Protein 4XOH (pdb70)

Nearest PDB structures (foldseek):
  4xoh-assembly1_C-2  TM=1.004E+00  e=2.548E-53  Schizosaccharomyces pombe 972h-
  4xoh-assembly2_A  TM=7.457E-01  e=3.624E-44  Schizosaccharomyces pombe 972h-
  4xoh-assembly2_B  TM=6.561E-01  e=2.717E-43  Schizosaccharomyces pombe 972h-
  2nq3-assembly1_A  TM=7.020E-01  e=1.261E-05  Homo sapiens
  7jof-assembly1_A  TM=6.632E-01  e=5.475E-04  Homo sapiens

B-factor: mean 125.04, std 36.37, range [56.21, 280.62]

Radius of gyration: 36.78 Å; Cα contacts (8 Å, |Δi|>4): 1826; chains: 3; bounding box: 105×55×105 Å

InterPro domains:
  IPR001849 Pleckstrin homology domain [PS50003] (801-901)
  IPR001849 Pleckstrin homology domain [SM00233] (802-903)
  IPR011993 PH-like domain superfamily [G3DSA:2.30.29.30] (799-902)

Foldseek 3Di:
DDADPFWKFKKKKWWFFWPPAFFAQDDDFKWKWKDKVPDIDIDTDTDHGRGGTGGDMDMDGDTQQIKMKIKIWQGCGVVPGWIWMWIDHCNVCVVVQELHKDKDKTFTDTPPDHTRTITIMIMHIYTDFPDDPVQDDGHPVRSNVLSVQKAFDFAWDWDWWDWPHGIFIWIDTQQKIFTDDPNNHGTDDIARAAPADAKDKDDDDDPVVVVVQWDIKIKTAGNVRDIIIITDNDDVVRCVCSVRNRPQGIDGHPPSPGPSVVRSSVND/DWFKWKKKKWWFFWPPFQAQQPDDWKWKWKDKVVDIDIHTDRSNRSGGTGGDIAMDGDTQAIKMKIKIFFGRTPCSGTAIWMWMDHCNVCVVVAELHKHWDWTFIPSVTRTIIIMIMHIGTDFPDPPVLDDGHPVVSNVQSVQKAFDFQWDWDWWWWDDDPDIDIWIWIDGDQKIFTANDPDHDGPDIARFDLPDAWDKDDDDDPVCVVVQWDIWIWTAGNVRDIIIITDNDPVVVVVCSVRNRDFRMDGHPPDPRPVVVRRSSVD/DWFWWKKKKWWFFKPQADFPLPPDWKKKWKDKVVDIDIDTQDQDPSRGTGGDIAMDGGIQFIKIKIKIFQGWGVCVTDTFIFMWMDGCNVCCVVAELHKDWDWTFTPGCPTRIITIMIMHIYTDFPDPPVQDDGHPVVSNVQSVQKDFDDLWDWDWWWWDDPNRIDIWIWITDDLKIFTHHPVPHDGDGIARFDLPDAKDKDDDDDPVCVVVQWDIKIWTAHPVRDIIIITDNDPVVVVVVRCNNNDARMDGHPPRPGPVSVRRRVVD

Secondary structure (DSSP, 8-state):
-PPEEEEEEEEEEEES--B-SSS-EEEEEEE-SS-EEEEEEE-TTS--EEEEEEEEEEETT-EEEEEEEEEEE---EEEEEEEEEEHHHHHHHHBTS-EEEEEEEE--EEEEEEEEEEEEE--SS-TTSS-SSHHHHHHHHTTEEE---EEEEEEEEEETTEEEEEEEEEETTEEEEESSSSS-EEEEEEB-SSSPPEE-S---HHHHTTT--EEEEEEBTTS-EEEEEES-HHHHHHHHHHTTS-SEEE-TT---HHHHHHHHT-/---EEEEEEEEEEEES--B--S---EEEEEEETTEEEEEEE---SSS-B---EEEEEEETT-EEEEEEEEEEE----EEEEEEEEEESTTTTTTSBTS-EEEEEEEE---EEEEEEEEEEEEE--SS-TTSS-SSHHHHHHHHTTEEE---EEEEEEEEESSS-EEEEEEEEETTEEEEESTTTSPP-EEEEB-SSS--EE-S---TTTTTTT--EEEEEEBTTS-EEEEEES-HHHHHHHHHHHS--SEEE-SS---HHHHHHHHH-/----SS-EEEEEEEEEEEES--B-SS---EEEEEEETTEEEEEEE--STT--EEEEEEEEEEETT-EEEEEEEEEEE--EEEEEEEEEEGGGTHHHHBTS-EEEEEEEEETT--EEEEEEEEEEEEE--SS-GGGS-SSHHHHHHHHTTEEEPP-EEEEEEEE---EEEEEEETTEEEEEETTTTEEEEEEEB-SSSPPEE-SS--TTHHHHT--EEEEEEBTTS-EEEEEES-HHHHHHHHHHHTS--EEE-TT---HHHHHHHHH-

GO terms:
  GO:0005634 nucleus (C, EXP)
  GO:0110085 mitotic actomyosin contractile ring (C, IDA)
  GO:0120104 mitotic actomyosin contractile ring, proximal layer (C, IDA)
  GO:0005546 phosphatidylinositol-4,5-bisphosphate binding (F, IDA)
  GO:0071341 medial cortical node (C, IDA)
  GO:0005634 nucleus (C, IDA)
  GO:0031097 medial cortex (C, IDA)
  GO:0008289 lipid binding (F, EXP)
  GO:1902408 mitotic cytokinesis, division site positioning (P, EXP)
  GO:1903475 mitotic actomyosin contractile ring assembly (P, EXP)
  GO:0106006 cytoskeletal protein-membrane anchor activity (F, EXP)
  GO:1903475 mitotic actomyosin contractile ring assembly (P, IGI)
  GO:0005635 nuclear envelope (C, HDA)
  GO:0031106 septin ring organization (P, IMP)
  GO:1902408 mitotic cytokinesis, division site positioning (P, IMP)
  GO:1903475 mitotic actomyosin contractile ring assembly (P, IMP)
  GO:0090488 polo box domain specific binding (F, IPI)
  GO:0005515 protein binding (F, IPI)
  GO:0106006 cytoskeletal protein-membrane anchor activity (F, IPI)
  GO:0140693 molecular condensate scaffold activity (F, IDA)

Organism: Schizosaccharomyces pombe (strain 972 / ATCC 24843) (NCBI:txid284812)

Solvent-accessible surface area: 42034 Å² total; per-residue (Å²): 64,168,71,37,147,83,22,71,0,19,0,2,0,28,0,28,4,3,2,95,31,61,12,7,89,89,113,37,87,5,110,0,23,0,70,10,68,138,113,80,60,94,55,106,18,83,12,108,39,14,48,4,94,0,101,40,64,29,54,24,116,5,37,39,112,6,117,0,19,0,66,2,36,65,10,6,60,153,145,139,106,36,11,2,34,0,66,3,52,0,51,123,10,36,82,43,0,20,13,26,4,35,11,24,35,37,48,5,59,26,172,84,159,220,71,44,4,23,0,8,0,3,0,0,2,1,3,58,13,113,19,82,104,142,73,21,8,124,53,8,139,77,0,32,98,16,19,81,56,17,55,57,52,169,27,109,20,77,16,80,4,52,4,138,134,172,119,52,15,6,11,0,68,26,30,16,7,7,17,41,21,138,107,57,49,121,64,77,56,13,6,24,6,18,42,82,61,102,11,101,60,59,128,121,127,50,164,65,9,56,132,115,42,13,100,17,3,0,43,0,16,2,38,84,166,106,105,19,70,6,8,4,90,41,130,157,41,0,93,113,14,20,140,30,12,58,60,123,14,44,26,40,8,163,54,17,156,85,89,2,0,78,56,7,6,85,22,46,185,108,69,103,0,14,0,4,0,39,0,42,0,2,2,92,18,64,15,11,46,16,111,8,98,4,74,0,26,0,52,4,72,53,11,3,0,22,1,45,18,61,2,72,48,8,27,2,93,7,61,2,7,1,8,5,58,9,43,45,121,7,107,0,18,0,65,0,46,67,8,9,30,64,150,64,132,146,50,31,2,41,0,59,4,52,0,40,118,12,32,123,39,0,61,15,53,22,38,12,26,30,44,56,6,66,86,230,76,40,1,20,0,10,1,12,0,0,2,2,6,62,11,111,12,87,90,142,65,11,12,68,22,11,139,63,0,41,99,5,18,175,76,23,159,52,71,157,19,86,12,73,20,74,0,59,19,68,36,137,119,39,41,96,122,39,13,0,5,0,105,66,26,44,0,7,0,40,36,98,135,49,51,132,121,60,56,50,7,71,5,14,107,122,57,101,7,86,60,32,132,128,56,57,150,61,3,65,126,100,43,7,95,14,1,0,57,0,12,1,84,98,158,106,104,15,68,1,5,4,97,34,130,152,48,2,96,110,4,17,136,23,3,57,41,168,12,48,25,55,43,244,64,22,155,80,99,1,0,76,59,2,15,112,66,52,179,105,72,86,0,28,0,5,0,28,1,22,7,4,83,118,32,94,37,11,120,19,60,10,67,9,50,3,24,4,54,3,66,48,6,8,2,23,8,55,16,62,26,102,88,68,116,17,101,1,65,4,15,2,11,0,64,6,40,46,100,5,126,0,17,0,50,0,54,70,6,4,28,90,176,153,59,107,92,32,27,0,6,0,54,4,66,0,42,107,10,44,106,32,0,63,14,112,45,62,121,24,97,36,46,3,63,24,196,222,77,52,1,27,0,25,0,16,0,0,2,1,7,56,14,110,18,82,76,136,72,15,11,74,17,14,121,63,0,48,96,13,21,152,55,21,126,81,50,170,34,66,14,72,18,79,3,55,19,58,73,152,110,56,40,130,126,32,17,1,11,1,139,74,60,54,1,12,1,65,22,141,133,75,24,172,111,71,51,61,21,82,9,5,175,110,77,113,8,98,65,32,129,131,60,56,147,67,2,67,122,99,44,4,85,17,2,0,63,0,21,4,85,101,183,175,111,21,72,2,5,5,99,34,129,158,51,5,109,119,7,23,138,23,2,49,30,114,59,60,38,49,50,229,45,14,154,88,104,3,1,87,60,9,12,86,111,83

Structure (mmCIF, N/CA/C/O backbone):
data_4XOH
#
_entry.id   4XOH
#
_cell.length_a   80.941
_cell.length_b   80.941
_cell.length_c   314.440
_cell.angle_alpha   90.00
_cell.angle_beta   90.00
_cell.angle_gamma   120.00
#
_symmetry.space_group_name_H-M   'P 31 2 1'
#
loop_
_atom_site.group_PDB
_atom_site.id
_atom_site.type_symbol
_atom_site.label_atom_id
_atom_site.label_alt_id
_atom_site.label_comp_id
_atom_site.label_asym_id
_atom_site.label_entity_id
_atom_site.label_seq_id
_atom_site.pdbx_PDB_ins_code
_atom_site.Cartn_x
_atom_site.Cartn_y
_atom_site.Cartn_z
_atom_site.occupancy
_atom_site.B_iso_or_equiv
_atom_site.auth_seq_id
_atom_site.auth_comp_id
_atom_site.auth_asym_id
_atom_site.auth_atom_id
_atom_site.pdbx_PDB_model_num
ATOM 1 N N . GLY A 1 1 ? 28.365 0.392 -31.661 1.00 138.50 1 GLY C N 1
ATOM 2 C CA . GLY A 1 1 ? 29.204 -0.561 -32.364 1.00 145.71 1 GLY C CA 1
ATOM 3 C C . GLY A 1 1 ? 29.846 0.029 -33.604 1.00 139.49 1 GLY C C 1
ATOM 4 O O . GLY A 1 1 ? 30.006 1.245 -33.711 1.00 127.90 1 GLY C O 1
ATOM 5 N N . HIS A 1 2 ? 30.212 -0.835 -34.546 1.00 141.10 2 HIS C N 1
ATOM 6 C CA . HIS A 1 2 ? 30.861 -0.393 -35.776 1.00 138.75 2 HIS C CA 1
ATOM 7 C C . HIS A 1 2 ? 29.850 0.087 -36.814 1.00 128.77 2 HIS C C 1
ATOM 8 O O . HIS A 1 2 ? 28.870 -0.600 -37.111 1.00 115.87 2 HIS C O 1
ATOM 15 N N . MET A 1 3 ? 30.098 1.274 -37.359 1.00 128.39 3 MET C N 1
ATOM 16 C CA . MET A 1 3 ? 29.254 1.831 -38.406 1.00 118.26 3 MET C CA 1
ATOM 17 C C . MET A 1 3 ? 30.078 2.139 -39.651 1.00 122.02 3 MET C C 1
ATOM 18 O O . MET A 1 3 ? 31.270 2.437 -39.561 1.00 127.66 3 MET C O 1
ATOM 23 N N . ALA A 1 4 ? 29.435 2.062 -40.812 1.00 120.70 4 ALA C N 1
ATOM 24 C CA . ALA A 1 4 ? 30.067 2.440 -42.069 1.00 110.77 4 ALA C CA 1
ATOM 25 C C . ALA A 1 4 ? 30.328 3.942 -42.040 1.00 110.44 4 ALA C C 1
ATOM 26 O O . ALA A 1 4 ? 29.652 4.663 -41.306 1.00 123.25 4 ALA C O 1
ATOM 28 N N . PRO A 1 5 ? 31.316 4.419 -42.824 1.00 104.91 5 PRO C N 1
ATOM 29 C CA . PRO A 1 5 ? 31.637 5.851 -42.899 1.00 105.52 5 PRO C CA 1
ATOM 30 C C . PRO A 1 5 ? 30.394 6.715 -43.091 1.00 100.92 5 PRO C C 1
ATOM 31 O O . PRO A 1 5 ? 30.334 7.842 -42.601 1.00 135.53 5 PRO C O 1
ATOM 35 N N . LEU A 1 6 ? 29.414 6.177 -43.806 1.00 96.78 6 LEU C N 1
ATOM 36 C CA . LEU A 1 6 ? 28.088 6.768 -43.875 1.00 92.63 6 LEU C CA 1
ATOM 37 C C . LEU A 1 6 ? 27.120 5.733 -43.326 1.00 90.88 6 LEU C C 1
ATOM 38 O O . LEU A 1 6 ? 26.767 4.783 -44.023 1.00 100.46 6 LEU C O 1
ATOM 43 N N . PRO A 1 7 ? 26.700 5.908 -42.065 1.00 98.54 7 PRO C N 1
ATOM 44 C CA . PRO A 1 7 ? 25.912 4.928 -41.308 1.00 95.78 7 PRO C CA 1
ATOM 45 C C . PRO A 1 7 ? 24.738 4.346 -42.092 1.00 96.87 7 PRO C C 1
ATOM 46 O O . PRO A 1 7 ? 23.883 5.085 -42.577 1.00 106.17 7 PRO C O 1
ATOM 50 N N . LEU A 1 8 ? 24.723 3.023 -42.218 1.00 94.14 8 LEU C N 1
ATOM 51 C CA . LEU A 1 8 ? 23.625 2.312 -42.859 1.00 89.45 8 LEU C CA 1
ATOM 52 C C . LEU A 1 8 ? 22.755 1.656 -41.797 1.00 83.80 8 LEU C C 1
ATOM 53 O O . LEU A 1 8 ? 23.156 1.547 -40.640 1.00 101.34 8 LEU C O 1
ATOM 58 N N . GLY A 1 9 ? 21.569 1.206 -42.193 1.00 82.66 9 GLY C N 1
ATOM 59 C CA . GLY A 1 9 ? 20.681 0.513 -41.278 1.00 80.94 9 GLY C CA 1
ATOM 60 C C . GLY A 1 9 ? 19.326 0.190 -41.880 1.00 77.90 9 GLY C C 1
ATOM 61 O O . GLY A 1 9 ? 19.182 0.091 -43.102 1.00 76.22 9 GLY C O 1
ATOM 62 N N . ARG A 1 10 ? 18.332 0.016 -41.015 1.00 77.50 10 ARG C N 1
ATOM 63 C CA A ARG A 1 10 ? 16.970 -0.288 -41.445 0.51 78.44 10 ARG C CA 1
ATOM 64 C CA B ARG A 1 10 ? 16.978 -0.270 -41.466 0.49 78.72 10 ARG C CA 1
ATOM 65 C C . ARG A 1 10 ? 15.993 0.775 -40.954 1.00 84.09 10 ARG C C 1
ATOM 66 O O . ARG A 1 10 ? 16.055 1.196 -39.799 1.00 90.61 10 ARG C O 1
ATOM 81 N N . PHE A 1 11 ? 15.089 1.201 -41.831 1.00 88.78 11 PHE C N 1
ATOM 82 C CA . PHE A 1 11 ? 14.101 2.215 -41.489 1.00 73.92 11 PHE C CA 1
ATOM 83 C C . PHE A 1 11 ? 12.699 1.668 -41.719 1.00 73.19 11 PHE C C 1
ATOM 84 O O . PHE A 1 11 ? 12.334 1.324 -42.844 1.00 84.07 11 PHE C O 1
ATOM 92 N N . TYR A 1 12 ? 11.913 1.588 -40.653 1.00 77.37 12 TYR C N 1
ATOM 93 C CA . TYR A 1 12 ? 10.564 1.051 -40.750 1.00 69.10 12 TYR C CA 1
ATOM 94 C C . TYR A 1 12 ? 9.529 2.165 -40.691 1.00 76.50 12 TYR C C 1
ATOM 95 O O . TYR A 1 12 ? 9.475 2.916 -39.720 1.00 88.99 12 TYR C O 1
ATOM 104 N N . ILE A 1 13 ? 8.711 2.272 -41.733 1.00 68.77 13 ILE C N 1
ATOM 105 C CA . ILE A 1 13 ? 7.632 3.252 -41.756 1.00 66.19 13 ILE C CA 1
ATOM 106 C C . ILE A 1 13 ? 6.286 2.551 -41.758 1.00 66.56 13 ILE C C 1
ATOM 107 O O . ILE A 1 13 ? 6.106 1.548 -42.448 1.00 74.32 13 ILE C O 1
ATOM 112 N N . HIS A 1 14 ? 5.342 3.072 -40.980 1.00 67.27 14 HIS C N 1
ATOM 113 C CA . HIS A 1 14 ? 3.958 2.626 -41.088 1.00 67.86 14 HIS C CA 1
ATOM 114 C C . HIS A 1 14 ? 3.009 3.809 -41.179 1.00 74.14 14 HIS C C 1
ATOM 115 O O . HIS A 1 14 ? 2.717 4.457 -40.172 1.00 78.73 14 HIS C O 1
ATOM 122 N N . LEU A 1 15 ? 2.529 4.082 -42.389 1.00 70.06 15 LEU C N 1
ATOM 123 C CA . LEU A 1 15 ? 1.558 5.143 -42.603 1.00 67.30 15 LEU C CA 1
ATOM 124 C C . LEU A 1 15 ? 0.296 4.844 -41.812 1.00 78.02 15 LEU C C 1
ATOM 125 O O . LEU A 1 15 ? -0.178 3.709 -41.787 1.00 85.73 15 LEU C O 1
ATOM 130 N N . ASN A 1 16 ? -0.244 5.864 -41.158 1.00 76.45 16 ASN C N 1
ATOM 131 C CA . ASN A 1 16 ? -1.397 5.676 -40.290 1.00 80.58 16 ASN C CA 1
ATOM 132 C C . ASN A 1 16 ? -2.658 6.341 -40.808 1.00 73.50 16 ASN C C 1
ATOM 133 O O . ASN A 1 16 ? -3.667 5.678 -41.039 1.00 88.22 16 ASN C O 1
ATOM 138 N N . SER A 1 17 ? -2.601 7.653 -40.992 1.00 72.89 17 SER C N 1
ATOM 139 C CA . SER A 1 17 ? -3.803 8.398 -41.319 1.00 77.30 17 SER C CA 1
ATOM 140 C C . SER A 1 17 ? -3.514 9.711 -42.039 1.00 86.98 17 SER C C 1
ATOM 141 O O . SER A 1 17 ? -2.405 10.242 -41.969 1.00 88.00 17 SER C O 1
ATOM 144 N N . ILE A 1 18 ? -4.522 10.216 -42.743 1.00 85.12 18 ILE C N 1
ATOM 145 C CA . ILE A 1 18 ? -4.465 11.545 -43.333 1.00 81.78 18 ILE C CA 1
ATOM 146 C C . ILE A 1 18 ? -5.460 12.431 -42.597 1.00 77.28 18 ILE C C 1
ATOM 147 O O . ILE A 1 18 ? -6.671 12.314 -42.790 1.00 101.50 18 ILE C O 1
ATOM 152 N N . LEU A 1 19 ? -4.946 13.310 -41.744 1.00 84.89 19 LEU C N 1
ATOM 153 C CA . LEU A 1 19 ? -5.796 14.110 -40.869 1.00 89.39 19 LEU C CA 1
ATOM 154 C C . LEU A 1 19 ? -6.132 15.468 -41.479 1.00 92.81 19 LEU C C 1
ATOM 155 O O . LEU A 1 19 ? -5.462 15.921 -42.408 1.00 98.65 19 LEU C O 1
ATOM 160 N N . ASN A 1 20 ? -7.177 16.101 -40.948 1.00 98.30 20 ASN C N 1
ATOM 161 C CA . ASN A 1 20 ? -7.625 17.416 -41.407 1.00 117.31 20 ASN C CA 1
ATOM 162 C C . ASN A 1 20 ? -7.980 17.465 -42.893 1.00 117.83 20 ASN C C 1
ATOM 163 O O . ASN A 1 20 ? -7.785 18.486 -43.553 1.00 120.31 20 ASN C O 1
ATOM 168 N N . ILE A 1 21 ? -8.498 16.355 -43.409 1.00 112.37 21 ILE C N 1
ATOM 169 C CA . ILE A 1 21 ? -8.909 16.264 -44.805 1.00 104.40 21 ILE C CA 1
ATOM 170 C C . ILE A 1 21 ? -10.239 15.527 -44.914 1.00 108.49 21 ILE C C 1
ATOM 171 O O . ILE A 1 21 ? -10.379 14.411 -44.413 1.00 114.25 21 ILE C O 1
ATOM 176 N N . SER A 1 22 ? -11.214 16.157 -45.563 1.00 109.93 22 SER C N 1
ATOM 177 C CA . SER A 1 22 ? -12.525 15.544 -45.759 1.00 107.03 22 SER C CA 1
ATOM 178 C C . SER A 1 22 ? -12.577 14.778 -47.076 1.00 113.91 22 SER C C 1
ATOM 179 O O . SER A 1 22 ? -12.783 15.370 -48.133 1.00 132.80 22 SER C O 1
ATOM 182 N N . ILE A 1 23 ? -12.393 13.463 -47.009 1.00 102.28 23 ILE C N 1
ATOM 183 C CA . ILE A 1 23 ? -12.414 12.628 -48.207 1.00 95.00 23 ILE C CA 1
ATOM 184 C C . ILE A 1 23 ? -13.841 12.228 -48.580 1.00 111.31 23 ILE C C 1
ATOM 185 O O . ILE A 1 23 ? -14.643 11.874 -47.715 1.00 121.80 23 ILE C O 1
ATOM 190 N N . SER A 1 24 ? -14.146 12.289 -49.874 1.00 113.36 24 SER C N 1
ATOM 191 C CA . SER A 1 24 ? -15.495 12.049 -50.377 1.00 120.80 24 SER C CA 1
ATOM 192 C C . SER A 1 24 ? -15.929 10.588 -50.287 1.00 121.13 24 SER C C 1
ATOM 193 O O . SER A 1 24 ? -15.108 9.675 -50.384 1.00 115.93 24 SER C O 1
ATOM 196 N N . GLU A 1 25 ? -17.231 10.382 -50.106 1.00 130.26 25 GLU C N 1
ATOM 197 C CA . GLU A 1 25 ? -17.821 9.051 -50.143 1.00 143.14 25 GLU C CA 1
ATOM 198 C C . GLU A 1 25 ? -17.619 8.453 -51.532 1.00 139.82 25 GLU C C 1
ATOM 199 O O . GLU A 1 25 ? -17.219 7.297 -51.669 1.00 118.37 25 GLU C O 1
ATOM 205 N N . VAL A 1 26 ? -17.900 9.256 -52.556 1.00 147.83 26 VAL C N 1
ATOM 206 C CA . VAL A 1 26 ? -17.676 8.866 -53.945 1.00 156.62 26 VAL C CA 1
ATOM 207 C C . VAL A 1 26 ? -16.185 8.662 -54.185 1.00 151.14 26 VAL C C 1
ATOM 208 O O . VAL A 1 26 ? -15.360 9.426 -53.685 1.00 154.01 26 VAL C O 1
ATOM 212 N N . HIS A 1 27 ? -15.841 7.631 -54.949 1.00 146.64 27 HIS C N 1
ATOM 213 C CA . HIS A 1 27 ? -14.449 7.220 -55.066 1.00 153.28 27 HIS C CA 1
ATOM 214 C C . HIS A 1 27 ? -13.873 7.314 -56.475 1.00 143.29 27 HIS C C 1
ATOM 215 O O . HIS A 1 27 ? -14.581 7.168 -57.471 1.00 146.95 27 HIS C O 1
ATOM 222 N N . SER A 1 28 ? -12.569 7.554 -56.529 1.00 127.77 28 SER C N 1
ATOM 223 C CA . SER A 1 28 ? -11.782 7.418 -57.743 1.00 119.12 28 SER C CA 1
ATOM 224 C C . SER A 1 28 ? -10.363 7.112 -57.286 1.00 110.89 28 SER C C 1
ATOM 225 O O . SER A 1 28 ? -9.687 7.994 -56.759 1.00 117.97 28 SER C O 1
ATOM 228 N N . PRO A 1 29 ? -9.922 5.856 -57.474 1.00 103.80 29 PRO C N 1
ATOM 229 C CA . PRO A 1 29 ? -8.676 5.277 -56.952 1.00 104.61 29 PRO C CA 1
ATOM 230 C C . PRO A 1 29 ? -7.516 6.266 -56.870 1.00 109.38 29 PRO C C 1
ATOM 231 O O . PRO A 1 29 ? -7.057 6.774 -57.891 1.00 125.67 29 PRO C O 1
ATOM 235 N N . ILE A 1 30 ? -7.062 6.538 -55.651 1.00 100.93 30 ILE C N 1
ATOM 236 C CA . ILE A 1 30 ? -6.024 7.535 -55.404 1.00 92.18 30 ILE C CA 1
ATOM 237 C C . ILE A 1 30 ? -4.629 6.944 -55.578 1.00 82.71 30 ILE C C 1
ATOM 238 O O . ILE A 1 30 ? -4.311 5.903 -55.005 1.00 74.69 30 ILE C O 1
ATOM 243 N N . LYS A 1 31 ? -3.796 7.607 -56.373 1.00 83.66 31 LYS C N 1
ATOM 244 C CA . LYS A 1 31 ? -2.409 7.182 -56.500 1.00 82.67 31 LYS C CA 1
ATOM 245 C C . LYS A 1 31 ? -1.587 7.650 -55.305 1.00 83.35 31 LYS C C 1
ATOM 246 O O . LYS A 1 31 ? -1.567 8.837 -54.970 1.00 89.90 31 LYS C O 1
ATOM 252 N N . ILE A 1 32 ? -0.936 6.698 -54.647 1.00 72.06 32 ILE C N 1
ATOM 253 C CA . ILE A 1 32 ? 0.042 7.015 -53.621 1.00 71.54 32 ILE C CA 1
ATOM 254 C C . ILE A 1 32 ? 1.419 6.793 -54.220 1.00 81.32 32 ILE C C 1
ATOM 255 O O . ILE A 1 32 ? 1.786 5.667 -54.560 1.00 87.06 32 ILE C O 1
ATOM 260 N N . ILE A 1 33 ? 2.171 7.876 -54.373 1.00 92.48 33 ILE C N 1
ATOM 261 C CA . ILE A 1 33 ? 3.505 7.794 -54.948 1.00 90.89 33 ILE C CA 1
ATOM 262 C C . ILE A 1 33 ? 4.557 7.950 -53.857 1.00 94.80 33 ILE C C 1
ATOM 263 O O . ILE A 1 33 ? 4.663 9.003 -53.220 1.00 83.00 33 ILE C O 1
ATOM 268 N N . VAL A 1 34 ? 5.324 6.889 -53.639 1.00 87.64 34 VAL C N 1
ATOM 269 C CA . VAL A 1 34 ? 6.382 6.911 -52.646 1.00 80.22 34 VAL C CA 1
ATOM 270 C C . VAL A 1 34 ? 7.731 7.012 -53.334 1.00 90.06 34 VAL C C 1
ATOM 271 O O . VAL A 1 34 ? 8.072 6.184 -54.180 1.00 96.29 34 VAL C O 1
ATOM 275 N N . ASN A 1 35 ? 8.496 8.033 -52.972 1.00 85.60 35 ASN C N 1
ATOM 276 C CA . ASN A 1 35 ? 9.796 8.246 -53.586 1.00 80.79 35 ASN C CA 1
ATOM 277 C C . ASN A 1 35 ? 10.940 8.124 -52.586 1.00 108.84 35 ASN C C 1
ATOM 278 O O . ASN A 1 35 ? 11.014 8.878 -51.616 1.00 128.79 35 ASN C O 1
ATOM 283 N N . THR A 1 36 ? 11.819 7.159 -52.824 1.00 75.06 36 THR C N 1
ATOM 284 C CA . THR A 1 36 ? 13.040 7.026 -52.047 1.00 95.89 36 THR C CA 1
ATOM 285 C C . THR A 1 36 ? 14.183 7.280 -53.014 1.00 88.90 36 THR C C 1
ATOM 286 O O . THR A 1 36 ? 13.979 7.228 -54.224 1.00 96.46 36 THR C O 1
ATOM 290 N N . PRO A 1 37 ? 15.388 7.582 -52.501 1.00 91.81 37 PRO C N 1
ATOM 291 C CA . PRO A 1 37 ? 16.475 7.723 -53.472 1.00 105.22 37 PRO C CA 1
ATOM 292 C C . PRO A 1 37 ? 16.715 6.396 -54.182 1.00 110.46 37 PRO C C 1
ATOM 293 O O . PRO A 1 37 ? 16.678 5.345 -53.532 1.00 87.78 37 PRO C O 1
ATOM 297 N N . THR A 1 38 ? 16.920 6.460 -55.497 1.00 119.36 38 THR C N 1
ATOM 298 C CA . THR A 1 38 ? 17.184 5.289 -56.337 1.00 128.75 38 THR C CA 1
ATOM 299 C C . THR A 1 38 ? 15.966 4.392 -56.631 1.00 129.26 38 THR C C 1
ATOM 300 O O . THR A 1 38 ? 16.043 3.517 -57.492 1.00 135.70 38 THR C O 1
ATOM 304 N N . GLN A 1 39 ? 14.849 4.615 -55.937 1.00 127.76 39 GLN C N 1
ATOM 305 C CA . GLN A 1 39 ? 13.636 3.804 -56.129 1.00 113.94 39 GLN C CA 1
ATOM 306 C C . GLN A 1 39 ? 12.334 4.617 -56.189 1.00 101.77 39 GLN C C 1
ATOM 307 O O . GLN A 1 39 ? 12.295 5.779 -55.792 1.00 108.26 39 GLN C O 1
ATOM 313 N N . ASN A 1 40 ? 11.269 3.982 -56.672 1.00 85.33 40 ASN C N 1
ATOM 314 C CA . ASN A 1 40 ? 9.961 4.624 -56.795 1.00 75.23 40 ASN C CA 1
ATOM 315 C C . ASN A 1 40 ? 8.839 3.593 -56.925 1.00 74.98 40 ASN C C 1
ATOM 316 O O . ASN A 1 40 ? 9.032 2.524 -57.503 1.00 85.83 40 ASN C O 1
ATOM 321 N N . MET A 1 41 ? 7.670 3.914 -56.378 1.00 72.89 41 MET C N 1
ATOM 322 C CA . MET A 1 41 ? 6.509 3.033 -56.465 1.00 73.38 41 MET C CA 1
ATOM 323 C C . MET A 1 41 ? 5.226 3.842 -56.556 1.00 71.35 41 MET C C 1
ATOM 324 O O . MET A 1 41 ? 5.128 4.934 -56.001 1.00 87.52 41 MET C O 1
ATOM 329 N N . GLN A 1 42 ? 4.242 3.298 -57.260 1.00 72.47 42 GLN C N 1
ATOM 330 C CA . GLN A 1 42 ? 2.979 3.991 -57.467 1.00 79.01 42 GLN C CA 1
ATOM 331 C C . GLN A 1 42 ? 1.831 3.094 -57.036 1.00 78.39 42 GLN C C 1
ATOM 332 O O . GLN A 1 42 ? 1.563 2.070 -57.661 1.00 75.19 42 GLN C O 1
ATOM 338 N N . LEU A 1 43 ? 1.151 3.482 -55.966 1.00 82.71 43 LEU C N 1
ATOM 339 C CA . LEU A 1 43 ? 0.130 2.628 -55.380 1.00 84.48 43 LEU C CA 1
ATOM 340 C C . LEU A 1 43 ? -1.276 3.193 -55.553 1.00 83.69 43 LEU C C 1
ATOM 341 O O . LEU A 1 43 ? -1.506 4.380 -55.329 1.00 81.22 43 LEU C O 1
ATOM 346 N N . PRO A 1 44 ? -2.222 2.340 -55.970 1.00 73.24 44 PRO C N 1
ATOM 347 C CA . PRO A 1 44 ? -3.637 2.719 -55.963 1.00 76.07 44 PRO C CA 1
ATOM 348 C C . PRO A 1 44 ? -4.226 2.589 -54.559 1.00 83.66 44 PRO C C 1
ATOM 349 O O . PRO A 1 44 ? -4.280 1.490 -53.998 1.00 72.95 44 PRO C O 1
ATOM 353 N N . TRP A 1 45 ? -4.646 3.711 -53.988 1.00 88.68 45 TRP C N 1
ATOM 354 C CA . TRP A 1 45 ? -5.310 3.690 -52.694 1.00 89.37 45 TRP C CA 1
ATOM 355 C C . TRP A 1 45 ? -6.806 3.918 -52.855 1.00 94.35 45 TRP C C 1
ATOM 356 O O . TRP A 1 45 ? -7.244 5.005 -53.237 1.00 89.25 45 TRP C O 1
ATOM 367 N N . GLN A 1 46 ? -7.581 2.880 -52.565 1.00 92.23 46 GLN C N 1
ATOM 368 C CA . GLN A 1 46 ? -9.031 2.973 -52.570 1.00 95.20 46 GLN C CA 1
ATOM 369 C C . GLN A 1 46 ? -9.515 3.121 -51.133 1.00 117.19 46 GLN C C 1
ATOM 370 O O . GLN A 1 46 ? -9.239 2.267 -50.289 1.00 143.81 46 GLN C O 1
ATOM 376 N N . ALA A 1 47 ? -10.224 4.209 -50.853 1.00 107.03 47 ALA C N 1
ATOM 377 C CA . ALA A 1 47 ? -10.674 4.493 -49.493 1.00 104.65 47 ALA C CA 1
ATOM 378 C C . ALA A 1 47 ? -12.183 4.338 -49.349 1.00 108.07 47 ALA C C 1
ATOM 379 O O . ALA A 1 47 ? -12.933 5.261 -49.664 1.00 120.79 47 ALA C O 1
ATOM 381 N N . VAL A 1 48 ? -12.619 3.172 -48.872 1.00 107.58 48 VAL C N 1
ATOM 382 C CA . VAL A 1 48 ? -14.041 2.892 -48.663 1.00 122.08 48 VAL C CA 1
ATOM 383 C C . VAL A 1 48 ? -14.691 3.992 -47.827 1.00 133.55 48 VAL C C 1
ATOM 384 O O . VAL A 1 48 ? -14.143 4.405 -46.803 1.00 148.07 48 VAL C O 1
ATOM 388 N N . ASN A 1 49 ? -15.851 4.462 -48.280 1.00 129.84 49 ASN C N 1
ATOM 389 C CA . ASN A 1 49 ? -16.512 5.623 -47.694 1.00 142.54 49 ASN C CA 1
ATOM 390 C C . ASN A 1 49 ? -15.588 6.837 -47.723 1.00 140.46 49 ASN C C 1
ATOM 391 O O . ASN A 1 49 ? -15.073 7.208 -48.775 1.00 161.14 49 ASN C O 1
ATOM 396 N N . GLY A 1 50 ? -15.373 7.449 -46.565 1.00 128.42 50 GLY C N 1
ATOM 397 C CA . GLY A 1 50 ? -14.459 8.571 -46.465 1.00 133.36 50 GLY C CA 1
ATOM 398 C C . GLY A 1 50 ? -13.339 8.270 -45.490 1.00 148.21 50 GLY C C 1
ATOM 399 O O . GLY A 1 50 ? -12.776 9.177 -44.875 1.00 156.54 50 GLY C O 1
ATOM 400 N N . ASN A 1 51 ? -13.019 6.987 -45.349 1.00 97.10 51 ASN C N 1
ATOM 401 C CA . ASN A 1 51 ? -12.028 6.551 -44.378 1.00 91.41 51 ASN C CA 1
ATOM 402 C C . ASN A 1 51 ? -10.646 7.122 -44.669 1.00 87.78 51 ASN C C 1
ATOM 403 O O . ASN A 1 51 ? -10.110 6.949 -45.761 1.00 90.00 51 ASN C O 1
ATOM 408 N N . ASN A 1 52 ? -10.076 7.807 -43.684 1.00 91.06 52 ASN C N 1
ATOM 409 C CA . ASN A 1 52 ? -8.752 8.393 -43.837 1.00 79.05 52 ASN C CA 1
ATOM 410 C C . ASN A 1 52 ? -7.653 7.510 -43.264 1.00 71.15 52 ASN C C 1
ATOM 411 O O . ASN A 1 52 ? -6.532 7.967 -43.046 1.00 104.81 52 ASN C O 1
ATOM 416 N N . ARG A 1 53 ? -7.975 6.240 -43.034 1.00 90.77 53 ARG C N 1
ATOM 417 C CA . ARG A 1 53 ? -7.023 5.299 -42.445 1.00 90.94 53 ARG C CA 1
ATOM 418 C C . ARG A 1 53 ? -6.108 4.659 -43.495 1.00 93.56 53 ARG C C 1
ATOM 419 O O . ARG A 1 53 ? -6.572 3.990 -44.421 1.00 96.46 53 ARG C O 1
ATOM 427 N N . LEU A 1 54 ? -4.806 4.884 -43.346 1.00 88.36 54 LEU C N 1
ATOM 428 C CA . LEU A 1 54 ? -3.801 4.226 -44.175 1.00 85.59 54 LEU C CA 1
ATOM 429 C C . LEU A 1 54 ? -3.220 3.033 -43.422 1.00 89.97 54 LEU C C 1
ATOM 430 O O . LEU A 1 54 ? -2.987 3.110 -42.216 1.00 103.42 54 LEU C O 1
ATOM 435 N N . ASP A 1 55 ? -2.984 1.933 -44.130 1.00 92.05 55 ASP C N 1
ATOM 436 C CA . ASP A 1 55 ? -2.384 0.752 -43.520 1.00 80.35 55 ASP C CA 1
ATOM 437 C C . ASP A 1 55 ? -1.178 0.284 -44.331 1.00 76.00 55 ASP C C 1
ATOM 438 O O . ASP A 1 55 ? -1.089 -0.882 -44.718 1.00 89.25 55 ASP C O 1
ATOM 443 N N . HIS A 1 56 ? -0.246 1.199 -44.578 1.00 71.19 56 HIS C N 1
ATOM 444 C CA . HIS A 1 56 ? 0.889 0.914 -45.449 1.00 73.32 56 HIS C CA 1
ATOM 445 C C . HIS A 1 56 ? 2.198 0.786 -44.678 1.00 89.61 56 HIS C C 1
ATOM 446 O O . HIS A 1 56 ? 2.653 1.741 -44.046 1.00 85.85 56 HIS C O 1
ATOM 453 N N . ASP A 1 57 ? 2.805 -0.394 -44.746 1.00 92.73 57 ASP C N 1
ATOM 454 C CA . ASP A 1 57 ? 4.088 -0.624 -44.095 1.00 93.82 57 ASP C CA 1
ATOM 455 C C . ASP A 1 57 ? 5.236 -0.559 -45.093 1.00 68.01 57 ASP C C 1
ATOM 456 O O . ASP A 1 57 ? 5.072 -0.886 -46.267 1.00 86.40 57 ASP C O 1
ATOM 461 N N . PHE A 1 58 ? 6.399 -0.131 -44.616 1.00 75.15 58 PHE C N 1
ATOM 462 C CA . PHE A 1 58 ? 7.595 -0.063 -45.444 1.00 83.66 58 PHE C CA 1
ATOM 463 C C . PHE A 1 58 ? 8.843 -0.414 -44.634 1.00 85.54 58 PHE C C 1
ATOM 464 O O . PHE A 1 58 ? 8.983 -0.003 -43.483 1.00 78.94 58 PHE C O 1
ATOM 472 N N . ALA A 1 59 ? 9.743 -1.179 -45.240 1.00 91.58 59 ALA C N 1
ATOM 473 C CA . ALA A 1 59 ? 11.049 -1.447 -44.649 1.00 85.71 59 ALA C CA 1
ATOM 474 C C . ALA A 1 59 ? 12.123 -1.090 -45.667 1.00 92.35 59 ALA C C 1
ATOM 475 O O . ALA A 1 59 ? 12.160 -1.650 -46.763 1.00 74.76 59 ALA C O 1
ATOM 477 N N . PHE A 1 60 ? 12.988 -0.148 -45.311 1.00 83.40 60 PHE C N 1
ATOM 478 C CA . PHE A 1 60 ? 13.976 0.354 -46.253 1.00 88.69 60 PHE C CA 1
ATOM 479 C C . PHE A 1 60 ? 15.397 0.074 -45.796 1.00 86.16 60 PHE C C 1
ATOM 480 O O . PHE A 1 60 ? 15.779 0.462 -44.693 1.00 88.12 60 PHE C O 1
ATOM 488 N N . HIS A 1 61 ? 16.189 -0.588 -46.636 1.00 85.99 61 HIS C N 1
ATOM 489 C CA . HIS A 1 61 ? 17.623 -0.574 -46.400 1.00 87.59 61 HIS C CA 1
ATOM 490 C C . HIS A 1 61 ? 18.029 0.861 -46.641 1.00 90.35 61 HIS C C 1
ATOM 491 O O . HIS A 1 61 ? 17.704 1.443 -47.676 1.00 121.63 61 HIS C O 1
ATOM 498 N N . VAL A 1 62 ? 18.738 1.432 -45.680 1.00 85.84 62 VAL C N 1
ATOM 499 C CA . VAL A 1 62 ? 18.789 2.872 -45.570 1.00 85.64 62 VAL C CA 1
ATOM 500 C C . VAL A 1 62 ? 20.190 3.378 -45.237 1.00 94.76 62 VAL C C 1
ATOM 501 O O . VAL A 1 62 ? 21.008 2.646 -44.682 1.00 91.74 62 VAL C O 1
ATOM 505 N N . ASP A 1 63 ? 20.468 4.621 -45.619 1.00 90.54 63 ASP C N 1
ATOM 506 C CA . ASP A 1 63 ? 21.656 5.328 -45.152 1.00 93.63 63 ASP C CA 1
ATOM 507 C C . ASP A 1 63 ? 21.198 6.644 -44.527 1.00 114.58 63 ASP C C 1
ATOM 508 O O . ASP A 1 63 ? 20.017 6.983 -44.600 1.00 88.17 63 ASP C O 1
ATOM 513 N N . ASP A 1 64 ? 22.119 7.379 -43.913 1.00 93.44 64 ASP C N 1
ATOM 514 C CA . ASP A 1 64 ? 21.744 8.554 -43.126 1.00 103.62 64 ASP C CA 1
ATOM 515 C C . ASP A 1 64 ? 21.186 9.725 -43.936 1.00 104.26 64 ASP C C 1
ATOM 516 O O . ASP A 1 64 ? 20.562 10.626 -43.376 1.00 96.43 64 ASP C O 1
ATOM 521 N N . ASN A 1 65 ? 21.405 9.710 -45.246 1.00 99.42 65 ASN C N 1
ATOM 522 C CA . ASN A 1 65 ? 20.937 10.796 -46.099 1.00 93.61 65 ASN C CA 1
ATOM 523 C C . ASN A 1 65 ? 19.536 10.562 -46.652 1.00 92.80 65 ASN C C 1
ATOM 524 O O . ASN A 1 65 ? 19.021 11.363 -47.429 1.00 96.47 65 ASN C O 1
ATOM 529 N N . PHE A 1 66 ? 18.924 9.467 -46.221 1.00 88.33 66 PHE C N 1
ATOM 530 C CA . PHE A 1 66 ? 17.614 9.047 -46.704 1.00 91.11 66 PHE C CA 1
ATOM 531 C C . PHE A 1 66 ? 16.526 10.086 -46.488 1.00 97.22 66 PHE C C 1
ATOM 532 O O . PHE A 1 66 ? 16.489 10.759 -45.461 1.00 99.61 66 PHE C O 1
ATOM 540 N N . LYS A 1 67 ? 15.632 10.191 -47.465 1.00 109.53 67 LYS C N 1
ATOM 541 C CA . LYS A 1 67 ? 14.550 11.161 -47.423 1.00 109.81 67 LYS C CA 1
ATOM 542 C C . LYS A 1 67 ? 13.362 10.664 -48.240 1.00 107.14 67 LYS C C 1
ATOM 543 O O . LYS A 1 67 ? 13.227 10.991 -49.420 1.00 136.08 67 LYS C O 1
ATOM 549 N N . VAL A 1 68 ? 12.508 9.866 -47.607 1.00 69.74 68 VAL C N 1
ATOM 550 C CA . VAL A 1 68 ? 11.335 9.308 -48.273 1.00 65.39 68 VAL C CA 1
ATOM 551 C C . VAL A 1 68 ? 10.291 10.387 -48.567 1.00 78.04 68 VAL C C 1
ATOM 552 O O . VAL A 1 68 ? 10.108 11.321 -47.785 1.00 83.04 68 VAL C O 1
ATOM 556 N N . SER A 1 69 ? 9.621 10.260 -49.707 1.00 87.94 69 SER C N 1
ATOM 557 C CA . SER A 1 69 ? 8.609 11.225 -50.124 1.00 77.49 69 SER C CA 1
ATOM 558 C C . SER A 1 69 ? 7.275 10.529 -50.383 1.00 77.34 69 SER C C 1
ATOM 559 O O . SER A 1 69 ? 7.228 9.508 -51.067 1.00 81.76 69 SER C O 1
ATOM 562 N N . PHE A 1 70 ? 6.195 11.074 -49.829 1.00 59.20 70 PHE C N 1
ATOM 563 C CA . PHE A 1 70 ? 4.865 10.493 -50.017 1.00 58.93 70 PHE C CA 1
ATOM 564 C C . PHE A 1 70 ? 3.929 11.461 -50.724 1.00 70.26 70 PHE C C 1
ATOM 565 O O . PHE A 1 70 ? 3.458 12.429 -50.128 1.00 67.61 70 PHE C O 1
ATOM 573 N N . MET A 1 71 ? 3.648 11.193 -51.992 1.00 81.05 71 MET C N 1
ATOM 574 C CA . MET A 1 71 ? 2.757 12.057 -52.749 1.00 86.80 71 MET C CA 1
ATOM 575 C C . MET A 1 71 ? 1.384 11.426 -52.946 1.00 82.33 71 MET C C 1
ATOM 576 O O . MET A 1 71 ? 1.271 10.284 -53.392 1.00 76.04 71 MET C O 1
ATOM 581 N N . PHE A 1 72 ? 0.342 12.176 -52.604 1.00 78.47 72 PHE C N 1
ATOM 582 C CA . PHE A 1 72 ? -1.025 11.726 -52.829 1.00 84.77 72 PHE C CA 1
ATOM 583 C C . PHE A 1 72 ? -1.622 12.470 -54.018 1.00 93.59 72 PHE C C 1
ATOM 584 O O . PHE A 1 72 ? -1.517 13.694 -54.115 1.00 94.96 72 PHE C O 1
ATOM 592 N N . LEU A 1 73 ? -2.245 11.725 -54.923 1.00 91.13 73 LEU C N 1
ATOM 593 C CA . LEU A 1 73 ? -2.681 12.290 -56.191 1.00 95.08 73 LEU C CA 1
ATOM 594 C C . LEU A 1 73 ? -4.194 12.227 -56.382 1.00 93.09 73 LEU C C 1
ATOM 595 O O . LEU A 1 73 ? -4.805 11.166 -56.241 1.00 90.99 73 LEU C O 1
ATOM 600 N N . ASP A 1 74 ? -4.783 13.378 -56.700 1.00 94.45 74 ASP C N 1
ATOM 601 C CA . ASP A 1 74 ? -6.210 13.493 -57.009 1.00 102.28 74 ASP C CA 1
ATOM 602 C C . ASP A 1 74 ? -7.127 13.090 -55.857 1.00 113.14 74 ASP C C 1
ATOM 603 O O . ASP A 1 74 ? -8.101 12.364 -56.057 1.00 133.26 74 ASP C O 1
ATOM 608 N N . ILE A 1 75 ? -6.811 13.571 -54.659 1.00 84.75 75 ILE C N 1
ATOM 609 C CA . ILE A 1 75 ? -7.658 13.364 -53.491 1.00 94.70 75 ILE C CA 1
ATOM 610 C C . ILE A 1 75 ? -8.975 14.117 -53.652 1.00 111.71 75 ILE C C 1
ATOM 611 O O . ILE A 1 75 ? -8.976 15.333 -53.833 1.00 140.18 75 ILE C O 1
ATOM 616 N N . PRO A 1 76 ? -10.104 13.398 -53.574 1.00 106.13 76 PRO C N 1
ATOM 617 C CA . PRO A 1 76 ? -11.409 14.049 -53.712 1.00 111.70 76 PRO C CA 1
ATOM 618 C C . PRO A 1 76 ? -11.908 14.640 -52.391 1.00 110.58 76 PRO C C 1
ATOM 619 O O . PRO A 1 76 ? -11.975 13.920 -51.397 1.00 106.08 76 PRO C O 1
ATOM 623 N N . ILE A 1 77 ? -12.239 15.930 -52.379 1.00 113.95 77 ILE C N 1
ATOM 624 C CA . ILE A 1 77 ? -12.820 16.559 -51.192 1.00 126.81 77 ILE C CA 1
ATOM 625 C C . ILE A 1 77 ? -14.333 16.724 -51.332 1.00 149.85 77 ILE C C 1
ATOM 626 O O . ILE A 1 77 ? -14.840 17.009 -52.419 1.00 168.50 77 ILE C O 1
ATOM 631 N N . GLU A 1 78 ? -15.052 16.542 -50.228 1.00 151.71 78 GLU C N 1
ATOM 632 C CA . GLU A 1 78 ? -16.512 16.566 -50.258 1.00 167.04 78 GLU C CA 1
ATOM 633 C C . GLU A 1 78 ? -17.071 17.984 -50.328 1.00 179.10 78 GLU C C 1
ATOM 634 O O . GLU A 1 78 ? -16.385 18.916 -50.745 1.00 183.96 78 GLU C O 1
ATOM 640 N N . ILE A 1 118 ? -17.019 17.915 -57.980 1.00 159.52 118 ILE C N 1
ATOM 641 C CA . ILE A 1 118 ? -15.956 17.387 -57.133 1.00 161.71 118 ILE C CA 1
ATOM 642 C C . ILE A 1 118 ? -14.686 18.223 -57.288 1.00 159.51 118 ILE C C 1
ATOM 643 O O . ILE A 1 118 ? -14.533 18.956 -58.266 1.00 166.41 118 ILE C O 1
ATOM 648 N N . LYS A 1 119 ? -13.781 18.120 -56.318 1.00 146.13 119 LYS C N 1
ATOM 649 C CA . LYS A 1 119 ? -12.536 18.881 -56.353 1.00 141.83 119 LYS C CA 1
ATOM 650 C C . LYS A 1 119 ? -11.343 18.020 -55.943 1.00 133.34 119 LYS C C 1
ATOM 651 O O . LYS A 1 119 ? -11.084 17.830 -54.753 1.00 124.38 119 LYS C O 1
ATOM 657 N N . LYS A 1 120 ? -10.617 17.506 -56.931 1.00 127.81 120 LYS C N 1
ATOM 658 C CA . LYS A 1 120 ? -9.471 16.638 -56.668 1.00 122.38 120 LYS C CA 1
ATOM 659 C C . LYS A 1 120 ? -8.207 17.435 -56.350 1.00 129.93 120 LYS C C 1
ATOM 660 O O . LYS A 1 120 ? -7.778 18.282 -57.133 1.00 138.45 120 LYS C O 1
ATOM 666 N N . VAL A 1 121 ? -7.616 17.151 -55.192 1.00 123.56 121 VAL C N 1
ATOM 667 C CA . VAL A 1 121 ? -6.439 17.874 -54.726 1.00 117.42 121 VAL C CA 1
ATOM 668 C C . VAL A 1 121 ? -5.224 16.951 -54.639 1.00 105.38 121 VAL C C 1
ATOM 669 O O . VAL A 1 121 ? -5.361 15.759 -54.368 1.00 103.14 121 VAL C O 1
ATOM 673 N N . SER A 1 122 ? -4.038 17.509 -54.870 1.00 98.65 122 SER C N 1
ATOM 674 C CA . SER A 1 122 ? -2.803 16.729 -54.858 1.00 93.80 122 SER C CA 1
ATOM 675 C C . SER A 1 122 ? -1.767 17.362 -53.940 1.00 84.33 122 SER C C 1
ATOM 676 O O . SER A 1 122 ? -1.672 18.585 -53.849 1.00 100.53 122 SER C O 1
ATOM 679 N N . GLY A 1 123 ? -0.986 16.527 -53.264 1.00 83.33 123 GLY C N 1
ATOM 680 C CA . GLY A 1 123 ? 0.011 17.018 -52.330 1.00 94.71 123 GLY C CA 1
ATOM 681 C C . GLY A 1 123 ? 1.095 16.010 -52.000 1.00 92.07 123 GLY C C 1
ATOM 682 O O . GLY A 1 123 ? 0.975 14.825 -52.310 1.00 93.57 123 GLY C O 1
ATOM 683 N N . THR A 1 124 ? 2.153 16.484 -51.351 1.00 88.52 124 THR C N 1
ATOM 684 C CA . THR A 1 124 ? 3.304 15.643 -51.052 1.00 92.37 124 THR C CA 1
ATOM 685 C C . THR A 1 124 ? 3.749 15.799 -49.595 1.00 93.60 124 THR C C 1
ATOM 686 O O . THR A 1 124 ? 3.705 16.895 -49.034 1.00 91.91 124 THR C O 1
ATOM 690 N N . ALA A 1 125 ? 4.164 14.691 -48.988 1.00 86.02 125 ALA C N 1
ATOM 691 C CA . ALA A 1 125 ? 4.664 14.703 -47.619 1.00 91.37 125 ALA C CA 1
ATOM 692 C C . ALA A 1 125 ? 5.998 13.973 -47.546 1.00 87.78 125 ALA C C 1
ATOM 693 O O . ALA A 1 125 ? 6.055 12.752 -47.689 1.00 90.76 125 ALA C O 1
ATOM 695 N N . THR A 1 126 ? 7.069 14.728 -47.323 1.00 79.99 126 THR C N 1
ATOM 696 C CA . THR A 1 126 ? 8.414 14.161 -47.317 1.00 78.96 126 THR C CA 1
ATOM 697 C C . THR A 1 126 ? 8.956 13.994 -45.904 1.00 83.62 126 THR C C 1
ATOM 698 O O . THR A 1 126 ? 8.979 14.943 -45.124 1.00 84.61 126 THR C O 1
ATOM 702 N N . LEU A 1 127 ? 9.403 12.783 -45.590 1.00 85.24 127 LEU C N 1
ATOM 703 C CA . LEU A 1 127 ? 9.937 12.474 -44.270 1.00 73.56 127 LEU C CA 1
ATOM 704 C C . LEU A 1 127 ? 11.452 12.306 -44.304 1.00 76.40 127 LEU C C 1
ATOM 705 O O . LEU A 1 127 ? 11.971 11.381 -44.928 1.00 86.31 127 LEU C O 1
ATOM 710 N N . ASN A 1 128 ? 12.155 13.208 -43.629 1.00 80.93 128 ASN C N 1
ATOM 711 C CA . ASN A 1 128 ? 13.610 13.168 -43.575 1.00 80.64 128 ASN C CA 1
ATOM 712 C C . ASN A 1 128 ? 14.089 12.326 -42.396 1.00 93.06 128 ASN C C 1
ATOM 713 O O . ASN A 1 128 ? 13.676 12.545 -41.257 1.00 102.83 128 ASN C O 1
ATOM 718 N N . LEU A 1 129 ? 14.965 11.365 -42.676 1.00 85.40 129 LEU C N 1
ATOM 719 C CA . LEU A 1 129 ? 15.475 10.464 -41.644 1.00 90.71 129 LEU C CA 1
ATOM 720 C C . LEU A 1 129 ? 16.284 11.198 -40.577 1.00 85.97 129 LEU C C 1
ATOM 721 O O . LEU A 1 129 ? 16.192 10.883 -39.393 1.00 96.22 129 LEU C O 1
ATOM 726 N N . GLY A 1 130 ? 17.070 12.180 -41.005 1.00 82.17 130 GLY C N 1
ATOM 727 C CA . GLY A 1 130 ? 17.929 12.925 -40.104 1.00 79.88 130 GLY C CA 1
ATOM 728 C C . GLY A 1 130 ? 17.176 13.752 -39.079 1.00 87.66 130 GLY C C 1
ATOM 729 O O . GLY A 1 130 ? 17.722 14.105 -38.037 1.00 110.09 130 GLY C O 1
ATOM 730 N N . ASN A 1 131 ? 15.919 14.064 -39.370 1.00 87.87 131 ASN C N 1
ATOM 731 C CA . ASN A 1 131 ? 15.113 14.864 -38.456 1.00 91.50 131 ASN C CA 1
ATOM 732 C C . ASN A 1 131 ? 14.352 14.029 -37.434 1.00 96.05 131 ASN C C 1
ATOM 733 O O . ASN A 1 131 ? 13.749 14.574 -36.509 1.00 113.16 131 ASN C O 1
ATOM 738 N N . VAL A 1 132 ? 14.377 12.711 -37.599 1.00 86.85 132 VAL C N 1
ATOM 739 C CA . VAL A 1 132 ? 13.636 11.828 -36.702 1.00 86.01 132 VAL C CA 1
ATOM 740 C C . VAL A 1 132 ? 14.455 10.629 -36.234 1.00 92.30 132 VAL C C 1
ATOM 741 O O . VAL A 1 132 ? 13.954 9.789 -35.488 1.00 96.87 132 VAL C O 1
ATOM 745 N N . LYS A 1 133 ? 15.709 10.553 -36.668 1.00 94.23 133 LYS C N 1
ATOM 746 C CA . LYS A 1 133 ? 16.552 9.401 -36.357 1.00 92.31 133 LYS C CA 1
ATOM 747 C C . LYS A 1 133 ? 16.748 9.217 -34.858 1.00 105.63 133 LYS C C 1
ATOM 748 O O . LYS A 1 133 ? 16.644 8.103 -34.344 1.00 117.01 133 LYS C O 1
ATOM 754 N N . ASP A 1 134 ? 17.031 10.313 -34.162 1.00 108.74 134 ASP C N 1
ATOM 755 C CA . ASP A 1 134 ? 17.288 10.267 -32.726 1.00 106.42 134 ASP C CA 1
ATOM 756 C C . ASP A 1 134 ? 16.059 9.818 -31.944 1.00 91.23 134 ASP C C 1
ATOM 757 O O . ASP A 1 134 ? 16.166 9.050 -30.990 1.00 84.54 134 ASP C O 1
ATOM 762 N N . SER A 1 135 ? 14.891 10.290 -32.366 1.00 86.78 135 SER C N 1
ATOM 763 C CA . SER A 1 135 ? 13.646 10.007 -31.661 1.00 81.46 135 SER C CA 1
ATOM 764 C C . SER A 1 135 ? 13.081 8.619 -31.963 1.00 81.53 135 SER C C 1
ATOM 765 O O . SER A 1 135 ? 12.178 8.152 -31.271 1.00 83.88 135 SER C O 1
ATOM 768 N N . CYS A 1 136 ? 13.600 7.958 -32.994 1.00 78.91 136 CYS C N 1
ATOM 769 C CA . CYS A 1 136 ? 13.100 6.630 -33.344 1.00 81.27 136 CYS C CA 1
ATOM 770 C C . CYS A 1 136 ? 14.187 5.553 -33.319 1.00 85.02 136 CYS C C 1
ATOM 771 O O . CYS A 1 136 ? 13.959 4.422 -33.752 1.00 82.80 136 CYS C O 1
ATOM 774 N N . PHE A 1 137 ? 15.360 5.903 -32.797 1.00 90.62 137 PHE C N 1
ATOM 775 C CA . PHE A 1 137 ? 16.484 4.974 -32.743 1.00 85.11 137 PHE C CA 1
ATOM 776 C C . PHE A 1 137 ? 16.218 3.834 -31.762 1.00 91.26 137 PHE C C 1
ATOM 777 O O . PHE A 1 137 ? 16.277 4.019 -30.548 1.00 101.08 137 PHE C O 1
ATOM 785 N N . GLY A 1 138 ? 15.925 2.655 -32.300 1.00 81.86 138 GLY C N 1
ATOM 786 C CA . GLY A 1 138 ? 15.651 1.486 -31.486 1.00 78.53 138 GLY C CA 1
ATOM 787 C C . GLY A 1 138 ? 14.333 1.569 -30.736 1.00 83.89 138 GLY C C 1
ATOM 788 O O . GLY A 1 138 ? 14.107 0.819 -29.786 1.00 78.80 138 GLY C O 1
ATOM 789 N N . LYS A 1 139 ? 13.461 2.480 -31.160 1.00 84.90 139 LYS C N 1
ATOM 790 C CA . LYS A 1 139 ? 12.152 2.638 -30.531 1.00 76.88 139 LYS C CA 1
ATOM 791 C C . LYS A 1 139 ? 11.133 3.259 -31.489 1.00 86.60 139 LYS C C 1
ATOM 792 O O . LYS A 1 139 ? 11.473 4.126 -32.295 1.00 93.40 139 LYS C O 1
ATOM 798 N N . ALA A 1 140 ? 9.887 2.803 -31.408 1.00 79.68 140 ALA C N 1
ATOM 799 C CA . ALA A 1 140 ? 8.828 3.322 -32.270 1.00 66.20 140 ALA C CA 1
ATOM 800 C C . ALA A 1 140 ? 8.536 4.782 -31.948 1.00 75.46 140 ALA C C 1
ATOM 801 O O . ALA A 1 140 ? 8.537 5.180 -30.783 1.00 140.15 140 ALA C O 1
ATOM 803 N N . PHE A 1 141 ? 8.283 5.578 -32.981 1.00 73.19 141 PHE C N 1
ATOM 804 C CA . PHE A 1 141 ? 8.053 7.003 -32.793 1.00 83.56 141 PHE C CA 1
ATOM 805 C C . PHE A 1 141 ? 7.037 7.559 -33.786 1.00 92.79 141 PHE C C 1
ATOM 806 O O . PHE A 1 141 ? 7.308 7.635 -34.983 1.00 106.56 141 PHE C O 1
ATOM 814 N N . ASN A 1 142 ? 5.864 7.941 -33.286 1.00 90.52 142 ASN C N 1
ATOM 815 C CA . ASN A 1 142 ? 4.861 8.591 -34.125 1.00 86.15 142 ASN C CA 1
ATOM 816 C C . ASN A 1 142 ? 5.259 10.022 -34.450 1.00 95.15 142 ASN C C 1
ATOM 817 O O . ASN A 1 142 ? 5.600 10.802 -33.557 1.00 91.18 142 ASN C O 1
ATOM 822 N N . VAL A 1 143 ? 5.211 10.360 -35.733 1.00 92.76 143 VAL C N 1
ATOM 823 C CA . VAL A 1 143 ? 5.576 11.693 -36.185 1.00 88.52 143 VAL C CA 1
ATOM 824 C C . VAL A 1 143 ? 4.530 12.199 -37.174 1.00 90.79 143 VAL C C 1
ATOM 825 O O . VAL A 1 143 ? 3.876 11.411 -37.857 1.00 91.20 143 VAL C O 1
ATOM 829 N N . GLU A 1 144 ? 4.364 13.514 -37.235 1.00 103.64 144 GLU C N 1
ATOM 830 C CA . GLU A 1 144 ? 3.404 14.133 -38.143 1.00 96.85 144 GLU C CA 1
ATOM 831 C C . GLU A 1 144 ? 4.119 14.978 -39.194 1.00 91.07 144 GLU C C 1
ATOM 832 O O . GLU A 1 144 ? 4.851 15.910 -38.858 1.00 82.28 144 GLU C O 1
ATOM 838 N N . ILE A 1 145 ? 3.913 14.643 -40.465 1.00 94.94 145 ILE C N 1
ATOM 839 C CA . ILE A 1 145 ? 4.505 15.399 -41.567 1.00 76.46 145 ILE C CA 1
ATOM 840 C C . ILE A 1 145 ? 3.404 16.006 -42.451 1.00 76.13 145 ILE C C 1
ATOM 841 O O . ILE A 1 145 ? 2.462 15.314 -42.841 1.00 83.65 145 ILE C O 1
ATOM 846 N N . PRO A 1 146 ? 3.499 17.318 -42.737 1.00 84.87 146 PRO C N 1
ATOM 847 C CA . PRO A 1 146 ? 2.466 18.004 -43.524 1.00 88.49 146 PRO C CA 1
ATOM 848 C C . PRO A 1 146 ? 2.466 17.600 -44.992 1.00 98.64 146 PRO C C 1
ATOM 849 O O . PRO A 1 146 ? 3.514 17.270 -45.549 1.00 102.02 146 PRO C O 1
ATOM 853 N N . ILE A 1 147 ? 1.288 17.633 -45.606 1.00 97.92 147 ILE C N 1
ATOM 854 C CA . ILE A 1 147 ? 1.149 17.347 -47.026 1.00 92.82 147 ILE C CA 1
ATOM 855 C C . ILE A 1 147 ? 1.016 18.655 -47.796 1.00 105.57 147 ILE C C 1
ATOM 856 O O . ILE A 1 147 ? -0.084 19.183 -47.960 1.00 105.67 147 ILE C O 1
ATOM 861 N N . ILE A 1 148 ? 2.146 19.177 -48.260 1.00 108.59 148 ILE C N 1
ATOM 862 C CA . ILE A 1 148 ? 2.170 20.454 -48.967 1.00 109.46 148 ILE C CA 1
ATOM 863 C C . ILE A 1 148 ? 1.551 20.322 -50.356 1.00 109.90 148 ILE C C 1
ATOM 864 O O . ILE A 1 148 ? 1.890 19.411 -51.113 1.00 115.10 148 ILE C O 1
ATOM 869 N N . SER A 1 149 ? 0.639 21.235 -50.679 1.00 110.17 149 SER C N 1
ATOM 870 C CA . SER A 1 149 ? -0.070 21.209 -51.956 1.00 119.86 149 SER C CA 1
ATOM 871 C C . SER A 1 149 ? 0.865 21.394 -53.151 1.00 117.08 149 SER C C 1
ATOM 872 O O . SER A 1 149 ? 1.970 21.919 -53.015 1.00 118.86 149 SER C O 1
ATOM 875 N N . ARG A 1 150 ? 0.407 20.958 -54.320 1.00 112.28 150 ARG C N 1
ATOM 876 C CA . ARG A 1 150 ? 1.190 21.054 -55.548 1.00 119.22 150 ARG C CA 1
ATOM 877 C C . ARG A 1 150 ? 1.450 22.501 -55.960 1.00 132.96 150 ARG C C 1
ATOM 878 O O . ARG A 1 150 ? 0.525 23.311 -56.035 1.00 134.01 150 ARG C O 1
ATOM 886 N N . GLY A 1 151 ? 2.714 22.819 -56.225 1.00 143.11 151 GLY C N 1
ATOM 887 C CA . GLY A 1 151 ? 3.086 24.131 -56.725 1.00 152.94 151 GLY C CA 1
ATOM 888 C C . GLY A 1 151 ? 3.625 25.080 -55.672 1.00 155.44 151 GLY C C 1
ATOM 889 O O . GLY A 1 151 ? 4.248 26.090 -56.000 1.00 154.12 151 GLY C O 1
ATOM 890 N N . PHE A 1 152 ? 3.388 24.757 -54.405 1.00 158.85 152 PHE C N 1
ATOM 891 C CA . PHE A 1 152 ? 3.803 25.617 -53.300 1.00 153.87 152 PHE C CA 1
ATOM 892 C C . PHE A 1 152 ? 5.320 25.631 -53.137 1.00 145.14 152 PHE C C 1
ATOM 893 O O . PHE A 1 152 ? 5.886 24.811 -52.413 1.00 130.04 152 PHE C O 1
ATOM 901 N N . ARG A 1 166 ? -1.832 25.997 -49.588 1.00 130.85 166 ARG C N 1
ATOM 902 C CA . ARG A 1 166 ? -0.624 25.846 -48.788 1.00 129.96 166 ARG C CA 1
ATOM 903 C C . ARG A 1 166 ? -0.464 24.407 -48.307 1.00 123.95 166 ARG C C 1
ATOM 904 O O . ARG A 1 166 ? 0.211 23.601 -48.948 1.00 114.90 166 ARG C O 1
ATOM 912 N N . THR A 1 167 ? -1.087 24.089 -47.177 1.00 125.23 167 THR C N 1
ATOM 913 C CA . THR A 1 167 ? -1.037 22.739 -46.625 1.00 109.31 167 THR C CA 1
ATOM 914 C C . THR A 1 167 ? -2.416 22.092 -46.589 1.00 115.83 167 THR C C 1
ATOM 915 O O . THR A 1 167 ? -3.342 22.612 -45.964 1.00 131.54 167 THR C O 1
ATOM 919 N N . LEU A 1 168 ? -2.539 20.951 -47.258 1.00 104.76 168 LEU C N 1
ATOM 920 C CA . LEU A 1 168 ? -3.804 20.233 -47.334 1.00 101.40 168 LEU C CA 1
ATOM 921 C C . LEU A 1 168 ? -4.185 19.649 -45.981 1.00 112.40 168 LEU C C 1
ATOM 922 O O . LEU A 1 168 ? -5.168 20.066 -45.368 1.00 115.14 168 LEU C O 1
ATOM 927 N N . GLY A 1 169 ? -3.399 18.681 -45.524 1.00 115.16 169 GLY C N 1
ATOM 928 C CA . GLY A 1 169 ? -3.636 18.043 -44.244 1.00 108.53 169 GLY C CA 1
ATOM 929 C C . GLY A 1 169 ? -2.341 17.585 -43.607 1.00 97.15 169 GLY C C 1
ATOM 930 O O . GLY A 1 169 ? -1.271 18.113 -43.907 1.00 100.04 169 GLY C O 1
ATOM 931 N N . ASN A 1 170 ? -2.439 16.599 -42.722 1.00 88.58 170 ASN C N 1
ATOM 932 C CA . ASN A 1 170 ? -1.267 16.057 -42.047 1.00 86.02 170 ASN C CA 1
ATOM 933 C C . ASN A 1 170 ? -1.187 14.542 -42.158 1.00 84.31 170 ASN C C 1
ATOM 934 O O . ASN A 1 170 ? -2.116 13.833 -41.769 1.00 89.10 170 ASN C O 1
ATOM 939 N N . LEU A 1 171 ? -0.074 14.056 -42.697 1.00 77.30 171 LEU C N 1
ATOM 940 C CA . LEU A 1 171 ? 0.170 12.623 -42.787 1.00 69.07 171 LEU C CA 1
ATOM 941 C C . LEU A 1 171 ? 0.794 12.126 -41.494 1.00 76.43 171 LEU C C 1
ATOM 942 O O . LEU A 1 171 ? 1.870 12.578 -41.102 1.00 89.29 171 LEU C O 1
ATOM 947 N N . THR A 1 172 ? 0.113 11.202 -40.827 1.00 82.63 172 THR C N 1
ATOM 948 C CA . THR A 1 172 ? 0.643 10.619 -39.602 1.00 84.96 172 THR C CA 1
ATOM 949 C C . THR A 1 172 ? 1.203 9.237 -39.868 1.00 96.67 172 THR C C 1
ATOM 950 O O . THR A 1 172 ? 0.565 8.408 -40.516 1.00 97.08 172 THR C O 1
ATOM 954 N N . LEU A 1 173 ? 2.404 8.992 -39.364 1.00 101.52 173 LEU C N 1
ATOM 955 C CA . LEU A 1 173 ? 3.018 7.685 -39.504 1.00 96.52 173 LEU C CA 1
ATOM 956 C C . LEU A 1 173 ? 3.837 7.334 -38.273 1.00 90.87 173 LEU C C 1
ATOM 957 O O . LEU A 1 173 ? 4.105 8.184 -37.422 1.00 82.87 173 LEU C O 1
ATOM 962 N N . THR A 1 174 ? 4.230 6.069 -38.191 1.00 82.23 174 THR C N 1
ATOM 963 C CA . THR A 1 174 ? 5.079 5.595 -37.114 1.00 60.49 174 THR C CA 1
ATOM 964 C C . THR A 1 174 ? 6.395 5.119 -37.712 1.00 73.18 174 THR C C 1
ATOM 965 O O . THR A 1 174 ? 6.406 4.332 -38.661 1.00 97.95 174 THR C O 1
ATOM 969 N N . CYS A 1 175 ? 7.504 5.606 -37.168 1.00 70.94 175 CYS C N 1
ATOM 970 C CA . CYS A 1 175 ? 8.815 5.219 -37.670 1.00 70.37 175 CYS C CA 1
ATOM 971 C C . CYS A 1 175 ? 9.678 4.584 -36.581 1.00 76.97 175 CYS C C 1
ATOM 972 O O . CYS A 1 175 ? 9.355 4.662 -35.395 1.00 78.59 175 CYS C O 1
ATOM 975 N N . LEU A 1 176 ? 10.772 3.953 -37.001 1.00 75.59 176 LEU C N 1
ATOM 976 C CA . LEU A 1 176 ? 11.690 3.269 -36.096 1.00 72.99 176 LEU C CA 1
ATOM 977 C C . LEU A 1 176 ? 12.980 2.928 -36.830 1.00 72.21 176 LEU C C 1
ATOM 978 O O . LEU A 1 176 ? 12.950 2.282 -37.879 1.00 72.80 176 LEU C O 1
ATOM 983 N N . TYR A 1 177 ? 14.111 3.352 -36.275 1.00 67.45 177 TYR C N 1
ATOM 984 C CA . TYR A 1 177 ? 15.398 3.121 -36.921 1.00 73.10 177 TYR C CA 1
ATOM 985 C C . TYR A 1 177 ? 16.202 2.019 -36.239 1.00 80.12 177 TYR C C 1
ATOM 986 O O . TYR A 1 177 ? 16.305 1.973 -35.014 1.00 95.84 177 TYR C O 1
ATOM 995 N N . ILE A 1 178 ? 16.774 1.137 -37.050 1.00 80.47 178 ILE C N 1
ATOM 996 C CA . ILE A 1 178 ? 17.651 0.085 -36.557 1.00 85.50 178 ILE C CA 1
ATOM 997 C C . ILE A 1 178 ? 18.966 0.140 -37.318 1.00 77.24 178 ILE C C 1
ATOM 998 O O . ILE A 1 178 ? 18.972 0.082 -38.542 1.00 115.15 178 ILE C O 1
ATOM 1003 N N . PRO A 1 179 ? 20.088 0.253 -36.596 1.00 84.36 179 PRO C N 1
ATOM 1004 C CA . PRO A 1 179 ? 21.399 0.347 -37.245 1.00 87.68 179 PRO C CA 1
ATOM 1005 C C . PRO A 1 179 ? 21.748 -0.925 -38.013 1.00 95.81 179 PRO C C 1
ATOM 1006 O O . PRO A 1 179 ? 20.980 -1.889 -38.000 1.00 83.90 179 PRO C O 1
ATOM 1010 N N . GLU A 1 180 ? 22.896 -0.921 -38.682 1.00 81.60 180 GLU C N 1
ATOM 1011 C CA . GLU A 1 180 ? 23.333 -2.086 -39.441 1.00 96.91 180 GLU C CA 1
ATOM 1012 C C . GLU A 1 180 ? 24.028 -3.099 -38.545 1.00 85.40 180 GLU C C 1
ATOM 1013 O O . GLU A 1 180 ? 24.998 -2.775 -37.860 1.00 93.97 180 GLU C O 1
ATOM 1019 N N . LEU A 1 181 ? 23.527 -4.328 -38.560 1.00 78.99 181 LEU C N 1
ATOM 1020 C CA . LEU A 1 181 ? 24.071 -5.391 -37.725 1.00 95.36 181 LEU C CA 1
ATOM 1021 C C . LEU A 1 181 ? 24.618 -6.532 -38.580 1.00 85.50 181 LEU C C 1
ATOM 1022 O O . LEU A 1 181 ? 24.056 -6.853 -39.628 1.00 87.24 181 LEU C O 1
ATOM 1027 N N . SER A 1 182 ? 25.715 -7.141 -38.137 1.00 92.65 182 SER C N 1
ATOM 1028 C CA . SER A 1 182 ? 26.286 -8.285 -38.844 1.00 113.70 182 SER C CA 1
ATOM 1029 C C . SER A 1 182 ? 25.420 -9.523 -38.636 1.00 113.97 182 SER C C 1
ATOM 1030 O O . SER A 1 182 ? 25.819 -10.468 -37.956 1.00 130.17 182 SER C O 1
ATOM 1033 N N . VAL A 1 183 ? 24.233 -9.507 -39.231 1.00 104.72 183 VAL C N 1
ATOM 1034 C CA . VAL A 1 183 ? 23.248 -10.563 -39.039 1.00 117.38 183 VAL C CA 1
ATOM 1035 C C . VAL A 1 183 ? 22.538 -10.843 -40.368 1.00 115.15 183 VAL C C 1
ATOM 1036 O O . VAL A 1 183 ? 22.246 -9.911 -41.122 1.00 80.33 183 VAL C O 1
ATOM 1040 N N . PRO A 1 184 ? 22.303 -12.131 -40.682 1.00 100.61 184 PRO C N 1
ATOM 1041 C CA . PRO A 1 184 ? 21.593 -12.533 -41.902 1.00 109.85 184 PRO C CA 1
ATOM 1042 C C . PRO A 1 184 ? 20.303 -11.750 -42.131 1.00 118.64 184 PRO C C 1
ATOM 1043 O O . PRO A 1 184 ? 19.647 -11.344 -41.173 1.00 127.97 184 PRO C O 1
ATOM 1047 N N . GLU A 1 185 ? 19.957 -11.542 -43.396 1.00 123.23 185 GLU C N 1
ATOM 1048 C CA . GLU A 1 185 ? 18.788 -10.750 -43.758 1.00 112.28 185 GLU C CA 1
ATOM 1049 C C . GLU A 1 185 ? 17.507 -11.422 -43.274 1.00 101.40 185 GLU C C 1
ATOM 1050 O O . GLU A 1 185 ? 16.551 -10.755 -42.871 1.00 79.40 185 GLU C O 1
ATOM 1056 N N . GLN A 1 186 ? 17.507 -12.750 -43.298 1.00 106.82 186 GLN C N 1
ATOM 1057 C CA . GLN A 1 186 ? 16.345 -13.538 -42.906 1.00 103.43 186 GLN C CA 1
ATOM 1058 C C . GLN A 1 186 ? 16.174 -13.580 -41.381 1.00 106.43 186 GLN C C 1
ATOM 1059 O O . GLN A 1 186 ? 15.293 -14.270 -40.862 1.00 89.25 186 GLN C O 1
ATOM 1065 N N . GLU A 1 187 ? 17.016 -12.832 -40.671 1.00 111.55 187 GLU C N 1
ATOM 1066 C CA . GLU A 1 187 ? 16.966 -12.775 -39.212 1.00 103.17 187 GLU C CA 1
ATOM 1067 C C . GLU A 1 187 ? 16.525 -11.407 -38.700 1.00 108.82 187 GLU C C 1
ATOM 1068 O O . GLU A 1 187 ? 16.500 -11.168 -37.493 1.00 129.16 187 GLU C O 1
ATOM 1074 N N . LEU A 1 188 ? 16.184 -10.508 -39.616 1.00 99.23 188 LEU C N 1
ATOM 1075 C CA . LEU A 1 188 ? 15.711 -9.179 -39.244 1.00 70.62 188 LEU C CA 1
ATOM 1076 C C . LEU A 1 188 ? 14.190 -9.112 -39.365 1.00 81.72 188 LEU C C 1
ATOM 1077 O O . LEU A 1 188 ? 13.587 -9.916 -40.076 1.00 86.55 188 LEU C O 1
ATOM 1082 N N . PRO A 1 189 ? 13.556 -8.164 -38.659 1.00 88.05 189 PRO C N 1
ATOM 1083 C CA . PRO A 1 189 ? 12.103 -8.020 -38.809 1.00 96.44 189 PRO C CA 1
ATOM 1084 C C . PRO A 1 189 ? 11.742 -7.350 -40.133 1.00 90.31 189 PRO C C 1
ATOM 1085 O O . PRO A 1 189 ? 12.477 -6.479 -40.591 1.00 100.85 189 PRO C O 1
ATOM 1089 N N . PHE A 1 190 ? 10.629 -7.754 -40.738 1.00 95.18 190 PHE C N 1
ATOM 1090 C CA . PHE A 1 190 ? 10.204 -7.174 -42.010 1.00 101.06 190 PHE C CA 1
ATOM 1091 C C . PHE A 1 190 ? 9.248 -5.998 -41.829 1.00 104.10 190 PHE C C 1
ATOM 1092 O O . PHE A 1 190 ? 9.164 -5.120 -42.688 1.00 116.50 190 PHE C O 1
ATOM 1100 N N . THR A 1 191 ? 8.529 -5.985 -40.711 1.00 107.07 191 THR C N 1
ATOM 1101 C CA . THR A 1 191 ? 7.569 -4.923 -40.439 1.00 68.89 191 THR C CA 1
ATOM 1102 C C . THR A 1 191 ? 7.866 -4.220 -39.120 1.00 81.74 191 THR C C 1
ATOM 1103 O O . THR A 1 191 ? 8.528 -4.771 -38.239 1.00 72.27 191 THR C O 1
ATOM 1107 N N . LEU A 1 192 ? 7.363 -2.998 -38.993 1.00 90.31 192 LEU C N 1
ATOM 1108 C CA . LEU A 1 192 ? 7.544 -2.207 -37.784 1.00 84.70 192 LEU C CA 1
ATOM 1109 C C . LEU A 1 192 ? 6.926 -2.879 -36.564 1.00 83.71 192 LEU C C 1
ATOM 1110 O O . LEU A 1 192 ? 7.505 -2.864 -35.479 1.00 87.85 192 LEU C O 1
ATOM 1115 N N . GLU A 1 193 ? 5.752 -3.475 -36.744 1.00 85.14 193 GLU C N 1
ATOM 1116 C CA . GLU A 1 193 ? 5.081 -4.160 -35.647 1.00 87.49 193 GLU C CA 1
ATOM 1117 C C . GLU A 1 193 ? 5.912 -5.340 -35.161 1.00 92.43 193 GLU C C 1
ATOM 1118 O O . GLU A 1 193 ? 5.940 -5.642 -33.970 1.00 117.96 193 GLU C O 1
ATOM 1124 N N . GLN A 1 194 ? 6.594 -6.002 -36.089 1.00 83.59 194 GLN C N 1
ATOM 1125 C CA . GLN A 1 194 ? 7.420 -7.150 -35.745 1.00 84.08 194 GLN C CA 1
ATOM 1126 C C . GLN A 1 194 ? 8.657 -6.717 -34.967 1.00 78.91 194 GLN C C 1
ATOM 1127 O O . GLN A 1 194 ? 9.113 -7.424 -34.071 1.00 103.05 194 GLN C O 1
ATOM 1133 N N . ALA A 1 195 ? 9.192 -5.550 -35.310 1.00 71.78 195 ALA C N 1
ATOM 1134 C CA . ALA A 1 195 ? 10.380 -5.030 -34.643 1.00 81.15 195 ALA C CA 1
ATOM 1135 C C . ALA A 1 195 ? 10.079 -4.623 -33.200 1.00 84.22 195 ALA C C 1
ATOM 1136 O O . ALA A 1 195 ? 10.837 -4.945 -32.281 1.00 91.42 195 ALA C O 1
ATOM 1138 N N . THR A 1 196 ? 8.970 -3.917 -33.006 1.00 72.60 196 THR C N 1
ATOM 1139 C CA . THR A 1 196 ? 8.601 -3.434 -31.682 1.00 88.39 196 THR C CA 1
ATOM 1140 C C . THR A 1 196 ? 8.178 -4.585 -30.773 1.00 101.27 196 THR C C 1
ATOM 1141 O O . THR A 1 196 ? 8.324 -4.513 -29.551 1.00 102.05 196 THR C O 1
ATOM 1145 N N . MET A 1 197 ? 7.660 -5.649 -31.379 1.00 101.12 197 MET C N 1
ATOM 1146 C CA . MET A 1 197 ? 7.268 -6.843 -30.642 1.00 108.39 197 MET C CA 1
ATOM 1147 C C . MET A 1 197 ? 8.505 -7.564 -30.111 1.00 121.00 197 MET C C 1
ATOM 1148 O O . MET A 1 197 ? 8.467 -8.190 -29.052 1.00 131.34 197 MET C O 1
ATOM 1153 N N . ASP A 1 198 ? 9.602 -7.468 -30.856 1.00 109.02 198 ASP C N 1
ATOM 1154 C CA . ASP A 1 198 ? 10.870 -8.050 -30.434 1.00 96.60 198 ASP C CA 1
ATOM 1155 C C . ASP A 1 198 ? 11.622 -7.098 -29.512 1.00 96.00 198 ASP C C 1
ATOM 1156 O O . ASP A 1 198 ? 12.215 -7.520 -28.520 1.00 107.91 198 ASP C O 1
ATOM 1161 N N . LEU A 1 199 ? 11.586 -5.811 -29.841 1.00 90.73 199 LEU C N 1
ATOM 1162 C CA . LEU A 1 199 ? 12.288 -4.790 -29.065 1.00 91.77 199 LEU C CA 1
ATOM 1163 C C . LEU A 1 199 ? 11.829 -4.674 -27.607 1.00 103.27 199 LEU C C 1
ATOM 1164 O O . LEU A 1 199 ? 12.521 -4.073 -26.785 1.00 108.69 199 LEU C O 1
ATOM 1169 N N . ARG A 1 200 ? 10.675 -5.249 -27.281 1.00 86.38 200 ARG C N 1
ATOM 1170 C CA . ARG A 1 200 ? 10.199 -5.228 -25.898 1.00 91.56 200 ARG C CA 1
ATOM 1171 C C . ARG A 1 200 ? 10.835 -6.350 -25.085 1.00 98.95 200 ARG C C 1
ATOM 1172 O O . ARG A 1 200 ? 10.385 -6.674 -23.991 1.00 112.67 200 ARG C O 1
ATOM 1180 N N . HIS A 1 201 ? 11.881 -6.948 -25.639 1.00 102.49 201 HIS C N 1
ATOM 1181 C CA . HIS A 1 201 ? 12.702 -7.897 -24.904 1.00 95.97 201 HIS C CA 1
ATOM 1182 C C . HIS A 1 201 ? 14.024 -7.226 -24.561 1.00 95.27 201 HIS C C 1
ATOM 1183 O O . HIS A 1 201 ? 14.976 -7.879 -24.135 1.00 103.30 201 HIS C O 1
ATOM 1190 N N . VAL A 1 202 ? 14.069 -5.912 -24.756 1.00 99.06 202 VAL C N 1
ATOM 1191 C CA . VAL A 1 202 ? 15.262 -5.126 -24.467 1.00 103.80 202 VAL C CA 1
ATOM 1192 C C . VAL A 1 202 ? 15.034 -4.229 -23.253 1.00 110.48 202 VAL C C 1
ATOM 1193 O O . VAL A 1 202 ? 14.433 -3.158 -23.362 1.00 110.49 202 VAL C O 1
ATOM 1197 N N . ARG A 1 203 ? 15.512 -4.679 -22.097 1.00 111.53 203 ARG C N 1
ATOM 1198 C CA . ARG A 1 203 ? 15.354 -3.931 -20.856 1.00 117.48 203 ARG C CA 1
ATOM 1199 C C . ARG A 1 203 ? 16.412 -2.844 -20.722 1.00 109.93 203 ARG C C 1
ATOM 1200 O O . ARG A 1 203 ? 17.564 -3.031 -21.114 1.00 97.99 203 ARG C O 1
ATOM 1208 N N . SER A 1 204 ? 16.011 -1.708 -20.163 1.00 112.69 204 SER C N 1
ATOM 1209 C CA . SER A 1 204 ? 16.944 -0.629 -19.876 1.00 113.19 204 SER C CA 1
ATOM 1210 C C . SER A 1 204 ? 17.528 -0.830 -18.483 1.00 114.49 204 SER C C 1
ATOM 1211 O O . SER A 1 204 ? 16.800 -0.800 -17.491 1.00 128.82 204 SER C O 1
ATOM 1214 N N . ASN A 1 205 ? 18.838 -1.048 -18.413 1.00 113.37 205 ASN C N 1
ATOM 1215 C CA . ASN A 1 205 ? 19.504 -1.311 -17.140 1.00 126.69 205 ASN C CA 1
ATOM 1216 C C . ASN A 1 205 ? 19.346 -0.175 -16.139 1.00 134.32 205 ASN C C 1
ATOM 1217 O O . ASN A 1 205 ? 19.477 0.997 -16.492 1.00 130.42 205 ASN C O 1
ATOM 1222 N N . TYR A 1 206 ? 19.056 -0.530 -14.891 1.00 138.55 206 TYR C N 1
ATOM 1223 C CA . TYR A 1 206 ? 18.959 0.459 -13.829 1.00 148.94 206 TYR C CA 1
ATOM 1224 C C . TYR A 1 206 ? 20.310 1.136 -13.654 1.00 149.10 206 TYR C C 1
ATOM 1225 O O . TYR A 1 206 ? 21.327 0.473 -13.469 1.00 151.86 206 TYR C O 1
ATOM 1234 N N . LEU A 1 207 ? 20.319 2.460 -13.733 1.00 137.17 207 LEU C N 1
ATOM 1235 C CA . LEU A 1 207 ? 21.549 3.216 -13.563 1.00 144.91 207 LEU C CA 1
ATOM 1236 C C . LEU A 1 207 ? 21.274 4.451 -12.716 1.00 150.07 207 LEU C C 1
ATOM 1237 O O . LEU A 1 207 ? 20.482 5.311 -13.097 1.00 153.86 207 LEU C O 1
ATOM 1242 N N . TYR A 1 208 ? 21.919 4.522 -11.557 1.00 143.43 208 TYR C N 1
ATOM 1243 C CA . TYR A 1 208 ? 21.747 5.654 -10.657 1.00 136.57 208 TYR C CA 1
ATOM 1244 C C . TYR A 1 208 ? 23.055 6.014 -9.968 1.00 139.48 208 TYR C C 1
ATOM 1245 O O . TYR A 1 208 ? 23.702 5.167 -9.352 1.00 135.24 208 TYR C O 1
ATOM 1254 N N . ASN A 1 209 ? 23.438 7.281 -10.077 1.00 146.90 209 ASN C N 1
ATOM 1255 C CA . ASN A 1 209 ? 24.621 7.787 -9.397 1.00 153.50 209 ASN C CA 1
ATOM 1256 C C . ASN A 1 209 ? 24.489 9.277 -9.108 1.00 164.70 209 ASN C C 1
ATOM 1257 O O . ASN A 1 209 ? 23.915 10.024 -9.901 1.00 168.97 209 ASN C O 1
ATOM 1262 N N . GLU A 1 210 ? 25.019 9.701 -7.967 1.00 169.08 210 GLU C N 1
ATOM 1263 C CA . GLU A 1 210 ? 24.909 11.091 -7.547 1.00 175.42 210 GLU C CA 1
ATOM 1264 C C . GLU A 1 210 ? 26.200 11.571 -6.888 1.00 186.01 210 GLU C C 1
ATOM 1265 O O . GLU A 1 210 ? 27.015 10.763 -6.440 1.00 180.08 210 GLU C O 1
ATOM 1271 N N . GLY A 1 211 ? 26.385 12.886 -6.839 1.00 199.15 211 GLY C N 1
ATOM 1272 C CA . GLY A 1 211 ? 27.573 13.468 -6.239 1.00 208.08 211 GLY C CA 1
ATOM 1273 C C . GLY A 1 211 ? 27.913 14.836 -6.800 1.00 210.21 211 GLY C C 1
ATOM 1274 O O . GLY A 1 211 ? 27.349 15.259 -7.809 1.00 208.16 211 GLY C O 1
ATOM 1275 N N . TYR A 1 212 ? 28.838 15.529 -6.142 1.00 207.68 212 TYR C N 1
ATOM 1276 C CA . TYR A 1 212 ? 29.263 16.857 -6.577 1.00 199.15 212 TYR C CA 1
ATOM 1277 C C . TYR A 1 212 ? 30.307 16.775 -7.687 1.00 191.28 212 TYR C C 1
ATOM 1278 O O . TYR A 1 212 ? 31.082 15.818 -7.749 1.00 181.91 212 TYR C O 1
ATOM 1287 N N . LEU A 1 213 ? 30.329 17.788 -8.552 1.00 191.90 213 LEU C N 1
ATOM 1288 C CA . LEU A 1 213 ? 31.235 17.808 -9.700 1.00 186.72 213 LEU C CA 1
ATOM 1289 C C . LEU A 1 213 ? 31.251 19.174 -10.401 1.00 185.28 213 LEU C C 1
ATOM 1290 O O . LEU A 1 213 ? 30.205 19.796 -10.592 1.00 176.33 213 LEU C O 1
ATOM 1295 N N . TYR A 1 214 ? 32.444 19.626 -10.782 1.00 192.06 214 TYR C N 1
ATOM 1296 C CA . TYR A 1 214 ? 32.624 20.924 -11.435 1.00 196.78 214 TYR C CA 1
ATOM 1297 C C . TYR A 1 214 ? 32.387 20.853 -12.947 1.00 194.73 214 TYR C C 1
ATOM 1298 O O . TYR A 1 214 ? 32.755 19.873 -13.595 1.00 190.22 214 TYR C O 1
ATOM 1307 N N . ARG A 1 215 ? 31.776 21.900 -13.502 1.00 200.81 215 ARG C N 1
ATOM 1308 C CA . ARG A 1 215 ? 31.514 21.985 -14.943 1.00 205.45 215 ARG C CA 1
ATOM 1309 C C . ARG A 1 215 ? 31.692 23.401 -15.486 1.00 203.85 215 ARG C C 1
ATOM 1310 O O . ARG A 1 215 ? 31.752 24.365 -14.724 1.00 205.88 215 ARG C O 1
ATOM 1318 N N . LEU A 1 216 ? 31.776 23.517 -16.809 1.00 194.07 216 LEU C N 1
ATOM 1319 C CA . LEU A 1 216 ? 31.892 24.819 -17.460 1.00 185.91 216 LEU C CA 1
ATOM 1320 C C . LEU A 1 216 ? 30.663 25.116 -18.313 1.00 170.74 216 LEU C C 1
ATOM 1321 O O . LEU A 1 216 ? 30.157 24.241 -19.014 1.00 166.57 216 LEU C O 1
ATOM 1326 N N . ILE A 1 221 ? 32.012 26.490 -14.101 1.00 186.66 221 ILE C N 1
ATOM 1327 C CA . ILE A 1 221 ? 31.578 27.589 -13.248 1.00 199.85 221 ILE C CA 1
ATOM 1328 C C . ILE A 1 221 ? 31.677 27.241 -11.758 1.00 216.31 221 ILE C C 1
ATOM 1329 O O . ILE A 1 221 ? 32.358 27.935 -11.004 1.00 223.60 221 ILE C O 1
ATOM 1334 N N . ARG A 1 222 ? 31.014 26.162 -11.344 1.00 222.35 222 ARG C N 1
ATOM 1335 C CA . ARG A 1 222 ? 31.038 25.717 -9.950 1.00 227.26 222 ARG C CA 1
ATOM 1336 C C . ARG A 1 222 ? 30.700 24.233 -9.821 1.00 222.45 222 ARG C C 1
ATOM 1337 O O . ARG A 1 222 ? 30.377 23.574 -10.809 1.00 217.89 222 ARG C O 1
ATOM 1345 N N . ARG A 1 223 ? 30.781 23.713 -8.599 1.00 219.39 223 ARG C N 1
ATOM 1346 C CA . ARG A 1 223 ? 30.457 22.313 -8.342 1.00 210.93 223 ARG C CA 1
ATOM 1347 C C . ARG A 1 223 ? 28.972 22.143 -8.034 1.00 209.45 223 ARG C C 1
ATOM 1348 O O . ARG A 1 223 ? 28.395 22.904 -7.255 1.00 211.61 223 ARG C O 1
ATOM 1356 N N . ARG A 1 224 ? 28.352 21.154 -8.667 1.00 203.52 224 ARG C N 1
ATOM 1357 C CA . ARG A 1 224 ? 26.928 20.908 -8.483 1.00 199.62 224 ARG C CA 1
ATOM 1358 C C . ARG A 1 224 ? 26.650 19.415 -8.364 1.00 197.56 224 ARG C C 1
ATOM 1359 O O . ARG A 1 224 ? 27.437 18.588 -8.820 1.00 190.20 224 ARG C O 1
ATOM 1367 N N . PHE A 1 225 ? 25.521 19.082 -7.750 1.00 202.07 225 PHE C N 1
ATOM 1368 C CA . PHE A 1 225 ? 25.173 17.698 -7.455 1.00 207.85 225 PHE C CA 1
ATOM 1369 C C . PHE A 1 225 ? 24.567 17.004 -8.670 1.00 210.47 225 PHE C C 1
ATOM 1370 O O . PHE A 1 225 ? 23.346 16.885 -8.775 1.00 216.01 225 PHE C O 1
ATOM 1378 N N . VAL A 1 226 ? 25.416 16.547 -9.588 1.00 160.51 226 VAL C N 1
ATOM 1379 C CA . VAL A 1 226 ? 24.932 15.804 -10.751 1.00 161.36 226 VAL C CA 1
ATOM 1380 C C . VAL A 1 226 ? 24.238 14.505 -10.351 1.00 167.16 226 VAL C C 1
ATOM 1381 O O . VAL A 1 226 ? 24.706 13.784 -9.468 1.00 167.36 226 VAL C O 1
ATOM 1385 N N . VAL A 1 227 ? 23.117 14.222 -11.006 1.00 161.82 227 VAL C N 1
ATOM 1386 C CA . VAL A 1 227 ? 22.361 12.996 -10.774 1.00 149.85 227 VAL C CA 1
ATOM 1387 C C . VAL A 1 227 ? 22.164 12.255 -12.099 1.00 142.95 227 VAL C C 1
ATOM 1388 O O . VAL A 1 227 ? 21.456 12.741 -12.977 1.00 146.21 227 VAL C O 1
ATOM 1392 N N . LEU A 1 228 ? 22.776 11.082 -12.243 1.00 138.28 228 LEU C N 1
ATOM 1393 C CA . LEU A 1 228 ? 22.666 10.312 -13.483 1.00 139.49 228 LEU C CA 1
ATOM 1394 C C . LEU A 1 228 ? 21.636 9.184 -13.377 1.00 146.21 228 LEU C C 1
ATOM 1395 O O . LEU A 1 228 ? 21.687 8.370 -12.454 1.00 155.20 228 LEU C O 1
ATOM 1400 N N . ARG A 1 229 ? 20.693 9.159 -14.317 1.00 149.24 229 ARG C N 1
ATOM 1401 C CA . ARG A 1 229 ? 19.747 8.051 -14.456 1.00 147.66 229 ARG C CA 1
ATOM 1402 C C . ARG A 1 229 ? 19.781 7.538 -15.895 1.00 146.29 229 ARG C C 1
ATOM 1403 O O . ARG A 1 229 ? 19.609 8.313 -16.839 1.00 147.76 229 ARG C O 1
ATOM 1411 N N . SER A 1 230 ? 20.023 6.238 -16.048 1.00 144.72 230 SER C N 1
ATOM 1412 C CA . SER A 1 230 ? 20.250 5.639 -17.356 1.00 142.99 230 SER C CA 1
ATOM 1413 C C . SER A 1 230 ? 21.333 6.411 -18.100 1.00 141.36 230 SER C C 1
ATOM 1414 O O . SER A 1 230 ? 22.470 6.504 -17.634 1.00 138.98 230 SER C O 1
ATOM 1417 N N . LYS A 1 231 ? 20.964 6.985 -19.243 1.00 138.52 231 LYS C N 1
ATOM 1418 C CA . LYS A 1 231 ? 21.872 7.827 -20.015 1.00 151.36 231 LYS C CA 1
ATOM 1419 C C . LYS A 1 231 ? 21.656 9.309 -19.728 1.00 156.87 231 LYS C C 1
ATOM 1420 O O . LYS A 1 231 ? 22.367 10.159 -20.260 1.00 161.70 231 LYS C O 1
ATOM 1426 N N . GLN A 1 232 ? 20.675 9.620 -18.889 1.00 158.06 232 GLN C N 1
ATOM 1427 C CA . GLN A 1 232 ? 20.340 11.012 -18.613 1.00 154.79 232 GLN C CA 1
ATOM 1428 C C . GLN A 1 232 ? 20.962 11.496 -17.312 1.00 159.80 232 GLN C C 1
ATOM 1429 O O . GLN A 1 232 ? 20.828 10.848 -16.274 1.00 176.14 232 GLN C O 1
ATOM 1435 N N . LEU A 1 233 ? 21.642 12.635 -17.368 1.00 146.20 233 LEU C N 1
ATOM 1436 C CA . LEU A 1 233 ? 22.112 13.283 -16.152 1.00 135.72 233 LEU C CA 1
ATOM 1437 C C . LEU A 1 233 ? 21.477 14.657 -15.965 1.00 139.86 233 LEU C C 1
ATOM 1438 O O . LEU A 1 233 ? 21.206 15.366 -16.936 1.00 148.68 233 LEU C O 1
ATOM 1443 N N . ASN A 1 234 ? 21.233 15.023 -14.711 1.00 145.24 234 ASN C N 1
ATOM 1444 C CA . ASN A 1 234 ? 20.650 16.322 -14.394 1.00 154.50 234 ASN C CA 1
ATOM 1445 C C . ASN A 1 234 ? 21.496 17.121 -13.411 1.00 170.14 234 ASN C C 1
ATOM 1446 O O . ASN A 1 234 ? 21.837 16.647 -12.322 1.00 167.18 234 ASN C O 1
ATOM 1451 N N . PHE A 1 235 ? 21.832 18.338 -13.823 1.00 178.99 235 PHE C N 1
ATOM 1452 C CA . PHE A 1 235 ? 22.583 19.270 -13.000 1.00 177.02 235 PHE C CA 1
ATOM 1453 C C . PHE A 1 235 ? 21.680 19.747 -11.871 1.00 166.43 235 PHE C C 1
ATOM 1454 O O . PHE A 1 235 ? 20.550 20.170 -12.116 1.00 164.62 235 PHE C O 1
ATOM 1462 N N . TYR A 1 236 ? 22.164 19.688 -10.635 1.00 155.75 236 TYR C N 1
ATOM 1463 C CA . TYR A 1 236 ? 21.362 20.169 -9.515 1.00 167.98 236 TYR C CA 1
ATOM 1464 C C . TYR A 1 236 ? 22.008 21.266 -8.669 1.00 188.51 236 TYR C C 1
ATOM 1465 O O . TYR A 1 236 ? 23.175 21.173 -8.288 1.00 195.63 236 TYR C O 1
ATOM 1474 N N . ALA A 1 237 ? 21.232 22.307 -8.379 1.00 204.66 237 ALA C N 1
ATOM 1475 C CA . ALA A 1 237 ? 21.673 23.352 -7.466 1.00 204.42 237 ALA C CA 1
ATOM 1476 C C . ALA A 1 237 ? 21.804 22.766 -6.065 1.00 197.26 237 ALA C C 1
ATOM 1477 O O . ALA A 1 237 ? 20.960 21.976 -5.637 1.00 188.55 237 ALA C O 1
ATOM 1479 N N . GLU A 1 238 ? 22.865 23.157 -5.361 1.00 203.12 238 GLU C N 1
ATOM 1480 C CA . GLU A 1 238 ? 23.210 22.570 -4.065 1.00 204.46 238 GLU C CA 1
ATOM 1481 C C . GLU A 1 238 ? 23.308 21.051 -4.197 1.00 203.68 238 GLU C C 1
ATOM 1482 O O . GLU A 1 238 ? 24.077 20.543 -5.012 1.00 204.11 238 GLU C O 1
ATOM 1488 N N . LYS A 1 239 ? 22.526 20.328 -3.401 1.00 198.91 239 LYS C N 1
ATOM 1489 C CA . LYS A 1 239 ? 22.423 18.882 -3.556 1.00 188.04 239 LYS C CA 1
ATOM 1490 C C . LYS A 1 239 ? 21.124 18.525 -4.268 1.00 182.62 239 LYS C C 1
ATOM 1491 O O . LYS A 1 239 ? 21.136 17.892 -5.322 1.00 189.05 239 LYS C O 1
ATOM 1497 N N . GLY A 1 240 ? 20.003 18.941 -3.687 1.00 173.51 240 GLY C N 1
ATOM 1498 C CA . GLY A 1 240 ? 18.704 18.706 -4.288 1.00 172.40 240 GLY C CA 1
ATOM 1499 C C . GLY A 1 240 ? 17.882 19.975 -4.430 1.00 183.46 240 GLY C C 1
ATOM 1500 O O . GLY A 1 240 ? 16.659 19.915 -4.559 1.00 188.57 240 GLY C O 1
ATOM 1501 N N . GLY A 1 241 ? 18.556 21.123 -4.415 1.00 187.38 241 GLY C N 1
ATOM 1502 C CA . GLY A 1 241 ? 17.893 22.417 -4.470 1.00 189.66 241 GLY C CA 1
ATOM 1503 C C . GLY A 1 241 ? 17.058 22.641 -5.717 1.00 186.02 241 GLY C C 1
ATOM 1504 O O . GLY A 1 241 ? 15.835 22.746 -5.642 1.00 185.10 241 GLY C O 1
ATOM 1505 N N . GLN A 1 242 ? 17.715 22.728 -6.868 1.00 183.98 242 GLN C N 1
ATOM 1506 C CA . GLN A 1 242 ? 17.004 22.866 -8.135 1.00 184.48 242 GLN C CA 1
ATOM 1507 C C . GLN A 1 242 ? 17.662 22.038 -9.234 1.00 182.46 242 GLN C C 1
ATOM 1508 O O . GLN A 1 242 ? 18.839 21.707 -9.136 1.00 184.62 242 GLN C O 1
ATOM 1514 N N . TYR A 1 243 ? 16.890 21.699 -10.266 1.00 175.38 243 TYR C N 1
ATOM 1515 C CA . TYR A 1 243 ? 17.420 21.071 -11.475 1.00 171.92 243 TYR C CA 1
ATOM 1516 C C . TYR A 1 243 ? 17.912 22.174 -12.401 1.00 172.61 243 TYR C C 1
ATOM 1517 O O . TYR A 1 243 ? 17.151 23.066 -12.768 1.00 165.73 243 TYR C O 1
ATOM 1526 N N . LEU A 1 244 ? 19.189 22.123 -12.764 1.00 174.19 244 LEU C N 1
ATOM 1527 C CA . LEU A 1 244 ? 19.799 23.201 -13.537 1.00 171.59 244 LEU C CA 1
ATOM 1528 C C . LEU A 1 244 ? 19.820 22.950 -15.040 1.00 174.91 244 LEU C C 1
ATOM 1529 O O . LEU A 1 244 ? 19.612 23.874 -15.822 1.00 176.38 244 LEU C O 1
ATOM 1534 N N . ASP A 1 245 ? 20.072 21.707 -15.442 1.00 169.89 245 ASP C N 1
ATOM 1535 C CA . ASP A 1 245 ? 20.143 21.363 -16.859 1.00 163.88 245 ASP C CA 1
ATOM 1536 C C . ASP A 1 245 ? 20.146 19.852 -17.062 1.00 161.56 245 ASP C C 1
ATOM 1537 O O . ASP A 1 245 ? 20.549 19.096 -16.178 1.00 153.89 245 ASP C O 1
ATOM 1542 N N . THR A 1 246 ? 19.687 19.416 -18.230 1.00 169.28 246 THR C N 1
ATOM 1543 C CA . THR A 1 246 ? 19.825 18.021 -18.619 1.00 170.27 246 THR C CA 1
ATOM 1544 C C . THR A 1 246 ? 20.839 17.892 -19.752 1.00 175.54 246 THR C C 1
ATOM 1545 O O . THR A 1 246 ? 21.054 18.827 -20.525 1.00 182.11 246 THR C O 1
ATOM 1549 N N . PHE A 1 247 ? 21.470 16.727 -19.830 1.00 170.87 247 PHE C N 1
ATOM 1550 C CA . PHE A 1 247 ? 22.426 16.429 -20.885 1.00 167.21 247 PHE C CA 1
ATOM 1551 C C . PHE A 1 247 ? 22.342 14.942 -21.195 1.00 154.45 247 PHE C C 1
ATOM 1552 O O . PHE A 1 247 ? 23.052 14.128 -20.603 1.00 153.18 247 PHE C O 1
ATOM 1560 N N . GLN A 1 248 ? 21.447 14.594 -22.114 1.00 144.50 248 GLN C N 1
ATOM 1561 C CA . GLN A 1 248 ? 21.222 13.203 -22.484 1.00 138.51 248 GLN C CA 1
ATOM 1562 C C . GLN A 1 248 ? 22.425 12.652 -23.238 1.00 149.24 248 GLN C C 1
ATOM 1563 O O . GLN A 1 248 ? 22.708 13.078 -24.356 1.00 162.57 248 GLN C O 1
ATOM 1569 N N . LEU A 1 249 ? 23.126 11.702 -22.625 1.00 148.36 249 LEU C N 1
ATOM 1570 C CA . LEU A 1 249 ? 24.332 11.132 -23.221 1.00 158.64 249 LEU C CA 1
ATOM 1571 C C . LEU A 1 249 ? 24.068 10.499 -24.585 1.00 163.71 249 LEU C C 1
ATOM 1572 O O . LEU A 1 249 ? 22.973 10.003 -24.853 1.00 160.79 249 LEU C O 1
ATOM 1577 N N . SER A 1 250 ? 25.079 10.531 -25.447 1.00 161.23 250 SER C N 1
ATOM 1578 C CA . SER A 1 250 ? 24.964 9.944 -26.774 1.00 158.66 250 SER C CA 1
ATOM 1579 C C . SER A 1 250 ? 24.998 8.427 -26.692 1.00 150.92 250 SER C C 1
ATOM 1580 O O . SER A 1 250 ? 25.686 7.854 -25.848 1.00 144.94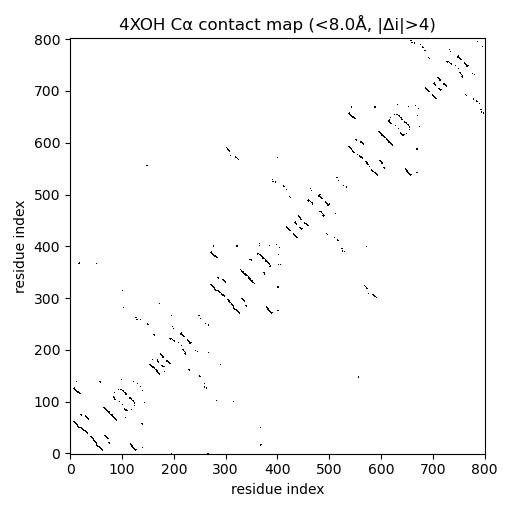 250 SER C O 1
ATOM 1583 N N . LYS A 1 251 ? 24.247 7.782 -27.577 1.00 152.58 251 LYS C N 1
ATOM 1584 C CA . LYS A 1 251 ? 24.213 6.329 -27.637 1.00 155.06 251 LYS C CA 1
ATOM 1585 C C . LYS A 1 251 ? 25.192 5.813 -28.684 1.00 159.28 251 LYS C C 1
ATOM 1586 O O . LYS A 1 251 ? 25.063 4.691 -29.172 1.00 158.77 251 LYS C O 1
ATOM 1592 N N . THR A 1 252 ? 26.175 6.643 -29.022 1.00 162.26 252 THR C N 1
ATOM 1593 C CA . THR A 1 252 ? 27.175 6.284 -30.020 1.00 166.20 252 THR C CA 1
ATOM 1594 C C . THR A 1 252 ? 28.588 6.594 -29.536 1.00 172.69 252 THR C C 1
ATOM 1595 O O . THR A 1 252 ? 29.362 5.686 -29.234 1.00 177.63 252 THR C O 1
ATOM 1599 N N . VAL A 1 253 ? 28.922 7.879 -29.466 1.00 174.21 253 VAL C N 1
ATOM 1600 C CA . VAL A 1 253 ? 30.250 8.296 -29.025 1.00 173.33 253 VAL C CA 1
ATOM 1601 C C . VAL A 1 253 ? 30.433 8.085 -27.523 1.00 161.37 253 VAL C C 1
ATOM 1602 O O . VAL A 1 253 ? 29.497 8.257 -26.741 1.00 147.26 253 VAL C O 1
ATOM 1606 N N . VAL A 1 254 ? 31.646 7.707 -27.132 1.00 166.82 254 VAL C N 1
ATOM 1607 C CA . VAL A 1 254 ? 31.948 7.391 -25.741 1.00 166.92 254 VAL C CA 1
ATOM 1608 C C . VAL A 1 254 ? 32.664 8.547 -25.044 1.00 172.84 254 VAL C C 1
ATOM 1609 O O . VAL A 1 254 ? 33.588 9.144 -25.601 1.00 184.19 254 VAL C O 1
ATOM 1613 N N . SER A 1 255 ? 32.225 8.869 -23.830 1.00 164.45 255 SER C N 1
ATOM 1614 C CA . SER A 1 255 ? 32.860 9.917 -23.039 1.00 166.84 255 SER C CA 1
ATOM 1615 C C . SER A 1 255 ? 34.287 9.524 -22.666 1.00 182.92 255 SER C C 1
ATOM 1616 O O . SER A 1 255 ? 34.561 8.364 -22.357 1.00 185.07 255 SER C O 1
ATOM 1619 N N . ILE A 1 256 ? 35.191 10.497 -22.697 1.00 194.69 256 ILE C N 1
ATOM 1620 C CA . ILE A 1 256 ? 36.610 10.241 -22.472 1.00 202.34 256 ILE C CA 1
ATOM 1621 C C . ILE A 1 256 ? 37.165 11.174 -21.388 1.00 205.28 256 ILE C C 1
ATOM 1622 O O . ILE A 1 256 ? 36.795 12.347 -21.324 1.00 204.69 256 ILE C O 1
ATOM 1627 N N . PRO A 1 257 ? 38.028 10.643 -20.503 1.00 207.50 257 PRO C N 1
ATOM 1628 C CA . PRO A 1 257 ? 38.671 11.491 -19.492 1.00 210.59 257 PRO C CA 1
ATOM 1629 C C . PRO A 1 257 ? 39.620 12.512 -20.114 1.00 220.06 257 PRO C C 1
ATOM 1630 O O . PRO A 1 257 ? 40.092 12.313 -21.233 1.00 219.04 257 PRO C O 1
ATOM 1634 N N . MET A 1 258 ? 39.892 13.592 -19.389 1.00 227.28 258 MET C N 1
ATOM 1635 C CA . MET A 1 258 ? 40.767 14.650 -19.883 1.00 230.40 258 MET C CA 1
ATOM 1636 C C . MET A 1 258 ? 42.217 14.459 -19.448 1.00 231.50 258 MET C C 1
ATOM 1637 O O . MET A 1 258 ? 42.494 13.828 -18.427 1.00 231.07 258 MET C O 1
ATOM 1642 N N . VAL A 1 259 ? 43.136 15.010 -20.234 1.00 229.24 259 VAL C N 1
ATOM 1643 C CA . VAL A 1 259 ? 44.560 14.952 -19.923 1.00 224.64 259 VAL C CA 1
ATOM 1644 C C . VAL A 1 259 ? 45.176 16.347 -19.973 1.00 227.58 259 VAL C C 1
ATOM 1645 O O . VAL A 1 259 ? 46.247 16.585 -19.413 1.00 227.57 259 VAL C O 1
ATOM 1649 N N . ASN A 1 260 ? 44.490 17.265 -20.648 1.00 230.54 260 ASN C N 1
ATOM 1650 C CA . ASN A 1 260 ? 44.949 18.644 -20.754 1.00 231.45 260 ASN C CA 1
ATOM 1651 C C . ASN A 1 260 ? 44.080 19.587 -19.928 1.00 228.92 260 ASN C C 1
ATOM 1652 O O . ASN A 1 260 ? 43.106 20.147 -20.431 1.00 223.53 260 ASN C O 1
ATOM 1657 N N . PHE A 1 261 ? 44.435 19.758 -18.658 1.00 229.45 261 PHE C N 1
ATOM 1658 C CA . PHE A 1 261 ? 43.677 20.624 -17.759 1.00 223.71 261 PHE C CA 1
ATOM 1659 C C . PHE A 1 261 ? 43.810 22.095 -18.145 1.00 227.56 261 PHE C C 1
ATOM 1660 O O . PHE A 1 261 ? 44.830 22.513 -18.694 1.00 231.91 261 PHE C O 1
ATOM 1668 N N . SER A 1 262 ? 42.773 22.874 -17.855 1.00 221.25 262 SER C N 1
ATOM 1669 C CA . SER A 1 262 ? 42.799 24.310 -18.110 1.00 215.35 262 SER C CA 1
ATOM 1670 C C . SER A 1 262 ? 43.720 25.012 -17.118 1.00 227.10 262 SER C C 1
ATOM 1671 O O . SER A 1 262 ? 44.013 24.480 -16.046 1.00 232.03 262 SER C O 1
ATOM 1674 N N . GLU A 1 263 ? 44.176 26.207 -17.481 1.00 225.60 263 GLU C N 1
ATOM 1675 C CA . GLU A 1 263 ? 45.055 26.985 -16.616 1.00 219.37 263 GLU C CA 1
ATOM 1676 C C . GLU A 1 263 ? 44.319 27.454 -15.367 1.00 213.30 263 GLU C C 1
ATOM 1677 O O . GLU A 1 263 ? 44.919 27.615 -14.304 1.00 211.86 263 GLU C O 1
ATOM 1683 N N . ALA A 1 264 ? 43.015 27.670 -15.505 1.00 210.69 264 ALA C N 1
ATOM 1684 C CA . ALA A 1 264 ? 42.195 28.148 -14.399 1.00 209.24 264 ALA C CA 1
ATOM 1685 C C . ALA A 1 264 ? 41.815 27.019 -13.445 1.00 213.70 264 ALA C C 1
ATOM 1686 O O . ALA A 1 264 ? 41.908 27.169 -12.227 1.00 212.25 264 ALA C O 1
ATOM 1688 N N . VAL A 1 265 ? 41.393 25.888 -14.004 1.00 215.47 265 VAL C N 1
ATOM 1689 C CA . VAL A 1 265 ? 40.941 24.756 -13.199 1.00 210.24 265 VAL C CA 1
ATOM 1690 C C . VAL A 1 265 ? 42.085 24.115 -12.414 1.00 202.66 265 VAL C C 1
ATOM 1691 O O . VAL A 1 265 ? 41.854 23.399 -11.440 1.00 194.69 265 VAL C O 1
ATOM 1695 N N . SER A 1 266 ? 43.316 24.377 -12.841 1.00 203.96 266 SER C N 1
ATOM 1696 C CA . SER A 1 266 ? 44.489 23.875 -12.139 1.00 209.87 266 SER C CA 1
ATOM 1697 C C . SER A 1 266 ? 44.681 24.631 -10.830 1.00 219.45 266 SER C C 1
ATOM 1698 O O . SER A 1 266 ? 45.227 24.096 -9.865 1.00 222.97 266 SER C O 1
ATOM 1701 N N . ASN A 1 267 ? 44.227 25.880 -10.807 1.00 222.45 267 ASN C N 1
ATOM 1702 C CA . ASN A 1 267 ? 44.326 26.714 -9.615 1.00 223.58 267 ASN C CA 1
ATOM 1703 C C . ASN A 1 267 ? 43.203 26.423 -8.623 1.00 221.33 267 ASN C C 1
ATOM 1704 O O . ASN A 1 267 ? 43.372 26.588 -7.414 1.00 222.68 267 ASN C O 1
ATOM 1709 N N . LEU A 1 268 ? 42.060 25.983 -9.141 1.00 212.80 268 LEU C N 1
ATOM 1710 C CA . LEU A 1 268 ? 40.913 25.648 -8.301 1.00 203.99 268 LEU C CA 1
ATOM 1711 C C . LEU A 1 268 ? 41.144 24.363 -7.511 1.00 205.29 268 LEU C C 1
ATOM 1712 O O . LEU A 1 268 ? 40.431 24.081 -6.548 1.00 197.69 268 LEU C O 1
ATOM 1717 N N . GLY A 1 269 ? 42.140 23.587 -7.924 1.00 216.23 269 GLY C N 1
ATOM 1718 C CA . GLY A 1 269 ? 42.466 22.342 -7.253 1.00 223.27 269 GLY C CA 1
ATOM 1719 C C . GLY A 1 269 ? 41.886 21.136 -7.966 1.00 228.43 269 GLY C C 1
ATOM 1720 O O . GLY A 1 269 ? 41.781 20.053 -7.389 1.00 229.55 269 GLY C O 1
ATOM 1721 N N . LEU A 1 270 ? 41.509 21.327 -9.226 1.00 229.30 270 LEU C N 1
ATOM 1722 C CA . LEU A 1 270 ? 40.925 20.255 -10.024 1.00 222.21 270 LEU C CA 1
ATOM 1723 C C . LEU A 1 270 ? 42.006 19.447 -10.736 1.00 215.83 270 LEU C C 1
ATOM 1724 O O . LEU A 1 270 ? 42.794 19.992 -11.510 1.00 210.65 270 LEU C O 1
ATOM 1729 N N . VAL A 1 271 ? 42.034 18.145 -10.469 1.00 214.06 271 VAL C N 1
ATOM 1730 C CA . VAL A 1 271 ? 43.062 17.266 -11.017 1.00 212.14 271 VAL C CA 1
ATOM 1731 C C . VAL A 1 271 ? 42.632 16.627 -12.336 1.00 220.01 271 VAL C C 1
ATOM 1732 O O . VAL A 1 271 ? 43.171 16.950 -13.395 1.00 223.56 271 VAL C O 1
ATOM 1736 N N . ALA A 1 272 ? 41.662 15.720 -12.268 1.00 221.62 272 ALA C N 1
ATOM 1737 C CA . ALA A 1 272 ? 41.204 14.997 -13.451 1.00 219.84 272 ALA C CA 1
ATOM 1738 C C . ALA A 1 272 ? 39.907 15.577 -14.013 1.00 219.81 272 ALA C C 1
ATOM 1739 O O . ALA A 1 272 ? 39.116 16.175 -13.283 1.00 221.12 272 ALA C O 1
ATOM 1741 N N . GLY A 1 273 ? 39.694 15.391 -15.312 1.00 217.02 273 GLY C N 1
ATOM 1742 C CA . GLY A 1 273 ? 38.519 15.924 -15.978 1.00 213.83 273 GLY C CA 1
ATOM 1743 C C . GLY A 1 273 ? 37.749 14.889 -16.778 1.00 211.70 273 GLY C C 1
ATOM 1744 O O . GLY A 1 273 ? 38.232 13.781 -17.006 1.00 210.10 273 GLY C O 1
ATOM 1745 N N . ILE A 1 274 ? 36.542 15.256 -17.201 1.00 209.18 274 ILE C N 1
ATOM 1746 C CA . ILE A 1 274 ? 35.683 14.364 -17.976 1.00 201.32 274 ILE C CA 1
ATOM 1747 C C . ILE A 1 274 ? 35.005 15.106 -19.128 1.00 195.52 274 ILE C C 1
ATOM 1748 O O . ILE A 1 274 ? 34.368 16.138 -18.922 1.00 193.12 274 ILE C O 1
ATOM 1753 N N . LEU A 1 275 ? 35.144 14.577 -20.340 1.00 190.92 275 LEU C N 1
ATOM 1754 C CA . LEU A 1 275 ? 34.485 15.157 -21.508 1.00 185.13 275 LEU C CA 1
ATOM 1755 C C . LEU A 1 275 ? 33.324 14.282 -21.971 1.00 177.95 275 LEU C C 1
ATOM 1756 O O . LEU A 1 275 ? 33.494 13.085 -22.202 1.00 171.88 275 LEU C O 1
ATOM 1761 N N . ALA A 1 276 ? 32.148 14.886 -22.107 1.00 177.27 276 ALA C N 1
ATOM 1762 C CA . ALA A 1 276 ? 30.954 14.150 -22.513 1.00 171.31 276 ALA C CA 1
ATOM 1763 C C . ALA A 1 276 ? 30.308 14.750 -23.759 1.00 174.28 276 ALA C C 1
ATOM 1764 O O . ALA A 1 276 ? 30.386 15.957 -23.994 1.00 179.42 276 ALA C O 1
ATOM 1766 N N . THR A 1 277 ? 29.668 13.897 -24.552 1.00 168.73 277 THR C N 1
ATOM 1767 C CA . THR A 1 277 ? 28.987 14.332 -25.766 1.00 165.60 277 THR C CA 1
ATOM 1768 C C . THR A 1 277 ? 27.572 13.757 -25.807 1.00 157.91 277 THR C C 1
ATOM 1769 O O . THR A 1 277 ? 27.363 12.580 -25.509 1.00 144.92 277 THR C O 1
ATOM 1773 N N . SER A 1 278 ? 26.604 14.592 -26.172 1.00 164.91 278 SER C N 1
ATOM 1774 C CA . SER A 1 278 ? 25.203 14.185 -26.180 1.00 167.10 278 SER C CA 1
ATOM 1775 C C . SER A 1 278 ? 24.770 13.672 -27.549 1.00 177.45 278 SER C C 1
ATOM 1776 O O . SER A 1 278 ? 25.589 13.523 -28.456 1.00 191.46 278 SER C O 1
ATOM 1779 N N . VAL A 1 279 ? 23.474 13.411 -27.689 1.00 167.18 279 VAL C N 1
ATOM 1780 C CA . VAL A 1 279 ? 22.910 12.941 -28.949 1.00 158.38 279 VAL C CA 1
ATOM 1781 C C . VAL A 1 279 ? 22.762 14.081 -29.952 1.00 170.14 279 VAL C C 1
ATOM 1782 O O . VAL A 1 279 ? 22.457 13.854 -31.122 1.00 173.33 279 VAL C O 1
ATOM 1786 N N . ASP A 1 280 ? 22.982 15.306 -29.487 1.00 180.68 280 ASP C N 1
ATOM 1787 C CA . ASP A 1 280 ? 22.819 16.490 -30.323 1.00 189.09 280 ASP C CA 1
ATOM 1788 C C . ASP A 1 280 ? 24.166 17.038 -30.786 1.00 199.93 280 ASP C C 1
ATOM 1789 O O . ASP A 1 280 ? 24.252 18.176 -31.248 1.00 208.04 280 ASP C O 1
ATOM 1794 N N . ARG A 1 281 ? 25.209 16.222 -30.645 1.00 198.52 281 ARG C N 1
ATOM 1795 C CA . ARG A 1 281 ? 26.573 16.591 -31.036 1.00 197.27 281 ARG C CA 1
ATOM 1796 C C . ARG A 1 281 ? 27.144 17.779 -30.255 1.00 196.98 281 ARG C C 1
ATOM 1797 O O . ARG A 1 281 ? 28.171 18.342 -30.636 1.00 203.92 281 ARG C O 1
ATOM 1805 N N . ARG A 1 282 ? 26.480 18.153 -29.164 1.00 185.67 282 ARG C N 1
ATOM 1806 C CA . ARG A 1 282 ? 26.972 19.221 -28.301 1.00 181.70 282 ARG C CA 1
ATOM 1807 C C . ARG A 1 282 ? 27.789 18.632 -27.155 1.00 184.56 282 ARG C C 1
ATOM 1808 O O . ARG A 1 282 ? 27.489 17.545 -26.662 1.00 184.71 282 ARG C O 1
ATOM 1816 N N . HIS A 1 283 ? 28.825 19.351 -26.737 1.00 185.45 283 HIS C N 1
ATOM 1817 C CA . HIS A 1 283 ? 29.763 18.823 -25.753 1.00 189.26 283 HIS C CA 1
ATOM 1818 C C . HIS A 1 283 ? 29.673 19.529 -24.404 1.00 186.82 283 HIS C C 1
ATOM 1819 O O . HIS A 1 283 ? 29.065 20.592 -24.283 1.00 183.97 283 HIS C O 1
ATOM 1826 N N . VAL A 1 284 ? 30.283 18.917 -23.393 1.00 187.66 284 VAL C N 1
ATOM 1827 C CA . VAL A 1 284 ? 30.363 19.497 -22.059 1.00 184.13 284 VAL C CA 1
ATOM 1828 C C . VAL A 1 284 ? 31.592 18.941 -21.342 1.00 189.37 284 VAL C C 1
ATOM 1829 O O . VAL A 1 284 ? 31.944 17.773 -21.512 1.00 191.47 284 VAL C O 1
ATOM 1833 N N . GLN A 1 285 ? 32.259 19.783 -20.561 1.00 194.92 285 GLN C N 1
ATOM 1834 C CA . GLN A 1 285 ? 33.454 19.354 -19.846 1.00 198.83 285 GLN C CA 1
ATOM 1835 C C . GLN A 1 285 ? 33.210 19.253 -18.343 1.00 187.85 285 GLN C C 1
ATOM 1836 O O . GLN A 1 285 ? 32.764 20.207 -17.707 1.00 182.88 285 GLN C O 1
ATOM 1842 N N . LEU A 1 286 ? 33.507 18.083 -17.788 1.00 182.72 286 LEU C N 1
ATOM 1843 C CA . LEU A 1 286 ? 33.287 17.822 -16.372 1.00 180.83 286 LEU C CA 1
ATOM 1844 C C . LEU A 1 286 ? 34.628 17.748 -15.653 1.00 191.92 286 LEU C C 1
ATOM 1845 O O . LEU A 1 286 ? 35.580 17.167 -16.169 1.00 198.98 286 LEU C O 1
ATOM 1850 N N . PHE A 1 287 ? 34.704 18.333 -14.462 1.00 195.56 287 PHE C N 1
ATOM 1851 C CA . PHE A 1 287 ? 35.951 18.341 -13.704 1.00 195.41 287 PHE C CA 1
ATOM 1852 C C . PHE A 1 287 ? 35.747 17.941 -12.246 1.00 192.56 287 PHE C C 1
ATOM 1853 O O . PHE A 1 287 ? 34.749 18.305 -11.624 1.00 188.05 287 PHE C O 1
ATOM 1861 N N . ALA A 1 288 ? 36.704 17.190 -11.709 1.00 193.20 288 ALA C N 1
ATOM 1862 C CA . ALA A 1 288 ? 36.665 16.779 -10.311 1.00 195.42 288 ALA C CA 1
ATOM 1863 C C . ALA A 1 288 ? 38.019 17.008 -9.649 1.00 204.05 288 ALA C C 1
ATOM 1864 O O . ALA A 1 288 ? 39.064 16.821 -10.273 1.00 202.20 288 ALA C O 1
ATOM 1866 N N . ASP A 1 289 ? 37.995 17.411 -8.382 1.00 211.68 289 ASP C N 1
ATOM 1867 C CA . ASP A 1 289 ? 39.221 17.692 -7.642 1.00 212.99 289 ASP C CA 1
ATOM 1868 C C . ASP A 1 289 ? 39.934 16.410 -7.218 1.00 203.81 289 ASP C C 1
ATOM 1869 O O . ASP A 1 289 ? 41.070 16.449 -6.746 1.00 204.26 289 ASP C O 1
ATOM 1874 N N . SER A 1 290 ? 39.260 15.277 -7.390 1.00 195.91 290 SER C N 1
ATOM 1875 C CA . SER A 1 290 ? 39.828 13.982 -7.038 1.00 191.12 290 SER C CA 1
ATOM 1876 C C . SER A 1 290 ? 39.977 13.097 -8.273 1.00 191.17 290 SER C C 1
ATOM 1877 O O . SER A 1 290 ? 39.217 13.223 -9.233 1.00 186.25 290 SER C O 1
ATOM 1880 N N . LYS A 1 291 ? 40.960 12.203 -8.241 1.00 199.51 291 LYS C N 1
ATOM 1881 C CA . LYS A 1 291 ? 41.222 11.305 -9.362 1.00 202.28 291 LYS C CA 1
ATOM 1882 C C . LYS A 1 291 ? 40.261 10.121 -9.369 1.00 203.51 291 LYS C C 1
ATOM 1883 O O . LYS A 1 291 ? 39.667 9.802 -10.399 1.00 206.04 291 LYS C O 1
ATOM 1889 N N . LYS A 1 292 ? 40.112 9.478 -8.213 1.00 201.58 292 LYS C N 1
ATOM 1890 C CA . LYS A 1 292 ? 39.256 8.302 -8.074 1.00 198.94 292 LYS C CA 1
ATOM 1891 C C . LYS A 1 292 ? 37.804 8.603 -8.446 1.00 206.37 292 LYS C C 1
ATOM 1892 O O . LYS A 1 292 ? 37.074 7.723 -8.905 1.00 204.95 292 LYS C O 1
ATOM 1898 N N . VAL A 1 293 ? 37.396 9.853 -8.250 1.00 210.74 293 VAL C N 1
ATOM 1899 C CA . VAL A 1 293 ? 36.043 10.289 -8.582 1.00 198.06 293 VAL C CA 1
ATOM 1900 C C . VAL A 1 293 ? 35.783 10.234 -10.090 1.00 197.07 293 VAL C C 1
ATOM 1901 O O . VAL A 1 293 ? 34.727 9.779 -10.527 1.00 193.91 293 VAL C O 1
ATOM 1905 N N . CYS A 1 294 ? 36.754 10.684 -10.880 1.00 202.97 294 CYS C N 1
ATOM 1906 C CA . CYS A 1 294 ? 36.612 10.706 -12.336 1.00 205.04 294 CYS C CA 1
ATOM 1907 C C . CYS A 1 294 ? 36.534 9.312 -12.960 1.00 202.67 294 CYS C C 1
ATOM 1908 O O . CYS A 1 294 ? 35.810 9.102 -13.934 1.00 197.11 294 CYS C O 1
ATOM 1911 N N . GLN A 1 295 ? 37.280 8.362 -12.402 1.00 202.33 295 GLN C N 1
ATOM 1912 C CA . GLN A 1 295 ? 37.231 6.982 -12.881 1.00 192.21 295 GLN C CA 1
ATOM 1913 C C . GLN A 1 295 ? 36.049 6.223 -12.280 1.00 185.51 295 GLN C C 1
ATOM 1914 O O . GLN A 1 295 ? 35.904 5.017 -12.484 1.00 178.26 295 GLN C O 1
ATOM 1920 N N . LYS A 1 296 ? 35.210 6.940 -11.537 1.00 185.16 296 LYS C N 1
ATOM 1921 C CA . LYS A 1 296 ? 34.004 6.370 -10.949 1.00 180.09 296 LYS C CA 1
ATOM 1922 C C . LYS A 1 296 ? 32.784 6.763 -11.776 1.00 177.61 296 LYS C C 1
ATOM 1923 O O . LYS A 1 296 ? 31.912 5.937 -12.049 1.00 167.56 296 LYS C O 1
ATOM 1929 N N . TRP A 1 297 ? 32.732 8.031 -12.174 1.00 182.40 297 TRP C N 1
ATOM 1930 C CA . TRP A 1 297 ? 31.639 8.536 -12.996 1.00 182.69 297 TRP C CA 1
ATOM 1931 C C . TRP A 1 297 ? 31.708 7.985 -14.416 1.00 197.17 297 TRP C C 1
ATOM 1932 O O . TRP A 1 297 ? 30.704 7.530 -14.961 1.00 205.14 297 TRP C O 1
ATOM 1943 N N . LEU A 1 298 ? 32.896 8.027 -15.011 1.00 195.99 298 LEU C N 1
ATOM 1944 C CA . LEU A 1 298 ? 33.094 7.507 -16.361 1.00 188.85 298 LEU C CA 1
ATOM 1945 C C . LEU A 1 298 ? 32.895 5.996 -16.415 1.00 182.14 298 LEU C C 1
ATOM 1946 O O . LEU A 1 298 ? 32.652 5.428 -17.480 1.00 178.81 298 LEU C O 1
ATOM 1951 N N . GLN A 1 299 ? 32.996 5.354 -15.257 1.00 179.23 299 GLN C N 1
ATOM 1952 C CA . GLN A 1 299 ? 32.837 3.912 -15.158 1.00 173.36 299 GLN C CA 1
ATOM 1953 C C . GLN A 1 299 ? 31.365 3.521 -15.231 1.00 168.53 299 GLN C C 1
ATOM 1954 O O . GLN A 1 299 ? 31.020 2.452 -15.735 1.00 164.98 299 GLN C O 1
ATOM 1960 N N . VAL A 1 300 ? 30.500 4.396 -14.728 1.00 164.87 300 VAL C N 1
ATOM 1961 C CA . VAL A 1 300 ? 29.065 4.129 -14.700 1.00 161.48 300 VAL C CA 1
ATOM 1962 C C . VAL A 1 300 ? 28.332 4.808 -15.860 1.00 165.13 300 VAL C C 1
ATOM 1963 O O . VAL A 1 300 ? 27.374 4.258 -16.405 1.00 167.80 300 VAL C O 1
ATOM 1967 N N . MET A 1 301 ? 28.799 5.990 -16.253 1.00 162.97 301 MET C N 1
ATOM 1968 C CA . MET A 1 301 ? 28.145 6.749 -17.315 1.00 158.44 301 MET C CA 1
ATOM 1969 C C . MET A 1 301 ? 28.431 6.156 -18.692 1.00 157.96 301 MET C C 1
ATOM 1970 O O . MET A 1 301 ? 27.769 6.496 -19.673 1.00 164.57 301 MET C O 1
ATOM 1975 N N . ASN A 1 302 ? 29.420 5.271 -18.763 1.00 152.75 302 ASN C N 1
ATOM 1976 C CA . ASN A 1 302 ? 29.740 4.593 -20.014 1.00 156.44 302 ASN C CA 1
ATOM 1977 C C . ASN A 1 302 ? 29.562 3.080 -19.936 1.00 154.54 302 ASN C C 1
ATOM 1978 O O . ASN A 1 302 ? 30.096 2.340 -20.761 1.00 154.54 302 ASN C O 1
ATOM 1983 N N . SER A 1 303 ? 28.808 2.625 -18.942 1.00 155.20 303 SER C N 1
ATOM 1984 C CA . SER A 1 303 ? 28.487 1.209 -18.826 1.00 159.27 303 SER C CA 1
ATOM 1985 C C . SER A 1 303 ? 27.403 0.843 -19.832 1.00 161.67 303 SER C C 1
ATOM 1986 O O . SER A 1 303 ? 26.898 1.707 -20.551 1.00 160.23 303 SER C O 1
ATOM 1989 N N . ARG A 1 304 ? 27.044 -0.436 -19.884 1.00 158.21 304 ARG C N 1
ATOM 1990 C CA . ARG A 1 304 ? 26.036 -0.892 -20.836 1.00 148.52 304 ARG C CA 1
ATOM 1991 C C . ARG A 1 304 ? 24.678 -0.248 -20.581 1.00 144.99 304 ARG C C 1
ATOM 1992 O O . ARG A 1 304 ? 24.103 -0.370 -19.504 1.00 150.03 304 ARG C O 1
ATOM 2000 N N . SER A 1 305 ? 24.181 0.451 -21.592 1.00 149.05 305 SER C N 1
ATOM 2001 C CA . SER A 1 305 ? 22.895 1.129 -21.503 1.00 149.29 305 SER C CA 1
ATOM 2002 C C . SER A 1 305 ? 21.739 0.138 -21.431 1.00 136.59 305 SER C C 1
ATOM 2003 O O . SER A 1 305 ? 20.879 0.236 -20.558 1.00 136.88 305 SER C O 1
ATOM 2006 N N . PHE A 1 306 ? 21.729 -0.824 -22.348 1.00 130.69 306 PHE C N 1
ATOM 2007 C CA . PHE A 1 306 ? 20.644 -1.797 -22.415 1.00 126.26 306 PHE C CA 1
ATOM 2008 C C . PHE A 1 306 ? 21.101 -3.236 -22.183 1.00 131.78 306 PHE C C 1
ATOM 2009 O O . PHE A 1 306 ? 22.279 -3.566 -22.338 1.00 134.87 306 PHE C O 1
ATOM 2017 N N . ALA A 1 307 ? 20.151 -4.085 -21.804 1.00 132.17 307 ALA C N 1
ATOM 2018 C CA . ALA A 1 307 ? 20.382 -5.521 -21.713 1.00 105.16 307 ALA C CA 1
ATOM 2019 C C . ALA A 1 307 ? 19.265 -6.247 -22.457 1.00 107.10 307 ALA C C 1
ATOM 2020 O O . ALA A 1 307 ? 18.304 -5.621 -22.906 1.00 108.31 307 ALA C O 1
ATOM 2022 N N . LEU A 1 308 ? 19.388 -7.563 -22.593 1.00 104.66 308 LEU C N 1
ATOM 2023 C CA . LEU A 1 308 ? 18.379 -8.346 -23.301 1.00 100.52 308 LEU C CA 1
ATOM 2024 C C . LEU A 1 308 ? 17.626 -9.249 -22.325 1.00 106.31 308 LEU C C 1
ATOM 2025 O O . LEU A 1 308 ? 18.179 -9.671 -21.310 1.00 109.40 308 LEU C O 1
ATOM 2030 N N . ASP A 1 309 ? 16.360 -9.530 -22.625 1.00 119.10 309 ASP C N 1
ATOM 2031 C CA . ASP A 1 309 ? 15.567 -10.450 -21.811 1.00 121.08 309 ASP C CA 1
ATOM 2032 C C . ASP A 1 309 ? 16.144 -11.856 -21.882 1.00 130.25 309 ASP C C 1
ATOM 2033 O O . ASP A 1 309 ? 16.929 -12.167 -22.778 1.00 144.53 309 ASP C O 1
ATOM 2038 N N . ARG A 1 310 ? 15.751 -12.705 -20.939 1.00 114.56 310 ARG C N 1
ATOM 2039 C CA . ARG A 1 310 ? 16.194 -14.093 -20.943 1.00 115.60 310 ARG C CA 1
ATOM 2040 C C . ARG A 1 310 ? 15.240 -14.962 -21.760 1.00 122.32 310 ARG C C 1
ATOM 2041 O O . ARG A 1 310 ? 14.022 -14.839 -21.646 1.00 117.48 310 ARG C O 1
ATOM 2049 N N . GLY A 1 311 ? 15.800 -15.829 -22.597 1.00 134.17 311 GLY C N 1
ATOM 2050 C CA . GLY A 1 311 ? 15.004 -16.738 -23.403 1.00 149.75 311 GLY C CA 1
ATOM 2051 C C . GLY A 1 311 ? 14.473 -16.138 -24.694 1.00 162.26 311 GLY C C 1
ATOM 2052 O O . GLY A 1 311 ? 13.630 -16.738 -25.362 1.00 160.74 311 GLY C O 1
ATOM 2053 N N . THR A 1 312 ? 14.964 -14.954 -25.050 1.00 159.00 312 THR C N 1
ATOM 2054 C CA . THR A 1 312 ? 14.541 -14.284 -26.276 1.00 148.42 312 THR C CA 1
ATOM 2055 C C . THR A 1 312 ? 14.994 -15.052 -27.515 1.00 153.27 312 THR C C 1
ATOM 2056 O O . THR A 1 312 ? 14.224 -15.223 -28.467 1.00 149.00 312 THR C O 1
ATOM 2060 N N . GLU A 1 313 ? 16.247 -15.501 -27.495 1.00 154.09 313 GLU C N 1
ATOM 2061 C CA . GLU A 1 313 ? 16.800 -16.350 -28.551 1.00 156.13 313 GLU C CA 1
ATOM 2062 C C . GLU A 1 313 ? 16.730 -15.716 -29.941 1.00 152.20 313 GLU C C 1
ATOM 2063 O O . GLU A 1 313 ? 16.542 -16.412 -30.938 1.00 166.61 313 GLU C O 1
ATOM 2069 N N . LYS A 1 314 ? 16.884 -14.398 -30.004 1.00 136.95 314 LYS C N 1
ATOM 2070 C CA . LYS A 1 314 ? 16.819 -13.680 -31.274 1.00 110.23 314 LYS C CA 1
ATOM 2071 C C . LYS A 1 314 ? 18.203 -13.210 -31.682 1.00 102.60 314 LYS C C 1
ATOM 2072 O O . LYS A 1 314 ? 18.880 -12.522 -30.923 1.00 113.32 314 LYS C O 1
ATOM 2078 N N . LEU A 1 315 ? 18.616 -13.576 -32.889 1.00 106.90 315 LEU C N 1
ATOM 2079 C CA . LEU A 1 315 ? 19.943 -13.224 -33.374 1.00 95.00 315 LEU C CA 1
ATOM 2080 C C . LEU A 1 315 ? 20.146 -11.720 -33.500 1.00 99.76 315 LEU C C 1
ATOM 2081 O O . LEU A 1 315 ? 21.180 -11.196 -33.091 1.00 115.07 315 LEU C O 1
ATOM 2086 N N . TRP A 1 316 ? 19.166 -11.021 -34.059 1.00 93.13 316 TRP C N 1
ATOM 2087 C CA . TRP A 1 316 ? 19.339 -9.595 -34.300 1.00 88.92 316 TRP C CA 1
ATOM 2088 C C . TRP A 1 316 ? 19.304 -8.778 -33.009 1.00 88.13 316 TRP C C 1
ATOM 2089 O O . TRP A 1 316 ? 20.004 -7.774 -32.886 1.00 91.99 316 TRP C O 1
ATOM 2100 N N . LEU A 1 317 ? 18.504 -9.222 -32.046 1.00 96.34 317 LEU C N 1
ATOM 2101 C CA . LEU A 1 317 ? 18.402 -8.535 -30.761 1.00 88.98 317 LEU C CA 1
ATOM 2102 C C . LEU A 1 317 ? 19.699 -8.632 -29.966 1.00 102.42 317 LEU C C 1
ATOM 2103 O O . LEU A 1 317 ? 20.120 -7.668 -29.328 1.00 101.27 317 LEU C O 1
ATOM 2108 N N . GLN A 1 318 ? 20.327 -9.803 -30.010 1.00 101.73 318 GLN C N 1
ATOM 2109 C CA . GLN A 1 318 ? 21.629 -9.996 -29.390 1.00 101.86 318 GLN C CA 1
ATOM 2110 C C . GLN A 1 318 ? 22.645 -9.039 -29.993 1.00 107.35 318 GLN C C 1
ATOM 2111 O O . GLN A 1 318 ? 23.421 -8.411 -29.277 1.00 124.82 318 GLN C O 1
ATOM 2117 N N . GLU A 1 319 ? 22.625 -8.924 -31.316 1.00 112.42 319 GLU C N 1
ATOM 2118 C CA . GLU A 1 319 ? 23.584 -8.085 -32.020 1.00 116.61 319 GLU C CA 1
ATOM 2119 C C . GLU A 1 319 ? 23.302 -6.608 -31.784 1.00 105.69 319 GLU C C 1
ATOM 2120 O O . GLU A 1 319 ? 24.224 -5.796 -31.709 1.00 113.70 319 GLU C O 1
ATOM 2126 N N . TYR A 1 320 ? 22.022 -6.267 -31.671 1.00 91.10 320 TYR C N 1
ATOM 2127 C CA . TYR A 1 320 ? 21.621 -4.895 -31.388 1.00 102.45 320 TYR C CA 1
ATOM 2128 C C . TYR A 1 320 ? 22.090 -4.456 -30.004 1.00 113.11 320 TYR C C 1
ATOM 2129 O O . TYR A 1 320 ? 22.430 -3.292 -29.795 1.00 120.22 320 TYR C O 1
ATOM 2138 N N . VAL A 1 321 ? 22.105 -5.389 -29.059 1.00 102.26 321 VAL C N 1
ATOM 2139 C CA . VAL A 1 321 ? 22.566 -5.083 -27.711 1.00 102.88 321 VAL C CA 1
ATOM 2140 C C . VAL A 1 321 ? 24.086 -4.931 -27.678 1.00 112.78 321 VAL C C 1
ATOM 2141 O O . VAL A 1 321 ? 24.611 -3.993 -27.075 1.00 124.76 321 VAL C O 1
ATOM 2145 N N . ASN A 1 322 ? 24.787 -5.848 -28.341 1.00 107.21 322 ASN C N 1
ATOM 2146 C CA . ASN A 1 322 ? 26.242 -5.778 -28.442 1.00 106.84 322 ASN C CA 1
ATOM 2147 C C . ASN A 1 322 ? 26.690 -4.518 -29.173 1.00 110.95 322 ASN C C 1
ATOM 2148 O O . ASN A 1 322 ? 27.786 -4.008 -28.942 1.00 119.78 322 ASN C O 1
ATOM 2153 N N . PHE A 1 323 ? 25.831 -4.028 -30.062 1.00 104.08 323 PHE C N 1
ATOM 2154 C CA . PHE A 1 323 ? 26.100 -2.812 -30.815 1.00 105.16 323 PHE C CA 1
ATOM 2155 C C . PHE A 1 323 ? 26.123 -1.602 -29.886 1.00 118.26 323 PHE C C 1
ATOM 2156 O O . PHE A 1 323 ? 26.870 -0.651 -30.114 1.00 125.56 323 PHE C O 1
ATOM 2164 N N . MET A 1 324 ? 25.298 -1.643 -28.842 1.00 116.71 324 MET C N 1
ATOM 2165 C CA . MET A 1 324 ? 25.212 -0.544 -27.884 1.00 110.57 324 MET C CA 1
ATOM 2166 C C . MET A 1 324 ? 26.149 -0.787 -26.705 1.00 106.23 324 MET C C 1
ATOM 2167 O O . MET A 1 324 ? 26.672 0.152 -26.107 1.00 110.12 324 MET C O 1
ATOM 2172 N N . PRO B 1 5 ? -36.165 15.136 -26.796 1.00 152.96 5 PRO A N 1
ATOM 2173 C CA . PRO B 1 5 ? -35.577 13.794 -26.727 1.00 155.34 5 PRO A CA 1
ATOM 2174 C C . PRO B 1 5 ? -34.103 13.791 -27.124 1.00 167.79 5 PRO A C 1
ATOM 2175 O O . PRO B 1 5 ? -33.746 14.341 -28.166 1.00 174.45 5 PRO A O 1
ATOM 2179 N N . LEU B 1 6 ? -33.260 13.180 -26.296 1.00 169.46 6 LEU A N 1
ATOM 2180 C CA . LEU B 1 6 ? -31.827 13.107 -26.573 1.00 163.79 6 LEU A CA 1
ATOM 2181 C C . LEU B 1 6 ? -31.429 11.787 -27.225 1.00 152.85 6 LEU A C 1
ATOM 2182 O O . LEU B 1 6 ? -31.786 10.715 -26.737 1.00 152.79 6 LEU A O 1
ATOM 2187 N N . PRO B 1 7 ? -30.684 11.866 -28.337 1.00 145.63 7 PRO A N 1
ATOM 2188 C CA . PRO B 1 7 ? -30.172 10.678 -29.029 1.00 145.29 7 PRO A CA 1
ATOM 2189 C C . PRO B 1 7 ? -29.102 9.961 -28.206 1.00 145.45 7 PRO A C 1
ATOM 2190 O O . PRO B 1 7 ? -28.075 10.556 -27.875 1.00 136.58 7 PRO A O 1
ATOM 2194 N N . LEU B 1 8 ? -29.348 8.696 -27.882 1.00 137.60 8 LEU A N 1
ATOM 2195 C CA . LEU B 1 8 ? -28.389 7.894 -27.133 1.00 117.31 8 LEU A CA 1
ATOM 2196 C C . LEU B 1 8 ? -27.600 6.971 -28.057 1.00 110.71 8 LEU A C 1
ATOM 2197 O O . LEU B 1 8 ? -28.120 6.499 -29.068 1.00 119.39 8 LEU A O 1
ATOM 2202 N N . GLY B 1 9 ? -26.342 6.718 -27.707 1.00 109.41 9 GLY A N 1
ATOM 2203 C CA . GLY B 1 9 ? -25.502 5.819 -28.477 1.00 109.13 9 GLY A CA 1
ATOM 2204 C C . GLY B 1 9 ? -24.294 5.312 -27.712 1.00 112.19 9 GLY A C 1
ATOM 2205 O O . GLY B 1 9 ? -24.261 5.361 -26.482 1.00 108.09 9 GLY A O 1
ATOM 2206 N N . ARG B 1 10 ? -23.302 4.813 -28.447 1.00 107.99 10 ARG A N 1
ATOM 2207 C CA . ARG B 1 10 ? -22.038 4.372 -27.863 1.00 107.58 10 ARG A CA 1
ATOM 2208 C C . ARG B 1 10 ? -20.858 5.033 -28.568 1.00 106.64 10 ARG A C 1
ATOM 2209 O O . ARG B 1 10 ? -20.804 5.081 -29.792 1.00 106.49 10 ARG A O 1
ATOM 2217 N N . PHE B 1 11 ? -19.911 5.533 -27.786 1.00 110.73 11 PHE A N 1
ATOM 2218 C CA . PHE B 1 11 ? -18.764 6.249 -28.327 1.00 105.23 11 PHE A CA 1
ATOM 2219 C C . PHE B 1 11 ? -17.473 5.495 -28.030 1.00 105.62 11 PHE A C 1
ATOM 2220 O O . PHE B 1 11 ? -17.011 5.454 -26.892 1.00 106.16 11 PHE A O 1
ATOM 2228 N N . TYR B 1 12 ? -16.898 4.896 -29.064 1.00 81.00 12 TYR A N 1
ATOM 2229 C CA . TYR B 1 12 ? -15.643 4.169 -28.944 1.00 72.28 12 TYR A CA 1
ATOM 2230 C C . TYR B 1 12 ? -14.465 5.091 -29.241 1.00 71.83 12 TYR A C 1
ATOM 2231 O O . TYR B 1 12 ? -14.445 5.768 -30.263 1.00 76.97 12 TYR A O 1
ATOM 2240 N N . ILE B 1 13 ? -13.487 5.119 -28.344 1.00 86.42 13 ILE A N 1
ATOM 2241 C CA . ILE B 1 13 ? -12.290 5.924 -28.550 1.00 70.98 13 ILE A CA 1
ATOM 2242 C C . ILE B 1 13 ? -11.058 5.041 -28.407 1.00 80.38 13 ILE A C 1
ATOM 2243 O O . ILE B 1 13 ? -11.065 4.068 -27.653 1.00 77.00 13 ILE A O 1
ATOM 2248 N N . HIS B 1 14 ? -10.006 5.375 -29.145 1.00 85.72 14 HIS A N 1
ATOM 2249 C CA . HIS B 1 14 ? -8.724 4.700 -29.002 1.00 84.38 14 HIS A CA 1
ATOM 2250 C C . HIS B 1 14 ? -7.594 5.692 -29.234 1.00 84.99 14 HIS A C 1
ATOM 2251 O O . HIS B 1 14 ? -7.286 6.039 -30.372 1.00 78.76 14 HIS A O 1
ATOM 2258 N N . LEU B 1 15 ? -6.989 6.154 -28.146 1.00 86.17 15 LEU A N 1
ATOM 2259 C CA . LEU B 1 15 ? -5.891 7.106 -28.231 1.00 83.53 15 LEU A CA 1
ATOM 2260 C C . LEU B 1 15 ? -4.686 6.482 -28.917 1.00 94.01 15 LEU A C 1
ATOM 2261 O O . LEU B 1 15 ? -4.204 5.429 -28.505 1.00 105.06 15 LEU A O 1
ATOM 2266 N N . ASN B 1 16 ? -4.199 7.143 -29.960 1.00 92.65 16 ASN A N 1
ATOM 2267 C CA . ASN B 1 16 ? -3.098 6.612 -30.753 1.00 93.52 16 ASN A CA 1
ATOM 2268 C C . ASN B 1 16 ? -1.722 7.153 -30.364 1.00 100.53 16 ASN A C 1
ATOM 2269 O O . ASN B 1 16 ? -0.765 6.385 -30.237 1.00 110.27 16 ASN A O 1
ATOM 2274 N N . SER B 1 17 ? -1.622 8.468 -30.175 1.00 89.05 17 SER A N 1
ATOM 2275 C CA . SER B 1 17 ? -0.321 9.103 -29.984 1.00 89.62 17 SER A CA 1
ATOM 2276 C C . SER B 1 17 ? -0.391 10.538 -29.458 1.00 83.61 17 SER A C 1
ATOM 2277 O O . SER B 1 17 ? -1.462 11.137 -29.378 1.00 81.90 17 SER A O 1
ATOM 2280 N N . ILE B 1 18 ? 0.774 11.072 -29.098 1.00 86.70 18 ILE A N 1
ATOM 2281 C CA . ILE B 1 18 ? 0.923 12.471 -28.709 1.00 92.04 18 ILE A CA 1
ATOM 2282 C C . ILE B 1 18 ? 2.005 13.090 -29.579 1.00 95.21 18 ILE A C 1
ATOM 2283 O O . ILE B 1 18 ? 3.183 12.765 -29.439 1.00 98.76 18 ILE A O 1
ATOM 2288 N N . LEU B 1 19 ? 1.609 13.980 -30.481 1.00 98.15 19 LEU A N 1
ATOM 2289 C CA . LEU B 1 19 ? 2.547 14.511 -31.464 1.00 103.00 19 LEU A CA 1
ATOM 2290 C C . LEU B 1 19 ? 3.098 15.881 -31.077 1.00 113.87 19 LEU A C 1
ATOM 2291 O O . LEU B 1 19 ? 2.574 16.540 -30.175 1.00 125.08 19 LEU A O 1
ATOM 2296 N N . ASN B 1 20 ? 4.168 16.284 -31.760 1.00 98.29 20 ASN A N 1
ATOM 2297 C CA . ASN B 1 20 ? 4.804 17.585 -31.555 1.00 104.00 20 ASN A CA 1
ATOM 2298 C C . ASN B 1 20 ? 5.315 17.803 -30.136 1.00 119.34 20 ASN A C 1
ATOM 2299 O O . ASN B 1 20 ? 5.442 18.941 -29.684 1.00 132.66 20 ASN A O 1
ATOM 2304 N N . ILE B 1 21 ? 5.607 16.710 -29.440 1.00 118.29 21 ILE A N 1
ATOM 2305 C CA . ILE B 1 21 ? 6.087 16.782 -28.067 1.00 112.73 21 ILE A CA 1
ATOM 2306 C C . ILE B 1 21 ? 7.336 15.931 -27.881 1.00 122.56 21 ILE A C 1
ATOM 2307 O O . ILE B 1 21 ? 7.368 14.764 -28.271 1.00 126.00 21 ILE A O 1
ATOM 2312 N N . SER B 1 22 ? 8.366 16.528 -27.292 1.00 128.59 22 SER A N 1
ATOM 2313 C CA . SER B 1 22 ? 9.599 15.818 -26.987 1.00 127.79 22 SER A CA 1
ATOM 2314 C C . SER B 1 22 ? 9.611 15.462 -25.506 1.00 123.60 22 SER A C 1
ATOM 2315 O O . SER B 1 22 ? 9.557 16.346 -24.653 1.00 130.34 22 SER A O 1
ATOM 2318 N N . ILE B 1 23 ? 9.673 14.170 -25.200 1.00 118.34 23 ILE A N 1
ATOM 2319 C CA . ILE B 1 23 ? 9.626 13.716 -23.812 1.00 123.43 23 ILE A CA 1
ATOM 2320 C C . ILE B 1 23 ? 10.910 12.995 -23.426 1.00 132.83 23 ILE A C 1
ATOM 2321 O O . ILE B 1 23 ? 11.388 12.139 -24.168 1.00 149.47 23 ILE A O 1
ATOM 2326 N N . SER B 1 24 ? 11.465 13.334 -22.266 1.00 120.21 24 SER A N 1
ATOM 2327 C CA . SER B 1 24 ? 12.657 12.646 -21.788 1.00 127.79 24 SER A CA 1
ATOM 2328 C C . SER B 1 24 ? 12.332 11.180 -21.520 1.00 125.58 24 SER A C 1
ATOM 2329 O O . SER B 1 24 ? 11.332 10.864 -20.876 1.00 123.58 24 SER A O 1
ATOM 2332 N N . GLU B 1 25 ? 13.175 10.291 -22.034 1.00 140.02 25 GLU A N 1
ATOM 2333 C CA . GLU B 1 25 ? 12.942 8.856 -21.939 1.00 159.28 25 GLU A CA 1
ATOM 2334 C C . GLU B 1 25 ? 13.032 8.360 -20.505 1.00 163.39 25 GLU A C 1
ATOM 2335 O O . GLU B 1 25 ? 12.383 7.378 -20.136 1.00 167.41 25 GLU A O 1
ATOM 2341 N N . VAL B 1 26 ? 13.831 9.052 -19.699 1.00 165.85 26 VAL A N 1
ATOM 2342 C CA . VAL B 1 26 ? 14.294 8.515 -18.421 1.00 162.72 26 VAL A CA 1
ATOM 2343 C C . VAL B 1 26 ? 13.478 8.957 -17.203 1.00 162.19 26 VAL A C 1
ATOM 2344 O O . VAL B 1 26 ? 13.258 10.149 -16.995 1.00 140.56 26 VAL A O 1
ATOM 2348 N N . HIS B 1 27 ? 13.036 7.971 -16.423 1.00 185.35 27 HIS A N 1
ATOM 2349 C CA . HIS B 1 27 ? 12.309 8.165 -15.169 1.00 194.29 27 HIS A CA 1
ATOM 2350 C C . HIS B 1 27 ? 11.098 9.113 -15.258 1.00 176.76 27 HIS A C 1
ATOM 2351 O O . HIS B 1 27 ? 10.992 10.071 -14.498 1.00 178.49 27 HIS A O 1
ATOM 2358 N N . SER B 1 28 ? 10.183 8.836 -16.182 1.00 166.58 28 SER A N 1
ATOM 2359 C CA . SER B 1 28 ? 8.988 9.669 -16.353 1.00 178.91 28 SER A CA 1
ATOM 2360 C C . SER B 1 28 ? 7.669 8.913 -16.171 1.00 186.11 28 SER A C 1
ATOM 2361 O O . SER B 1 28 ? 7.281 8.127 -17.038 1.00 200.54 28 SER A O 1
ATOM 2364 N N . PRO B 1 29 ? 6.981 9.150 -15.037 1.00 154.63 29 PRO A N 1
ATOM 2365 C CA . PRO B 1 29 ? 5.613 8.676 -14.794 1.00 117.88 29 PRO A CA 1
ATOM 2366 C C . PRO B 1 29 ? 4.553 9.752 -15.066 1.00 97.82 29 PRO A C 1
ATOM 2367 O O . PRO B 1 29 ? 4.446 10.720 -14.315 1.00 95.44 29 PRO A O 1
ATOM 2371 N N . ILE B 1 30 ? 3.783 9.569 -16.136 1.00 98.00 30 ILE A N 1
ATOM 2372 C CA . ILE B 1 30 ? 2.747 10.513 -16.557 1.00 89.80 30 ILE A CA 1
ATOM 2373 C C . ILE B 1 30 ? 1.372 10.085 -16.051 1.00 101.04 30 ILE A C 1
ATOM 2374 O O . ILE B 1 30 ? 1.059 8.896 -16.039 1.00 113.13 30 ILE A O 1
ATOM 2379 N N . LYS B 1 31 ? 0.550 11.045 -15.636 1.00 108.20 31 LYS A N 1
ATOM 2380 C CA . LYS B 1 31 ? -0.817 10.732 -15.226 1.00 113.44 31 LYS A CA 1
ATOM 2381 C C . LYS B 1 31 ? -1.842 11.265 -16.226 1.00 107.74 31 LYS A C 1
ATOM 2382 O O . LYS B 1 31 ? -1.869 12.458 -16.537 1.00 96.40 31 LYS A O 1
ATOM 2388 N N . ILE B 1 32 ? -2.678 10.361 -16.729 1.00 96.82 32 ILE A N 1
ATOM 2389 C CA . ILE B 1 32 ? -3.724 10.715 -17.676 1.00 83.21 32 ILE A CA 1
ATOM 2390 C C . ILE B 1 32 ? -5.069 10.817 -16.965 1.00 89.74 32 ILE A C 1
ATOM 2391 O O . ILE B 1 32 ? -5.581 9.826 -16.443 1.00 79.85 32 ILE A O 1
ATOM 2396 N N . ILE B 1 33 ? -5.639 12.019 -16.939 1.00 101.25 33 ILE A N 1
ATOM 2397 C CA . ILE B 1 33 ? -6.958 12.222 -16.345 1.00 96.22 33 ILE A CA 1
ATOM 2398 C C . ILE B 1 33 ? -8.014 12.373 -17.430 1.00 100.41 33 ILE A C 1
ATOM 2399 O O . ILE B 1 33 ? -8.044 13.374 -18.147 1.00 106.61 33 ILE A O 1
ATOM 2404 N N . VAL B 1 34 ? -8.870 11.363 -17.549 1.00 97.92 34 VAL A N 1
ATOM 2405 C CA . VAL B 1 34 ? -9.955 11.373 -18.520 1.00 94.44 34 VAL A CA 1
ATOM 2406 C C . VAL B 1 34 ? -11.253 11.751 -17.824 1.00 97.58 34 VAL A C 1
ATOM 2407 O O . VAL B 1 34 ? -11.669 11.092 -16.872 1.00 89.74 34 VAL A O 1
ATOM 2411 N N . ASN B 1 35 ? -11.893 12.813 -18.301 1.00 100.99 35 ASN A N 1
ATOM 2412 C CA . ASN B 1 35 ? -13.058 13.362 -17.621 1.00 97.36 35 ASN A CA 1
ATOM 2413 C C . ASN B 1 35 ? -14.290 13.455 -18.516 1.00 102.29 35 ASN A C 1
ATOM 2414 O O . ASN B 1 35 ? -14.408 14.370 -19.330 1.00 119.69 35 ASN A O 1
ATOM 2419 N N . THR B 1 36 ? -15.202 12.498 -18.367 1.00 94.77 36 THR A N 1
ATOM 2420 C CA . THR B 1 36 ? -16.493 12.552 -19.048 1.00 97.76 36 THR A CA 1
ATOM 2421 C C . THR B 1 36 ? -17.433 13.403 -18.203 1.00 100.96 36 THR A C 1
ATOM 2422 O O . THR B 1 36 ? -17.197 13.570 -17.009 1.00 127.41 36 THR A O 1
ATOM 2426 N N . PRO B 1 37 ? -18.500 13.951 -18.811 1.00 102.09 37 PRO A N 1
ATOM 2427 C CA . PRO B 1 37 ? -19.451 14.767 -18.045 1.00 104.29 37 PRO A CA 1
ATOM 2428 C C . PRO B 1 37 ? -20.088 14.027 -16.866 1.00 119.73 37 PRO A C 1
ATOM 2429 O O . PRO B 1 37 ? -20.529 14.666 -15.906 1.00 96.05 37 PRO A O 1
ATOM 2433 N N . THR B 1 38 ? -20.124 12.700 -16.932 1.00 141.06 38 THR A N 1
ATOM 2434 C CA . THR B 1 38 ? -20.785 11.909 -15.898 1.00 153.47 38 THR A CA 1
ATOM 2435 C C . THR B 1 38 ? -19.817 11.304 -14.872 1.00 145.93 38 THR A C 1
ATOM 2436 O O . THR B 1 38 ? -20.135 11.226 -13.683 1.00 125.71 38 THR A O 1
ATOM 2440 N N . GLN B 1 39 ? -18.637 10.892 -15.330 1.00 143.95 39 GLN A N 1
ATOM 2441 C CA . GLN B 1 39 ? -17.680 10.184 -14.477 1.00 121.64 39 GLN A CA 1
ATOM 2442 C C . GLN B 1 39 ? -16.248 10.716 -14.612 1.00 111.41 39 GLN A C 1
ATOM 2443 O O . GLN B 1 39 ? -16.016 11.738 -15.253 1.00 117.07 39 GLN A O 1
ATOM 2449 N N . ASN B 1 40 ? -15.293 10.015 -14.005 1.00 106.13 40 ASN A N 1
ATOM 2450 C CA . ASN B 1 40 ? -13.899 10.461 -13.985 1.00 102.64 40 ASN A CA 1
ATOM 2451 C C . ASN B 1 40 ? -12.922 9.308 -13.768 1.00 99.81 40 ASN A C 1
ATOM 2452 O O . ASN B 1 40 ? -13.255 8.317 -13.119 1.00 110.78 40 ASN A O 1
ATOM 2457 N N . MET B 1 41 ? -11.714 9.443 -14.311 1.00 89.10 41 MET A N 1
ATOM 2458 C CA . MET B 1 41 ? -10.670 8.442 -14.115 1.00 87.35 41 MET A CA 1
ATOM 2459 C C . MET B 1 41 ? -9.273 9.040 -14.294 1.00 94.84 41 MET A C 1
ATOM 2460 O O . MET B 1 41 ? -9.048 9.870 -15.176 1.00 85.13 41 MET A O 1
ATOM 2465 N N . GLN B 1 42 ? -8.342 8.623 -13.440 1.00 101.34 42 GLN A N 1
ATOM 2466 C CA . GLN B 1 42 ? -6.959 9.078 -13.532 1.00 95.81 42 GLN A CA 1
ATOM 2467 C C . GLN B 1 42 ? -6.026 7.887 -13.718 1.00 87.25 42 GLN A C 1
ATOM 2468 O O . GLN B 1 42 ? -6.047 6.939 -12.932 1.00 82.00 42 GLN A O 1
ATOM 2474 N N . LEU B 1 43 ? -5.204 7.948 -14.761 1.00 95.75 43 LEU A N 1
ATOM 2475 C CA . LEU B 1 43 ? -4.405 6.803 -15.179 1.00 93.73 43 LEU A CA 1
ATOM 2476 C C . LEU B 1 43 ? -2.916 7.127 -15.201 1.00 83.52 43 LEU A C 1
ATOM 2477 O O . LEU B 1 43 ? -2.504 8.123 -15.788 1.00 99.32 43 LEU A O 1
ATOM 2482 N N . PRO B 1 44 ? -2.101 6.280 -14.561 1.00 90.77 44 PRO A N 1
ATOM 2483 C CA . PRO B 1 44 ? -0.648 6.457 -14.632 1.00 94.86 44 PRO A CA 1
ATOM 2484 C C . PRO B 1 44 ? -0.078 5.923 -15.945 1.00 95.86 44 PRO A C 1
ATOM 2485 O O . PRO B 1 44 ? -0.037 4.711 -16.161 1.00 100.28 44 PRO A O 1
ATOM 2489 N N . TRP B 1 45 ? 0.349 6.830 -16.817 1.00 97.73 45 TRP A N 1
ATOM 2490 C CA . TRP B 1 45 ? 0.936 6.450 -18.098 1.00 89.56 45 TRP A CA 1
ATOM 2491 C C . TRP B 1 45 ? 2.454 6.356 -17.990 1.00 96.68 45 TRP A C 1
ATOM 2492 O O . TRP B 1 45 ? 3.103 7.250 -17.447 1.00 116.07 45 TRP A O 1
ATOM 2503 N N . GLN B 1 46 ? 3.019 5.271 -18.510 1.00 91.66 46 GLN A N 1
ATOM 2504 C CA . GLN B 1 46 ? 4.461 5.073 -18.468 1.00 99.26 46 GLN A CA 1
ATOM 2505 C C . GLN B 1 46 ? 5.083 5.170 -19.859 1.00 133.52 46 GLN A C 1
ATOM 2506 O O . GLN B 1 46 ? 5.193 4.169 -20.570 1.00 147.20 46 GLN A O 1
ATOM 2512 N N . ALA B 1 47 ? 5.481 6.377 -20.249 1.00 133.09 47 ALA A N 1
ATOM 2513 C CA . ALA B 1 47 ? 6.197 6.563 -21.505 1.00 122.45 47 ALA A CA 1
ATOM 2514 C C . ALA B 1 47 ? 7.616 6.030 -21.340 1.00 119.49 47 ALA A C 1
ATOM 2515 O O . ALA B 1 47 ? 8.553 6.795 -21.116 1.00 112.70 47 ALA A O 1
ATOM 2517 N N . VAL B 1 48 ? 7.754 4.712 -21.456 1.00 119.63 48 VAL A N 1
ATOM 2518 C CA . VAL B 1 48 ? 8.992 4.009 -21.120 1.00 140.83 48 VAL A CA 1
ATOM 2519 C C . VAL B 1 48 ? 10.246 4.532 -21.829 1.00 166.15 48 VAL A C 1
ATOM 2520 O O . VAL B 1 48 ? 11.220 4.907 -21.176 1.00 179.51 48 VAL A O 1
ATOM 2524 N N . ASN B 1 49 ? 10.223 4.559 -23.156 1.00 171.50 49 ASN A N 1
ATOM 2525 C CA . ASN B 1 49 ? 11.377 5.018 -23.917 1.00 181.81 49 ASN A CA 1
ATOM 2526 C C . ASN B 1 49 ? 11.200 6.466 -24.344 1.00 161.95 49 ASN A C 1
ATOM 2527 O O . ASN B 1 49 ? 11.835 6.926 -25.293 1.00 175.15 49 ASN A O 1
ATOM 2532 N N . GLY B 1 50 ? 10.332 7.182 -23.637 1.00 138.59 50 GLY A N 1
ATOM 2533 C CA . GLY B 1 50 ? 9.900 8.494 -24.079 1.00 137.79 50 GLY A CA 1
ATOM 2534 C C . GLY B 1 50 ? 8.905 8.312 -25.208 1.00 129.50 50 GLY A C 1
ATOM 2535 O O . GLY B 1 50 ? 8.582 9.254 -25.934 1.00 113.74 50 GLY A O 1
ATOM 2536 N N . ASN B 1 51 ? 8.423 7.080 -25.346 1.00 106.70 51 ASN A N 1
ATOM 2537 C CA . ASN B 1 51 ? 7.499 6.702 -26.407 1.00 102.72 51 ASN A CA 1
ATOM 2538 C C . ASN B 1 51 ? 6.189 7.473 -26.315 1.00 97.47 51 ASN A C 1
ATOM 2539 O O . ASN B 1 51 ? 5.519 7.449 -25.282 1.00 96.34 51 ASN A O 1
ATOM 2544 N N . ASN B 1 52 ? 5.828 8.154 -27.399 1.00 94.84 52 ASN A N 1
ATOM 2545 C CA . ASN B 1 52 ? 4.615 8.960 -27.419 1.00 90.63 52 ASN A CA 1
ATOM 2546 C C . ASN B 1 52 ? 3.384 8.186 -27.891 1.00 87.64 52 ASN A C 1
ATOM 2547 O O . ASN B 1 52 ? 2.344 8.777 -28.172 1.00 84.61 52 ASN A O 1
ATOM 2552 N N . ARG B 1 53 ? 3.512 6.865 -27.969 1.00 99.98 53 ARG A N 1
ATOM 2553 C CA . ARG B 1 53 ? 2.412 6.014 -28.403 1.00 101.60 53 ARG A CA 1
ATOM 2554 C C . ARG B 1 53 ? 1.492 5.599 -27.260 1.00 117.07 53 ARG A C 1
ATOM 2555 O O . ARG B 1 53 ? 1.940 5.079 -26.231 1.00 115.51 53 ARG A O 1
ATOM 2563 N N . LEU B 1 54 ? 0.200 5.846 -27.452 1.00 120.61 54 LEU A N 1
ATOM 2564 C CA . LEU B 1 54 ? -0.834 5.443 -26.507 1.00 81.12 54 LEU A CA 1
ATOM 2565 C C . LEU B 1 54 ? -1.598 4.255 -27.081 1.00 96.38 54 LEU A C 1
ATOM 2566 O O . LEU B 1 54 ? -1.757 4.136 -28.292 1.00 122.48 54 LEU A O 1
ATOM 2571 N N . ASP B 1 55 ? -2.065 3.376 -26.203 1.00 98.14 55 ASP A N 1
ATOM 2572 C CA . ASP B 1 55 ? -2.873 2.231 -26.610 1.00 90.92 55 ASP A CA 1
ATOM 2573 C C . ASP B 1 55 ? -4.071 2.082 -25.679 1.00 89.53 55 ASP A C 1
ATOM 2574 O O . ASP B 1 55 ? -4.362 0.995 -25.164 1.00 80.74 55 ASP A O 1
ATOM 2579 N N . HIS B 1 56 ? -4.772 3.188 -25.470 1.00 77.48 56 HIS A N 1
ATOM 2580 C CA . HIS B 1 56 ? -5.856 3.220 -24.504 1.00 76.92 56 HIS A CA 1
ATOM 2581 C C . HIS B 1 56 ? -7.216 3.127 -25.187 1.00 89.16 56 HIS A C 1
ATOM 2582 O O . HIS B 1 56 ? -7.568 3.999 -25.984 1.00 73.77 56 HIS A O 1
ATOM 2589 N N . ASP B 1 57 ? -7.994 2.098 -24.851 1.00 95.56 57 ASP A N 1
ATOM 2590 C CA . ASP B 1 57 ? -9.333 1.944 -25.418 1.00 93.22 57 ASP A CA 1
ATOM 2591 C C . ASP B 1 57 ? -10.402 2.530 -24.511 1.00 82.13 57 ASP A C 1
ATOM 2592 O O . ASP B 1 57 ? -10.241 2.570 -23.291 1.00 90.05 57 ASP A O 1
ATOM 2597 N N . PHE B 1 58 ? -11.502 2.964 -25.116 1.00 75.33 58 PHE A N 1
ATOM 2598 C CA . PHE B 1 58 ? -12.643 3.478 -24.371 1.00 78.64 58 PHE A CA 1
ATOM 2599 C C . PHE B 1 58 ? -13.945 3.129 -25.079 1.00 84.78 58 PHE A C 1
ATOM 2600 O O . PHE B 1 58 ? -13.962 2.894 -26.289 1.00 102.88 58 PHE A O 1
ATOM 2608 N N . ALA B 1 59 ? -15.032 3.099 -24.316 1.00 82.14 59 ALA A N 1
ATOM 2609 C CA . ALA B 1 59 ? -16.356 2.841 -24.867 1.00 85.03 59 ALA A CA 1
ATOM 2610 C C . ALA B 1 59 ? -17.415 3.343 -23.898 1.00 84.55 59 ALA A C 1
ATOM 2611 O O . ALA B 1 59 ? -17.692 2.704 -22.885 1.00 84.86 59 ALA A O 1
ATOM 2613 N N . PHE B 1 60 ? -18.010 4.487 -24.215 1.00 78.78 60 PHE A N 1
ATOM 2614 C CA . PHE B 1 60 ? -18.937 5.133 -23.299 1.00 80.90 60 PHE A CA 1
ATOM 2615 C C . PHE B 1 60 ? -20.389 5.000 -23.750 1.00 89.93 60 PHE A C 1
ATOM 2616 O O . PHE B 1 60 ? -20.701 5.188 -24.926 1.00 100.90 60 PHE A O 1
ATOM 2624 N N . HIS B 1 61 ? -21.273 4.668 -22.814 1.00 93.79 61 HIS A N 1
ATOM 2625 C CA . HIS B 1 61 ? -22.700 4.840 -23.045 1.00 97.20 61 HIS A CA 1
ATOM 2626 C C . HIS B 1 61 ? -22.890 6.345 -23.077 1.00 97.09 61 HIS A C 1
ATOM 2627 O O . HIS B 1 61 ? -22.340 7.058 -22.239 1.00 96.62 61 HIS A O 1
ATOM 2634 N N . VAL B 1 62 ? -23.646 6.844 -24.046 1.00 100.20 62 VAL A N 1
ATOM 2635 C CA . VAL B 1 62 ? -23.508 8.252 -24.379 1.00 95.47 62 VAL A CA 1
ATOM 2636 C C . VAL B 1 62 ? -24.764 8.918 -24.949 1.00 103.38 62 VAL A C 1
ATOM 2637 O O . VAL B 1 62 ? -25.585 8.272 -25.598 1.00 119.13 62 VAL A O 1
ATOM 2641 N N . ASP B 1 63 ? -24.917 10.210 -24.667 1.00 99.67 63 ASP A N 1
ATOM 2642 C CA . ASP B 1 63 ? -25.925 11.034 -25.323 1.00 117.57 63 ASP A CA 1
ATOM 2643 C C . ASP B 1 63 ? -25.208 12.062 -26.190 1.00 131.49 63 ASP A C 1
ATOM 2644 O O . ASP B 1 63 ? -23.978 12.097 -26.228 1.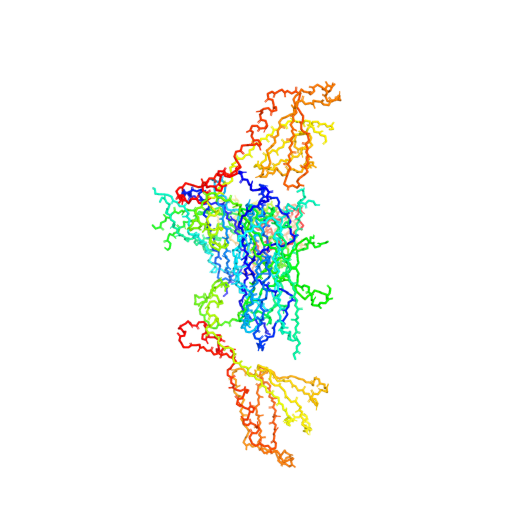00 134.09 63 ASP A O 1
ATOM 2649 N N . ASP B 1 64 ? -25.976 12.904 -26.870 1.00 133.95 64 ASP A N 1
ATOM 2650 C CA . ASP B 1 64 ? -25.431 13.810 -27.879 1.00 128.79 64 ASP A CA 1
ATOM 2651 C C . ASP B 1 64 ? -24.578 14.948 -27.308 1.00 121.72 64 ASP A C 1
ATOM 2652 O O . ASP B 1 64 ? -23.657 15.426 -27.970 1.00 119.64 64 ASP A O 1
ATOM 2657 N N . ASN B 1 65 ? -24.879 15.373 -26.084 1.00 114.82 65 ASN A N 1
ATOM 2658 C CA . ASN B 1 65 ? -24.204 16.522 -25.478 1.00 113.98 65 ASN A CA 1
ATOM 2659 C C . ASN B 1 65 ? -22.849 16.203 -24.855 1.00 113.53 65 ASN A C 1
ATOM 2660 O O . ASN B 1 65 ? -22.182 17.079 -24.304 1.00 120.19 65 ASN A O 1
ATOM 2665 N N . PHE B 1 66 ? -22.451 14.944 -24.957 1.00 111.78 66 PHE A N 1
ATOM 2666 C CA . PHE B 1 66 ? -21.235 14.437 -24.331 1.00 107.68 66 PHE A CA 1
ATOM 2667 C C . PHE B 1 66 ? -19.954 15.089 -24.845 1.00 108.49 66 PHE A C 1
ATOM 2668 O O . PHE B 1 66 ? -19.816 15.373 -26.034 1.00 116.95 66 PHE A O 1
ATOM 2676 N N . LYS B 1 67 ? -19.017 15.309 -23.929 1.00 108.95 67 LYS A N 1
ATOM 2677 C CA . LYS B 1 67 ? -17.765 15.988 -24.229 1.00 101.45 67 LYS A CA 1
ATOM 2678 C C . LYS B 1 67 ? -16.643 15.447 -23.351 1.00 98.80 67 LYS A C 1
ATOM 2679 O O . LYS B 1 67 ? -16.429 15.917 -22.233 1.00 120.45 67 LYS A O 1
ATOM 2685 N N . VAL B 1 68 ? -15.932 14.449 -23.859 1.00 85.09 68 VAL A N 1
ATOM 2686 C CA . VAL B 1 68 ? -14.853 13.829 -23.105 1.00 86.60 68 VAL A CA 1
ATOM 2687 C C . VAL B 1 68 ? -13.614 14.725 -23.092 1.00 97.43 68 VAL A C 1
ATOM 2688 O O . VAL B 1 68 ? -13.349 15.448 -24.054 1.00 117.60 68 VAL A O 1
ATOM 2692 N N . SER B 1 69 ? -12.870 14.697 -21.992 1.00 85.28 69 SER A N 1
ATOM 2693 C CA . SER B 1 69 ? -11.626 15.452 -21.904 1.00 87.65 69 SER A CA 1
ATOM 2694 C C . SER B 1 69 ? -10.450 14.541 -21.561 1.00 97.33 69 SER A C 1
ATOM 2695 O O . SER B 1 69 ? -10.613 13.535 -20.872 1.00 109.16 69 SER A O 1
ATOM 2698 N N . PHE B 1 70 ? -9.265 14.897 -22.048 1.00 94.73 70 PHE A N 1
ATOM 2699 C CA . PHE B 1 70 ? -8.056 14.143 -21.744 1.00 78.18 70 PHE A CA 1
ATOM 2700 C C . PHE B 1 70 ? -6.961 15.082 -21.267 1.00 99.49 70 PHE A C 1
ATOM 2701 O O . PHE B 1 70 ? -6.230 15.658 -22.070 1.00 92.85 70 PHE A O 1
ATOM 2709 N N . MET B 1 71 ? -6.850 15.238 -19.954 1.00 103.01 71 MET A N 1
ATOM 2710 C CA . MET B 1 71 ? -5.827 16.104 -19.385 1.00 106.98 71 MET A CA 1
ATOM 2711 C C . MET B 1 71 ? -4.540 15.333 -19.107 1.00 109.00 71 MET A C 1
ATOM 2712 O O . MET B 1 71 ? -4.567 14.251 -18.520 1.00 92.07 71 MET A O 1
ATOM 2717 N N . PHE B 1 72 ? -3.418 15.898 -19.540 1.00 117.72 72 PHE A N 1
ATOM 2718 C CA . PHE B 1 72 ? -2.116 15.269 -19.365 1.00 114.06 72 PHE A CA 1
ATOM 2719 C C . PHE B 1 72 ? -1.313 15.996 -18.302 1.00 122.48 72 PHE A C 1
ATOM 2720 O O . PHE B 1 72 ? -0.749 17.061 -18.556 1.00 125.10 72 PHE A O 1
ATOM 2728 N N . LEU B 1 73 ? -1.257 15.407 -17.114 1.00 118.50 73 LEU A N 1
ATOM 2729 C CA . LEU B 1 73 ? -0.629 16.051 -15.971 1.00 112.21 73 LEU A CA 1
ATOM 2730 C C . LEU B 1 73 ? 0.882 15.829 -15.935 1.00 112.35 73 LEU A C 1
ATOM 2731 O O . LEU B 1 73 ? 1.355 14.694 -16.015 1.00 112.08 73 LEU A O 1
ATOM 2736 N N . ASP B 1 74 ? 1.625 16.928 -15.823 1.00 120.44 74 ASP A N 1
ATOM 2737 C CA . ASP B 1 74 ? 3.078 16.901 -15.634 1.00 134.14 74 ASP A CA 1
ATOM 2738 C C . ASP B 1 74 ? 3.858 16.268 -16.787 1.00 136.22 74 ASP A C 1
ATOM 2739 O O . ASP B 1 74 ? 4.546 15.266 -16.599 1.00 150.52 74 ASP A O 1
ATOM 2744 N N . ILE B 1 75 ? 3.759 16.862 -17.972 1.00 126.15 75 ILE A N 1
ATOM 2745 C CA . ILE B 1 75 ? 4.534 16.404 -19.122 1.00 132.18 75 ILE A CA 1
ATOM 2746 C C . ILE B 1 75 ? 5.942 16.998 -19.083 1.00 145.23 75 ILE A C 1
ATOM 2747 O O . ILE B 1 75 ? 6.105 18.215 -19.175 1.00 159.76 75 ILE A O 1
ATOM 2752 N N . PRO B 1 76 ? 6.967 16.140 -18.950 1.00 123.94 76 PRO A N 1
ATOM 2753 C CA . PRO B 1 76 ? 8.357 16.604 -18.926 1.00 118.61 76 PRO A CA 1
ATOM 2754 C C . PRO B 1 76 ? 8.853 16.926 -20.333 1.00 127.98 76 PRO A C 1
ATOM 2755 O O . PRO B 1 76 ? 9.597 16.147 -20.934 1.00 121.52 76 PRO A O 1
ATOM 2759 N N . ILE B 1 77 ? 8.428 18.073 -20.850 1.00 138.54 77 ILE A N 1
ATOM 2760 C CA . ILE B 1 77 ? 8.837 18.526 -22.171 1.00 137.77 77 ILE A CA 1
ATOM 2761 C C . ILE B 1 77 ? 10.273 19.033 -22.116 1.00 156.30 77 ILE A C 1
ATOM 2762 O O . ILE B 1 77 ? 10.709 19.569 -21.096 1.00 170.70 77 ILE A O 1
ATOM 2767 N N . GLU B 1 78 ? 11.009 18.862 -23.209 1.00 153.41 78 GLU A N 1
ATOM 2768 C CA . GLU B 1 78 ? 12.373 19.372 -23.292 1.00 154.89 78 GLU A CA 1
ATOM 2769 C C . GLU B 1 78 ? 12.389 20.753 -23.942 1.00 158.81 78 GLU A C 1
ATOM 2770 O O . GLU B 1 78 ? 11.627 21.014 -24.875 1.00 148.24 78 GLU A O 1
ATOM 2776 N N . ASP B 1 79 ? 13.256 21.629 -23.437 1.00 167.24 79 ASP A N 1
ATOM 2777 C CA . ASP B 1 79 ? 13.348 23.016 -23.899 1.00 169.02 79 ASP A CA 1
ATOM 2778 C C . ASP B 1 79 ? 12.019 23.758 -23.770 1.00 153.25 79 ASP A C 1
ATOM 2779 O O . ASP B 1 79 ? 11.989 24.987 -23.691 1.00 142.21 79 ASP A O 1
ATOM 2784 N N . ILE B 1 118 ? 13.215 18.803 -19.216 1.00 115.08 118 ILE A N 1
ATOM 2785 C CA . ILE B 1 118 ? 13.643 20.075 -18.643 1.00 130.38 118 ILE A CA 1
ATOM 2786 C C . ILE B 1 118 ? 12.535 20.737 -17.823 1.00 136.83 118 ILE A C 1
ATOM 2787 O O . ILE B 1 118 ? 12.739 21.082 -16.660 1.00 146.14 118 ILE A O 1
ATOM 2792 N N . LYS B 1 119 ? 11.366 20.913 -18.432 1.00 140.06 119 LYS A N 1
ATOM 2793 C CA . LYS B 1 119 ? 10.244 21.565 -17.760 1.00 140.32 119 LYS A CA 1
ATOM 2794 C C . LYS B 1 119 ? 8.982 20.706 -17.784 1.00 134.23 119 LYS A C 1
ATOM 2795 O O . LYS B 1 119 ? 8.654 20.103 -18.804 1.00 123.68 119 LYS A O 1
ATOM 2801 N N . LYS B 1 120 ? 8.277 20.660 -16.656 1.00 134.34 120 LYS A N 1
ATOM 2802 C CA . LYS B 1 120 ? 7.038 19.893 -16.555 1.00 124.57 120 LYS A CA 1
ATOM 2803 C C . LYS B 1 120 ? 5.807 20.781 -16.723 1.00 128.02 120 LYS A C 1
ATOM 2804 O O . LYS B 1 120 ? 5.535 21.646 -15.892 1.00 133.63 120 LYS A O 1
ATOM 2810 N N . VAL B 1 121 ? 5.068 20.558 -17.805 1.00 134.85 121 VAL A N 1
ATOM 2811 C CA . VAL B 1 121 ? 3.877 21.346 -18.111 1.00 133.71 121 VAL A CA 1
ATOM 2812 C C . VAL B 1 121 ? 2.662 20.436 -18.278 1.00 125.01 121 VAL A C 1
ATOM 2813 O O . VAL B 1 121 ? 2.772 19.342 -18.827 1.00 118.36 121 VAL A O 1
ATOM 2817 N N . SER B 1 122 ? 1.507 20.889 -17.801 1.00 127.04 122 SER A N 1
ATOM 2818 C CA . SER B 1 122 ? 0.266 20.139 -17.963 1.00 124.27 122 SER A CA 1
ATOM 2819 C C . SER B 1 122 ? -0.514 20.644 -19.170 1.00 121.57 122 SER A C 1
ATOM 2820 O O . SER B 1 122 ? -0.368 21.798 -19.571 1.00 129.04 122 SER A O 1
ATOM 2823 N N . GLY B 1 123 ? -1.345 19.780 -19.743 1.00 116.35 123 GLY A N 1
ATOM 2824 C CA . GLY B 1 123 ? -2.139 20.149 -20.901 1.00 116.81 123 GLY A CA 1
ATOM 2825 C C . GLY B 1 123 ? -3.437 19.371 -21.006 1.00 116.77 123 GLY A C 1
ATOM 2826 O O . GLY B 1 123 ? -3.556 18.271 -20.470 1.00 112.92 123 GLY A O 1
ATOM 2827 N N . THR B 1 124 ? -4.409 19.942 -21.712 1.00 125.94 124 THR A N 1
ATOM 2828 C CA . THR B 1 124 ? -5.729 19.333 -21.831 1.00 123.74 124 THR A CA 1
ATOM 2829 C C . THR B 1 124 ? -6.241 19.320 -23.272 1.00 119.46 124 THR A C 1
ATOM 2830 O O . THR B 1 124 ? -6.226 20.345 -23.957 1.00 118.48 124 THR A O 1
ATOM 2834 N N . ALA B 1 125 ? -6.697 18.154 -23.719 1.00 112.87 125 ALA A N 1
ATOM 2835 C CA . ALA B 1 125 ? -7.296 18.011 -25.039 1.00 118.42 125 ALA A CA 1
ATOM 2836 C C . ALA B 1 125 ? -8.700 17.423 -24.919 1.00 119.16 125 ALA A C 1
ATOM 2837 O O . ALA B 1 125 ? -8.862 16.275 -24.505 1.00 126.01 125 ALA A O 1
ATOM 2839 N N . THR B 1 126 ? -9.711 18.208 -25.282 1.00 104.99 126 THR A N 1
ATOM 2840 C CA . THR B 1 126 ? -11.099 17.771 -25.152 1.00 102.73 126 THR A CA 1
ATOM 2841 C C . THR B 1 126 ? -11.726 17.414 -26.499 1.00 106.32 126 THR A C 1
ATOM 2842 O O . THR B 1 126 ? -11.555 18.131 -27.482 1.00 110.71 126 THR A O 1
ATOM 2846 N N . LEU B 1 127 ? -12.455 16.302 -26.532 1.00 108.59 127 LEU A N 1
ATOM 2847 C CA . LEU B 1 127 ? -13.141 15.858 -27.740 1.00 85.33 127 LEU A CA 1
ATOM 2848 C C . LEU B 1 127 ? -14.648 16.049 -27.607 1.00 99.29 127 LEU A C 1
ATOM 2849 O O . LEU B 1 127 ? -15.238 15.685 -26.592 1.00 115.03 127 LEU A O 1
ATOM 2854 N N . ASN B 1 128 ? -15.267 16.624 -28.632 1.00 96.37 128 ASN A N 1
ATOM 2855 C CA . ASN B 1 128 ? -16.708 16.854 -28.622 1.00 98.20 128 ASN A CA 1
ATOM 2856 C C . ASN B 1 128 ? -17.419 15.890 -29.565 1.00 100.61 128 ASN A C 1
ATOM 2857 O O . ASN B 1 128 ? -17.011 15.723 -30.713 1.00 113.49 128 ASN A O 1
ATOM 2862 N N . LEU B 1 129 ? -18.482 15.259 -29.077 1.00 99.28 129 LEU A N 1
ATOM 2863 C CA . LEU B 1 129 ? -19.203 14.262 -29.862 1.00 98.82 129 LEU A CA 1
ATOM 2864 C C . LEU B 1 129 ? -19.902 14.881 -31.063 1.00 109.19 129 LEU A C 1
ATOM 2865 O O . LEU B 1 129 ? -19.800 14.372 -32.178 1.00 125.00 129 LEU A O 1
ATOM 2870 N N . GLY B 1 130 ? -20.610 15.980 -30.827 1.00 114.29 130 GLY A N 1
ATOM 2871 C CA . GLY B 1 130 ? -21.346 16.656 -31.880 1.00 118.33 130 GLY A CA 1
ATOM 2872 C C . GLY B 1 130 ? -20.468 17.111 -33.029 1.00 115.75 130 GLY A C 1
ATOM 2873 O O . GLY B 1 130 ? -20.895 17.116 -34.182 1.00 135.02 130 GLY A O 1
ATOM 2874 N N . ASN B 1 131 ? -19.232 17.484 -32.716 1.00 102.61 131 ASN A N 1
ATOM 2875 C CA . ASN B 1 131 ? -18.313 17.999 -33.723 1.00 99.95 131 ASN A CA 1
ATOM 2876 C C . ASN B 1 131 ? -17.678 16.917 -34.589 1.00 113.00 131 ASN A C 1
ATOM 2877 O O . ASN B 1 131 ? -17.085 17.219 -35.625 1.00 138.30 131 ASN A O 1
ATOM 2882 N N . VAL B 1 132 ? -17.795 15.660 -34.171 1.00 91.43 132 VAL A N 1
ATOM 2883 C CA . VAL B 1 132 ? -17.171 14.572 -34.918 1.00 87.03 132 VAL A CA 1
ATOM 2884 C C . VAL B 1 132 ? -18.108 13.406 -35.230 1.00 89.93 132 VAL A C 1
ATOM 2885 O O . VAL B 1 132 ? -17.707 12.459 -35.906 1.00 91.38 132 VAL A O 1
ATOM 2889 N N . LYS B 1 133 ? -19.349 13.463 -34.754 1.00 88.99 133 LYS A N 1
ATOM 2890 C CA . LYS B 1 133 ? -20.245 12.315 -34.906 1.00 101.84 133 LYS A CA 1
ATOM 2891 C C . LYS B 1 133 ? -20.621 12.014 -36.362 1.00 104.43 133 LYS A C 1
ATOM 2892 O O . LYS B 1 133 ? -20.715 10.849 -36.746 1.00 94.84 133 LYS A O 1
ATOM 2898 N N . ASP B 1 134 ? -20.817 13.051 -37.171 1.00 114.94 134 ASP A N 1
ATOM 2899 C CA . ASP B 1 134 ? -21.159 12.845 -38.575 1.00 118.16 134 ASP A CA 1
ATOM 2900 C C . ASP B 1 134 ? -19.979 12.237 -39.323 1.00 100.93 134 ASP A C 1
ATOM 2901 O O . ASP B 1 134 ? -20.152 11.516 -40.305 1.00 90.72 134 ASP A O 1
ATOM 2906 N N . SER B 1 135 ? -18.777 12.521 -38.838 1.00 93.86 135 SER A N 1
ATOM 2907 C CA . SER B 1 135 ? -17.563 12.010 -39.454 1.00 101.63 135 SER A CA 1
ATOM 2908 C C . SER B 1 135 ? -17.255 10.578 -39.008 1.00 105.67 135 SER A C 1
ATOM 2909 O O . SER B 1 135 ? -16.550 9.846 -39.707 1.00 96.43 135 SER A O 1
ATOM 2912 N N . CYS B 1 136 ? -17.786 10.178 -37.853 1.00 100.37 136 CYS A N 1
ATOM 2913 C CA . CYS B 1 136 ? -17.484 8.854 -37.308 1.00 94.22 136 CYS A CA 1
ATOM 2914 C C . CYS B 1 136 ? -18.701 7.945 -37.117 1.00 96.95 136 CYS A C 1
ATOM 2915 O O . CYS B 1 136 ? -18.586 6.869 -36.533 1.00 110.47 136 CYS A O 1
ATOM 2918 N N . PHE B 1 137 ? -19.858 8.371 -37.611 1.00 100.43 137 PHE A N 1
ATOM 2919 C CA . PHE B 1 137 ? -21.082 7.580 -37.487 1.00 93.86 137 PHE A CA 1
ATOM 2920 C C . PHE B 1 137 ? -20.979 6.287 -38.292 1.00 86.60 137 PHE A C 1
ATOM 2921 O O . PHE B 1 137 ? -21.017 6.307 -39.520 1.00 103.70 137 PHE A O 1
ATOM 2929 N N . GLY B 1 138 ? -20.856 5.164 -37.595 1.00 88.38 138 GLY A N 1
ATOM 2930 C CA . GLY B 1 138 ? -20.791 3.868 -38.243 1.00 99.06 138 GLY A CA 1
ATOM 2931 C C . GLY B 1 138 ? -19.483 3.588 -38.963 1.00 107.82 138 GLY A C 1
ATOM 2932 O O . GLY B 1 138 ? -19.384 2.617 -39.715 1.00 103.89 138 GLY A O 1
ATOM 2933 N N . LYS B 1 139 ? -18.476 4.429 -38.738 1.00 97.17 139 LYS A N 1
ATOM 2934 C CA . LYS B 1 139 ? -17.172 4.231 -39.373 1.00 99.50 139 LYS A CA 1
ATOM 2935 C C . LYS B 1 139 ? -16.027 4.909 -38.618 1.00 87.53 139 LYS A C 1
ATOM 2936 O O . LYS B 1 139 ? -16.175 6.019 -38.111 1.00 102.34 139 LYS A O 1
ATOM 2942 N N . ALA B 1 140 ? -14.889 4.225 -38.546 1.00 73.72 140 ALA A N 1
ATOM 2943 C CA . ALA B 1 140 ? -13.710 4.742 -37.855 1.00 79.87 140 ALA A CA 1
ATOM 2944 C C . ALA B 1 140 ? -13.239 6.059 -38.462 1.00 78.32 140 ALA A C 1
ATOM 2945 O O . ALA B 1 140 ? -13.130 6.188 -39.679 1.00 93.61 140 ALA A O 1
ATOM 2947 N N . PHE B 1 141 ? -12.958 7.032 -37.602 1.00 82.82 141 PHE A N 1
ATOM 2948 C CA . PHE B 1 141 ? -12.587 8.370 -38.047 1.00 76.36 141 PHE A CA 1
ATOM 2949 C C . PHE B 1 141 ? -11.398 8.923 -37.265 1.00 83.87 141 PHE A C 1
ATOM 2950 O O . PHE B 1 141 ? -11.565 9.485 -36.185 1.00 100.71 141 PHE A O 1
ATOM 2958 N N . ASN B 1 142 ? -10.200 8.750 -37.816 1.00 82.16 142 ASN A N 1
ATOM 2959 C CA . ASN B 1 142 ? -8.982 9.273 -37.206 1.00 76.09 142 ASN A CA 1
ATOM 2960 C C . ASN B 1 142 ? -8.959 10.799 -37.207 1.00 93.52 142 ASN A C 1
ATOM 2961 O O . ASN B 1 142 ? -9.080 11.427 -38.262 1.00 104.21 142 ASN A O 1
ATOM 2966 N N . VAL B 1 143 ? -8.798 11.389 -36.025 1.00 92.96 143 VAL A N 1
ATOM 2967 C CA . VAL B 1 143 ? -8.849 12.840 -35.884 1.00 96.48 143 VAL A CA 1
ATOM 2968 C C . VAL B 1 143 ? -7.737 13.355 -34.968 1.00 90.35 143 VAL A C 1
ATOM 2969 O O . VAL B 1 143 ? -7.073 12.578 -34.283 1.00 97.13 143 VAL A O 1
ATOM 2973 N N . GLU B 1 144 ? -7.538 14.669 -34.970 1.00 101.34 144 GLU A N 1
ATOM 2974 C CA . GLU B 1 144 ? -6.505 15.302 -34.159 1.00 103.20 144 GLU A CA 1
ATOM 2975 C C . GLU B 1 144 ? -7.077 16.475 -33.370 1.00 103.92 144 GLU A C 1
ATOM 2976 O O . GLU B 1 144 ? -7.689 17.380 -33.939 1.00 107.62 144 GLU A O 1
ATOM 2982 N N . ILE B 1 145 ? -6.877 16.453 -32.058 1.00 97.76 145 ILE A N 1
ATOM 2983 C CA . ILE B 1 145 ? -7.338 17.532 -31.195 1.00 81.01 145 ILE A CA 1
ATOM 2984 C C . ILE B 1 145 ? -6.135 18.126 -30.455 1.00 93.65 145 ILE A C 1
ATOM 2985 O O . ILE B 1 145 ? -5.283 17.389 -29.955 1.00 112.35 145 ILE A O 1
ATOM 2990 N N . PRO B 1 146 ? -6.037 19.466 -30.421 1.00 86.82 146 PRO A N 1
ATOM 2991 C CA . PRO B 1 146 ? -4.888 20.132 -29.794 1.00 88.60 146 PRO A CA 1
ATOM 2992 C C . PRO B 1 146 ? -4.891 20.050 -28.269 1.00 100.47 146 PRO A C 1
ATOM 2993 O O . PRO B 1 146 ? -5.948 20.126 -27.639 1.00 93.72 146 PRO A O 1
ATOM 2997 N N . ILE B 1 147 ? -3.701 19.895 -27.694 1.00 105.02 147 ILE A N 1
ATOM 2998 C CA . ILE B 1 147 ? -3.521 19.889 -26.249 1.00 104.59 147 ILE A CA 1
ATOM 2999 C C . ILE B 1 147 ? -3.111 21.282 -25.782 1.00 119.43 147 ILE A C 1
ATOM 3000 O O . ILE B 1 147 ? -2.107 21.827 -26.242 1.00 136.27 147 ILE A O 1
ATOM 3005 N N . ILE B 1 148 ? -3.888 21.858 -24.869 1.00 115.60 148 ILE A N 1
ATOM 3006 C CA . ILE B 1 148 ? -3.648 23.227 -24.423 1.00 126.01 148 ILE A CA 1
ATOM 3007 C C . ILE B 1 148 ? -3.357 23.299 -22.924 1.00 146.64 148 ILE A C 1
ATOM 3008 O O . ILE B 1 148 ? -4.014 22.636 -22.122 1.00 158.17 148 ILE A O 1
ATOM 3013 N N . SER B 1 149 ? -2.372 24.113 -22.555 1.00 148.86 149 SER A N 1
ATOM 3014 C CA . SER B 1 149 ? -1.997 24.279 -21.154 1.00 148.78 149 SER A CA 1
ATOM 3015 C C . SER B 1 149 ? -2.869 25.318 -20.456 1.00 147.70 149 SER A C 1
ATOM 3016 O O . SER B 1 149 ? -2.698 25.588 -19.266 1.00 141.37 149 SER A O 1
ATOM 3019 N N . ARG B 1 166 ? 0.835 28.475 -26.595 1.00 153.39 166 ARG A N 1
ATOM 3020 C CA . ARG B 1 166 ? -0.295 28.094 -25.757 1.00 153.63 166 ARG A CA 1
ATOM 3021 C C . ARG B 1 166 ? -0.638 26.630 -25.997 1.00 149.84 166 ARG A C 1
ATOM 3022 O O . ARG B 1 166 ? -1.067 25.923 -25.087 1.00 146.55 166 ARG A O 1
ATOM 3030 N N . THR B 1 167 ? -0.435 26.183 -27.232 1.00 148.72 167 THR A N 1
ATOM 3031 C CA . THR B 1 167 ? -0.668 24.791 -27.598 1.00 138.66 167 THR A CA 1
ATOM 3032 C C . THR B 1 167 ? 0.602 23.964 -27.438 1.00 134.84 167 THR A C 1
ATOM 3033 O O . THR B 1 167 ? 1.621 24.240 -28.072 1.00 142.87 167 THR A O 1
ATOM 3037 N N . LEU B 1 168 ? 0.533 22.946 -26.588 1.00 124.04 168 LEU A N 1
ATOM 3038 C CA . LEU B 1 168 ? 1.682 22.093 -26.320 1.00 123.86 168 LEU A CA 1
ATOM 3039 C C . LEU B 1 168 ? 1.950 21.147 -27.484 1.00 137.23 168 LEU A C 1
ATOM 3040 O O . LEU B 1 168 ? 2.927 21.306 -28.217 1.00 151.64 168 LEU A O 1
ATOM 3045 N N . GLY B 1 169 ? 1.079 20.157 -27.644 1.00 122.68 169 GLY A N 1
ATOM 3046 C CA . GLY B 1 169 ? 1.205 19.194 -28.720 1.00 93.82 169 GLY A CA 1
ATOM 3047 C C . GLY B 1 169 ? -0.152 18.838 -29.290 1.00 104.07 169 GLY A C 1
ATOM 3048 O O . GLY B 1 169 ? -1.128 19.558 -29.080 1.00 106.72 169 GLY A O 1
ATOM 3049 N N . ASN B 1 170 ? -0.217 17.724 -30.012 1.00 105.95 170 ASN A N 1
ATOM 3050 C CA . ASN B 1 170 ? -1.470 17.277 -30.606 1.00 103.31 170 ASN A CA 1
ATOM 3051 C C . ASN B 1 170 ? -1.775 15.818 -30.285 1.00 94.23 170 ASN A C 1
ATOM 3052 O O . ASN B 1 170 ? -0.915 14.949 -30.420 1.00 93.86 170 ASN A O 1
ATOM 3057 N N . LEU B 1 171 ? -3.007 15.560 -29.859 1.00 84.70 171 LEU A N 1
ATOM 3058 C CA . LEU B 1 171 ? -3.438 14.210 -29.514 1.00 84.67 171 LEU A CA 1
ATOM 3059 C C . LEU B 1 171 ? -4.197 13.555 -30.666 1.00 97.27 171 LEU A C 1
ATOM 3060 O O . LEU B 1 171 ? -5.272 14.019 -31.049 1.00 105.71 171 LEU A O 1
ATOM 3065 N N . THR B 1 172 ? -3.641 12.478 -31.218 1.00 76.83 172 THR A N 1
ATOM 3066 C CA . THR B 1 172 ? -4.330 11.732 -32.268 1.00 86.01 172 THR A CA 1
ATOM 3067 C C . THR B 1 172 ? -5.14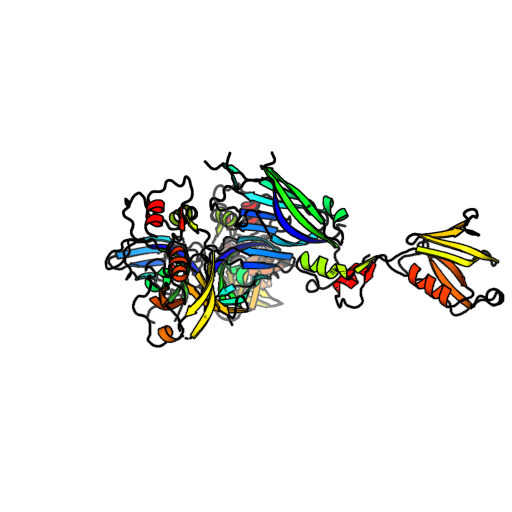3 10.580 -31.693 1.00 80.76 172 THR A C 1
ATOM 3068 O O . THR B 1 172 ? -4.623 9.749 -30.948 1.00 72.90 172 THR A O 1
ATOM 3072 N N . LEU B 1 173 ? -6.422 10.533 -32.046 1.00 80.33 173 LEU A N 1
ATOM 3073 C CA . LEU B 1 173 ? -7.286 9.444 -31.616 1.00 82.72 173 LEU A CA 1
ATOM 3074 C C . LEU B 1 173 ? -8.082 8.887 -32.792 1.00 88.78 173 LEU A C 1
ATOM 3075 O O . LEU B 1 173 ? -8.015 9.412 -33.902 1.00 93.47 173 LEU A O 1
ATOM 3080 N N . THR B 1 174 ? -8.829 7.819 -32.541 1.00 84.75 174 THR A N 1
ATOM 3081 C CA . THR B 1 174 ? -9.716 7.247 -33.547 1.00 72.27 174 THR A CA 1
ATOM 3082 C C . THR B 1 174 ? -11.061 6.954 -32.906 1.00 78.66 174 THR A C 1
ATOM 3083 O O . THR B 1 174 ? -11.153 6.143 -31.984 1.00 95.78 174 THR A O 1
ATOM 3087 N N . CYS B 1 175 ? -12.105 7.614 -33.388 1.00 74.94 175 CYS A N 1
ATOM 3088 C CA . CYS B 1 175 ? -13.420 7.459 -32.789 1.00 73.03 175 CYS A CA 1
ATOM 3089 C C . CYS B 1 175 ? -14.413 6.774 -33.721 1.00 91.85 175 CYS A C 1
ATOM 3090 O O . CYS B 1 175 ? -14.141 6.583 -34.907 1.00 101.20 175 CYS A O 1
ATOM 3093 N N . LEU B 1 176 ? -15.565 6.411 -33.167 1.00 92.70 176 LEU A N 1
ATOM 3094 C CA . LEU B 1 176 ? -16.623 5.738 -33.911 1.00 88.92 176 LEU A CA 1
ATOM 3095 C C . LEU B 1 176 ? -17.906 5.757 -33.091 1.00 86.30 176 LEU A C 1
ATOM 3096 O O . LEU B 1 176 ? -17.914 5.343 -31.931 1.00 101.49 176 LEU A O 1
ATOM 3101 N N . TYR B 1 177 ? -18.988 6.239 -33.693 1.00 78.57 177 TYR A N 1
ATOM 3102 C CA . TYR B 1 177 ? -20.260 6.366 -32.991 1.00 91.26 177 TYR A CA 1
ATOM 3103 C C . TYR B 1 177 ? -21.277 5.329 -33.454 1.00 81.60 177 TYR A C 1
ATOM 3104 O O . TYR B 1 177 ? -21.452 5.106 -34.649 1.00 89.14 177 TYR A O 1
ATOM 3113 N N . ILE B 1 178 ? -21.947 4.701 -32.495 1.00 83.14 178 ILE A N 1
ATOM 3114 C CA . ILE B 1 178 ? -23.015 3.754 -32.785 1.00 86.49 178 ILE A CA 1
ATOM 3115 C C . ILE B 1 178 ? -24.218 4.060 -31.906 1.00 89.75 178 ILE A C 1
ATOM 3116 O O . ILE B 1 178 ? -24.109 4.045 -30.682 1.00 104.26 178 ILE A O 1
ATOM 3121 N N . PRO B 1 179 ? -25.376 4.329 -32.528 1.00 90.50 179 PRO A N 1
ATOM 3122 C CA . PRO B 1 179 ? -26.581 4.666 -31.764 1.00 95.29 179 PRO A CA 1
ATOM 3123 C C . PRO B 1 179 ? -27.033 3.500 -30.889 1.00 111.36 179 PRO A C 1
ATOM 3124 O O . PRO B 1 179 ? -26.688 2.354 -31.176 1.00 116.01 179 PRO A O 1
ATOM 3128 N N . GLU B 1 180 ? -27.780 3.793 -29.829 1.00 128.08 180 GLU A N 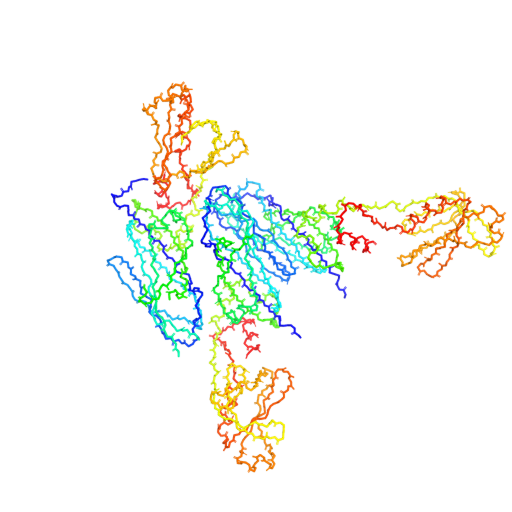1
ATOM 3129 C CA . GLU B 1 180 ? -28.280 2.756 -28.932 1.00 137.51 180 GLU A CA 1
ATOM 3130 C C . GLU B 1 180 ? -29.202 1.788 -29.663 1.00 130.05 180 GLU A C 1
ATOM 3131 O O . GLU B 1 180 ? -30.239 2.184 -30.199 1.00 129.75 180 GLU A O 1
ATOM 3137 N N . LEU B 1 181 ? -28.813 0.517 -29.681 1.00 114.73 181 LEU A N 1
ATOM 3138 C CA . LEU B 1 181 ? -29.575 -0.511 -30.378 1.00 111.60 181 LEU A CA 1
ATOM 3139 C C . LEU B 1 181 ? -30.248 -1.462 -29.390 1.00 120.43 181 LEU A C 1
ATOM 3140 O O . LEU B 1 181 ? -29.674 -1.803 -28.355 1.00 108.85 181 LEU A O 1
ATOM 3145 N N . SER B 1 182 ? -31.466 -1.888 -29.717 1.00 132.01 182 SER A N 1
ATOM 3146 C CA . SER B 1 182 ? -32.224 -2.794 -28.857 1.00 138.19 182 SER A CA 1
ATOM 3147 C C . SER B 1 182 ? -31.620 -4.195 -28.849 1.00 131.52 182 SER A C 1
ATOM 3148 O O . SER B 1 182 ? -32.231 -5.151 -29.327 1.00 138.00 182 SER A O 1
ATOM 3151 N N . VAL B 1 183 ? -30.418 -4.303 -28.296 1.00 117.73 183 VAL A N 1
ATOM 3152 C CA . VAL B 1 183 ? -29.700 -5.567 -28.223 1.00 120.28 183 VAL A CA 1
ATOM 3153 C C . VAL B 1 183 ? -28.975 -5.647 -26.884 1.00 127.58 183 VAL A C 1
ATOM 3154 O O . VAL B 1 183 ? -28.333 -4.680 -26.473 1.00 123.79 183 VAL A O 1
ATOM 3158 N N . PRO B 1 184 ? -29.100 -6.792 -26.187 1.00 148.72 184 PRO A N 1
ATOM 3159 C CA . PRO B 1 184 ? -28.458 -7.019 -24.886 1.00 151.99 184 PRO A CA 1
ATOM 3160 C C . PRO B 1 184 ? -26.991 -6.598 -24.887 1.00 147.71 184 PRO A C 1
ATOM 3161 O O . PRO B 1 184 ? -26.262 -6.914 -25.827 1.00 134.92 184 PRO A O 1
ATOM 3165 N N . GLU B 1 185 ? -26.568 -5.899 -23.837 1.00 160.76 185 GLU A N 1
ATOM 3166 C CA . GLU B 1 185 ? -25.253 -5.256 -23.805 1.00 153.99 185 GLU A CA 1
ATOM 3167 C C . GLU B 1 185 ? -24.064 -6.218 -23.755 1.00 146.76 185 GLU A C 1
ATOM 3168 O O . GLU B 1 185 ? -22.941 -5.811 -23.461 1.00 130.42 185 GLU A O 1
ATOM 3174 N N . GLN B 1 186 ? -24.315 -7.488 -24.054 1.00 152.37 186 GLN A N 1
ATOM 3175 C CA . GLN B 1 186 ? -23.259 -8.487 -24.106 1.00 146.04 186 GLN A CA 1
ATOM 3176 C C . GLN B 1 186 ? -22.876 -8.790 -25.554 1.00 149.23 186 GLN A C 1
ATOM 3177 O O . GLN B 1 186 ? -21.728 -9.130 -25.844 1.00 156.77 186 GLN A O 1
ATOM 3183 N N . GLU B 1 187 ? -23.842 -8.657 -26.460 1.00 145.89 187 GLU A N 1
ATOM 3184 C CA . GLU B 1 187 ? -23.622 -8.957 -27.872 1.00 131.23 187 GLU A CA 1
ATOM 3185 C C . GLU B 1 187 ? -22.974 -7.796 -28.626 1.00 126.55 187 GLU A C 1
ATOM 3186 O O . GLU B 1 187 ? -22.784 -7.866 -29.842 1.00 112.00 187 GLU A O 1
ATOM 3192 N N . LEU B 1 188 ? -22.639 -6.732 -27.904 1.00 107.71 188 LEU A N 1
ATOM 3193 C CA . LEU B 1 188 ? -21.998 -5.570 -28.510 1.00 117.54 188 LEU A CA 1
ATOM 3194 C C . LEU B 1 188 ? -20.486 -5.572 -28.281 1.00 121.63 188 LEU A C 1
ATOM 3195 O O . LEU B 1 188 ? -20.010 -6.097 -27.274 1.00 133.10 188 LEU A O 1
ATOM 3200 N N . PRO B 1 189 ? -19.725 -4.991 -29.225 1.00 113.68 189 PRO A N 1
ATOM 3201 C CA . PRO B 1 189 ? -18.266 -4.904 -29.091 1.00 117.55 189 PRO A CA 1
ATOM 3202 C C . PRO B 1 189 ? -17.865 -3.963 -27.961 1.00 106.37 189 PRO A C 1
ATOM 3203 O O . PRO B 1 189 ? -18.637 -3.070 -27.610 1.00 96.43 189 PRO A O 1
ATOM 3207 N N . PHE B 1 190 ? -16.675 -4.153 -27.403 1.00 97.61 190 PHE A N 1
ATOM 3208 C CA . PHE B 1 190 ? -16.224 -3.312 -26.300 1.00 94.88 190 PHE A CA 1
ATOM 3209 C C . PHE B 1 190 ? -15.014 -2.468 -26.679 1.00 100.44 190 PHE A C 1
ATOM 3210 O O . PHE B 1 190 ? -14.597 -1.587 -25.926 1.00 97.11 190 PHE A O 1
ATOM 3218 N N . THR B 1 191 ? -14.453 -2.744 -27.850 1.00 108.31 191 THR A N 1
ATOM 3219 C CA . THR B 1 191 ? -13.333 -1.967 -28.358 1.00 89.30 191 THR A CA 1
ATOM 3220 C C . THR B 1 191 ? -13.690 -1.420 -29.724 1.00 87.66 191 THR A C 1
ATOM 3221 O O . THR B 1 191 ? -14.653 -1.868 -30.346 1.00 106.64 191 THR A O 1
ATOM 3225 N N . LEU B 1 192 ? -12.916 -0.450 -30.190 1.00 96.45 192 LEU A N 1
ATOM 3226 C CA . LEU B 1 192 ? -13.132 0.117 -31.513 1.00 89.53 192 LEU A CA 1
ATOM 3227 C C . LEU B 1 192 ? -12.683 -0.861 -32.599 1.00 89.24 192 LEU A C 1
ATOM 3228 O O . LEU B 1 192 ? -13.349 -1.014 -33.621 1.00 88.59 192 LEU A O 1
ATOM 3233 N N . GLU B 1 193 ? -11.557 -1.529 -32.359 1.00 113.28 193 GLU A N 1
ATOM 3234 C CA . GLU B 1 193 ? -11.045 -2.560 -33.259 1.00 92.61 193 GLU A CA 1
ATOM 3235 C C . GLU B 1 193 ? -12.090 -3.639 -33.524 1.00 128.51 193 GLU A C 1
ATOM 3236 O O . GLU B 1 193 ? -12.197 -4.149 -34.638 1.00 130.11 193 GLU A O 1
ATOM 3242 N N . GLN B 1 194 ? -12.862 -3.982 -32.498 1.00 96.83 194 GLN A N 1
ATOM 3243 C CA . GLN B 1 194 ? -13.882 -5.014 -32.630 1.00 105.17 194 GLN A CA 1
ATOM 3244 C C . GLN B 1 194 ? -15.086 -4.499 -33.414 1.00 98.40 194 GLN A C 1
ATOM 3245 O O . GLN B 1 194 ? -15.707 -5.247 -34.168 1.00 111.35 194 GLN A O 1
ATOM 3251 N N . ALA B 1 195 ? -15.408 -3.221 -33.238 1.00 87.61 195 ALA A N 1
ATOM 3252 C CA . ALA B 1 195 ? -16.541 -2.616 -33.935 1.00 126.50 195 ALA A CA 1
ATOM 3253 C C . ALA B 1 195 ? -16.304 -2.505 -35.444 1.00 111.45 195 ALA A C 1
ATOM 3254 O O . ALA B 1 195 ? -17.183 -2.836 -36.242 1.00 107.66 195 ALA A O 1
ATOM 3256 N N . THR B 1 196 ? -15.121 -2.037 -35.834 1.00 89.86 196 THR A N 1
ATOM 3257 C CA . THR B 1 196 ? -14.808 -1.870 -37.249 1.00 89.14 196 THR A CA 1
ATOM 3258 C C . THR B 1 196 ? -14.647 -3.221 -37.939 1.00 88.85 196 THR A C 1
ATOM 3259 O O . THR B 1 196 ? -14.971 -3.364 -39.118 1.00 106.07 196 THR A O 1
ATOM 3263 N N . MET B 1 197 ? -14.150 -4.204 -37.193 1.00 96.68 197 MET A N 1
ATOM 3264 C CA . MET B 1 197 ? -13.957 -5.558 -37.708 1.00 112.08 197 MET A CA 1
ATOM 3265 C C . MET B 1 197 ? -15.268 -6.158 -38.216 1.00 122.05 197 MET A C 1
ATOM 3266 O O . MET B 1 197 ? -15.273 -6.962 -39.147 1.00 141.17 197 MET A O 1
ATOM 3271 N N . ASP B 1 198 ? -16.377 -5.754 -37.607 1.00 96.11 198 ASP A N 1
ATOM 3272 C CA . ASP B 1 198 ? -17.689 -6.258 -37.991 1.00 104.37 198 ASP A CA 1
ATOM 3273 C C . ASP B 1 198 ? -18.404 -5.308 -38.945 1.00 101.49 198 ASP A C 1
ATOM 3274 O O . ASP B 1 198 ? -19.299 -5.716 -39.683 1.00 111.18 198 ASP A O 1
ATOM 3279 N N . LEU B 1 199 ? -18.012 -4.038 -38.920 1.00 94.74 199 LEU A N 1
ATOM 3280 C CA . LEU B 1 199 ? -18.670 -3.023 -39.739 1.00 93.63 199 LEU A CA 1
ATOM 3281 C C . LEU B 1 199 ? -18.307 -3.118 -41.219 1.00 89.55 199 LEU A C 1
ATOM 3282 O O . LEU B 1 199 ? -18.960 -2.505 -42.067 1.00 84.82 199 LEU A O 1
ATOM 3287 N N . ARG B 1 200 ? -17.273 -3.888 -41.535 1.00 84.94 200 ARG A N 1
ATOM 3288 C CA . ARG B 1 200 ? -16.948 -4.132 -42.933 1.00 96.51 200 ARG A CA 1
ATOM 3289 C C . ARG B 1 200 ? -17.879 -5.187 -43.525 1.00 100.36 200 ARG A C 1
ATOM 3290 O O . ARG B 1 200 ? -17.820 -5.482 -44.720 1.00 107.95 200 ARG A O 1
ATOM 3298 N N . HIS B 1 201 ? -18.737 -5.746 -42.676 1.00 94.48 201 HIS A N 1
ATOM 3299 C CA . HIS B 1 201 ? -19.801 -6.628 -43.128 1.00 95.39 201 HIS A CA 1
ATOM 3300 C C . HIS B 1 201 ? -21.064 -5.812 -43.358 1.00 114.65 201 HIS A C 1
ATOM 3301 O O . HIS B 1 201 ? -22.141 -6.365 -43.583 1.00 110.21 201 HIS A O 1
ATOM 3308 N N . VAL B 1 202 ? -20.930 -4.492 -43.282 1.00 113.40 202 VAL A N 1
ATOM 3309 C CA . VAL B 1 202 ? -22.045 -3.597 -43.559 1.00 109.99 202 VAL A CA 1
ATOM 3310 C C . VAL B 1 202 ? -21.787 -2.787 -44.825 1.00 110.72 202 VAL A C 1
ATOM 3311 O O . VAL B 1 202 ? -20.799 -2.059 -44.920 1.00 124.56 202 VAL A O 1
ATOM 3315 N N . ARG B 1 203 ? -22.681 -2.922 -45.798 1.00 107.21 203 ARG A N 1
ATOM 3316 C CA . ARG B 1 203 ? -22.555 -2.209 -47.062 1.00 127.05 203 ARG A CA 1
ATOM 3317 C C . ARG B 1 203 ? -23.475 -0.997 -47.115 1.00 120.73 203 ARG A C 1
ATOM 3318 O O . ARG B 1 203 ? -24.680 -1.112 -46.901 1.00 115.66 203 ARG A O 1
ATOM 3326 N N . SER B 1 204 ? -22.901 0.164 -47.409 1.00 109.15 204 SER A N 1
ATOM 3327 C CA . SER B 1 204 ? -23.670 1.400 -47.466 1.00 114.17 204 SER A CA 1
ATOM 3328 C C . SER B 1 204 ? -24.181 1.696 -48.874 1.00 108.14 204 SER A C 1
ATOM 3329 O O . SER B 1 204 ? -23.431 2.162 -49.735 1.00 111.38 204 SER A O 1
ATOM 3332 N N . ASN B 1 205 ? -25.462 1.421 -49.099 1.00 102.99 205 ASN A N 1
ATOM 3333 C CA . ASN B 1 205 ? -26.105 1.743 -50.364 1.00 102.40 205 ASN A CA 1
ATOM 3334 C C . ASN B 1 205 ? -26.119 3.251 -50.594 1.00 131.88 205 ASN A C 1
ATOM 3335 O O . ASN B 1 205 ? -26.044 4.028 -49.643 1.00 139.78 205 ASN A O 1
ATOM 3340 N N . TYR B 1 206 ? -26.215 3.662 -51.854 1.00 134.93 206 TYR A N 1
ATOM 3341 C CA . TYR B 1 206 ? -26.088 5.075 -52.198 1.00 137.16 206 TYR A CA 1
ATOM 3342 C C . TYR B 1 206 ? -27.280 5.913 -51.737 1.00 140.38 206 TYR A C 1
ATOM 3343 O O . TYR B 1 206 ? -27.145 6.758 -50.851 1.00 142.95 206 TYR A O 1
ATOM 3352 N N . LEU B 1 207 ? -28.437 5.672 -52.349 1.00 132.88 207 LEU A N 1
ATOM 3353 C CA . LEU B 1 207 ? -29.671 6.395 -52.031 1.00 118.03 207 LEU A CA 1
ATOM 3354 C C . LEU B 1 207 ? -29.573 7.908 -52.226 1.00 120.59 207 LEU A C 1
ATOM 3355 O O . LEU B 1 207 ? -29.496 8.666 -51.258 1.00 107.92 207 LEU A O 1
ATOM 3360 N N . TYR B 1 208 ? -29.577 8.338 -53.485 1.00 127.75 208 TYR A N 1
ATOM 3361 C CA . TYR B 1 208 ? -29.640 9.758 -53.816 1.00 115.35 208 TYR A CA 1
ATOM 3362 C C . TYR B 1 208 ? -30.591 9.986 -54.980 1.00 106.38 208 TYR A C 1
ATOM 3363 O O . TYR B 1 208 ? -30.674 9.165 -55.890 1.00 121.39 208 TYR A O 1
ATOM 3372 N N . ASN B 1 209 ? -31.300 11.110 -54.947 1.00 106.15 209 ASN A N 1
ATOM 3373 C CA . ASN B 1 209 ? -32.246 11.446 -56.003 1.00 106.42 209 ASN A CA 1
ATOM 3374 C C . ASN B 1 209 ? -32.593 12.930 -56.012 1.00 112.76 209 ASN A C 1
ATOM 3375 O O . ASN B 1 209 ? -32.688 13.561 -54.963 1.00 126.51 209 ASN A O 1
ATOM 3380 N N . GLU B 1 210 ? -32.777 13.485 -57.205 1.00 118.64 210 GLU A N 1
ATOM 3381 C CA . GLU B 1 210 ? -33.158 14.885 -57.341 1.00 122.63 210 GLU A CA 1
ATOM 3382 C C . GLU B 1 210 ? -34.139 15.066 -58.496 1.00 114.70 210 GLU A C 1
ATOM 3383 O O . GLU B 1 210 ? -34.236 14.218 -59.382 1.00 113.85 210 GLU A O 1
ATOM 3389 N N . GLY B 1 211 ? -34.869 16.174 -58.475 1.00 113.77 211 GLY A N 1
ATOM 3390 C CA . GLY B 1 211 ? -35.876 16.439 -59.482 1.00 107.14 211 GLY A CA 1
ATOM 3391 C C . GLY B 1 211 ? -36.967 17.342 -58.951 1.00 119.18 211 GLY A C 1
ATOM 3392 O O . GLY B 1 211 ? -37.025 17.627 -57.756 1.00 118.61 211 GLY A O 1
ATOM 3393 N N . TYR B 1 212 ? -37.836 17.796 -59.844 1.00 118.26 212 TYR A N 1
ATOM 3394 C CA . TYR B 1 212 ? -38.923 18.681 -59.457 1.00 105.55 212 TYR A CA 1
ATOM 3395 C C . TYR B 1 212 ? -40.160 17.892 -59.062 1.00 101.06 212 TYR A C 1
ATOM 3396 O O . TYR B 1 212 ? -40.487 16.882 -59.683 1.00 101.15 212 TYR A O 1
ATOM 3405 N N . LEU B 1 213 ? -40.833 18.353 -58.014 1.00 100.37 213 LEU A N 1
ATOM 3406 C CA . LEU B 1 213 ? -42.101 17.775 -57.591 1.00 96.98 213 LEU A CA 1
ATOM 3407 C C . LEU B 1 213 ? -43.020 18.877 -57.083 1.00 122.50 213 LEU A C 1
ATOM 3408 O O . LEU B 1 213 ? -42.556 19.934 -56.655 1.00 125.83 213 LEU A O 1
ATOM 3413 N N . TYR B 1 214 ? -44.324 18.630 -57.135 1.00 113.67 214 TYR A N 1
ATOM 3414 C CA . TYR B 1 214 ? -45.302 19.599 -56.656 1.00 109.37 214 TYR A CA 1
ATOM 3415 C C . TYR B 1 214 ? -45.676 19.315 -55.205 1.00 121.03 214 TYR A C 1
ATOM 3416 O O . TYR B 1 214 ? -45.987 18.180 -54.845 1.00 129.41 214 TYR A O 1
ATOM 3425 N N . ARG B 1 215 ? -45.638 20.350 -54.374 1.00 100.12 215 ARG A N 1
ATOM 3426 C CA . ARG B 1 215 ? -45.961 20.207 -52.958 1.00 100.27 215 ARG A CA 1
ATOM 3427 C C . ARG B 1 215 ? -47.077 21.160 -52.546 1.00 112.92 215 ARG A C 1
ATOM 3428 O O . ARG B 1 215 ? -47.093 22.322 -52.952 1.00 123.41 215 ARG A O 1
ATOM 3436 N N . LEU B 1 216 ? -48.012 20.661 -51.744 1.00 117.13 216 LEU A N 1
ATOM 3437 C CA . LEU B 1 216 ? -49.080 21.500 -51.223 1.00 128.81 216 LEU A CA 1
ATOM 3438 C C . LEU B 1 216 ? -48.651 22.165 -49.921 1.00 143.53 216 LEU A C 1
ATOM 3439 O O . LEU B 1 216 ? -48.410 21.496 -48.917 1.00 152.62 216 LEU A O 1
ATOM 3444 N N . GLU B 1 217 ? -48.553 23.488 -49.957 1.00 142.46 217 GLU A N 1
ATOM 3445 C CA . GLU B 1 217 ? -48.213 24.273 -48.781 1.00 142.44 217 GLU A CA 1
ATOM 3446 C C . GLU B 1 217 ? -49.244 25.384 -48.620 1.00 152.54 217 GLU A C 1
ATOM 3447 O O . GLU B 1 217 ? -49.461 26.176 -49.539 1.00 148.69 217 GLU A O 1
ATOM 3453 N N . ASP B 1 218 ? -49.888 25.421 -47.456 1.00 163.77 218 ASP A N 1
ATOM 3454 C CA . ASP B 1 218 ? -50.989 26.346 -47.191 1.00 169.68 218 ASP A CA 1
ATOM 3455 C C . ASP B 1 218 ? -52.127 26.128 -48.188 1.00 154.94 218 ASP A C 1
ATOM 3456 O O . ASP B 1 218 ? -52.618 25.010 -48.349 1.00 141.56 218 ASP A O 1
ATOM 3461 N N . SER B 1 219 ? -52.536 27.199 -48.860 1.00 162.69 219 SER A N 1
ATOM 3462 C CA . SER B 1 219 ? -53.611 27.117 -49.840 1.00 170.06 219 SER A CA 1
ATOM 3463 C C . SER B 1 219 ? -53.069 27.099 -51.266 1.00 164.13 219 SER A C 1
ATOM 3464 O O . SER B 1 219 ? -53.838 27.122 -52.227 1.00 153.47 219 SER A O 1
ATOM 3467 N N . SER B 1 220 ? -51.746 27.054 -51.396 1.00 166.77 220 SER A N 1
ATOM 3468 C CA . SER B 1 220 ? -51.096 27.183 -52.698 1.00 165.52 220 SER A CA 1
ATOM 3469 C C . SER B 1 220 ? -50.220 25.981 -53.049 1.00 160.97 220 SER A C 1
ATOM 3470 O O . SER B 1 220 ? -49.501 25.448 -52.203 1.00 162.64 220 SER A O 1
ATOM 3473 N N . ILE B 1 221 ? -50.292 25.566 -54.310 1.00 153.80 221 ILE A N 1
ATOM 3474 C CA . ILE B 1 221 ? -49.498 24.451 -54.810 1.00 146.29 221 ILE A CA 1
ATOM 3475 C C . ILE B 1 221 ? -48.519 24.930 -55.877 1.00 150.60 221 ILE A C 1
ATOM 3476 O O . ILE B 1 221 ? -48.907 25.624 -56.817 1.00 159.19 221 ILE A O 1
ATOM 3481 N N . ARG B 1 222 ? -47.253 24.553 -55.735 1.00 139.57 222 ARG A N 1
ATOM 3482 C CA . ARG B 1 222 ? -46.228 24.973 -56.685 1.00 137.80 222 ARG A CA 1
ATOM 3483 C C . ARG B 1 222 ? -45.089 23.965 -56.748 1.00 128.48 222 ARG A C 1
ATOM 3484 O O . ARG B 1 222 ? -44.820 23.262 -55.773 1.00 108.76 222 ARG A O 1
ATOM 3492 N N . ARG B 1 223 ? -44.423 23.892 -57.897 1.00 122.05 223 ARG A N 1
ATOM 3493 C CA . ARG B 1 223 ? -43.348 22.924 -58.071 1.00 113.22 223 ARG A CA 1
ATOM 3494 C C . ARG B 1 223 ? -42.081 23.396 -57.365 1.00 107.70 223 ARG A C 1
ATOM 3495 O O . ARG B 1 223 ? -41.693 24.562 -57.459 1.00 113.01 223 ARG A O 1
ATOM 3503 N N . ARG B 1 224 ? -41.464 22.485 -56.623 1.00 95.09 224 ARG A N 1
ATOM 3504 C CA . ARG B 1 224 ? -40.225 22.776 -55.924 1.00 95.89 224 ARG A CA 1
ATOM 3505 C C . ARG B 1 224 ? -39.185 21.757 -56.350 1.00 106.21 224 ARG A C 1
ATOM 3506 O O . ARG B 1 224 ? -39.531 20.643 -56.746 1.00 116.25 224 ARG A O 1
ATOM 3514 N N . PHE B 1 225 ? -37.914 22.134 -56.287 1.00 112.89 225 PHE A N 1
ATOM 3515 C CA . PHE B 1 225 ? -36.852 21.189 -56.604 1.00 116.57 225 PHE A CA 1
ATOM 3516 C C . PHE B 1 225 ? -36.432 20.432 -55.354 1.00 118.17 225 PHE A C 1
ATOM 3517 O O . PHE B 1 225 ? -35.634 20.926 -54.556 1.00 121.76 225 PHE A O 1
ATOM 3525 N N . VAL B 1 226 ? -36.974 19.231 -55.187 1.00 87.44 226 VAL A N 1
ATOM 3526 C CA . VAL B 1 226 ? -36.663 18.419 -54.022 1.00 86.84 226 VAL A CA 1
ATOM 3527 C C . VAL B 1 226 ? -35.436 17.546 -54.279 1.00 111.74 226 VAL A C 1
ATOM 3528 O O . VAL B 1 226 ? -35.179 17.129 -55.412 1.00 119.31 226 VAL A O 1
ATOM 3532 N N . VAL B 1 227 ? -34.665 17.295 -53.225 1.00 116.41 227 VAL A N 1
ATOM 3533 C CA . VAL B 1 227 ? -33.476 16.455 -53.332 1.00 113.07 227 VAL A CA 1
ATOM 3534 C C . VAL B 1 227 ? -33.330 15.535 -52.119 1.00 101.60 227 VAL A C 1
ATOM 3535 O O . VAL B 1 227 ? -33.434 15.972 -50.972 1.00 107.89 227 VAL A O 1
ATOM 3539 N N . LEU B 1 228 ? -33.098 14.255 -52.389 1.00 102.49 228 LEU A N 1
ATOM 3540 C CA . LEU B 1 228 ? -33.042 13.233 -51.353 1.00 89.21 228 LEU A CA 1
ATOM 3541 C C . LEU B 1 228 ? -31.616 12.760 -51.093 1.00 99.61 228 LEU A C 1
ATOM 3542 O O . LEU B 1 228 ? -30.976 12.184 -51.970 1.00 105.10 228 LEU A O 1
ATOM 3547 N N . ARG B 1 229 ? -31.121 13.013 -49.886 1.00 101.82 229 ARG A N 1
ATOM 3548 C CA . ARG B 1 229 ? -29.846 12.462 -49.447 1.00 103.07 229 ARG A CA 1
ATOM 3549 C C . ARG B 1 229 ? -30.101 11.643 -48.191 1.00 105.10 229 ARG A C 1
ATOM 3550 O O . ARG B 1 229 ? -30.671 12.155 -47.225 1.00 114.31 229 ARG A O 1
ATOM 3558 N N . SER B 1 230 ? -29.681 10.380 -48.208 1.00 103.32 230 SER A N 1
ATOM 3559 C CA . SER B 1 230 ? -29.985 9.446 -47.126 1.00 119.33 230 SER A CA 1
ATOM 3560 C C . SER B 1 230 ? -31.501 9.362 -46.929 1.00 120.78 230 SER A C 1
ATOM 3561 O O . SER B 1 230 ? -32.227 8.927 -47.824 1.00 122.02 230 SER A O 1
ATOM 3564 N N . LYS B 1 231 ? -31.973 9.789 -45.763 1.00 108.20 231 LYS A N 1
ATOM 3565 C CA . LYS B 1 231 ? -33.401 9.799 -45.480 1.00 109.97 231 LYS A CA 1
ATOM 3566 C C . LYS B 1 231 ? -33.932 11.227 -45.379 1.00 106.02 231 LYS A C 1
ATOM 3567 O O . LYS B 1 231 ? -35.065 11.448 -44.951 1.00 100.04 231 LYS A O 1
ATOM 3573 N N . GLN B 1 232 ? -33.111 12.193 -45.780 1.00 101.14 232 GLN A N 1
ATOM 3574 C CA . GLN B 1 232 ? -33.466 13.602 -45.636 1.00 104.37 232 GLN A CA 1
ATOM 3575 C C . GLN B 1 232 ? -33.841 14.253 -46.966 1.00 113.12 232 GLN A C 1
ATOM 3576 O O . GLN B 1 232 ? -33.113 14.141 -47.954 1.00 122.10 232 GLN A O 1
ATOM 3582 N N . LEU B 1 233 ? -34.982 14.934 -46.980 1.00 105.99 233 LEU A N 1
ATOM 3583 C CA . LEU B 1 233 ? -35.441 15.659 -48.160 1.00 89.69 233 LEU A CA 1
ATOM 3584 C C . LEU B 1 233 ? -35.215 17.155 -48.003 1.00 118.53 233 LEU A C 1
ATOM 3585 O O . LEU B 1 233 ? -35.591 17.740 -46.989 1.00 123.40 233 LEU A O 1
ATOM 3590 N N . ASN B 1 234 ? -34.611 17.773 -49.012 1.00 114.90 234 ASN A N 1
ATOM 3591 C CA . ASN B 1 234 ? -34.356 19.208 -48.980 1.00 118.30 234 ASN A CA 1
ATOM 3592 C C . ASN B 1 234 ? -35.084 19.947 -50.093 1.00 118.35 234 ASN A C 1
ATOM 3593 O O . ASN B 1 234 ? -34.931 19.621 -51.269 1.00 124.98 234 ASN A O 1
ATOM 3598 N N . PHE B 1 235 ? -35.867 20.951 -49.715 1.00 97.89 235 PHE A N 1
ATOM 3599 C CA . PHE B 1 235 ? -36.671 21.690 -50.681 1.00 110.80 235 PHE A CA 1
ATOM 3600 C C . PHE B 1 235 ? -36.003 22.986 -51.131 1.00 108.75 235 PHE A C 1
ATOM 3601 O O . PHE B 1 235 ? -35.289 23.634 -50.362 1.00 106.21 235 PHE A O 1
ATOM 3609 N N . TYR B 1 236 ? -36.237 23.344 -52.391 1.00 100.66 236 TYR A N 1
ATOM 3610 C CA . TYR B 1 236 ? -35.696 24.563 -52.976 1.00 105.21 236 TYR A CA 1
ATOM 3611 C C . TYR B 1 236 ? -36.707 25.161 -53.948 1.00 123.92 236 TYR A C 1
ATOM 3612 O O . TYR B 1 236 ? -37.602 24.467 -54.430 1.00 127.99 236 TYR A O 1
ATOM 3621 N N . ALA B 1 237 ? -36.558 26.449 -54.238 1.00 123.42 237 ALA A N 1
ATOM 3622 C CA . ALA B 1 237 ? -37.399 27.104 -55.231 1.00 127.03 237 ALA A CA 1
ATOM 3623 C C . ALA B 1 237 ? -36.995 26.655 -56.632 1.00 122.54 237 ALA A C 1
ATOM 3624 O O . ALA B 1 237 ? -37.825 26.566 -57.535 1.00 115.32 237 ALA A O 1
ATOM 3626 N N . GLU B 1 238 ? -35.708 26.369 -56.794 1.00 132.47 238 GLU A N 1
ATOM 3627 C CA . GLU B 1 238 ? -35.140 25.976 -58.078 1.00 139.24 238 GLU A CA 1
ATOM 3628 C C . GLU B 1 238 ? -33.868 25.169 -57.825 1.00 149.85 238 GLU A C 1
ATOM 3629 O O . GLU B 1 238 ? -33.573 24.836 -56.678 1.00 159.38 238 GLU A O 1
ATOM 3635 N N . LYS B 1 239 ? -33.122 24.843 -58.879 1.00 146.52 239 LYS A N 1
ATOM 3636 C CA . LYS B 1 239 ? -31.872 24.096 -58.720 1.00 152.72 239 LYS A CA 1
ATOM 3637 C C . LYS B 1 239 ? -30.912 24.838 -57.791 1.00 165.40 239 LYS A C 1
ATOM 3638 O O . LYS B 1 239 ? -30.247 24.229 -56.950 1.00 168.48 239 LYS A O 1
ATOM 3644 N N . GLY B 1 240 ? -30.853 26.156 -57.946 1.00 167.87 240 GLY A N 1
ATOM 3645 C CA . GLY B 1 240 ? -30.145 27.002 -57.003 1.00 168.60 240 GLY A CA 1
ATOM 3646 C C . GLY B 1 240 ? -31.127 27.507 -55.965 1.00 168.57 240 GLY A C 1
ATOM 3647 O O . GLY B 1 240 ? -31.507 26.775 -55.050 1.00 173.46 240 GLY A O 1
ATOM 3648 N N . GLY B 1 241 ? -31.545 28.761 -56.112 1.00 163.17 241 GLY A N 1
ATOM 3649 C CA . GLY B 1 241 ? -32.586 29.328 -55.273 1.00 153.95 241 GLY A CA 1
ATOM 3650 C C . GLY B 1 241 ? -32.275 29.360 -53.792 1.00 154.17 241 GLY A C 1
ATOM 3651 O O . GLY B 1 241 ? -31.171 29.720 -53.386 1.00 175.05 241 GLY A O 1
ATOM 3652 N N . GLN B 1 242 ? -33.259 28.982 -52.979 1.00 138.26 242 GLN A N 1
ATOM 3653 C CA . GLN B 1 242 ? -33.127 29.081 -51.530 1.00 156.34 242 GLN A CA 1
ATOM 3654 C C . GLN B 1 242 ? -33.479 27.778 -50.819 1.00 151.59 242 GLN A C 1
ATOM 3655 O O . GLN B 1 242 ? -34.239 26.960 -51.336 1.00 140.88 242 GLN A O 1
ATOM 3661 N N . TYR B 1 243 ? -32.915 27.599 -49.627 1.00 151.25 243 TYR A N 1
ATOM 3662 C CA . TYR B 1 243 ? -33.212 26.443 -48.790 1.00 148.33 243 TYR A CA 1
ATOM 3663 C C . TYR B 1 243 ? -34.515 26.685 -48.044 1.00 156.01 243 TYR A C 1
ATOM 3664 O O . TYR B 1 243 ? -34.519 27.247 -46.948 1.00 171.10 243 TYR A O 1
ATOM 3673 N N . LEU B 1 244 ? -35.621 26.264 -48.651 1.00 143.27 244 LEU A N 1
ATOM 3674 C CA . LEU B 1 244 ? -36.948 26.508 -48.095 1.00 138.26 244 LEU A CA 1
ATOM 3675 C C . LEU B 1 244 ? -37.117 25.850 -46.733 1.00 133.92 244 LEU A C 1
ATOM 3676 O O . LEU B 1 244 ? -37.310 26.529 -45.725 1.00 145.09 244 LEU A O 1
ATOM 3681 N N . ASP B 1 245 ? -37.043 24.524 -46.716 1.00 122.35 245 ASP A N 1
ATOM 3682 C CA . ASP B 1 245 ? -37.168 23.758 -45.484 1.00 135.33 245 ASP A CA 1
ATOM 3683 C C . ASP B 1 245 ? -36.630 22.346 -45.677 1.00 131.87 245 ASP A C 1
ATOM 3684 O O . ASP B 1 245 ? -35.956 22.061 -46.665 1.00 140.60 245 ASP A O 1
ATOM 3689 N N . THR B 1 246 ? -36.928 21.464 -44.730 1.00 125.98 246 THR A N 1
ATOM 3690 C CA . THR B 1 246 ? -36.445 20.092 -44.792 1.00 122.53 246 THR A CA 1
ATOM 3691 C C . THR B 1 246 ? -37.520 19.108 -44.345 1.00 125.08 246 THR A C 1
ATOM 3692 O O . THR B 1 246 ? -38.563 19.508 -43.831 1.00 144.90 246 THR A O 1
ATOM 3696 N N . PHE B 1 247 ? -37.260 17.821 -44.545 1.00 113.99 247 PHE A N 1
ATOM 3697 C CA . PHE B 1 247 ? -38.205 16.783 -44.154 1.00 106.82 247 PHE A CA 1
ATOM 3698 C C . PHE B 1 247 ? -37.480 15.458 -43.959 1.00 110.66 247 PHE A C 1
ATOM 3699 O O . PHE B 1 247 ? -37.251 14.719 -44.916 1.00 111.40 247 PHE A O 1
ATOM 3707 N N . GLN B 1 248 ? -37.116 15.167 -42.715 1.00 107.25 248 GLN A N 1
ATOM 3708 C CA . GLN B 1 248 ? -36.410 13.934 -42.398 1.00 105.12 248 GLN A CA 1
ATOM 3709 C C . GLN B 1 248 ? -37.358 12.740 -42.397 1.00 109.63 248 GLN A C 1
ATOM 3710 O O . GLN B 1 248 ? -38.156 12.584 -41.478 1.00 107.04 248 GLN A O 1
ATOM 3716 N N . LEU B 1 249 ? -37.260 11.900 -43.426 1.00 99.35 249 LEU A N 1
ATOM 3717 C CA . LEU B 1 249 ? -38.137 10.736 -43.568 1.00 89.19 249 LEU A CA 1
ATOM 3718 C C . LEU B 1 249 ? -38.068 9.787 -42.376 1.00 96.84 249 LEU A C 1
ATOM 3719 O O . LEU B 1 249 ? -36.992 9.515 -41.837 1.00 91.00 249 LEU A O 1
ATOM 3724 N N . SER B 1 250 ? -39.230 9.286 -41.975 1.00 89.79 250 SER A N 1
ATOM 3725 C CA . SER B 1 250 ? -39.313 8.288 -40.922 1.00 89.07 250 SER A CA 1
ATOM 3726 C C . SER B 1 250 ? -38.706 6.975 -41.398 1.00 89.86 250 SER A C 1
ATOM 3727 O O . SER B 1 250 ? -38.729 6.665 -42.588 1.00 101.96 250 SER A O 1
ATOM 3730 N N . LYS B 1 251 ? -38.159 6.206 -40.465 1.00 99.73 251 LYS A N 1
ATOM 3731 C CA . LYS B 1 251 ? -37.596 4.903 -40.786 1.00 109.76 251 LYS A CA 1
ATOM 3732 C C . LYS B 1 251 ? -38.580 3.820 -40.370 1.00 121.23 251 LYS A C 1
ATOM 3733 O O . LYS B 1 251 ? -38.358 2.633 -40.612 1.00 121.36 251 LYS A O 1
ATOM 3739 N N . THR B 1 252 ? -39.667 4.245 -39.736 1.00 124.08 252 THR A N 1
ATOM 3740 C CA . THR B 1 252 ? -40.707 3.332 -39.286 1.00 131.20 252 THR A CA 1
ATOM 3741 C C . THR B 1 252 ? -41.798 3.202 -40.346 1.00 131.68 252 THR A C 1
ATOM 3742 O O . THR B 1 252 ? -42.019 2.119 -40.890 1.00 88.61 252 THR A O 1
ATOM 3746 N N . VAL B 1 253 ? -42.473 4.310 -40.641 1.00 128.07 253 VAL A N 1
ATOM 3747 C CA . VAL B 1 253 ? -43.542 4.298 -41.634 1.00 117.57 253 VAL A CA 1
ATOM 3748 C C . VAL B 1 253 ? -43.020 4.472 -43.060 1.00 109.42 253 VAL A C 1
ATOM 3749 O O . VAL B 1 253 ? -42.207 5.352 -43.346 1.00 105.48 253 VAL A O 1
ATOM 3753 N N . VAL B 1 254 ? -43.498 3.608 -43.946 1.00 103.64 254 VAL A N 1
ATOM 3754 C CA . VAL B 1 254 ? -43.095 3.613 -45.342 1.00 80.38 254 VAL A CA 1
ATOM 3755 C C . VAL B 1 254 ? -43.791 4.750 -46.088 1.00 77.27 254 VAL A C 1
ATOM 3756 O O . VAL B 1 254 ? -44.957 5.046 -45.822 1.00 77.35 254 VAL A O 1
ATOM 3760 N N . SER B 1 255 ? -43.072 5.405 -46.998 1.00 86.88 255 SER A N 1
ATOM 3761 C CA . SER B 1 255 ? -43.685 6.400 -47.868 1.00 74.34 255 SER A CA 1
ATOM 3762 C C . SER B 1 255 ? -44.667 5.693 -48.790 1.00 73.91 255 SER A C 1
ATOM 3763 O O . SER B 1 255 ? -44.301 4.762 -49.506 1.00 74.24 255 SER A O 1
ATOM 3766 N N . ILE B 1 256 ? -45.918 6.135 -48.763 1.00 75.22 256 ILE A N 1
ATOM 3767 C CA . ILE B 1 256 ? -46.985 5.454 -49.480 1.00 88.42 256 ILE A CA 1
ATOM 3768 C C . ILE B 1 256 ? -47.468 6.305 -50.662 1.00 98.22 256 ILE A C 1
ATOM 3769 O O . ILE B 1 256 ? -47.477 7.534 -50.582 1.00 111.97 256 ILE A O 1
ATOM 3774 N N . PRO B 1 257 ? -47.825 5.658 -51.784 1.00 95.03 257 PRO A N 1
ATOM 3775 C CA . PRO B 1 257 ? -48.423 6.404 -52.899 1.00 95.27 257 PRO A CA 1
ATOM 3776 C C . PRO B 1 257 ? -49.841 6.859 -52.574 1.00 84.01 257 PRO A C 1
ATOM 3777 O O . PRO B 1 257 ? -50.419 6.411 -51.582 1.00 75.45 257 PRO A O 1
ATOM 3781 N N . MET B 1 258 ? -50.389 7.741 -53.404 1.00 74.19 258 MET A N 1
ATOM 3782 C CA . MET B 1 258 ? -51.746 8.236 -53.203 1.00 95.07 258 MET A CA 1
ATOM 3783 C C . MET B 1 258 ? -52.720 7.619 -54.201 1.00 102.46 258 MET A C 1
ATOM 3784 O O . MET B 1 258 ? -52.363 7.354 -55.352 1.00 103.15 258 MET A O 1
ATOM 3789 N N . VAL B 1 259 ? -53.952 7.403 -53.755 1.00 93.05 259 VAL A N 1
ATOM 3790 C CA . VAL B 1 259 ? -54.979 6.805 -54.599 1.00 113.66 259 VAL A CA 1
ATOM 3791 C C . VAL B 1 259 ? -56.102 7.796 -54.883 1.00 115.79 259 VAL A C 1
ATOM 3792 O O . VAL B 1 259 ? -56.774 7.712 -55.911 1.00 129.42 259 VAL A O 1
ATOM 3796 N N . ASN B 1 260 ? -56.302 8.734 -53.964 1.00 101.16 260 ASN A N 1
ATOM 3797 C CA . ASN B 1 260 ? -57.307 9.774 -54.136 1.00 98.63 260 ASN A CA 1
ATOM 3798 C C . ASN B 1 260 ? -56.650 11.142 -54.280 1.00 96.11 260 ASN A C 1
ATOM 3799 O O . ASN B 1 260 ? -55.650 11.429 -53.625 1.00 103.73 260 ASN A O 1
ATOM 3804 N N . PHE B 1 261 ? -57.205 11.978 -55.151 1.00 100.98 261 PHE A N 1
ATOM 3805 C CA . PHE B 1 261 ? -56.626 13.292 -55.412 1.00 97.95 261 PHE A CA 1
ATOM 3806 C C . PHE B 1 261 ? -57.674 14.396 -55.360 1.00 103.25 261 PHE A C 1
ATOM 3807 O O . PHE B 1 261 ? -58.833 14.189 -55.727 1.00 104.05 261 PHE A O 1
ATOM 3815 N N . SER B 1 262 ? -57.254 15.568 -54.894 1.00 102.94 262 SER A N 1
ATOM 3816 C CA . SER B 1 262 ? -58.115 16.741 -54.868 1.00 111.09 262 SER A CA 1
ATOM 3817 C C . SER B 1 262 ? -58.515 17.129 -56.286 1.00 123.07 262 SER A C 1
ATOM 3818 O O . SER B 1 262 ? -57.748 16.932 -57.229 1.00 128.24 262 SER A O 1
ATOM 3821 N N . GLU B 1 263 ? -59.716 17.678 -56.438 1.00 120.85 263 GLU A N 1
ATOM 3822 C CA . GLU B 1 263 ? -60.174 18.143 -57.743 1.00 125.04 263 GLU A CA 1
ATOM 3823 C C . GLU B 1 263 ? -59.330 19.323 -58.209 1.00 127.05 263 GLU A C 1
ATOM 3824 O O . GLU B 1 263 ? -59.273 19.622 -59.399 1.00 143.80 263 GLU A O 1
ATOM 3830 N N . ALA B 1 264 ? -58.676 19.985 -57.260 1.00 108.85 264 ALA A N 1
ATOM 3831 C CA . ALA B 1 264 ? -57.819 21.121 -57.566 1.00 107.88 264 ALA A CA 1
ATOM 3832 C C . ALA B 1 264 ? -56.428 20.678 -58.016 1.00 114.79 264 ALA A C 1
ATOM 3833 O O . ALA B 1 264 ? -55.751 21.396 -58.754 1.00 118.54 264 ALA A O 1
ATOM 3835 N N . VAL B 1 265 ? -56.002 19.498 -57.573 1.00 109.49 265 VAL A N 1
ATOM 3836 C CA . VAL B 1 265 ? -54.686 18.988 -57.955 1.00 107.74 265 VAL A CA 1
ATOM 3837 C C . VAL B 1 265 ? -54.747 18.155 -59.236 1.00 101.18 265 VAL A C 1
ATOM 3838 O O . VAL B 1 265 ? -53.758 18.051 -59.958 1.00 107.05 265 VAL A O 1
ATOM 3842 N N . SER B 1 266 ? -55.907 17.566 -59.517 1.00 97.13 266 SER A N 1
ATOM 3843 C CA . SER B 1 266 ? -56.122 16.895 -60.794 1.00 94.36 266 SER A CA 1
ATOM 3844 C C . SER B 1 266 ? -56.290 17.958 -61.865 1.00 104.96 266 SER A C 1
ATOM 3845 O O . SER B 1 266 ? -56.009 17.731 -63.043 1.00 104.78 266 SER A O 1
ATOM 3848 N N . ASN B 1 267 ? -56.740 19.131 -61.433 1.00 108.32 267 ASN A N 1
ATOM 3849 C CA . ASN B 1 267 ? -56.969 20.257 -62.326 1.00 105.68 267 ASN A CA 1
ATOM 3850 C C . ASN B 1 267 ? -55.668 20.877 -62.819 1.00 95.84 267 ASN A C 1
ATOM 3851 O O . ASN B 1 267 ? -55.676 21.725 -63.707 1.00 103.15 267 ASN A O 1
ATOM 3856 N N . LEU B 1 268 ? -54.553 20.454 -62.234 1.00 96.27 268 LEU A N 1
ATOM 3857 C CA . LEU B 1 268 ? -53.244 20.992 -62.587 1.00 100.90 268 LEU A CA 1
ATOM 3858 C C . LEU B 1 268 ? -52.469 20.026 -63.471 1.00 105.45 268 LEU A C 1
ATOM 3859 O O . LEU B 1 268 ? -51.345 20.313 -63.884 1.00 98.79 268 LEU A O 1
ATOM 3864 N N . GLY B 1 269 ? -53.072 18.876 -63.754 1.00 114.58 269 GLY A N 1
ATOM 3865 C CA . GLY B 1 269 ? -52.433 17.867 -64.577 1.00 119.14 269 GLY A CA 1
ATOM 3866 C C . GLY B 1 269 ? -51.570 16.911 -63.776 1.00 105.84 269 GLY A C 1
ATOM 3867 O O . GLY B 1 269 ? -50.715 16.222 -64.332 1.00 101.60 269 GLY A O 1
ATOM 3868 N N . LEU B 1 270 ? -51.793 16.868 -62.467 1.00 89.16 270 LEU A N 1
ATOM 3869 C CA . LEU B 1 270 ? -51.057 15.958 -61.597 1.00 88.64 270 LEU A CA 1
ATOM 3870 C C . LEU B 1 270 ? -51.767 14.610 -61.513 1.00 99.81 270 LEU A C 1
ATOM 3871 O O . LEU B 1 270 ? -52.918 14.529 -61.083 1.00 112.13 270 LEU A O 1
ATOM 3876 N N . VAL B 1 271 ? -51.073 13.554 -61.923 1.00 100.73 271 VAL A N 1
ATOM 3877 C CA . VAL B 1 271 ? -51.666 12.223 -61.976 1.00 102.07 271 VAL A CA 1
ATOM 3878 C C . VAL B 1 271 ? -51.371 11.398 -60.723 1.00 90.29 271 VAL A C 1
ATOM 3879 O O . VAL B 1 271 ? -52.276 10.814 -60.129 1.00 90.96 271 VAL A O 1
ATOM 3883 N N . ALA B 1 272 ? -50.104 11.353 -60.324 1.00 85.68 272 ALA A N 1
ATOM 3884 C CA . ALA B 1 272 ? -49.694 10.535 -59.186 1.00 98.46 272 ALA A CA 1
ATOM 3885 C C . ALA B 1 272 ? -49.242 11.381 -58.000 1.00 93.88 272 ALA A C 1
ATOM 3886 O O . ALA B 1 272 ? -48.887 12.549 -58.156 1.00 93.00 272 ALA A O 1
ATOM 3888 N N . GLY B 1 273 ? -49.254 10.782 -56.814 1.00 100.70 273 GLY A N 1
ATOM 3889 C CA . GLY B 1 273 ? -48.885 11.493 -55.603 1.00 116.10 273 GLY A CA 1
ATOM 3890 C C . GLY B 1 273 ? -48.227 10.618 -54.553 1.00 109.86 273 GLY A C 1
ATOM 3891 O O . GLY B 1 273 ? -48.457 9.411 -54.497 1.00 112.75 273 GLY A O 1
ATOM 3892 N N . ILE B 1 274 ? -47.410 11.238 -53.708 1.00 110.45 274 ILE A N 1
ATOM 3893 C CA . ILE B 1 274 ? -46.684 10.515 -52.671 1.00 108.29 274 ILE A CA 1
ATOM 3894 C C . ILE B 1 274 ? -46.966 11.083 -51.282 1.00 89.77 274 ILE A C 1
ATOM 3895 O O . ILE B 1 274 ? -46.808 12.282 -51.049 1.00 89.87 274 ILE A O 1
ATOM 3900 N N . LEU B 1 275 ? -47.391 10.215 -50.367 1.00 90.97 275 LEU A N 1
ATOM 3901 C CA . LEU B 1 275 ? -47.579 10.591 -48.969 1.00 83.44 275 LEU A CA 1
ATOM 3902 C C . LEU B 1 275 ? -46.389 10.140 -48.137 1.00 79.45 275 LEU A C 1
ATOM 3903 O O . LEU B 1 275 ? -46.243 8.952 -47.850 1.00 90.98 275 LEU A O 1
ATOM 3908 N N . ALA B 1 276 ? -45.539 11.087 -47.756 1.00 84.46 276 ALA A N 1
ATOM 3909 C CA . ALA B 1 276 ? -44.360 10.771 -46.958 1.00 94.98 276 ALA A CA 1
ATOM 3910 C C . ALA B 1 276 ? -44.489 11.335 -45.547 1.00 105.00 276 ALA A C 1
ATOM 3911 O O . ALA B 1 276 ? -44.943 12.465 -45.362 1.00 111.01 276 ALA A O 1
ATOM 3913 N N . THR B 1 277 ? -44.091 10.543 -44.555 1.00 105.99 277 THR A N 1
ATOM 3914 C CA . THR B 1 277 ? -44.166 10.965 -43.159 1.00 103.15 277 THR A CA 1
ATOM 3915 C C . THR B 1 277 ? -42.769 11.079 -42.558 1.00 100.89 277 THR A C 1
ATOM 3916 O O . THR B 1 277 ? -41.896 10.258 -42.837 1.00 87.70 277 THR A O 1
ATOM 3920 N N . SER B 1 278 ? -42.560 12.098 -41.730 1.00 117.19 278 SER A N 1
ATOM 3921 C CA . SER B 1 278 ? -41.263 12.311 -41.100 1.00 109.44 278 SER A CA 1
ATOM 3922 C C . SER B 1 278 ? -41.164 11.557 -39.780 1.00 101.35 278 SER A C 1
ATOM 3923 O O . SER B 1 278 ? -42.072 10.813 -39.410 1.00 103.01 278 SER A O 1
ATOM 3926 N N . VAL B 1 279 ? -40.061 11.757 -39.067 1.00 100.05 279 VAL A N 1
ATOM 3927 C CA . VAL B 1 279 ? -39.886 11.125 -37.768 1.00 105.46 279 VAL A CA 1
ATOM 3928 C C . VAL B 1 279 ? -40.721 11.847 -36.713 1.00 113.82 279 VAL A C 1
ATOM 3929 O O . VAL B 1 279 ? -41.033 11.283 -35.664 1.00 113.61 279 VAL A O 1
ATOM 3933 N N . ASP B 1 280 ? -41.085 13.093 -37.002 1.00 129.10 280 ASP A N 1
ATOM 3934 C CA . ASP B 1 280 ? -41.845 13.913 -36.062 1.00 134.46 280 ASP A CA 1
ATOM 3935 C C . ASP B 1 280 ? -43.346 13.715 -36.231 1.00 140.57 280 ASP A C 1
ATOM 3936 O O . ASP B 1 280 ? -44.142 14.509 -35.726 1.00 154.84 280 ASP A O 1
ATOM 3941 N N . ARG B 1 281 ? -43.720 12.660 -36.952 1.00 120.91 281 ARG A N 1
ATOM 3942 C CA . ARG B 1 281 ? -45.122 12.308 -37.180 1.00 125.70 281 ARG A CA 1
ATOM 3943 C C . ARG B 1 281 ? -45.913 13.371 -37.947 1.00 120.72 281 ARG A C 1
ATOM 3944 O O . ARG B 1 281 ? -47.142 13.393 -37.895 1.00 128.07 281 ARG A O 1
ATOM 3952 N N . ARG B 1 282 ? -45.206 14.245 -38.657 1.00 114.69 282 ARG A N 1
ATOM 3953 C CA . ARG B 1 282 ? -45.851 15.234 -39.518 1.00 128.15 282 ARG A CA 1
ATOM 3954 C C . ARG B 1 282 ? -45.794 14.772 -40.974 1.00 122.71 282 ARG A C 1
ATOM 3955 O O . ARG B 1 282 ? -44.875 14.052 -41.366 1.00 118.53 282 ARG A O 1
ATOM 3963 N N . HIS B 1 283 ? -46.775 15.181 -41.772 1.00 117.24 283 HIS A N 1
ATOM 3964 C CA . HIS B 1 283 ? -46.902 14.670 -43.136 1.00 116.31 283 HIS A CA 1
ATOM 3965 C C . HIS B 1 283 ? -46.603 15.708 -44.221 1.00 108.10 283 HIS A C 1
ATOM 3966 O O . HIS B 1 283 ? -46.676 16.914 -43.986 1.00 113.10 283 HIS A O 1
ATOM 3973 N N . VAL B 1 284 ? -46.264 15.221 -45.411 1.00 99.13 284 VAL A N 1
ATOM 3974 C CA . VAL B 1 284 ? -46.048 16.077 -46.574 1.00 108.57 284 VAL A CA 1
ATOM 3975 C C . VAL B 1 284 ? -46.704 15.449 -47.804 1.00 104.94 284 VAL A C 1
ATOM 3976 O O . VAL B 1 284 ? -46.727 14.225 -47.946 1.00 108.59 284 VAL A O 1
ATOM 3980 N N . GLN B 1 285 ? -47.257 16.281 -48.681 1.00 101.25 285 GLN A N 1
ATOM 3981 C CA . GLN B 1 285 ? -47.862 15.779 -49.910 1.00 104.90 285 GLN A CA 1
ATOM 3982 C C . GLN B 1 285 ? -47.069 16.187 -51.143 1.00 102.89 285 GLN A C 1
ATOM 3983 O O . GLN B 1 285 ? -46.910 17.375 -51.427 1.00 119.51 285 GLN A O 1
ATOM 3989 N N . LEU B 1 286 ? -46.575 15.192 -51.872 1.00 84.45 286 LEU A N 1
ATOM 3990 C CA . LEU B 1 286 ? -45.801 15.438 -53.080 1.00 81.68 286 LEU A CA 1
ATOM 3991 C C . LEU B 1 286 ? -46.516 14.885 -54.307 1.00 86.20 286 LEU A C 1
ATOM 3992 O O . LEU B 1 286 ? -47.085 13.796 -54.267 1.00 100.74 286 LEU A O 1
ATOM 3997 N N . PHE B 1 287 ? -46.482 15.641 -55.397 1.00 90.63 287 PHE A N 1
ATOM 3998 C CA . PHE B 1 287 ? -47.170 15.243 -56.619 1.00 95.03 287 PHE A CA 1
ATOM 3999 C C . PHE B 1 287 ? -46.272 15.342 -57.844 1.00 86.57 287 PHE A C 1
ATOM 4000 O O . PHE B 1 287 ? -45.202 15.953 -57.800 1.00 81.42 287 PHE A O 1
ATOM 4008 N N . ALA B 1 288 ? -46.722 14.730 -58.934 1.00 89.93 288 ALA A N 1
ATOM 4009 C CA . ALA B 1 288 ? -46.031 14.799 -60.214 1.00 82.96 288 ALA A CA 1
ATOM 4010 C C . ALA B 1 288 ? -47.035 14.563 -61.330 1.00 97.31 288 ALA A C 1
ATOM 4011 O O . ALA B 1 288 ? -48.036 13.875 -61.133 1.00 93.50 288 ALA A O 1
ATOM 4013 N N . ASP B 1 289 ? -46.764 15.128 -62.502 1.00 117.88 289 ASP A N 1
ATOM 4014 C CA . ASP B 1 289 ? -47.644 14.959 -63.656 1.00 117.18 289 ASP A CA 1
ATOM 4015 C C . ASP B 1 289 ? -47.362 13.644 -64.375 1.00 109.54 289 ASP A C 1
ATOM 4016 O O . ASP B 1 289 ? -47.741 13.458 -65.530 1.00 119.63 289 ASP A O 1
ATOM 4021 N N . SER B 1 290 ? -46.699 12.732 -63.674 1.00 100.34 290 SER A N 1
ATOM 4022 C CA . SER B 1 290 ? -46.312 11.447 -64.234 1.00 94.50 290 SER A CA 1
ATOM 4023 C C . SER B 1 290 ? -46.329 10.365 -63.162 1.00 98.94 290 SER A C 1
ATOM 4024 O O . SER B 1 290 ? -45.736 10.524 -62.093 1.00 100.27 290 SER A O 1
ATOM 4027 N N . LYS B 1 291 ? -47.020 9.268 -63.452 1.00 93.62 291 LYS A N 1
ATOM 4028 C CA . LYS B 1 291 ? -47.052 8.114 -62.561 1.00 90.89 291 LYS A CA 1
ATOM 4029 C C . LYS B 1 291 ? -45.658 7.513 -62.393 1.00 89.17 291 LYS A C 1
ATOM 4030 O O . LYS B 1 291 ? -45.281 7.086 -61.303 1.00 107.38 291 LYS A O 1
ATOM 4036 N N . LYS B 1 292 ? -44.893 7.500 -63.479 1.00 94.45 292 LYS A N 1
ATOM 4037 C CA . LYS B 1 292 ? -43.556 6.916 -63.488 1.00 97.07 292 LYS A CA 1
ATOM 4038 C C . LYS B 1 292 ? -42.590 7.657 -62.563 1.00 97.17 292 LYS A C 1
ATOM 4039 O O . LYS B 1 292 ? -41.708 7.047 -61.958 1.00 98.98 292 LYS A O 1
ATOM 4045 N N . VAL B 1 293 ? -42.763 8.971 -62.457 1.00 94.16 293 VAL A N 1
ATOM 4046 C CA . VAL B 1 293 ? -41.900 9.795 -61.613 1.00 88.28 293 VAL A CA 1
ATOM 4047 C C . VAL B 1 293 ? -42.092 9.480 -60.127 1.00 90.31 293 VAL A C 1
ATOM 4048 O O . VAL B 1 293 ? -41.121 9.334 -59.383 1.00 91.84 293 VAL A O 1
ATOM 4052 N N . CYS B 1 294 ? -43.346 9.369 -59.701 1.00 88.98 294 CYS A N 1
ATOM 4053 C CA . CYS B 1 294 ? -43.645 9.020 -58.317 1.00 83.22 294 CYS A CA 1
ATOM 4054 C C . CYS B 1 294 ? -43.129 7.629 -57.951 1.00 97.03 294 CYS A C 1
ATOM 4055 O O . CYS B 1 294 ? -42.672 7.409 -56.831 1.00 107.31 294 CYS A O 1
ATOM 4058 N N . GLN B 1 295 ? -43.201 6.695 -58.894 1.00 93.45 295 GLN A N 1
ATOM 4059 C CA . GLN B 1 295 ? -42.680 5.353 -58.664 1.00 84.85 295 GLN A CA 1
ATOM 4060 C C . GLN B 1 295 ? -41.164 5.391 -58.515 1.00 87.86 295 GLN A C 1
ATOM 4061 O O . GLN B 1 295 ? -40.578 4.575 -57.802 1.00 90.79 295 GLN A O 1
ATOM 4067 N N . LYS B 1 296 ? -40.538 6.347 -59.191 1.00 86.88 296 LYS A N 1
ATOM 4068 C CA . LYS B 1 296 ? -39.096 6.530 -59.106 1.00 89.69 296 LYS A CA 1
ATOM 4069 C C . LYS B 1 296 ? -38.693 6.998 -57.706 1.00 89.50 296 LYS A C 1
ATOM 4070 O O . LYS B 1 296 ? -37.737 6.484 -57.119 1.00 76.91 296 LYS A O 1
ATOM 4076 N N . TRP B 1 297 ? -39.432 7.966 -57.173 1.00 87.92 297 TRP A N 1
ATOM 4077 C CA . TRP B 1 297 ? -39.143 8.503 -55.847 1.00 91.00 297 TRP A CA 1
ATOM 4078 C C . TRP B 1 297 ? -39.429 7.484 -54.747 1.00 87.39 297 TRP A C 1
ATOM 4079 O O . TRP B 1 297 ? -38.588 7.245 -53.882 1.00 90.77 297 TRP A O 1
ATOM 4090 N N . LEU B 1 298 ? -40.616 6.886 -54.791 1.00 78.86 298 LEU A N 1
ATOM 4091 C CA . LEU B 1 298 ? -41.012 5.865 -53.824 1.00 76.59 298 LEU A CA 1
ATOM 4092 C C . LEU B 1 298 ? -40.027 4.705 -53.768 1.00 91.54 298 LEU A C 1
ATOM 4093 O O . LEU B 1 298 ? -39.853 4.079 -52.727 1.00 108.51 298 LEU A O 1
ATOM 4098 N N . GLN B 1 299 ? -39.386 4.417 -54.893 1.00 97.83 299 GLN A N 1
ATOM 4099 C CA . GLN B 1 299 ? -38.432 3.322 -54.947 1.00 95.83 299 GLN A CA 1
ATOM 4100 C C . GLN B 1 299 ? -37.181 3.647 -54.137 1.00 86.71 299 GLN A C 1
ATOM 4101 O O . GLN B 1 299 ? -36.708 2.825 -53.353 1.00 95.02 299 GLN A O 1
ATOM 4107 N N . VAL B 1 300 ? -36.662 4.856 -54.323 1.00 76.73 300 VAL A N 1
ATOM 4108 C CA . VAL B 1 300 ? -35.391 5.251 -53.728 1.00 90.71 300 VAL A CA 1
ATOM 4109 C C . VAL B 1 300 ? -35.547 5.748 -52.287 1.00 109.56 300 VAL A C 1
ATOM 4110 O O . VAL B 1 300 ? -34.636 5.606 -51.469 1.00 116.69 300 VAL A O 1
ATOM 4114 N N . MET B 1 301 ? -36.712 6.307 -51.973 1.00 114.98 301 MET A N 1
ATOM 4115 C CA . MET B 1 301 ? -36.952 6.874 -50.650 1.00 107.94 301 MET A CA 1
ATOM 4116 C C . MET B 1 301 ? -37.519 5.837 -49.683 1.00 101.81 301 MET A C 1
ATOM 4117 O O . MET B 1 301 ? -37.764 6.132 -48.514 1.00 104.64 301 MET A O 1
ATOM 4122 N N . ASN B 1 302 ? -37.726 4.621 -50.177 1.00 79.40 302 ASN A N 1
ATOM 4123 C CA . ASN B 1 302 ? -38.166 3.517 -49.333 1.00 81.77 302 ASN A CA 1
ATOM 4124 C C . ASN B 1 302 ? -37.185 2.353 -49.364 1.00 83.89 302 ASN A C 1
ATOM 4125 O O . ASN B 1 302 ? -37.567 1.208 -49.131 1.00 86.25 302 ASN A O 1
ATOM 4130 N N . SER B 1 303 ? -35.920 2.649 -49.653 1.00 83.70 303 SER A N 1
ATOM 4131 C CA . SER B 1 303 ? -34.885 1.620 -49.695 1.00 104.80 303 SER A CA 1
ATOM 4132 C C . SER B 1 303 ? -33.949 1.714 -48.493 1.00 106.23 303 SER A C 1
ATOM 4133 O O . SER B 1 303 ? -33.774 2.786 -47.913 1.00 106.62 303 SER A O 1
ATOM 4136 N N . ARG B 1 304 ? -33.349 0.584 -48.127 1.00 95.78 304 ARG A N 1
ATOM 4137 C CA . ARG B 1 304 ? -32.413 0.534 -47.013 1.00 101.31 304 ARG A CA 1
ATOM 4138 C C . ARG B 1 304 ? -31.166 1.358 -47.311 1.00 102.49 304 ARG A C 1
ATOM 4139 O O . ARG B 1 304 ? -30.649 1.336 -48.425 1.00 106.14 304 ARG A O 1
ATOM 4147 N N . SER B 1 305 ? -30.684 2.081 -46.307 1.00 117.99 305 SER A N 1
ATOM 4148 C CA . SER B 1 305 ? -29.466 2.865 -46.456 1.00 110.68 305 SER A CA 1
ATOM 4149 C C . SER B 1 305 ? -28.241 1.988 -46.228 1.00 105.98 305 SER A C 1
ATOM 4150 O O . SER B 1 305 ? -27.131 2.334 -46.637 1.00 100.38 305 SER A O 1
ATOM 4153 N N . PHE B 1 306 ? -28.452 0.848 -45.575 1.00 102.44 306 PHE A N 1
ATOM 4154 C CA . PHE B 1 306 ? -27.369 -0.086 -45.291 1.00 99.08 306 PHE A CA 1
ATOM 4155 C C . PHE B 1 306 ? -27.821 -1.528 -45.497 1.00 97.38 306 PHE A C 1
ATOM 4156 O O . PHE B 1 306 ? -29.015 -1.824 -45.460 1.00 95.47 306 PHE A O 1
ATOM 4164 N N . ALA B 1 307 ? -26.862 -2.422 -45.714 1.00 98.38 307 ALA A N 1
ATOM 4165 C CA . ALA B 1 307 ? -27.172 -3.819 -45.992 1.00 110.00 307 ALA A CA 1
ATOM 4166 C C . ALA B 1 307 ? -26.146 -4.760 -45.372 1.00 108.06 307 ALA A C 1
ATOM 4167 O O . ALA B 1 307 ? -24.986 -4.396 -45.185 1.00 103.33 307 ALA A O 1
ATOM 4169 N N . LEU B 1 308 ? -26.582 -5.978 -45.068 1.00 115.59 308 LEU A N 1
ATOM 4170 C CA . LEU B 1 308 ? -25.731 -6.952 -44.396 1.00 125.46 308 LEU A CA 1
ATOM 4171 C C . LEU B 1 308 ? -25.236 -8.025 -45.361 1.00 126.70 308 LEU A C 1
ATOM 4172 O O . LEU B 1 308 ? -26.027 -8.647 -46.070 1.00 137.84 308 LEU A O 1
ATOM 4177 N N . ASP B 1 309 ? -23.924 -8.238 -45.383 1.00 127.30 309 ASP A N 1
ATOM 4178 C CA . ASP B 1 309 ? -23.318 -9.239 -46.255 1.00 134.65 309 ASP A CA 1
ATOM 4179 C C . ASP B 1 309 ? -23.743 -10.644 -45.843 1.00 135.78 309 ASP A C 1
ATOM 4180 O O . ASP B 1 309 ? -24.046 -10.890 -44.677 1.00 132.96 309 ASP A O 1
ATOM 4185 N N . ARG B 1 310 ? -23.763 -11.564 -46.802 1.00 142.27 310 ARG A N 1
ATOM 4186 C CA . ARG B 1 310 ? -24.042 -12.963 -46.500 1.00 150.60 310 ARG A CA 1
ATOM 4187 C C . ARG B 1 310 ? -22.761 -13.689 -46.101 1.00 163.83 310 ARG A C 1
ATOM 4188 O O . ARG B 1 310 ? -21.820 -13.772 -46.890 1.00 170.59 310 ARG A O 1
ATOM 4196 N N . GLY B 1 311 ? -22.724 -14.211 -44.879 1.00 165.33 311 GLY A N 1
ATOM 4197 C CA . GLY B 1 311 ? -23.831 -14.087 -43.949 1.00 166.04 311 GLY A CA 1
ATOM 4198 C C . GLY B 1 311 ? -23.342 -13.827 -42.538 1.00 174.70 311 GLY A C 1
ATOM 4199 O O . GLY B 1 311 ? -22.712 -14.686 -41.920 1.00 183.50 311 GLY A O 1
ATOM 4200 N N . THR B 1 312 ? -23.629 -12.634 -42.027 1.00 169.24 312 THR A N 1
ATOM 4201 C CA . THR B 1 312 ? -23.212 -12.261 -40.683 1.00 167.23 312 THR A CA 1
ATOM 4202 C C . THR B 1 312 ? -24.253 -12.715 -39.673 1.00 170.50 312 THR A C 1
ATOM 4203 O O . THR B 1 312 ? -25.431 -12.370 -39.782 1.00 166.74 312 THR A O 1
ATOM 4207 N N . GLU B 1 313 ? -23.813 -13.488 -38.687 1.00 156.81 313 GLU A N 1
ATOM 4208 C CA . GLU B 1 313 ? -24.724 -14.033 -37.691 1.00 156.63 313 GLU A CA 1
ATOM 4209 C C . GLU B 1 313 ? -24.744 -13.181 -36.427 1.00 143.29 313 GLU A C 1
ATOM 4210 O O . GLU B 1 313 ? -25.477 -13.477 -35.483 1.00 149.15 313 GLU A O 1
ATOM 4216 N N . LYS B 1 314 ? -23.942 -12.120 -36.416 1.00 131.34 314 LYS A N 1
ATOM 4217 C CA . LYS B 1 314 ? -23.896 -11.219 -35.271 1.00 135.91 314 LYS A CA 1
ATOM 4218 C C . LYS B 1 314 ? -25.208 -10.462 -35.105 1.00 132.14 314 LYS A C 1
ATOM 4219 O O . LYS B 1 314 ? -25.726 -9.874 -36.055 1.00 109.69 314 LYS A O 1
ATOM 4225 N N . LEU B 1 315 ? -25.735 -10.485 -33.885 1.00 140.45 315 LEU A N 1
ATOM 4226 C CA . LEU B 1 315 ? -27.051 -9.926 -33.600 1.00 139.54 315 LEU A CA 1
ATOM 4227 C C . LEU B 1 315 ? -27.069 -8.405 -33.651 1.00 127.84 315 LEU A C 1
ATOM 4228 O O . LEU B 1 315 ? -28.089 -7.802 -33.981 1.00 140.72 315 LEU A O 1
ATOM 4233 N N . TRP B 1 316 ? -25.944 -7.782 -33.325 1.00 110.87 316 TRP A N 1
ATOM 4234 C CA . TRP B 1 316 ? -25.915 -6.330 -33.226 1.00 111.84 316 TRP A CA 1
ATOM 4235 C C . TRP B 1 316 ? -25.784 -5.660 -34.589 1.00 115.43 316 TRP A C 1
ATOM 4236 O O . TRP B 1 316 ? -26.245 -4.535 -34.777 1.00 120.49 316 TRP A O 1
ATOM 4247 N N . LEU B 1 317 ? -25.165 -6.356 -35.539 1.00 120.10 317 LEU A N 1
ATOM 4248 C CA . LEU B 1 317 ? -25.032 -5.836 -36.896 1.00 111.30 317 LEU A CA 1
ATOM 4249 C C . LEU B 1 317 ? -26.395 -5.778 -37.571 1.00 107.10 317 LEU A C 1
ATOM 4250 O O . LEU B 1 317 ? -26.666 -4.881 -38.370 1.00 100.66 317 LEU A O 1
ATOM 4255 N N . GLN B 1 318 ? -27.250 -6.739 -37.237 1.00 116.41 318 GLN A N 1
ATOM 4256 C CA . GLN B 1 318 ? -28.598 -6.797 -37.785 1.00 123.85 318 GLN A CA 1
ATOM 4257 C C . GLN B 1 318 ? -29.439 -5.631 -37.280 1.00 130.92 318 GLN A C 1
ATOM 4258 O O . GLN B 1 318 ? -30.177 -5.012 -38.044 1.00 136.99 318 GLN A O 1
ATOM 4264 N N . GLU B 1 319 ? -29.313 -5.335 -35.990 1.00 127.35 319 GLU A N 1
ATOM 4265 C CA . GLU B 1 319 ? -30.087 -4.270 -35.359 1.00 123.27 319 GLU A CA 1
ATOM 4266 C C . GLU B 1 319 ? -29.671 -2.886 -35.844 1.00 114.68 319 GLU A C 1
ATOM 4267 O O . GLU B 1 319 ? -30.484 -1.961 -35.883 1.00 121.42 319 GLU A O 1
ATOM 4273 N N . TYR B 1 320 ? -28.402 -2.752 -36.212 1.00 103.38 320 TYR A N 1
ATOM 4274 C CA . TYR B 1 320 ? -27.888 -1.498 -36.747 1.00 101.99 320 TYR A CA 1
ATOM 4275 C C . TYR B 1 320 ? -28.533 -1.179 -38.091 1.00 107.01 320 TYR A C 1
ATOM 4276 O O . TYR B 1 320 ? -28.950 -0.046 -38.337 1.00 107.47 320 TYR A O 1
ATOM 4285 N N . VAL B 1 321 ? -28.611 -2.185 -38.957 1.00 105.95 321 VAL A N 1
ATOM 4286 C CA . VAL B 1 321 ? -29.243 -2.025 -40.261 1.00 104.98 321 VAL A CA 1
ATOM 4287 C C . VAL B 1 321 ? -30.728 -1.712 -40.093 1.00 102.06 321 VAL A C 1
ATOM 4288 O O . VAL B 1 321 ? -31.275 -0.855 -40.786 1.00 117.45 321 VAL A O 1
ATOM 4292 N N . ASN B 1 322 ? -31.370 -2.397 -39.153 1.00 117.09 322 ASN A N 1
ATOM 4293 C CA . ASN B 1 322 ? -32.776 -2.156 -38.846 1.00 114.16 322 ASN A CA 1
ATOM 4294 C C . ASN B 1 322 ? -33.020 -0.778 -38.236 1.00 111.00 322 ASN A C 1
ATOM 4295 O O . ASN B 1 322 ? -34.152 -0.298 -38.202 1.00 120.99 322 ASN A O 1
ATOM 4300 N N . PHE B 1 323 ? -31.959 -0.146 -37.747 1.00 105.91 323 PHE A N 1
ATOM 4301 C CA . PHE B 1 323 ? -32.079 1.181 -37.161 1.00 116.15 323 PHE A CA 1
ATOM 4302 C C . PHE B 1 323 ? -32.043 2.258 -38.240 1.00 128.80 323 PHE A C 1
ATOM 4303 O O . PHE B 1 323 ? -32.386 3.414 -37.986 1.00 118.91 323 PHE A O 1
ATOM 4311 N N . MET B 1 324 ? -31.633 1.868 -39.445 1.00 135.46 324 MET A N 1
ATOM 4312 C CA . MET B 1 324 ? -31.560 2.787 -40.579 1.00 112.37 324 MET A CA 1
ATOM 4313 C C . MET B 1 324 ? -31.886 2.074 -41.888 1.00 120.73 324 MET A C 1
ATOM 4314 O O . MET B 1 324 ? -32.437 2.668 -42.815 1.00 128.55 324 MET A O 1
ATOM 4319 N N . PRO C 1 5 ? -37.481 2.024 -7.761 1.00 152.15 5 PRO B N 1
ATOM 4320 C CA . PRO C 1 5 ? -36.801 3.116 -7.056 1.00 155.22 5 PRO B CA 1
ATOM 4321 C C . PRO C 1 5 ? -35.390 2.731 -6.614 1.00 155.88 5 PRO B C 1
ATOM 4322 O O . PRO C 1 5 ? -35.188 2.357 -5.458 1.00 163.75 5 PRO B O 1
ATOM 4326 N N . LEU C 1 6 ? -34.428 2.828 -7.527 1.00 147.29 6 LEU B N 1
ATOM 4327 C CA . LEU C 1 6 ? -33.043 2.482 -7.220 1.00 146.71 6 LEU B CA 1
ATOM 4328 C C . LEU C 1 6 ? -32.212 3.702 -6.836 1.00 150.20 6 LEU B C 1
ATOM 4329 O O . LEU C 1 6 ? -32.117 4.661 -7.604 1.00 145.69 6 LEU B O 1
ATOM 4334 N N . PRO C 1 7 ? -31.603 3.662 -5.641 1.00 143.56 7 PRO B N 1
ATOM 4335 C CA . PRO C 1 7 ? -30.760 4.748 -5.127 1.00 134.98 7 PRO B CA 1
ATOM 4336 C C . PRO C 1 7 ? -29.497 4.928 -5.966 1.00 133.66 7 PRO B C 1
ATOM 4337 O O . PRO C 1 7 ? -28.880 3.941 -6.369 1.00 125.91 7 PRO B O 1
ATOM 4341 N N . LEU C 1 8 ? -29.123 6.178 -6.221 1.00 132.70 8 LEU B N 1
ATOM 4342 C CA . LEU C 1 8 ? -27.921 6.479 -6.988 1.00 126.68 8 LEU B CA 1
ATOM 4343 C C . LEU C 1 8 ? -26.836 7.032 -6.069 1.00 120.42 8 LEU B C 1
ATOM 4344 O O . LEU C 1 8 ? -27.054 7.192 -4.871 1.00 136.81 8 LEU B O 1
ATOM 4349 N N . GLY C 1 9 ? -25.670 7.327 -6.634 1.00 122.33 9 GLY B N 1
ATOM 4350 C CA . GLY C 1 9 ? -24.575 7.877 -5.856 1.00 119.50 9 GLY B CA 1
ATOM 4351 C C . GLY C 1 9 ? -23.276 8.050 -6.622 1.00 109.03 9 GLY B C 1
ATOM 4352 O O . GLY C 1 9 ? -23.275 8.139 -7.848 1.00 107.49 9 GLY B O 1
ATOM 4353 N N . ARG C 1 10 ? -22.166 8.105 -5.891 1.00 116.00 10 ARG B N 1
ATOM 4354 C CA . ARG C 1 10 ? -20.841 8.216 -6.495 1.00 105.57 10 ARG B CA 1
ATOM 4355 C C . ARG C 1 10 ? -19.911 7.181 -5.872 1.00 106.85 10 ARG B C 1
ATOM 4356 O O . ARG C 1 10 ? -19.649 7.216 -4.672 1.00 122.06 10 ARG B O 1
ATOM 4364 N N . PHE C 1 11 ? -19.410 6.265 -6.692 1.00 94.66 11 PHE B N 1
ATOM 4365 C CA . PHE C 1 11 ? -18.526 5.209 -6.214 1.00 87.53 11 PHE B CA 1
ATOM 4366 C C . PHE C 1 11 ? -17.081 5.508 -6.596 1.00 84.11 11 PHE B C 1
ATOM 4367 O O . PHE C 1 11 ? -16.723 5.465 -7.774 1.00 90.30 11 PHE B O 1
ATOM 4375 N N . TYR C 1 12 ? -16.251 5.804 -5.603 1.00 86.57 12 TYR B N 1
ATOM 4376 C CA . TYR C 1 12 ? -14.846 6.109 -5.855 1.00 85.93 12 TYR B CA 1
ATOM 4377 C C . TYR C 1 12 ? -13.957 4.881 -5.670 1.00 88.88 12 TYR B C 1
ATOM 4378 O O . TYR C 1 12 ? -13.971 4.253 -4.614 1.00 100.27 12 TYR B O 1
ATOM 4387 N N . ILE C 1 13 ? -13.185 4.545 -6.700 1.00 95.82 13 ILE B N 1
ATOM 4388 C CA . ILE C 1 13 ? -12.259 3.418 -6.637 1.00 84.72 13 ILE B CA 1
ATOM 4389 C C . ILE C 1 13 ? -10.825 3.886 -6.855 1.00 89.24 13 ILE B C 1
ATOM 4390 O O . ILE C 1 13 ? -10.569 4.765 -7.678 1.00 100.95 13 ILE B O 1
ATOM 4395 N N . HIS C 1 14 ? -9.892 3.298 -6.112 1.00 87.59 14 HIS B N 1
ATOM 4396 C CA . HIS C 1 14 ? -8.471 3.547 -6.326 1.00 85.07 14 HIS B CA 1
ATOM 4397 C C . HIS C 1 14 ? -7.676 2.253 -6.206 1.00 99.00 14 HIS B C 1
ATOM 4398 O O . HIS C 1 14 ? -7.387 1.797 -5.098 1.00 100.46 14 HIS B O 1
ATOM 4405 N N . LEU C 1 15 ? -7.329 1.670 -7.350 1.00 110.54 15 LEU B N 1
ATOM 4406 C CA . LEU C 1 15 ? -6.533 0.451 -7.389 1.00 81.28 15 LEU B CA 1
ATOM 4407 C C . LEU C 1 15 ? -5.167 0.674 -6.753 1.00 97.15 15 LEU B C 1
ATOM 4408 O O . LEU C 1 15 ? -4.532 1.707 -6.969 1.00 98.71 15 LEU B O 1
ATOM 4413 N N . ASN C 1 16 ? -4.717 -0.301 -5.972 1.00 87.50 16 ASN B N 1
ATOM 4414 C CA . ASN C 1 16 ? -3.458 -0.175 -5.253 1.00 94.96 16 ASN B CA 1
ATOM 4415 C C . ASN C 1 16 ? -2.362 -1.092 -5.787 1.00 102.03 16 ASN B C 1
ATOM 4416 O O . ASN C 1 16 ? -1.310 -0.620 -6.216 1.00 115.28 16 ASN B O 1
ATOM 4421 N N . SER C 1 17 ? -2.612 -2.398 -5.766 1.00 94.40 17 SER B N 1
ATOM 4422 C CA . SER C 1 17 ? -1.601 -3.366 -6.178 1.00 98.84 17 SER B CA 1
ATOM 4423 C C . SER C 1 17 ? -2.184 -4.751 -6.450 1.00 113.01 17 SER B C 1
ATOM 4424 O O . SER C 1 17 ? -3.373 -4.992 -6.228 1.00 109.79 17 SER B O 1
ATOM 4427 N N . ILE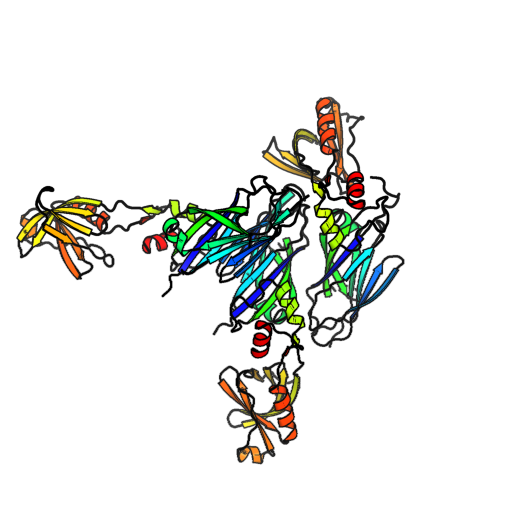 C 1 18 ? -1.335 -5.651 -6.943 1.00 122.99 18 ILE B N 1
ATOM 4428 C CA . ILE C 1 18 ? -1.689 -7.057 -7.104 1.00 87.15 18 ILE B CA 1
ATOM 4429 C C . ILE C 1 18 ? -0.818 -7.903 -6.183 1.00 94.54 18 ILE B C 1
ATOM 4430 O O . ILE C 1 18 ? 0.407 -7.760 -6.176 1.00 96.98 18 ILE B O 1
ATOM 4435 N N . LEU C 1 19 ? -1.445 -8.783 -5.407 1.00 98.02 19 LEU B N 1
ATOM 4436 C CA . LEU C 1 19 ? -0.708 -9.617 -4.461 1.00 102.58 19 LEU B CA 1
ATOM 4437 C C . LEU C 1 19 ? -0.781 -11.097 -4.826 1.00 95.88 19 LEU B C 1
ATOM 4438 O O . LEU C 1 19 ? -1.654 -11.515 -5.587 1.00 97.40 19 LEU B O 1
ATOM 4443 N N . ASN C 1 20 ? 0.142 -11.877 -4.267 1.00 99.85 20 ASN B N 1
ATOM 4444 C CA . ASN C 1 20 ? 0.218 -13.322 -4.487 1.00 110.01 20 ASN B CA 1
ATOM 4445 C C . ASN C 1 20 ? 0.491 -13.698 -5.939 1.00 118.55 20 ASN B C 1
ATOM 4446 O O . ASN C 1 20 ? -0.029 -14.697 -6.436 1.00 124.03 20 ASN B O 1
ATOM 4451 N N . ILE C 1 21 ? 1.310 -12.894 -6.612 1.00 123.40 21 ILE B N 1
ATOM 4452 C CA . ILE C 1 21 ? 1.646 -13.125 -8.014 1.00 116.91 21 ILE B CA 1
ATOM 4453 C C . ILE C 1 21 ? 3.113 -12.800 -8.305 1.00 114.85 21 ILE B C 1
ATOM 4454 O O . ILE C 1 21 ? 3.589 -11.707 -7.992 1.00 119.04 21 ILE B O 1
ATOM 4459 N N . SER C 1 22 ? 3.826 -13.753 -8.898 1.00 110.66 22 SER B N 1
ATOM 4460 C CA . SER C 1 22 ? 5.212 -13.534 -9.289 1.00 103.58 22 SER B CA 1
ATOM 4461 C C . SER C 1 22 ? 5.319 -13.219 -10.778 1.00 106.72 22 SER B C 1
ATOM 4462 O O . SER C 1 22 ? 5.452 -14.124 -11.601 1.00 113.66 22 SER B O 1
ATOM 4465 N N . ILE C 1 23 ? 5.265 -11.936 -11.121 1.00 100.12 23 ILE B N 1
ATOM 4466 C CA . ILE C 1 23 ? 5.385 -11.509 -12.512 1.00 98.65 23 ILE B CA 1
ATOM 4467 C C . ILE C 1 23 ? 6.829 -11.667 -12.996 1.00 103.63 23 ILE B C 1
ATOM 4468 O O . ILE C 1 23 ? 7.769 -11.457 -12.231 1.00 108.20 23 ILE B O 1
ATOM 4473 N N . SER C 1 24 ? 6.999 -12.033 -14.266 1.00 103.31 24 SER B N 1
ATOM 4474 C CA . SER C 1 24 ? 8.304 -12.436 -14.796 1.00 133.95 24 SER B CA 1
ATOM 4475 C C . SER C 1 24 ? 9.343 -11.319 -14.903 1.00 134.87 24 SER B C 1
ATOM 4476 O O . SER C 1 24 ? 10.538 -11.596 -15.049 1.00 129.97 24 SER B O 1
ATOM 4479 N N . GLU C 1 25 ? 8.877 -10.072 -14.843 1.00 136.40 25 GLU B N 1
ATOM 4480 C CA . GLU C 1 25 ? 9.705 -8.875 -15.044 1.00 154.77 25 GLU B CA 1
ATOM 4481 C C . GLU C 1 25 ? 10.167 -8.719 -16.494 1.00 165.07 25 GLU B C 1
ATOM 4482 O O . GLU C 1 25 ? 10.768 -7.708 -16.858 1.00 174.67 25 GLU B O 1
ATOM 4488 N N . VAL C 1 26 ? 9.883 -9.723 -17.316 1.00 161.96 26 VAL B N 1
ATOM 4489 C CA . VAL C 1 26 ? 10.085 -9.606 -18.751 1.00 153.71 26 VAL B CA 1
ATOM 4490 C C . VAL C 1 26 ? 9.124 -8.556 -19.284 1.00 143.40 26 VAL B C 1
ATOM 4491 O O . VAL C 1 26 ? 7.933 -8.584 -18.973 1.00 128.38 26 VAL B O 1
ATOM 4495 N N . HIS C 1 27 ? 9.642 -7.625 -20.079 1.00 158.13 27 HIS B N 1
ATOM 4496 C CA . HIS C 1 27 ? 8.835 -6.523 -20.592 1.00 163.55 27 HIS B CA 1
ATOM 4497 C C . HIS C 1 27 ? 7.725 -6.970 -21.544 1.00 147.11 27 HIS B C 1
ATOM 4498 O O . HIS C 1 27 ? 7.715 -6.607 -22.717 1.00 150.29 27 HIS B O 1
ATOM 4505 N N . SER C 1 28 ? 6.788 -7.754 -21.021 1.00 129.39 28 SER B N 1
ATOM 4506 C CA . SER C 1 28 ? 5.613 -8.171 -21.772 1.00 131.78 28 SER B CA 1
ATOM 4507 C C . SER C 1 28 ? 4.532 -7.098 -21.650 1.00 145.35 28 SER B C 1
ATOM 4508 O O . SER C 1 28 ? 4.489 -6.363 -20.660 1.00 139.39 28 SER B O 1
ATOM 4511 N N . PRO C 1 29 ? 3.662 -6.987 -22.668 1.00 150.21 29 PRO B N 1
ATOM 4512 C CA . PRO C 1 29 ? 2.553 -6.032 -22.583 1.00 135.04 29 PRO B CA 1
ATOM 4513 C C . PRO C 1 29 ? 1.337 -6.644 -21.888 1.00 120.00 29 PRO B C 1
ATOM 4514 O O . PRO C 1 29 ? 0.846 -7.693 -22.308 1.00 119.64 29 PRO B O 1
ATOM 4518 N N . ILE C 1 30 ? 0.866 -6.000 -20.826 1.00 104.88 30 ILE B N 1
ATOM 4519 C CA . ILE C 1 30 ? -0.309 -6.486 -20.107 1.00 101.27 30 ILE B CA 1
ATOM 4520 C C . ILE C 1 30 ? -1.428 -5.449 -20.039 1.00 101.82 30 ILE B C 1
ATOM 4521 O O . ILE C 1 30 ? -1.222 -4.320 -19.588 1.00 105.69 30 ILE B O 1
ATOM 4526 N N . LYS C 1 31 ? -2.614 -5.847 -20.487 1.00 90.80 31 LYS B N 1
ATOM 4527 C CA . LYS C 1 31 ? -3.762 -4.950 -20.529 1.00 77.96 31 LYS B CA 1
ATOM 4528 C C . LYS C 1 31 ? -4.718 -5.158 -19.365 1.00 81.82 31 LYS B C 1
ATOM 4529 O O . LYS C 1 31 ? -5.066 -6.290 -19.025 1.00 92.00 31 LYS B O 1
ATOM 4535 N N . ILE C 1 32 ? -5.143 -4.054 -18.761 1.00 80.11 32 ILE B N 1
ATOM 4536 C CA . ILE C 1 32 ? -6.199 -4.089 -17.763 1.00 75.71 32 ILE B CA 1
ATOM 4537 C C . ILE C 1 32 ? -7.503 -3.633 -18.405 1.00 93.33 32 ILE B C 1
ATOM 4538 O O . ILE C 1 32 ? -7.550 -2.586 -19.052 1.00 99.73 32 ILE B O 1
ATOM 4543 N N . ILE C 1 33 ? -8.557 -4.424 -18.239 1.00 93.28 33 ILE B N 1
ATOM 4544 C CA . ILE C 1 33 ? -9.858 -4.067 -18.789 1.00 86.66 33 ILE B CA 1
ATOM 4545 C C . ILE C 1 33 ? -10.863 -3.768 -17.683 1.00 86.54 33 ILE B C 1
ATOM 4546 O O . ILE C 1 33 ? -11.251 -4.656 -16.921 1.00 91.61 33 ILE B O 1
ATOM 4551 N N . VAL C 1 34 ? -11.278 -2.508 -17.608 1.00 77.28 34 VAL B N 1
ATOM 4552 C CA . VAL C 1 34 ? -12.254 -2.071 -16.621 1.00 78.32 34 VAL B CA 1
ATOM 4553 C C . VAL C 1 34 ? -13.634 -1.992 -17.259 1.00 76.64 34 VAL B C 1
ATOM 4554 O O . VAL C 1 34 ? -13.855 -1.198 -18.171 1.00 75.72 34 VAL B O 1
ATOM 4558 N N . ASN C 1 35 ? -14.561 -2.813 -16.779 1.00 82.05 35 ASN B N 1
ATOM 4559 C CA . ASN C 1 35 ? -15.898 -2.864 -17.360 1.00 76.30 35 ASN B CA 1
ATOM 4560 C C . ASN C 1 35 ? -17.018 -2.608 -16.356 1.00 80.34 35 ASN B C 1
ATOM 4561 O O . ASN C 1 35 ? -17.398 -3.497 -15.592 1.00 88.71 35 ASN B O 1
ATOM 4566 N N . THR C 1 36 ? -17.542 -1.387 -16.363 1.00 69.40 36 THR B N 1
ATOM 4567 C CA . THR C 1 36 ? -18.718 -1.051 -15.573 1.00 68.70 36 THR B CA 1
ATOM 4568 C C . THR C 1 36 ? -19.940 -1.307 -16.452 1.00 83.23 36 THR B C 1
ATOM 4569 O O . THR C 1 36 ? -19.796 -1.491 -17.659 1.00 86.26 36 THR B O 1
ATOM 4573 N N . PRO C 1 37 ? -21.147 -1.338 -15.864 1.00 96.00 37 PRO B N 1
ATOM 4574 C CA . PRO C 1 37 ? -22.308 -1.551 -16.739 1.00 93.79 37 PRO B CA 1
ATOM 4575 C C . PRO C 1 37 ? -22.570 -0.379 -17.689 1.00 103.15 37 PRO B C 1
ATOM 4576 O O . PRO C 1 37 ? -23.346 -0.519 -18.638 1.00 96.01 37 PRO B O 1
ATOM 4580 N N . THR C 1 38 ? -21.915 0.753 -17.448 1.00 109.13 38 THR B N 1
ATOM 4581 C CA . THR C 1 38 ? -22.190 1.971 -18.203 1.00 100.95 38 THR B CA 1
ATOM 4582 C C . THR C 1 38 ? -21.019 2.421 -19.086 1.00 105.74 38 THR B C 1
ATOM 4583 O O . THR C 1 38 ? -21.115 3.436 -19.777 1.00 108.51 38 THR B O 1
ATOM 4587 N N . GLN C 1 39 ? -19.923 1.666 -19.065 1.00 104.66 39 GLN B N 1
ATOM 4588 C CA . GLN C 1 39 ? -18.762 1.973 -19.902 1.00 91.00 39 GLN B CA 1
ATOM 4589 C C . GLN C 1 39 ? -17.760 0.820 -19.956 1.00 84.16 39 GLN B C 1
ATOM 4590 O O . GLN C 1 39 ? -17.951 -0.214 -19.325 1.00 81.76 39 GLN B O 1
ATOM 4596 N N . ASN C 1 40 ? -16.688 1.013 -20.716 1.00 91.02 40 ASN B N 1
ATOM 4597 C CA . ASN C 1 40 ? -15.649 0.002 -20.851 1.00 84.90 40 ASN B CA 1
ATOM 4598 C C . ASN C 1 40 ? -14.343 0.624 -21.317 1.00 80.88 40 ASN B C 1
ATOM 4599 O O . ASN C 1 40 ? -14.328 1.428 -22.246 1.00 76.56 40 ASN B O 1
ATOM 4604 N N . MET C 1 41 ? -13.244 0.247 -20.674 1.00 89.40 41 MET B N 1
ATOM 4605 C CA . MET C 1 41 ? -11.945 0.790 -21.039 1.00 83.59 41 MET B CA 1
ATOM 4606 C C . MET C 1 41 ? -10.850 -0.270 -20.978 1.00 70.98 41 MET B C 1
ATOM 4607 O O . MET C 1 41 ? -10.896 -1.192 -20.158 1.00 69.04 41 MET B O 1
ATOM 4612 N N . GLN C 1 42 ? -9.875 -0.140 -21.871 1.00 69.84 42 GLN B N 1
ATOM 4613 C CA . GLN C 1 42 ? -8.745 -1.054 -21.914 1.00 76.64 42 GLN B CA 1
ATOM 4614 C C . GLN C 1 42 ? -7.460 -0.245 -21.851 1.00 85.55 42 GLN B C 1
ATOM 4615 O O . GLN C 1 42 ? -7.374 0.842 -22.423 1.00 79.75 42 GLN B O 1
ATOM 4621 N N . LEU C 1 43 ? -6.461 -0.772 -21.154 1.00 86.75 43 LEU B N 1
ATOM 4622 C CA . LEU C 1 43 ? -5.313 0.042 -20.794 1.00 95.26 43 LEU B CA 1
ATOM 4623 C C . LEU C 1 43 ? -4.032 -0.767 -20.642 1.00 92.89 43 LEU B C 1
ATOM 4624 O O . LEU C 1 43 ? -4.014 -1.790 -19.960 1.00 91.68 43 LEU B O 1
ATOM 4629 N N . PRO C 1 44 ? -2.948 -0.303 -21.276 1.00 80.99 44 PRO B N 1
ATOM 4630 C CA . PRO C 1 44 ? -1.633 -0.921 -21.087 1.00 88.96 44 PRO B CA 1
ATOM 4631 C C . PRO C 1 44 ? -1.112 -0.646 -19.676 1.00 94.74 44 PRO B C 1
ATOM 4632 O O . PRO C 1 44 ? -1.004 0.513 -19.272 1.00 98.72 44 PRO B O 1
ATOM 4636 N N . TRP C 1 45 ? -0.808 -1.708 -18.935 1.00 84.81 45 TRP B N 1
ATOM 4637 C CA . TRP C 1 45 ? -0.304 -1.589 -17.570 1.00 93.91 45 TRP B CA 1
ATOM 4638 C C . TRP C 1 45 ? 1.136 -2.078 -17.512 1.00 94.27 45 TRP B C 1
ATOM 4639 O O . TRP C 1 45 ? 1.513 -2.988 -18.244 1.00 88.87 45 TRP B O 1
ATOM 4650 N N . GLN C 1 46 ? 1.947 -1.463 -16.658 1.00 113.71 46 GLN B N 1
ATOM 4651 C CA . GLN C 1 46 ? 3.367 -1.791 -16.600 1.00 115.22 46 GLN B CA 1
ATOM 4652 C C . GLN C 1 46 ? 3.860 -2.037 -15.175 1.00 129.84 46 GLN B C 1
ATOM 4653 O O . GLN C 1 46 ? 4.092 -1.095 -14.417 1.00 143.66 46 GLN B O 1
ATOM 4659 N N . ALA C 1 47 ? 4.021 -3.307 -14.817 1.00 127.24 47 ALA B N 1
ATOM 4660 C CA . ALA C 1 47 ? 4.571 -3.669 -13.517 1.00 124.48 47 ALA B CA 1
ATOM 4661 C C . ALA C 1 47 ? 6.043 -3.280 -13.458 1.00 127.80 47 ALA B C 1
ATOM 4662 O O . ALA C 1 47 ? 6.905 -4.002 -13.959 1.00 129.28 47 ALA B O 1
ATOM 4664 N N . VAL C 1 48 ? 6.325 -2.135 -12.847 1.00 128.25 48 VAL B N 1
ATOM 4665 C CA . VAL C 1 48 ? 7.681 -1.599 -12.828 1.00 137.13 48 VAL B CA 1
ATOM 4666 C C . VAL C 1 48 ? 8.249 -1.522 -11.409 1.00 141.08 48 VAL B C 1
ATOM 4667 O O . VAL C 1 48 ? 9.457 -1.657 -11.203 1.00 129.04 48 VAL B O 1
ATOM 4671 N N . ASN C 1 49 ? 7.364 -1.331 -10.434 1.00 161.52 49 ASN B N 1
ATOM 4672 C CA . ASN C 1 49 ? 7.761 -1.161 -9.038 1.00 171.86 49 ASN B CA 1
ATOM 4673 C C . ASN C 1 49 ? 8.491 -2.357 -8.436 1.00 156.62 49 ASN B C 1
ATOM 4674 O O . ASN C 1 49 ? 9.491 -2.200 -7.740 1.00 137.99 49 ASN B O 1
ATOM 4679 N N . GLY C 1 50 ? 7.980 -3.553 -8.708 1.00 139.05 50 GLY B N 1
ATOM 4680 C CA . GLY C 1 50 ? 8.415 -4.743 -8.002 1.00 134.03 50 GLY B CA 1
ATOM 4681 C C . GLY C 1 50 ? 7.397 -5.031 -6.916 1.00 141.67 50 GLY B C 1
ATOM 4682 O O . GLY C 1 50 ? 7.245 -6.167 -6.463 1.00 141.24 50 GLY B O 1
ATOM 4683 N N . ASN C 1 51 ? 6.698 -3.979 -6.500 1.00 145.87 51 ASN B N 1
ATOM 4684 C CA . ASN C 1 51 ? 5.577 -4.103 -5.583 1.00 127.26 51 ASN B CA 1
ATOM 4685 C C . ASN C 1 51 ? 4.268 -4.121 -6.362 1.00 124.40 51 ASN B C 1
ATOM 4686 O O . ASN C 1 51 ? 3.186 -4.180 -5.775 1.00 120.17 51 ASN B O 1
ATOM 4691 N N . ASN C 1 52 ? 4.390 -4.064 -7.688 1.00 90.41 52 ASN B N 1
ATOM 4692 C CA . ASN C 1 52 ? 3.251 -4.108 -8.606 1.00 85.25 52 ASN B CA 1
ATOM 4693 C C . ASN C 1 52 ? 2.235 -2.999 -8.371 1.00 84.54 52 ASN B C 1
ATOM 4694 O O . ASN C 1 52 ? 1.029 -3.237 -8.411 1.00 88.76 52 ASN B O 1
ATOM 4699 N N . ARG C 1 53 ? 2.731 -1.787 -8.146 1.00 97.17 53 ARG B N 1
ATOM 4700 C CA . ARG C 1 53 ? 1.881 -0.652 -7.799 1.00 107.74 53 ARG B CA 1
ATOM 4701 C C . ARG C 1 53 ? 1.029 -0.163 -8.976 1.00 99.78 53 ARG B C 1
ATOM 4702 O O . ARG C 1 53 ? 1.549 0.418 -9.931 1.00 87.21 53 ARG B O 1
ATOM 4710 N N . LEU C 1 54 ? -0.279 -0.394 -8.889 1.00 83.14 54 LEU B N 1
ATOM 4711 C CA . LEU C 1 54 ? -1.229 0.021 -9.921 1.00 80.29 54 LEU B CA 1
ATOM 4712 C C . LEU C 1 54 ? -1.479 1.529 -9.922 1.00 83.37 54 LEU B C 1
ATOM 4713 O O . LEU C 1 54 ? -1.190 2.215 -10.904 1.00 93.39 54 LEU B O 1
ATOM 4718 N N . ASP C 1 55 ? -2.043 2.022 -8.824 1.00 85.43 55 ASP B N 1
ATOM 4719 C CA . ASP C 1 55 ? -2.220 3.455 -8.580 1.00 94.18 55 ASP B CA 1
ATOM 4720 C C . ASP C 1 55 ? 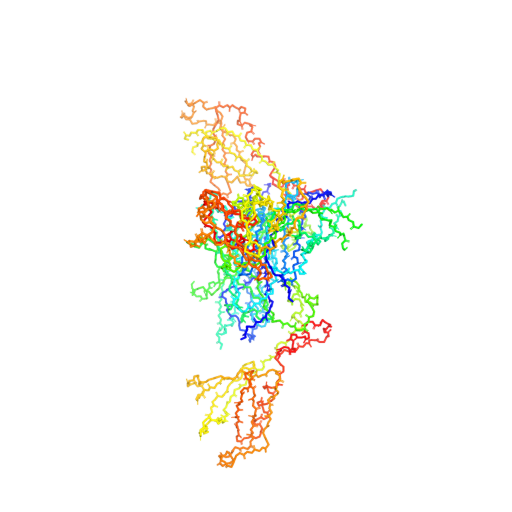-3.174 4.151 -9.557 1.00 81.13 55 ASP B C 1
ATOM 4721 O O . ASP C 1 55 ? -3.029 5.341 -9.838 1.00 87.07 55 ASP B O 1
ATOM 4726 N N . HIS C 1 56 ? -4.157 3.407 -10.057 1.00 81.92 56 HIS B N 1
ATOM 4727 C CA . HIS C 1 56 ? -5.184 3.968 -10.932 1.00 72.81 56 HIS B CA 1
ATOM 4728 C C . HIS C 1 56 ? -6.309 4.592 -10.110 1.00 87.15 56 HIS B C 1
ATOM 4729 O O . HIS C 1 56 ? -6.541 4.200 -8.968 1.00 113.39 56 HIS B O 1
ATOM 4736 N N . ASP C 1 57 ? -7.008 5.557 -10.698 1.00 83.50 57 ASP B N 1
ATOM 4737 C CA . ASP C 1 57 ? -8.094 6.250 -10.010 1.00 92.26 57 ASP B CA 1
ATOM 4738 C C . ASP C 1 57 ? -9.390 6.214 -10.816 1.00 88.17 57 ASP B C 1
ATOM 4739 O O . ASP C 1 57 ? -9.373 6.346 -12.037 1.00 104.80 57 ASP B O 1
ATOM 4744 N N . PHE C 1 58 ? -10.510 6.035 -10.124 1.00 82.98 58 PHE B N 1
ATOM 4745 C CA . PHE C 1 58 ? -11.823 6.059 -10.760 1.00 78.20 58 PHE B CA 1
ATOM 4746 C C . PHE C 1 58 ? -12.853 6.770 -9.889 1.00 82.79 58 PHE B C 1
ATOM 4747 O O . PHE C 1 58 ? -12.707 6.849 -8.668 1.00 77.22 58 PHE B O 1
ATOM 4755 N N . ALA C 1 59 ? -13.899 7.278 -10.530 1.00 81.86 59 ALA B N 1
ATOM 4756 C CA . ALA C 1 59 ? -15.003 7.924 -9.832 1.00 88.67 59 ALA B CA 1
ATOM 4757 C C . ALA C 1 59 ? -16.278 7.715 -10.640 1.00 98.26 59 ALA B C 1
ATOM 4758 O O . ALA C 1 59 ? -16.534 8.436 -11.604 1.00 110.03 59 ALA B O 1
ATOM 4760 N N . PHE C 1 60 ? -17.074 6.726 -10.248 1.00 92.21 60 PHE B N 1
ATOM 4761 C CA . PHE C 1 60 ? -18.215 6.311 -11.057 1.00 102.43 60 PHE B CA 1
ATOM 4762 C C . PHE C 1 60 ? -19.550 6.879 -10.582 1.00 94.37 60 PHE B C 1
ATOM 4763 O O . PHE C 1 60 ? -19.944 6.678 -9.435 1.00 90.94 60 PHE B O 1
ATOM 4771 N N . HIS C 1 61 ? -20.238 7.589 -11.474 1.00 105.28 61 HIS B N 1
ATOM 4772 C CA . HIS C 1 61 ? -21.644 7.912 -11.268 1.00 95.67 61 HIS B CA 1
ATOM 4773 C C . HIS C 1 61 ? -22.374 6.579 -11.295 1.00 103.00 61 HIS B C 1
ATOM 4774 O O . HIS C 1 61 ? -22.285 5.832 -12.271 1.00 109.38 61 HIS B O 1
ATOM 4781 N N . VAL C 1 62 ? -23.093 6.276 -10.221 1.00 105.72 62 VAL B N 1
ATOM 4782 C CA . VAL C 1 62 ? -23.474 4.899 -9.951 1.00 102.53 62 VAL B CA 1
ATOM 4783 C C . VAL C 1 62 ? -24.887 4.761 -9.380 1.00 108.32 62 VAL B C 1
ATOM 4784 O O . VAL C 1 62 ? -25.412 5.690 -8.767 1.00 113.03 62 VAL B O 1
ATOM 4788 N N . ASP C 1 63 ? -25.511 3.609 -9.616 1.00 101.87 63 ASP B N 1
ATOM 4789 C CA . ASP C 1 63 ? -26.746 3.256 -8.929 1.00 119.73 63 ASP B CA 1
ATOM 4790 C C . ASP C 1 63 ? -26.499 2.030 -8.058 1.00 124.90 63 ASP B C 1
ATOM 4791 O O . ASP C 1 63 ? -25.361 1.593 -7.897 1.00 115.28 63 ASP B O 1
ATOM 4796 N N . ASP C 1 64 ? -27.568 1.466 -7.512 1.00 132.97 64 ASP B N 1
ATOM 4797 C CA . ASP C 1 64 ? -27.435 0.434 -6.492 1.00 133.85 64 ASP B CA 1
ATOM 4798 C C . ASP C 1 64 ? -26.912 -0.913 -7.001 1.00 127.29 64 ASP B C 1
ATOM 4799 O O . ASP C 1 64 ? -26.135 -1.574 -6.312 1.00 124.89 64 ASP B O 1
ATOM 4804 N N . ASN C 1 65 ? -27.330 -1.320 -8.196 1.00 121.88 65 ASN B N 1
ATOM 4805 C CA . ASN C 1 65 ? -26.977 -2.647 -8.705 1.00 119.70 65 ASN B CA 1
ATOM 4806 C C . ASN C 1 65 ? -25.647 -2.700 -9.460 1.00 113.87 65 ASN B C 1
ATOM 4807 O O . ASN C 1 65 ? -25.481 -3.485 -10.393 1.00 105.71 65 ASN B O 1
ATOM 4812 N N . PHE C 1 66 ? -24.702 -1.870 -9.035 1.00 112.00 66 PHE B N 1
ATOM 4813 C CA . PHE C 1 66 ? -23.411 -1.746 -9.702 1.00 96.39 66 PHE B CA 1
ATOM 4814 C C . PHE C 1 66 ? -22.594 -3.031 -9.644 1.00 103.29 66 PHE B C 1
ATOM 4815 O O . PHE C 1 66 ? -22.834 -3.894 -8.800 1.00 124.77 66 PHE B O 1
ATOM 4823 N N . LYS C 1 67 ? -21.621 -3.138 -10.543 1.00 103.00 67 LYS B N 1
ATOM 4824 C CA . LYS C 1 67 ? -20.745 -4.300 -10.620 1.00 98.67 67 LYS B CA 1
ATOM 4825 C C . LYS C 1 67 ? -19.575 -4.011 -11.557 1.00 100.95 67 LYS B C 1
ATOM 4826 O O . LYS C 1 67 ? -19.650 -4.279 -12.756 1.00 130.39 67 LYS B O 1
ATOM 4832 N N . VAL C 1 68 ? -18.500 -3.451 -11.010 1.00 94.85 68 VAL B N 1
ATOM 4833 C CA . VAL C 1 68 ? -17.308 -3.162 -11.805 1.00 89.82 68 VAL B CA 1
ATOM 4834 C C . VAL C 1 68 ? -16.456 -4.419 -11.960 1.00 83.23 68 VAL B C 1
ATOM 4835 O O . VAL C 1 68 ? -16.323 -5.209 -11.028 1.00 88.16 68 VAL B O 1
ATOM 4839 N N . SER C 1 69 ? -15.891 -4.612 -13.147 1.00 93.08 69 SER B N 1
ATOM 4840 C CA . SER C 1 69 ? -15.076 -5.793 -13.403 1.00 86.77 69 SER B CA 1
ATOM 4841 C C . SER C 1 69 ? -13.665 -5.414 -13.845 1.00 82.61 69 SER B C 1
ATOM 4842 O O . SER C 1 69 ? -13.489 -4.575 -14.731 1.00 87.02 69 SER B O 1
ATOM 4845 N N . PHE C 1 70 ? -12.665 -6.032 -13.221 1.00 68.21 70 PHE B N 1
ATOM 4846 C CA . PHE C 1 70 ? -11.270 -5.782 -13.572 1.00 73.92 70 PHE B CA 1
ATOM 4847 C C . PHE C 1 70 ? -10.633 -7.032 -14.167 1.00 87.86 70 PHE B C 1
ATOM 4848 O O . PHE C 1 70 ? -10.501 -8.053 -13.489 1.00 85.24 70 PHE B O 1
ATOM 4856 N N . MET C 1 71 ? -10.234 -6.947 -15.433 1.00 95.93 71 MET B N 1
ATOM 4857 C CA . MET C 1 71 ? -9.611 -8.080 -16.110 1.00 89.57 71 MET B CA 1
ATOM 4858 C C . MET C 1 71 ? -8.159 -7.788 -16.489 1.00 83.33 71 MET B C 1
ATOM 4859 O O . MET C 1 71 ? -7.866 -6.771 -17.114 1.00 89.04 71 MET B O 1
ATOM 4864 N N . PHE C 1 72 ? -7.258 -8.687 -16.101 1.00 76.58 72 PHE B N 1
ATOM 4865 C CA . PHE C 1 72 ? -5.847 -8.579 -16.459 1.00 76.60 72 PHE B CA 1
ATOM 4866 C C . PHE C 1 72 ? -5.512 -9.649 -17.484 1.00 87.89 72 PHE B C 1
ATOM 4867 O O . PHE C 1 72 ? -5.730 -10.835 -17.238 1.00 101.15 72 PHE B O 1
ATOM 4875 N N . LEU C 1 73 ? -4.977 -9.231 -18.628 1.00 81.69 73 LEU B N 1
ATOM 4876 C CA . LEU C 1 73 ? -4.725 -10.153 -19.727 1.00 74.43 73 LEU B CA 1
ATOM 4877 C C . LEU C 1 73 ? -3.248 -10.463 -19.961 1.00 98.67 73 LEU B C 1
ATOM 4878 O O . LEU C 1 73 ? -2.403 -9.569 -19.936 1.00 94.81 73 LEU B O 1
ATOM 4883 N N . ASP C 1 74 ? -2.960 -11.742 -20.189 1.00 102.71 74 ASP B N 1
ATOM 4884 C CA . ASP C 1 74 ? -1.637 -12.204 -20.607 1.00 113.43 74 ASP B CA 1
ATOM 4885 C C . ASP C 1 74 ? -0.503 -11.808 -19.666 1.00 112.39 74 ASP B C 1
ATOM 4886 O O . ASP C 1 74 ? 0.534 -11.313 -20.106 1.00 134.15 74 ASP B O 1
ATOM 4891 N N . ILE C 1 75 ? -0.702 -12.040 -18.373 1.00 85.36 75 ILE B N 1
ATOM 4892 C CA . ILE C 1 75 ? 0.309 -11.721 -17.372 1.00 95.89 75 ILE B CA 1
ATOM 4893 C C . ILE C 1 75 ? 1.471 -12.706 -17.434 1.00 105.21 75 ILE B C 1
ATOM 4894 O O . ILE C 1 75 ? 1.264 -13.916 -17.364 1.00 113.16 75 ILE B O 1
ATOM 4899 N N . PRO C 1 76 ? 2.702 -12.189 -17.564 1.00 103.79 76 PRO B N 1
ATOM 4900 C CA . PRO C 1 76 ? 3.885 -13.055 -17.625 1.00 104.47 76 PRO B CA 1
ATOM 4901 C C . PRO C 1 76 ? 4.315 -13.583 -16.253 1.00 108.61 76 PRO B C 1
ATOM 4902 O O . PRO C 1 76 ? 4.820 -12.823 -15.425 1.00 94.94 76 PRO B O 1
ATOM 4906 N N . ILE C 1 77 ? 4.101 -14.876 -16.021 1.00 116.69 77 ILE B N 1
ATOM 4907 C CA . ILE C 1 77 ? 4.573 -15.538 -14.807 1.00 115.66 77 ILE B CA 1
ATOM 4908 C C . ILE C 1 77 ? 5.322 -16.824 -15.151 1.00 127.16 77 ILE B C 1
ATOM 4909 O O . ILE C 1 77 ? 5.164 -17.371 -16.240 1.00 135.66 77 ILE B O 1
ATOM 4914 N N . GLU C 1 78 ? 6.139 -17.302 -14.220 1.00 134.01 78 GLU B N 1
ATOM 4915 C CA . GLU C 1 78 ? 6.925 -18.509 -14.446 1.00 146.53 78 GLU B CA 1
ATOM 4916 C C . GLU C 1 78 ? 6.434 -19.665 -13.582 1.00 158.87 78 GLU B C 1
ATOM 4917 O O . GLU C 1 78 ? 5.788 -19.454 -12.556 1.00 157.18 78 GLU B O 1
ATOM 4923 N N . ASP C 1 79 ? 6.745 -20.886 -14.005 1.00 170.30 79 ASP B N 1
ATOM 4924 C CA . ASP C 1 79 ? 6.333 -22.078 -13.273 1.00 172.97 79 ASP B CA 1
ATOM 4925 C C . ASP C 1 79 ? 7.144 -22.246 -11.992 1.00 172.09 79 ASP B C 1
ATOM 4926 O O . ASP C 1 79 ? 6.679 -22.855 -11.028 1.00 168.89 79 ASP B O 1
ATOM 4931 N N . VAL C 1 117 ? 9.387 -21.046 -21.126 1.00 164.56 117 VAL B N 1
ATOM 4932 C CA . VAL C 1 117 ? 10.025 -20.475 -19.947 1.00 151.09 117 VAL B CA 1
ATOM 4933 C C . VAL C 1 117 ? 9.034 -19.616 -19.166 1.00 150.57 117 VAL B C 1
ATOM 4934 O O . VAL C 1 117 ? 9.091 -19.545 -17.938 1.00 170.06 117 VAL B O 1
ATOM 4938 N N . ILE C 1 118 ? 8.117 -18.974 -19.885 1.00 137.42 118 ILE B N 1
ATOM 4939 C CA . ILE C 1 118 ? 7.153 -18.065 -19.271 1.00 128.33 118 ILE B CA 1
ATOM 4940 C C . ILE C 1 118 ? 5.709 -18.437 -19.597 1.00 129.92 118 ILE B C 1
ATOM 4941 O O . ILE C 1 118 ? 5.338 -18.567 -20.763 1.00 134.87 118 ILE B O 1
ATOM 4946 N N . LYS C 1 119 ? 4.902 -18.604 -18.555 1.00 133.47 119 LYS B N 1
ATOM 4947 C CA . LYS C 1 119 ? 3.484 -18.908 -18.706 1.00 138.85 119 LYS B CA 1
ATOM 4948 C C . LYS C 1 119 ? 2.647 -17.634 -18.615 1.00 143.57 119 LYS B C 1
ATOM 4949 O O . LYS C 1 119 ? 2.792 -16.855 -17.674 1.00 149.57 119 LYS B O 1
ATOM 4955 N N . LYS C 1 120 ? 1.776 -17.420 -19.596 1.00 142.55 120 LYS B N 1
ATOM 4956 C CA . LYS C 1 120 ? 0.896 -16.254 -19.588 1.00 136.76 120 LYS B CA 1
ATOM 4957 C C . LYS C 1 120 ? -0.544 -16.641 -19.262 1.00 130.86 120 LYS B C 1
ATOM 4958 O O . LYS C 1 120 ? -1.171 -17.409 -19.989 1.00 136.30 120 LYS B O 1
ATOM 4964 N N . VAL C 1 121 ? -1.064 -16.107 -18.162 1.00 126.22 121 VAL B N 1
ATOM 4965 C CA . VAL C 1 121 ? -2.442 -16.378 -17.760 1.00 130.66 121 VAL B CA 1
ATOM 4966 C C . VAL C 1 121 ? -3.218 -15.083 -17.542 1.00 106.33 121 VAL B C 1
ATOM 4967 O O . VAL C 1 121 ? -2.635 -14.032 -17.267 1.00 80.33 121 VAL B O 1
ATOM 4971 N N . SER C 1 122 ? -4.538 -15.170 -17.660 1.00 101.11 122 SER B N 1
ATOM 4972 C CA . SER C 1 122 ? -5.399 -14.010 -17.486 1.00 89.41 122 SER B CA 1
ATOM 4973 C C . SER C 1 122 ? -6.501 -14.299 -16.473 1.00 102.63 122 SER B C 1
ATOM 4974 O O . SER C 1 122 ? -6.976 -15.430 -16.360 1.00 126.29 122 SER B O 1
ATOM 4977 N N . GLY C 1 123 ? -6.903 -13.269 -15.738 1.00 90.46 123 GLY B N 1
ATOM 4978 C CA . GLY C 1 123 ? -7.919 -13.419 -14.716 1.00 92.92 123 GLY B CA 1
ATOM 4979 C C . GLY C 1 123 ? -8.806 -12.198 -14.578 1.00 93.18 123 GLY B C 1
ATOM 4980 O O . GLY C 1 123 ? -8.494 -11.123 -15.088 1.00 85.07 123 GLY B O 1
ATOM 4981 N N . THR C 1 124 ? -9.916 -12.368 -13.869 1.00 94.94 124 THR B N 1
ATOM 4982 C CA . THR C 1 124 ? -10.895 -11.304 -13.709 1.00 81.10 124 THR B CA 1
ATOM 4983 C C . THR C 1 124 ? -11.258 -11.102 -12.238 1.00 100.34 124 THR B C 1
ATOM 4984 O O . THR C 1 124 ? -11.449 -12.068 -11.495 1.00 96.46 124 THR B O 1
ATOM 4988 N N . ALA C 1 125 ? -11.349 -9.841 -11.826 1.00 85.85 125 ALA B N 1
ATOM 4989 C CA . ALA C 1 125 ? -11.703 -9.505 -10.455 1.00 80.58 125 ALA B CA 1
ATOM 4990 C C . ALA C 1 125 ? -12.876 -8.530 -10.421 1.00 91.95 125 ALA B C 1
ATOM 4991 O O . ALA C 1 125 ? -12.725 -7.355 -10.758 1.00 98.55 125 ALA B O 1
ATOM 4993 N N . THR C 1 126 ? -14.041 -9.023 -10.013 1.00 93.53 126 THR B N 1
ATOM 4994 C CA . THR C 1 126 ? -15.250 -8.206 -9.958 1.00 92.93 126 THR B CA 1
ATOM 4995 C C . THR C 1 126 ? -15.470 -7.594 -8.573 1.00 96.60 126 THR B C 1
ATOM 4996 O O . THR C 1 126 ? -15.071 -8.165 -7.559 1.00 81.53 126 THR B O 1
ATOM 5000 N N . LEU C 1 127 ? -16.106 -6.427 -8.542 1.00 94.00 127 LEU B N 1
ATOM 5001 C CA . LEU C 1 127 ? -16.400 -5.745 -7.288 1.00 76.31 127 LEU B CA 1
ATOM 5002 C C . LEU C 1 127 ? -17.844 -5.260 -7.257 1.00 90.52 127 LEU B C 1
ATOM 5003 O O . LEU C 1 127 ? -18.240 -4.408 -8.052 1.00 95.17 127 LEU B O 1
ATOM 5008 N N . ASN C 1 128 ? -18.624 -5.804 -6.328 1.00 81.58 128 ASN B N 1
ATOM 5009 C CA . ASN C 1 128 ? -20.031 -5.455 -6.205 1.00 91.00 128 ASN B CA 1
ATOM 5010 C C . ASN C 1 128 ? -20.221 -4.293 -5.236 1.00 108.19 128 ASN B C 1
ATOM 5011 O O . ASN C 1 128 ? -19.630 -4.275 -4.158 1.00 127.35 128 ASN B O 1
ATOM 5016 N N . LEU C 1 129 ? -21.044 -3.323 -5.623 1.00 95.77 129 LEU B N 1
ATOM 5017 C CA . LEU C 1 129 ? -21.314 -2.175 -4.764 1.00 94.54 129 LEU B CA 1
ATOM 5018 C C . LEU C 1 129 ? -22.200 -2.572 -3.589 1.00 109.03 129 LEU B C 1
ATOM 5019 O O . LEU C 1 129 ? -22.051 -2.053 -2.484 1.00 130.02 129 LEU B O 1
ATOM 5024 N N . GLY C 1 130 ? -23.116 -3.504 -3.831 1.00 104.70 130 GLY B N 1
ATOM 5025 C CA . GLY C 1 130 ? -24.015 -3.978 -2.795 1.00 104.59 130 GLY B CA 1
ATOM 5026 C C . GLY C 1 130 ? -23.313 -4.719 -1.670 1.00 110.21 130 GLY B C 1
ATOM 5027 O O . GLY C 1 130 ? -23.872 -4.890 -0.587 1.00 130.97 130 GLY B O 1
ATOM 5028 N N . ASN C 1 131 ? -22.084 -5.157 -1.924 1.00 91.90 131 ASN B N 1
ATOM 5029 C CA . ASN C 1 131 ? -21.324 -5.918 -0.938 1.00 106.03 131 ASN B CA 1
ATOM 5030 C C . ASN C 1 131 ? -20.335 -5.083 -0.131 1.00 108.45 131 ASN B C 1
ATOM 5031 O O . ASN C 1 131 ? -19.745 -5.577 0.830 1.00 124.32 131 ASN B O 1
ATOM 5036 N N . VAL C 1 132 ? -20.143 -3.825 -0.518 1.00 94.71 132 VAL B N 1
ATOM 5037 C CA . VAL C 1 132 ? -19.166 -2.981 0.167 1.00 93.97 132 VAL B CA 1
ATOM 5038 C C . VAL C 1 132 ? -19.692 -1.599 0.560 1.00 112.00 132 VAL B C 1
ATOM 5039 O O . VAL C 1 132 ? -19.021 -0.868 1.286 1.00 121.27 132 VAL B O 1
ATOM 5043 N N . LYS C 1 133 ? -20.884 -1.241 0.091 1.00 109.78 133 LYS B N 1
ATOM 5044 C CA . LYS C 1 133 ? -21.428 0.087 0.372 1.00 109.25 133 LYS B CA 1
ATOM 5045 C C . LYS C 1 133 ? -21.757 0.259 1.851 1.00 124.44 133 LYS B C 1
ATOM 5046 O O . LYS C 1 133 ? -21.772 1.374 2.368 1.00 131.17 133 LYS B O 1
ATOM 5052 N N . ASP C 1 134 ? -22.017 -0.853 2.527 1.00 131.66 134 ASP B N 1
ATOM 5053 C CA . ASP C 1 134 ? -22.282 -0.831 3.959 1.00 132.20 134 ASP B CA 1
ATOM 5054 C C . ASP C 1 134 ? -20.996 -0.577 4.746 1.00 112.42 134 ASP B C 1
ATOM 5055 O O . ASP C 1 134 ? -21.035 -0.042 5.855 1.00 105.15 134 ASP B O 1
ATOM 5060 N N . SER C 1 135 ? -19.861 -0.954 4.162 1.00 97.86 135 SER B N 1
ATOM 5061 C CA . SER C 1 135 ? -18.560 -0.778 4.803 1.00 97.59 135 SER B CA 1
ATOM 5062 C C . SER C 1 135 ? -17.815 0.460 4.311 1.00 105.80 135 SER B C 1
ATOM 5063 O O . SER C 1 135 ? -16.776 0.819 4.864 1.00 106.93 135 SER B O 1
ATOM 5066 N N . CYS C 1 136 ? -18.328 1.102 3.265 1.00 108.73 136 CYS B N 1
ATOM 5067 C CA . CYS C 1 136 ? -17.653 2.273 2.707 1.00 117.96 136 CYS B CA 1
ATOM 5068 C C . CYS C 1 136 ? -18.586 3.462 2.497 1.00 117.01 136 CYS B C 1
ATOM 5069 O O . CYS C 1 136 ? -18.296 4.357 1.700 1.00 117.39 136 CYS B O 1
ATOM 5072 N N . PHE C 1 137 ? -19.700 3.475 3.221 1.00 106.80 137 PHE B N 1
ATOM 5073 C CA . PHE C 1 137 ? -20.653 4.571 3.117 1.00 98.18 137 PHE B CA 1
ATOM 5074 C C . PHE C 1 137 ? -20.104 5.809 3.819 1.00 109.93 137 PHE B C 1
ATOM 5075 O O . PHE C 1 137 ? -20.170 5.922 5.042 1.00 119.33 137 PHE B O 1
ATOM 5083 N N . GLY C 1 138 ? -19.560 6.736 3.039 1.00 110.30 138 GLY B N 1
ATOM 5084 C CA . GLY C 1 138 ? -19.010 7.962 3.584 1.00 111.57 138 GLY B CA 1
ATOM 5085 C C . GLY C 1 138 ? -17.671 7.762 4.269 1.00 113.97 138 GLY B C 1
ATOM 5086 O O . GLY C 1 138 ? -17.257 8.579 5.089 1.00 110.45 138 GLY B O 1
ATOM 5087 N N . LYS C 1 139 ? -16.991 6.669 3.937 1.00 115.95 139 LYS B N 1
ATOM 5088 C CA . LYS C 1 139 ? -15.666 6.407 4.487 1.00 111.45 139 LYS B CA 1
ATOM 5089 C C . LYS C 1 139 ? -14.881 5.444 3.605 1.00 118.05 139 LYS B C 1
ATOM 5090 O O . LYS C 1 139 ? -15.455 4.555 2.981 1.00 122.33 139 LYS B O 1
ATOM 5096 N N . ALA C 1 140 ? -13.568 5.635 3.547 1.00 110.96 140 ALA B N 1
ATOM 5097 C CA . ALA C 1 140 ? -12.706 4.761 2.763 1.00 101.88 140 ALA B CA 1
ATOM 5098 C C . ALA C 1 140 ? -12.753 3.341 3.317 1.00 107.06 140 ALA B C 1
ATOM 5099 O O . ALA C 1 140 ? -13.032 3.137 4.500 1.00 126.73 140 ALA B O 1
ATOM 5101 N N . PHE C 1 141 ? -12.483 2.364 2.456 1.00 88.61 141 PHE B N 1
ATOM 5102 C CA . PHE C 1 141 ? -12.571 0.957 2.834 1.00 93.09 141 PHE B CA 1
ATOM 5103 C C . PHE C 1 141 ? -11.662 0.090 1.965 1.00 86.27 141 PHE B C 1
ATOM 5104 O O . PHE C 1 141 ? -11.944 -0.130 0.787 1.00 94.50 141 PHE B O 1
ATOM 5112 N N . ASN C 1 142 ? -10.574 -0.398 2.553 1.00 87.42 142 ASN B N 1
ATOM 5113 C CA . ASN C 1 142 ? -9.603 -1.220 1.836 1.00 88.68 142 ASN B CA 1
ATOM 5114 C C . ASN C 1 142 ? -10.105 -2.642 1.588 1.00 94.58 142 ASN B C 1
ATOM 5115 O O . ASN C 1 142 ? -10.369 -3.386 2.531 1.00 119.00 142 ASN B O 1
ATOM 5120 N N . VAL C 1 143 ? -10.217 -3.019 0.318 1.00 98.77 143 VAL B N 1
ATOM 5121 C CA . VAL C 1 143 ? -10.760 -4.324 -0.049 1.00 103.99 143 VAL B CA 1
ATOM 5122 C C . VAL C 1 143 ? -9.698 -5.225 -0.678 1.00 101.10 143 VAL B C 1
ATOM 5123 O O . VAL C 1 143 ? -8.744 -4.745 -1.291 1.00 116.27 143 VAL B O 1
ATOM 5127 N N . GLU C 1 144 ? -9.866 -6.533 -0.511 1.00 94.49 144 GLU B N 1
ATOM 5128 C CA . GLU C 1 144 ? -9.034 -7.516 -1.192 1.00 88.34 144 GLU B CA 1
ATOM 5129 C C . GLU C 1 144 ? -9.940 -8.476 -1.952 1.00 97.82 144 GLU B C 1
ATOM 5130 O O . GLU C 1 144 ? -10.718 -9.219 -1.354 1.00 99.33 144 GLU B O 1
ATOM 5136 N N . ILE C 1 145 ? -9.834 -8.452 -3.275 1.00 101.34 145 ILE B N 1
ATOM 5137 C CA . ILE C 1 145 ? -10.712 -9.234 -4.131 1.00 79.35 145 ILE B CA 1
ATOM 5138 C C . ILE C 1 145 ? -9.884 -10.182 -5.007 1.00 91.18 145 ILE B C 1
ATOM 5139 O O . ILE C 1 145 ? -8.857 -9.783 -5.562 1.00 80.92 145 ILE B O 1
ATOM 5144 N N . PRO C 1 146 ? -10.307 -11.455 -5.099 1.00 100.28 146 PRO B N 1
ATOM 5145 C CA . PRO C 1 146 ? -9.549 -12.459 -5.857 1.00 103.99 146 PRO B CA 1
ATOM 5146 C C . PRO C 1 146 ? -9.631 -12.267 -7.370 1.00 104.44 146 PRO B C 1
ATOM 5147 O O . PRO C 1 146 ? -10.692 -11.931 -7.901 1.00 95.59 146 PRO B O 1
ATOM 5151 N N . ILE C 1 147 ? -8.507 -12.481 -8.048 1.00 104.91 147 ILE B N 1
ATOM 5152 C CA . ILE C 1 147 ? -8.466 -12.465 -9.504 1.00 93.66 147 ILE B CA 1
ATOM 5153 C C . ILE C 1 147 ? -8.654 -13.888 -10.012 1.00 99.41 147 ILE B C 1
ATOM 5154 O O . ILE C 1 147 ? -7.719 -14.694 -9.980 1.00 91.30 147 ILE B O 1
ATOM 5159 N N . ILE C 1 148 ? -9.863 -14.196 -10.475 1.00 100.70 148 ILE B N 1
ATOM 5160 C CA . ILE C 1 148 ? -10.195 -15.555 -10.893 1.00 106.29 148 ILE B CA 1
ATOM 5161 C C . ILE C 1 148 ? -9.854 -15.813 -12.358 1.00 107.38 148 ILE B C 1
ATOM 5162 O O . ILE C 1 148 ? -10.254 -15.056 -13.240 1.00 114.44 148 ILE B O 1
ATOM 5167 N N . SER C 1 149 ? -9.109 -16.888 -12.604 1.00 118.10 149 SER B N 1
ATOM 5168 C CA . SER C 1 149 ? -8.732 -17.284 -13.956 1.00 115.78 149 SER B CA 1
ATOM 5169 C C . SER C 1 149 ? -9.967 -17.617 -14.781 1.00 113.40 149 SER B C 1
ATOM 5170 O O . SER C 1 149 ? -10.558 -18.686 -14.627 1.00 106.85 149 SER B O 1
ATOM 5173 N N . ARG C 1 150 ? -10.356 -16.694 -15.654 1.00 132.53 150 ARG B N 1
ATOM 5174 C CA . ARG C 1 150 ? -11.512 -16.903 -16.520 1.00 144.77 150 ARG B CA 1
ATOM 5175 C C . ARG C 1 150 ? -11.095 -17.571 -17.827 1.00 126.18 150 ARG B C 1
ATOM 5176 O O . ARG C 1 150 ? -10.279 -18.493 -17.828 1.00 106.99 150 ARG B O 1
ATOM 5184 N N . ARG C 1 166 ? -8.682 -22.017 -9.189 1.00 143.07 166 ARG B N 1
ATOM 5185 C CA . ARG C 1 166 ? -9.081 -21.135 -10.277 1.00 136.59 166 ARG B CA 1
ATOM 5186 C C . ARG C 1 166 ? -8.728 -19.692 -9.924 1.00 119.34 166 ARG B C 1
ATOM 5187 O O . ARG C 1 166 ? -9.265 -18.747 -10.499 1.00 119.93 166 ARG B O 1
ATOM 5195 N N . THR C 1 167 ? -7.817 -19.533 -8.970 1.00 109.98 167 THR B N 1
ATOM 5196 C CA . THR C 1 167 ? -7.399 -18.210 -8.521 1.00 102.77 167 THR B CA 1
ATOM 5197 C C . THR C 1 167 ? -5.897 -18.037 -8.697 1.00 106.68 167 THR B C 1
ATOM 5198 O O . THR C 1 167 ? -5.115 -18.885 -8.276 1.00 118.11 167 THR B O 1
ATOM 5202 N N . LEU C 1 168 ? -5.499 -16.935 -9.322 1.00 101.71 168 LEU B N 1
ATOM 5203 C CA . LEU C 1 168 ? -4.090 -16.678 -9.584 1.00 117.56 168 LEU B CA 1
ATOM 5204 C C . LEU C 1 168 ? -3.545 -15.600 -8.662 1.00 119.86 168 LEU B C 1
ATOM 5205 O O . LEU C 1 168 ? -2.516 -15.786 -8.006 1.00 136.18 168 LEU B O 1
ATOM 5210 N N . GLY C 1 169 ? -4.240 -14.470 -8.610 1.00 118.73 169 GLY B N 1
ATOM 5211 C CA . GLY C 1 169 ? -3.821 -13.382 -7.752 1.00 110.99 169 GLY B CA 1
ATOM 5212 C C . GLY C 1 169 ? -4.934 -12.785 -6.919 1.00 91.07 169 GLY B C 1
ATOM 5213 O O . GLY C 1 169 ? -6.087 -13.212 -6.982 1.00 91.13 169 GLY B O 1
ATOM 5214 N N . ASN C 1 170 ? -4.569 -11.789 -6.124 1.00 92.42 170 ASN B N 1
ATOM 5215 C CA . ASN C 1 170 ? -5.528 -11.032 -5.337 1.00 94.25 170 ASN B CA 1
ATOM 5216 C C . ASN C 1 170 ? -5.309 -9.543 -5.565 1.00 86.96 170 ASN B C 1
ATOM 5217 O O . ASN C 1 170 ? -4.177 -9.058 -5.528 1.00 84.14 170 ASN B O 1
ATOM 5222 N N . LEU C 1 171 ? -6.396 -8.828 -5.825 1.00 73.86 171 LEU B N 1
ATOM 5223 C CA . LEU C 1 171 ? -6.323 -7.408 -6.137 1.00 75.29 171 LEU B CA 1
ATOM 5224 C C . LEU C 1 171 ? -6.653 -6.566 -4.911 1.00 94.84 171 LEU B C 1
ATOM 5225 O O . LEU C 1 171 ? -7.601 -6.862 -4.185 1.00 112.95 171 LEU B O 1
ATOM 5230 N N . THR C 1 172 ? -5.870 -5.516 -4.681 1.00 88.42 172 THR B N 1
ATOM 5231 C CA . THR C 1 172 ? -6.104 -4.631 -3.546 1.00 84.91 172 THR B CA 1
ATOM 5232 C C . THR C 1 172 ? -6.537 -3.245 -3.997 1.00 92.52 172 THR B C 1
ATOM 5233 O O . THR C 1 172 ? -5.937 -2.655 -4.893 1.00 107.37 172 THR B O 1
ATOM 5237 N N . LEU C 1 173 ? -7.578 -2.726 -3.357 1.00 91.30 173 LEU B N 1
ATOM 5238 C CA . LEU C 1 173 ? -8.095 -1.406 -3.679 1.00 82.93 173 LEU B CA 1
ATOM 5239 C C . LEU C 1 173 ? -8.713 -0.755 -2.448 1.00 90.25 173 LEU B C 1
ATOM 5240 O O . LEU C 1 173 ? -8.936 -1.413 -1.432 1.00 116.73 173 LEU B O 1
ATOM 5245 N N . THR C 1 174 ? -8.982 0.542 -2.544 1.00 86.91 174 THR B N 1
ATOM 5246 C CA . THR C 1 174 ? -9.714 1.253 -1.503 1.00 88.52 174 THR B CA 1
ATOM 5247 C C . THR C 1 174 ? -10.893 1.996 -2.130 1.00 89.06 174 THR B C 1
ATOM 5248 O O . THR C 1 174 ? -10.732 2.682 -3.141 1.00 84.23 174 THR B O 1
ATOM 5252 N N . CYS C 1 175 ? -12.079 1.842 -1.547 1.00 92.51 175 CYS B N 1
ATOM 5253 C CA . CYS C 1 175 ? -13.288 2.404 -2.146 1.00 100.24 175 CYS B CA 1
ATOM 5254 C C . CYS C 1 175 ? -14.097 3.281 -1.192 1.00 107.57 175 CYS B C 1
ATOM 5255 O O . CYS C 1 175 ? -14.053 3.106 0.027 1.00 110.39 175 CYS B O 1
ATOM 5258 N N . LEU C 1 176 ? -14.840 4.224 -1.765 1.00 98.95 176 LEU B N 1
ATOM 5259 C CA . LEU C 1 176 ? -15.612 5.184 -0.985 1.00 107.63 176 LEU B CA 1
ATOM 5260 C C . LEU C 1 176 ? -16.938 5.492 -1.678 1.00 100.47 176 LEU B C 1
ATOM 5261 O O . LEU C 1 176 ? -16.955 5.939 -2.823 1.00 85.54 176 LEU B O 1
ATOM 5266 N N . TYR C 1 177 ? -18.046 5.257 -0.979 1.00 87.35 177 TYR B N 1
ATOM 5267 C CA . TYR C 1 177 ? -19.370 5.495 -1.549 1.00 88.37 177 TYR B CA 1
ATOM 5268 C C . TYR C 1 177 ? -20.012 6.771 -1.013 1.00 95.34 177 TYR B C 1
ATOM 5269 O O . TYR C 1 177 ? -19.906 7.088 0.171 1.00 109.14 177 TYR B O 1
ATOM 5278 N N . ILE C 1 178 ? -20.677 7.498 -1.902 1.00 99.38 178 ILE B N 1
ATOM 5279 C CA . ILE C 1 178 ? -21.369 8.731 -1.551 1.00 112.39 178 ILE B CA 1
ATOM 5280 C C . ILE C 1 178 ? -22.738 8.738 -2.211 1.00 119.74 178 ILE B C 1
ATOM 5281 O O . ILE C 1 178 ? -22.838 8.553 -3.420 1.00 124.80 178 ILE B O 1
ATOM 5286 N N . PRO C 1 179 ? -23.800 8.949 -1.421 1.00 108.97 179 PRO B N 1
ATOM 5287 C CA . PRO C 1 179 ? -25.152 9.031 -1.985 1.00 113.10 179 PRO B CA 1
ATOM 5288 C C . PRO C 1 179 ? -25.313 10.289 -2.833 1.00 118.65 179 PRO B C 1
ATOM 5289 O O . PRO C 1 179 ? -24.615 11.275 -2.594 1.00 122.64 179 PRO B O 1
ATOM 5293 N N . GLU C 1 180 ? -26.211 10.251 -3.813 1.00 121.07 180 GLU B N 1
ATOM 5294 C CA . GLU C 1 180 ? -26.433 11.400 -4.686 1.00 125.77 180 GLU B CA 1
ATOM 5295 C C . GLU C 1 180 ? -26.942 12.607 -3.911 1.00 120.00 180 GLU B C 1
ATOM 5296 O O . GLU C 1 180 ? -27.899 12.509 -3.141 1.00 112.92 180 GLU B O 1
ATOM 5302 N N . LEU C 1 181 ? -26.291 13.745 -4.122 1.00 118.28 181 LEU B N 1
ATOM 5303 C CA . LEU C 1 181 ? -26.656 14.980 -3.446 1.00 132.69 181 LEU B CA 1
ATOM 5304 C C . LEU C 1 181 ? -27.076 16.030 -4.466 1.00 129.81 181 LEU B C 1
ATOM 5305 O O . LEU C 1 181 ? -26.511 16.104 -5.556 1.00 134.54 181 LEU B O 1
ATOM 5310 N N . SER C 1 182 ? -28.063 16.845 -4.109 1.00 130.66 182 SER B N 1
ATOM 5311 C CA . SER C 1 182 ? -28.508 17.921 -4.986 1.00 131.39 182 SER B CA 1
ATOM 5312 C C . SER C 1 182 ? -27.468 19.038 -5.057 1.00 134.89 182 SER B C 1
ATOM 5313 O O . SER C 1 182 ? -27.701 20.153 -4.590 1.00 145.61 182 SER B O 1
ATOM 5316 N N . VAL C 1 183 ? -26.319 18.719 -5.645 1.00 132.98 183 VAL B N 1
ATOM 5317 C CA . VAL C 1 183 ? -25.216 19.661 -5.792 1.00 139.04 183 VAL B CA 1
ATOM 5318 C C . VAL C 1 183 ? -24.659 19.564 -7.213 1.00 133.15 183 VAL B C 1
ATOM 5319 O O . VAL C 1 183 ? -24.530 18.461 -7.750 1.00 120.55 183 VAL B O 1
ATOM 5323 N N . PRO C 1 184 ? -24.367 20.720 -7.840 1.00 133.13 184 PRO B N 1
ATOM 5324 C CA . PRO C 1 184 ? -23.739 20.757 -9.165 1.00 123.31 184 PRO B CA 1
ATOM 5325 C C . PRO C 1 184 ? -22.564 19.791 -9.266 1.00 123.37 184 PRO B C 1
ATOM 5326 O O . PRO C 1 184 ? -21.730 19.735 -8.366 1.00 136.88 184 PRO B O 1
ATOM 5330 N N . GLU C 1 185 ? -22.506 19.043 -10.362 1.00 134.42 185 GLU B N 1
ATOM 5331 C CA . GLU C 1 185 ? -21.544 17.954 -10.520 1.00 128.33 185 GLU B CA 1
ATOM 5332 C C . GLU C 1 185 ? -20.088 18.425 -10.576 1.00 140.21 185 GLU B C 1
ATOM 5333 O O . GLU C 1 185 ? -19.165 17.614 -10.643 1.00 138.12 185 GLU B O 1
ATOM 5339 N N . GLN C 1 186 ? -19.890 19.738 -10.543 1.00 149.16 186 GLN B N 1
ATOM 5340 C CA . GLN C 1 186 ? -18.554 20.318 -10.567 1.00 149.79 186 GLN B CA 1
ATOM 5341 C C . GLN C 1 186 ? -17.981 20.424 -9.154 1.00 148.52 186 GLN B C 1
ATOM 5342 O O . GLN C 1 186 ? -16.765 20.365 -8.962 1.00 146.22 186 GLN B O 1
ATOM 5348 N N . GLU C 1 187 ? -18.865 20.565 -8.170 1.00 146.21 187 GLU B N 1
ATOM 5349 C CA . GLU C 1 187 ? -18.458 20.778 -6.781 1.00 143.42 187 GLU B CA 1
ATOM 5350 C C . GLU C 1 187 ? -18.166 19.490 -6.004 1.00 130.28 187 GLU B C 1
ATOM 5351 O O . GLU C 1 187 ? -17.906 19.537 -4.801 1.00 136.08 187 GLU B O 1
ATOM 5357 N N . LEU C 1 188 ? -18.211 18.348 -6.682 1.00 114.59 188 LEU B N 1
ATOM 5358 C CA . LEU C 1 188 ? -17.870 17.077 -6.047 1.00 103.35 188 LEU B CA 1
ATOM 5359 C C . LEU C 1 188 ? -16.400 16.739 -6.286 1.00 112.54 188 LEU B C 1
ATOM 5360 O O . LEU C 1 188 ? -15.828 17.147 -7.297 1.00 127.30 188 LEU B O 1
ATOM 5365 N N . PRO C 1 189 ? -15.777 16.000 -5.352 1.00 118.97 189 PRO B N 1
ATOM 5366 C CA . PRO C 1 189 ? -14.392 15.563 -5.562 1.00 124.89 189 PRO B CA 1
ATOM 5367 C C . PRO C 1 189 ? -14.293 14.598 -6.742 1.00 118.79 189 PRO B C 1
ATOM 5368 O O . PRO C 1 189 ? -15.271 13.921 -7.058 1.00 105.84 189 PRO B O 1
ATOM 5372 N N . PHE C 1 190 ? -13.128 14.541 -7.381 1.00 120.88 190 PHE B N 1
ATOM 5373 C CA . PHE C 1 190 ? -12.940 13.689 -8.552 1.00 112.70 190 PHE B CA 1
ATOM 5374 C C . PHE C 1 190 ? -12.147 12.423 -8.238 1.00 101.61 190 PHE B C 1
ATOM 5375 O O . PHE C 1 190 ? -12.045 11.523 -9.073 1.00 89.92 190 PHE B O 1
ATOM 5383 N N . THR C 1 191 ? -11.585 12.361 -7.034 1.00 98.51 191 THR B N 1
ATOM 5384 C CA . THR C 1 191 ? -10.835 11.188 -6.599 1.00 92.64 191 THR B CA 1
ATOM 5385 C C . THR C 1 191 ? -11.218 10.777 -5.185 1.00 99.60 191 THR B C 1
ATOM 5386 O O . THR C 1 191 ? -11.776 11.568 -4.425 1.00 111.99 191 THR B O 1
ATOM 5390 N N . LEU C 1 192 ? -10.910 9.532 -4.839 1.00 95.85 192 LEU B N 1
ATOM 5391 C CA . LEU C 1 192 ? -11.125 9.034 -3.489 1.00 90.63 192 LEU B CA 1
ATOM 5392 C C . LEU C 1 192 ? -10.259 9.808 -2.502 1.00 105.24 192 LEU B C 1
ATOM 5393 O O . LEU C 1 192 ? -10.646 10.022 -1.353 1.00 113.00 192 LEU B O 1
ATOM 5398 N N . GLU C 1 193 ? -9.085 10.226 -2.968 1.00 104.12 193 GLU B N 1
ATOM 5399 C CA . GLU C 1 193 ? -8.155 11.009 -2.164 1.00 100.63 193 GLU B CA 1
ATOM 5400 C C . GLU C 1 193 ? -8.803 12.298 -1.680 1.00 105.46 193 GLU B C 1
ATOM 5401 O O . GLU C 1 193 ? -8.711 12.645 -0.503 1.00 127.20 193 GLU B O 1
ATOM 5407 N N . GLN C 1 194 ? -9.462 13.002 -2.593 1.00 97.80 194 GLN B N 1
ATOM 5408 C CA . GLN C 1 194 ? -10.080 14.279 -2.265 1.00 101.92 194 GLN B CA 1
ATOM 5409 C C . GLN C 1 194 ? -11.335 14.090 -1.416 1.00 107.12 194 GLN B C 1
ATOM 5410 O O . GLN C 1 194 ? -11.713 14.973 -0.647 1.00 113.52 194 GLN B O 1
ATOM 5416 N N . ALA C 1 195 ? -11.974 12.933 -1.557 1.00 112.59 195 ALA B N 1
ATOM 5417 C CA . ALA C 1 195 ? -13.154 12.617 -0.762 1.00 108.19 195 ALA B CA 1
ATOM 5418 C C . ALA C 1 195 ? -12.779 12.407 0.701 1.00 107.45 195 ALA B C 1
ATOM 5419 O O . ALA C 1 195 ? -13.439 12.934 1.596 1.00 110.41 195 ALA B O 1
ATOM 5421 N N . THR C 1 196 ? -11.720 11.640 0.943 1.00 95.42 196 THR B N 1
ATOM 5422 C CA . THR C 1 196 ? -11.245 11.428 2.306 1.00 103.33 196 THR B CA 1
ATOM 5423 C C . THR C 1 196 ? -10.665 12.719 2.876 1.00 113.31 196 THR B C 1
ATOM 5424 O O . THR C 1 196 ? -10.838 13.021 4.056 1.00 143.41 196 THR B O 1
ATOM 5428 N N . MET C 1 197 ? -9.982 13.478 2.024 1.00 102.61 197 MET B N 1
ATOM 5429 C CA . MET C 1 197 ? -9.369 14.740 2.423 1.00 103.94 197 MET B CA 1
ATOM 5430 C C . MET C 1 197 ? -10.428 15.765 2.829 1.00 105.04 197 MET B C 1
ATOM 5431 O O . MET C 1 197 ? -10.169 16.650 3.647 1.00 105.55 197 MET B O 1
ATOM 5436 N N . ASP C 1 198 ? -11.621 15.638 2.256 1.00 99.58 198 ASP B N 1
ATOM 5437 C CA . ASP C 1 198 ? -12.727 16.530 2.588 1.00 114.14 198 ASP B CA 1
ATOM 5438 C C . ASP C 1 198 ? -13.532 16.028 3.786 1.00 117.75 198 ASP B C 1
ATOM 5439 O O . ASP C 1 198 ? -13.941 16.812 4.641 1.00 122.55 198 ASP B O 1
ATOM 5444 N N . LEU C 1 199 ? -13.751 14.718 3.847 1.00 111.89 199 LEU B N 1
ATOM 5445 C CA . LEU C 1 199 ? -14.598 14.125 4.881 1.00 103.68 199 LEU B CA 1
ATOM 5446 C C . LEU C 1 199 ? -13.997 14.158 6.286 1.00 126.96 199 LEU B C 1
ATOM 5447 O O . LEU C 1 199 ? -14.656 13.776 7.254 1.00 100.61 199 LEU B O 1
ATOM 5452 N N . ARG C 1 200 ? -12.753 14.608 6.404 1.00 101.94 200 ARG B N 1
ATOM 5453 C CA . ARG C 1 200 ? -12.136 14.722 7.716 1.00 106.71 200 ARG B CA 1
ATOM 5454 C C . ARG C 1 200 ? -12.559 16.016 8.404 1.00 109.73 200 ARG B C 1
ATOM 5455 O O . ARG C 1 200 ? -12.188 16.278 9.550 1.00 123.71 200 ARG B O 1
ATOM 5463 N N . HIS C 1 201 ? -13.346 16.816 7.691 1.00 107.71 201 HIS B N 1
ATOM 5464 C CA . HIS C 1 201 ? -13.966 18.006 8.253 1.00 110.40 201 HIS B CA 1
ATOM 5465 C C . HIS C 1 201 ? -15.405 17.697 8.641 1.00 135.44 201 HIS B C 1
ATOM 5466 O O . HIS C 1 201 ? -16.176 18.595 8.974 1.00 110.73 201 HIS B O 1
ATOM 5473 N N . VAL C 1 202 ? -15.766 16.420 8.573 1.00 126.10 202 VAL B N 1
ATOM 5474 C CA . VAL C 1 202 ? -17.084 15.970 9.001 1.00 122.86 202 VAL B CA 1
ATOM 5475 C C . VAL C 1 202 ? -16.944 15.072 10.224 1.00 129.78 202 VAL B C 1
ATOM 5476 O O . VAL C 1 202 ? -16.247 14.056 10.188 1.00 125.71 202 VAL B O 1
ATOM 5480 N N . ARG C 1 203 ? -17.602 15.461 11.309 1.00 129.89 203 ARG B N 1
ATOM 5481 C CA . ARG C 1 203 ? -17.502 14.731 12.563 1.00 123.06 203 ARG B CA 1
ATOM 5482 C C . ARG C 1 203 ? -18.879 14.299 13.039 1.00 114.69 203 ARG B C 1
ATOM 5483 O O . ARG C 1 203 ? -19.869 14.997 12.825 1.00 119.38 203 ARG B O 1
ATOM 5491 N N . SER C 1 204 ? -18.937 13.139 13.682 1.00 116.03 204 SER B N 1
ATOM 5492 C CA . SER C 1 204 ? -20.189 12.635 14.227 1.00 122.27 204 SER B CA 1
ATOM 5493 C C . SER C 1 204 ? -20.452 13.217 15.610 1.00 122.33 204 SER B C 1
ATOM 5494 O O . SER C 1 204 ? -19.544 13.319 16.434 1.00 136.08 204 SER B O 1
ATOM 5497 N N . ASN C 1 205 ? -21.700 13.599 15.853 1.00 121.73 205 ASN B N 1
ATOM 5498 C CA . ASN C 1 205 ? -22.081 14.227 17.111 1.00 134.20 205 ASN B CA 1
ATOM 5499 C C . ASN C 1 205 ? -22.465 13.220 18.187 1.00 142.92 205 ASN B C 1
ATOM 5500 O O . ASN C 1 205 ? -22.850 12.090 17.888 1.00 144.40 205 ASN B O 1
ATOM 5505 N N . TYR C 1 206 ? -22.358 13.642 19.441 1.00 146.23 206 TYR B N 1
ATOM 5506 C CA . TYR C 1 206 ? -22.706 12.794 20.572 1.00 151.82 206 TYR B CA 1
ATOM 5507 C C . TYR C 1 206 ? -24.183 12.958 20.923 1.00 149.87 206 TYR B C 1
ATOM 5508 O O . TYR C 1 206 ? -24.543 13.782 21.765 1.00 141.29 206 TYR B O 1
ATOM 5517 N N . LEU C 1 207 ? -25.035 12.172 20.270 1.00 146.88 207 LEU B N 1
ATOM 5518 C CA . LEU C 1 207 ? -26.476 12.248 20.496 1.00 128.07 207 LEU B CA 1
ATOM 5519 C C . LEU C 1 207 ? -26.892 11.586 21.808 1.00 142.76 207 LEU B C 1
ATOM 5520 O O . LEU C 1 207 ? -27.570 10.558 21.805 1.00 148.28 207 LEU B O 1
ATOM 5525 N N . TYR C 1 208 ? -26.487 12.180 22.928 1.00 128.06 208 TYR B N 1
ATOM 5526 C CA . TYR C 1 208 ? -26.887 11.684 24.242 1.00 133.51 208 TYR B CA 1
ATOM 5527 C C . TYR C 1 208 ? -26.872 12.782 25.302 1.00 127.92 208 TYR B C 1
ATOM 5528 O O . TYR C 1 208 ? -25.947 13.592 25.361 1.00 124.98 208 TYR B O 1
ATOM 5537 N N . ASN C 1 209 ? -27.906 12.798 26.138 1.00 123.36 209 ASN B N 1
ATOM 5538 C CA . ASN C 1 209 ? -27.995 13.746 27.243 1.00 130.15 209 ASN B CA 1
ATOM 5539 C C . ASN C 1 209 ? -29.002 13.271 28.284 1.00 137.95 209 ASN B C 1
ATOM 5540 O O . ASN C 1 209 ? -30.056 12.735 27.934 1.00 155.20 209 ASN B O 1
ATOM 5545 N N . GLU C 1 210 ? -28.678 13.463 29.559 1.00 126.79 210 GLU B N 1
ATOM 5546 C CA . GLU C 1 210 ? -29.574 13.059 30.638 1.00 118.07 210 GLU B CA 1
ATOM 5547 C C . GLU C 1 210 ? -29.719 14.151 31.694 1.00 115.24 210 GLU B C 1
ATOM 5548 O O . GLU C 1 210 ? -28.824 14.979 31.880 1.00 106.06 210 GLU B O 1
ATOM 5554 N N . GLY C 1 211 ? -30.855 14.148 32.382 1.00 122.55 211 GLY B N 1
ATOM 5555 C CA . GLY C 1 211 ? -31.126 15.127 33.418 1.00 119.71 211 GLY B CA 1
ATOM 5556 C C . GLY C 1 211 ? -32.579 15.109 33.849 1.00 121.75 211 GLY B C 1
ATOM 5557 O O . GLY C 1 211 ? -33.315 14.172 33.541 1.00 128.52 211 GLY B O 1
ATOM 5558 N N . TYR C 1 212 ? -32.993 16.147 34.568 1.00 120.47 212 TYR B N 1
ATOM 5559 C CA . TYR C 1 212 ? -34.375 16.261 35.016 1.00 114.90 212 TYR B CA 1
ATOM 5560 C C . TYR C 1 212 ? -35.068 17.432 34.337 1.00 103.68 212 TYR B C 1
ATOM 5561 O O . TYR C 1 212 ? -34.470 18.489 34.142 1.00 107.88 212 TYR B O 1
ATOM 5570 N N . LEU C 1 213 ? -36.331 17.238 33.977 1.00 98.47 213 LEU B N 1
ATOM 5571 C CA . LEU C 1 213 ? -37.121 18.290 33.351 1.00 108.18 213 LEU B CA 1
ATOM 5572 C C . LEU C 1 213 ? -38.565 18.224 33.829 1.00 123.12 213 LEU B C 1
ATOM 5573 O O . LEU C 1 213 ? -38.984 17.232 34.426 1.00 132.57 213 LEU B O 1
ATOM 5578 N N . TYR C 1 214 ? -39.322 19.283 33.563 1.00 124.07 214 TYR B N 1
ATOM 5579 C CA . TYR C 1 214 ? -40.729 19.333 33.937 1.00 114.06 214 TYR B CA 1
ATOM 5580 C C . TYR C 1 214 ? -41.637 19.239 32.713 1.00 116.13 214 TYR B C 1
ATOM 5581 O O . TYR C 1 214 ? -41.560 20.070 31.808 1.00 111.34 214 TYR B O 1
ATOM 5590 N N . ARG C 1 215 ? -42.491 18.220 32.688 1.00 121.75 215 ARG B N 1
ATOM 5591 C CA . ARG C 1 215 ? -43.527 18.117 31.667 1.00 125.07 215 ARG B CA 1
ATOM 5592 C C . ARG C 1 215 ? -44.887 17.957 32.333 1.00 139.97 215 ARG B C 1
ATOM 5593 O O . ARG C 1 215 ? -44.975 17.526 33.483 1.00 144.21 215 ARG B O 1
ATOM 5601 N N . LEU C 1 216 ? -45.947 18.299 31.609 1.00 144.19 216 LEU B N 1
ATOM 5602 C CA . LEU C 1 216 ? -47.291 18.249 32.174 1.00 153.90 216 LEU B CA 1
ATOM 5603 C C . LEU C 1 216 ? -48.210 17.269 31.447 1.00 152.90 216 LEU B C 1
ATOM 5604 O O . LEU C 1 216 ? -48.296 17.270 30.220 1.00 147.31 216 LEU B O 1
ATOM 5609 N N . GLU C 1 217 ? -48.884 16.423 32.221 1.00 165.07 217 GLU B N 1
ATOM 5610 C CA . GLU C 1 217 ? -49.881 15.506 31.682 1.00 175.64 217 GLU B CA 1
ATOM 5611 C C . GLU C 1 217 ? -51.188 15.693 32.442 1.00 173.81 217 GLU B C 1
ATOM 5612 O O . GLU C 1 217 ? -51.206 15.631 33.673 1.00 164.89 217 GLU B O 1
ATOM 5618 N N . ASP C 1 218 ? -52.273 15.921 31.704 1.00 178.06 218 ASP B N 1
ATOM 5619 C CA . ASP C 1 218 ? -53.580 16.210 32.296 1.00 187.35 218 ASP B CA 1
ATOM 5620 C C . ASP C 1 218 ? -53.520 17.391 33.263 1.00 185.02 218 ASP B C 1
ATOM 5621 O O . ASP C 1 218 ? -54.054 17.323 34.371 1.00 185.92 218 ASP B O 1
ATOM 5626 N N . SER C 1 219 ? -52.862 18.463 32.830 1.00 179.29 219 SER B N 1
ATOM 5627 C CA . SER C 1 219 ? -52.713 19.681 33.625 1.00 173.99 219 SER B CA 1
ATOM 5628 C C . SER C 1 219 ? -52.045 19.421 34.975 1.00 175.19 219 SER B C 1
ATOM 5629 O O . SER C 1 219 ? -52.405 20.030 35.983 1.00 174.73 219 SER B O 1
ATOM 5632 N N . SER C 1 220 ? -51.073 18.515 34.985 1.00 171.00 220 SER B N 1
ATOM 5633 C CA . SER C 1 220 ? -50.342 18.183 36.204 1.00 162.43 220 SER B CA 1
ATOM 5634 C C . SER C 1 220 ? -48.843 18.116 35.925 1.00 158.99 220 SER B C 1
ATOM 5635 O O . SER C 1 220 ? -48.402 17.368 35.054 1.00 162.36 220 SER B O 1
ATOM 5638 N N . ILE C 1 221 ? -48.066 18.898 36.669 1.00 151.78 221 ILE B N 1
ATOM 5639 C CA . ILE C 1 221 ? -46.626 19.000 36.440 1.00 140.23 221 ILE B CA 1
ATOM 5640 C C . ILE C 1 221 ? -45.820 18.065 37.340 1.00 142.02 221 ILE B C 1
ATOM 5641 O O . ILE C 1 221 ? -46.065 17.979 38.542 1.00 145.15 221 ILE B O 1
ATOM 5646 N N . ARG C 1 222 ? -44.856 17.372 36.743 1.00 141.11 222 ARG B N 1
ATOM 5647 C CA . ARG C 1 222 ? -43.974 16.473 37.473 1.00 144.34 222 ARG B CA 1
ATOM 5648 C C . ARG C 1 222 ? -42.554 16.575 36.930 1.00 140.47 222 ARG B C 1
ATOM 5649 O O . ARG C 1 222 ? -42.355 16.637 35.718 1.00 141.88 222 ARG B O 1
ATOM 5657 N N . ARG C 1 223 ? -41.565 16.597 37.819 1.00 131.82 223 ARG B N 1
ATOM 5658 C CA . ARG C 1 223 ? -40.179 16.542 37.373 1.00 111.46 223 ARG B CA 1
ATOM 5659 C C . ARG C 1 223 ? -39.815 15.091 37.069 1.00 124.19 223 ARG B C 1
ATOM 5660 O O . ARG C 1 223 ? -40.065 14.187 37.870 1.00 126.63 223 ARG B O 1
ATOM 5668 N N . ARG C 1 224 ? -39.265 14.867 35.883 1.00 132.37 224 ARG B N 1
ATOM 5669 C CA . ARG C 1 224 ? -38.975 13.517 35.425 1.00 141.96 224 ARG B CA 1
ATOM 5670 C C . ARG C 1 224 ? -37.546 13.408 34.919 1.00 148.79 224 ARG B C 1
ATOM 5671 O O . ARG C 1 224 ? -37.036 14.320 34.268 1.00 150.17 224 ARG B O 1
ATOM 5679 N N . PHE C 1 225 ? -36.904 12.286 35.218 1.00 145.57 225 PHE B N 1
ATOM 5680 C CA . PHE C 1 225 ? -35.556 12.035 34.734 1.00 131.76 225 PHE B CA 1
ATOM 5681 C C . PHE C 1 225 ? -35.596 11.612 33.267 1.00 126.12 225 PHE B C 1
ATOM 5682 O O . PHE C 1 225 ? -36.052 10.516 32.943 1.00 124.77 225 PHE B O 1
ATOM 5690 N N . VAL C 1 226 ? -35.118 12.486 32.385 1.00 128.03 226 VAL B N 1
ATOM 5691 C CA . VAL C 1 226 ? -35.147 12.219 30.947 1.00 125.82 226 VAL B CA 1
ATOM 5692 C C . VAL C 1 226 ? -33.800 11.770 30.391 1.00 117.56 226 VAL B C 1
ATOM 5693 O O . VAL C 1 226 ? -32.750 12.298 30.760 1.00 110.60 226 VAL B O 1
ATOM 5697 N N . VAL C 1 227 ? -33.842 10.789 29.497 1.00 107.82 227 VAL B N 1
ATOM 5698 C CA . VAL C 1 227 ? -32.636 10.304 28.839 1.00 114.37 227 VAL B CA 1
ATOM 5699 C C . VAL C 1 227 ? -32.818 10.315 27.318 1.00 113.29 227 VAL B C 1
ATOM 5700 O O . VAL C 1 227 ? -33.921 10.105 26.810 1.00 102.60 227 VAL B O 1
ATOM 5704 N N . LEU C 1 228 ? -31.735 10.582 26.597 1.00 114.63 228 LEU B N 1
ATOM 5705 C CA . LEU C 1 228 ? -31.806 10.754 25.151 1.00 119.90 228 LEU B CA 1
ATOM 5706 C C . LEU C 1 228 ? -30.837 9.832 24.419 1.00 137.61 228 LEU B C 1
ATOM 5707 O O . LEU C 1 228 ? -29.664 10.159 24.250 1.00 149.31 228 LEU B O 1
ATOM 5712 N N . ARG C 1 229 ? -31.331 8.674 23.995 1.00 142.95 229 ARG B N 1
ATOM 5713 C CA . ARG C 1 229 ? -30.538 7.757 23.184 1.00 142.01 229 ARG B CA 1
ATOM 5714 C C . ARG C 1 229 ? -30.964 7.885 21.727 1.00 147.51 229 ARG B C 1
ATOM 5715 O O . ARG C 1 229 ? -32.145 7.746 21.407 1.00 149.60 229 ARG B O 1
ATOM 5723 N N . SER C 1 230 ? -29.995 8.145 20.851 1.00 154.33 230 SER B N 1
ATOM 5724 C CA . SER C 1 230 ? -30.264 8.459 19.447 1.00 163.28 230 SER B CA 1
ATOM 5725 C C . SER C 1 230 ? -31.253 9.621 19.334 1.00 160.24 230 SER B C 1
ATOM 5726 O O . SER C 1 230 ? -31.018 10.697 19.885 1.00 144.32 230 SER B O 1
ATOM 5729 N N . LYS C 1 231 ? -32.356 9.406 18.626 1.00 164.07 231 LYS B N 1
ATOM 5730 C CA . LYS C 1 231 ? -33.401 10.419 18.534 1.00 152.55 231 LYS B CA 1
ATOM 5731 C C . LYS C 1 231 ? -34.534 10.085 19.499 1.00 140.91 231 LYS B C 1
ATOM 5732 O O . LYS C 1 231 ? -35.431 10.895 19.732 1.00 127.09 231 LYS B O 1
ATOM 5738 N N . GLN C 1 232 ? -34.477 8.881 20.061 1.00 146.28 232 GLN B N 1
ATOM 5739 C CA . GLN C 1 232 ? -35.493 8.404 20.991 1.00 146.42 232 GLN B CA 1
ATOM 5740 C C . GLN C 1 232 ? -35.389 9.108 22.337 1.00 147.02 232 GLN B C 1
ATOM 5741 O O . GLN C 1 232 ? -34.294 9.339 22.847 1.00 153.79 232 GLN B O 1
ATOM 5747 N N . LEU C 1 233 ? -36.537 9.441 22.912 1.00 144.70 233 LEU B N 1
ATOM 5748 C CA . LEU C 1 233 ? -36.578 10.089 24.212 1.00 133.94 233 LEU B CA 1
ATOM 5749 C C . LEU C 1 233 ? -37.327 9.202 25.197 1.00 134.64 233 LEU B C 1
ATOM 5750 O O . LEU C 1 233 ? -38.442 8.765 24.919 1.00 149.92 233 LEU B O 1
ATOM 5755 N N . ASN C 1 234 ? -36.713 8.929 26.343 1.00 120.56 234 ASN B N 1
ATOM 5756 C CA . ASN C 1 234 ? -37.329 8.071 27.349 1.00 123.33 234 ASN B CA 1
ATOM 5757 C C . ASN C 1 234 ? -37.585 8.813 28.656 1.00 126.97 234 ASN B C 1
ATOM 5758 O O . ASN C 1 234 ? -36.818 9.698 29.034 1.00 127.69 234 ASN B O 1
ATOM 5763 N N . PHE C 1 235 ? -38.662 8.450 29.344 1.00 126.70 235 PHE B N 1
ATOM 5764 C CA . PHE C 1 235 ? -39.026 9.132 30.580 1.00 119.59 235 PHE B CA 1
ATOM 5765 C C . PHE C 1 235 ? -38.980 8.218 31.799 1.00 131.88 235 PHE B C 1
ATOM 5766 O O . PHE C 1 235 ? -39.639 7.178 31.840 1.00 140.45 235 PHE B O 1
ATOM 5774 N N . TYR C 1 236 ? -38.179 8.618 32.782 1.00 131.33 236 TYR B N 1
ATOM 5775 C CA . TYR C 1 236 ? -38.079 7.904 34.047 1.00 131.14 236 TYR B CA 1
ATOM 5776 C C . TYR C 1 236 ? -38.195 8.894 35.190 1.00 138.14 236 TYR B C 1
ATOM 5777 O O . TYR C 1 236 ? -38.219 10.108 34.978 1.00 138.72 236 TYR B O 1
ATOM 5786 N N . ALA C 1 237 ? -38.268 8.366 36.406 1.00 142.17 237 ALA B N 1
ATOM 5787 C CA . ALA C 1 237 ? -38.256 9.193 37.601 1.00 140.41 237 ALA B CA 1
ATOM 5788 C C . ALA C 1 237 ? -37.110 8.763 38.508 1.00 149.53 237 ALA B C 1
ATOM 5789 O O . ALA C 1 237 ? -36.962 7.580 38.807 1.00 150.96 237 ALA B O 1
ATOM 5791 N N . GLU C 1 238 ? -36.290 9.728 38.912 1.00 158.52 238 GLU B N 1
ATOM 5792 C CA . GLU C 1 238 ? -35.199 9.505 39.861 1.00 164.55 238 GLU B CA 1
ATOM 5793 C C . GLU C 1 238 ? -34.059 8.656 39.312 1.00 151.47 238 GLU B C 1
ATOM 5794 O O . GLU C 1 238 ? -33.194 8.235 40.076 1.00 171.49 238 GLU B O 1
ATOM 5800 N N . LYS C 1 239 ? -34.079 8.377 38.010 1.00 114.54 239 LYS B N 1
ATOM 5801 C CA . LYS C 1 239 ? -33.006 7.628 37.349 1.00 125.76 239 LYS B CA 1
ATOM 5802 C C . LYS C 1 239 ? -33.005 6.135 37.708 1.00 140.10 239 LYS B C 1
ATOM 5803 O O . LYS C 1 239 ? -32.444 5.310 36.984 1.00 137.07 239 LYS B O 1
ATOM 5809 N N . GLY C 1 240 ? -33.652 5.790 38.815 1.00 147.97 240 GLY B N 1
ATOM 5810 C CA . GLY C 1 240 ? -33.770 4.402 39.220 1.00 156.21 240 GLY B CA 1
ATOM 5811 C C . GLY C 1 240 ? -35.210 3.923 39.214 1.00 158.39 240 GLY B C 1
ATOM 5812 O O . GLY C 1 240 ? -35.484 2.748 39.463 1.00 154.18 240 GLY B O 1
ATOM 5813 N N . GLY C 1 241 ? -36.131 4.835 38.918 1.00 161.40 241 GLY B N 1
ATOM 5814 C CA . GLY C 1 241 ? -37.551 4.541 38.992 1.00 163.04 241 GLY B CA 1
ATOM 5815 C C . GLY C 1 241 ? -38.075 3.738 37.822 1.00 160.93 241 GLY B C 1
ATOM 5816 O O . GLY C 1 241 ? -37.433 3.652 36.775 1.00 155.89 241 GLY B O 1
ATOM 5817 N N . GLN C 1 242 ? -39.251 3.145 38.006 1.00 170.68 242 GLN B N 1
ATOM 5818 C CA . GLN C 1 242 ? -39.867 2.333 36.967 1.00 178.45 242 GLN B CA 1
ATOM 5819 C C . GLN C 1 242 ? -40.159 3.178 35.734 1.00 166.70 242 GLN B C 1
ATOM 5820 O O . GLN C 1 242 ? -40.439 4.371 35.836 1.00 150.42 242 GLN B O 1
ATOM 5826 N N . TYR C 1 243 ? -40.070 2.539 34.573 1.00 166.03 243 TYR B N 1
ATOM 5827 C CA . TYR C 1 243 ? -40.228 3.189 33.276 1.00 157.54 243 TYR B CA 1
ATOM 5828 C C . TYR C 1 243 ? -41.588 3.875 33.141 1.00 155.13 243 TYR B C 1
ATOM 5829 O O . TYR C 1 243 ? -42.625 3.274 33.410 1.00 155.32 243 TYR B O 1
ATOM 5838 N N . LEU C 1 244 ? -41.576 5.144 32.742 1.00 153.12 244 LEU B N 1
ATOM 5839 C CA . LEU C 1 244 ? -42.817 5.884 32.495 1.00 153.91 244 LEU B CA 1
ATOM 5840 C C . LEU C 1 244 ? -43.283 5.702 31.043 1.00 157.13 244 LEU B C 1
ATOM 5841 O O . LEU C 1 244 ? -44.215 4.946 30.780 1.00 160.53 244 LEU B O 1
ATOM 5846 N N . ASP C 1 245 ? -42.636 6.392 30.106 1.00 148.42 245 ASP B N 1
ATOM 5847 C CA . ASP C 1 245 ? -42.989 6.279 28.691 1.00 145.06 245 ASP B CA 1
ATOM 5848 C C . ASP C 1 245 ? -41.851 6.743 27.791 1.00 144.00 245 ASP B C 1
ATOM 5849 O O . ASP C 1 245 ? -40.857 7.286 28.265 1.00 146.86 245 ASP B O 1
ATOM 5854 N N . THR C 1 246 ? -42.015 6.527 26.490 1.00 144.76 246 THR B N 1
ATOM 5855 C CA . THR C 1 246 ? -41.049 6.994 25.503 1.00 142.36 246 THR B CA 1
ATOM 5856 C C . THR C 1 246 ? -41.612 8.096 24.599 1.00 145.85 246 THR B C 1
ATOM 5857 O O . THR C 1 246 ? -42.779 8.477 24.709 1.00 154.57 246 THR B O 1
ATOM 5861 N N . PHE C 1 247 ? -40.767 8.607 23.707 1.00 136.18 247 PHE B N 1
ATOM 5862 C CA . PHE C 1 247 ? -41.156 9.676 22.794 1.00 143.19 247 PHE B CA 1
ATOM 5863 C C . PHE C 1 247 ? -40.178 9.749 21.626 1.00 153.72 247 PHE B C 1
ATOM 5864 O O . PHE C 1 247 ? -39.035 10.166 21.795 1.00 143.01 247 PHE B O 1
ATOM 5872 N N . GLN C 1 248 ? -40.626 9.332 20.445 1.00 167.60 248 GLN B N 1
ATOM 5873 C CA . GLN C 1 248 ? -39.798 9.413 19.247 1.00 162.60 248 GLN B CA 1
ATOM 5874 C C . GLN C 1 248 ? -40.036 10.731 18.521 1.00 163.15 248 GLN B C 1
ATOM 5875 O O . GLN C 1 248 ? -40.991 10.860 17.756 1.00 174.31 248 GLN B O 1
ATOM 5881 N N . LEU C 1 249 ? -39.168 11.708 18.765 1.00 156.90 249 LEU B N 1
ATOM 5882 C CA . LEU C 1 249 ? -39.312 13.028 18.157 1.00 160.76 249 LEU B CA 1
ATOM 5883 C C . LEU C 1 249 ? -39.047 12.987 16.654 1.00 168.67 249 LEU B C 1
ATOM 5884 O O . LEU C 1 249 ? -38.214 12.211 16.183 1.00 172.06 249 LEU B O 1
ATOM 5889 N N . SER C 1 250 ? -39.759 13.825 15.907 1.00 174.93 250 SER B N 1
ATOM 5890 C CA . SER C 1 250 ? -39.658 13.817 14.452 1.00 184.60 250 SER B CA 1
ATOM 5891 C C . SER C 1 250 ? -38.334 14.391 13.962 1.00 182.44 250 SER B C 1
ATOM 5892 O O . SER C 1 250 ? -37.700 15.198 14.644 1.00 169.80 250 SER B O 1
ATOM 5895 N N . LYS C 1 251 ? -37.922 13.958 12.775 1.00 184.79 251 LYS B N 1
ATOM 5896 C CA . LYS C 1 251 ? -36.705 14.457 12.156 1.00 181.18 251 LYS B CA 1
ATOM 5897 C C . LYS C 1 251 ? -37.064 15.511 11.119 1.00 192.06 251 LYS B C 1
ATOM 5898 O O . LYS C 1 251 ? -36.191 16.084 10.470 1.00 202.75 251 LYS B O 1
ATOM 5904 N N . THR C 1 252 ? -38.361 15.762 10.974 1.00 194.98 252 THR B N 1
ATOM 5905 C CA . THR C 1 252 ? -38.856 16.708 9.980 1.00 199.95 252 THR B CA 1
ATOM 5906 C C . THR C 1 252 ? -38.839 18.144 10.499 1.00 191.88 252 THR B C 1
ATOM 5907 O O . THR C 1 252 ? -38.467 19.067 9.773 1.00 192.46 252 THR B O 1
ATOM 5911 N N . VAL C 1 253 ? -39.244 18.329 11.752 1.00 173.17 253 VAL B N 1
ATOM 5912 C CA . VAL C 1 253 ? -39.289 19.661 12.348 1.00 163.07 253 VAL B CA 1
ATOM 5913 C C . VAL C 1 253 ? -38.413 19.768 13.594 1.00 156.11 253 VAL B C 1
ATOM 5914 O O . VAL C 1 253 ? -38.384 18.862 14.428 1.00 163.66 253 VAL B O 1
ATOM 5918 N N . VAL C 1 254 ? -37.698 20.881 13.712 1.00 148.28 254 VAL B N 1
ATOM 5919 C CA . VAL C 1 254 ? -36.797 21.096 14.837 1.00 151.62 254 VAL B CA 1
ATOM 5920 C C . VAL C 1 254 ? -37.557 21.488 16.098 1.00 149.78 254 VAL B C 1
ATOM 5921 O O . VAL C 1 254 ? -38.676 21.997 16.025 1.00 155.26 254 VAL B O 1
ATOM 5925 N N . SER C 1 255 ? -36.946 21.244 17.254 1.00 138.46 255 SER B N 1
ATOM 5926 C CA . SER C 1 255 ? -37.549 21.620 18.527 1.00 131.32 255 SER B CA 1
ATOM 5927 C C . SER C 1 255 ? -37.400 23.117 18.768 1.00 128.92 255 SER B C 1
ATOM 5928 O O . SER C 1 255 ? -36.322 23.685 18.578 1.00 117.19 255 SER B O 1
ATOM 5931 N N . ILE C 1 256 ? -38.491 23.749 19.188 1.00 134.61 256 ILE B N 1
ATOM 5932 C CA . ILE C 1 256 ? -38.530 25.195 19.356 1.00 137.12 256 ILE B CA 1
ATOM 5933 C C . ILE C 1 256 ? -38.641 25.579 20.837 1.00 130.51 256 ILE B C 1
ATOM 5934 O O . ILE C 1 256 ? -39.402 24.967 21.590 1.00 123.76 256 ILE B O 1
ATOM 5939 N N . PRO C 1 257 ? -37.851 26.575 21.269 1.00 122.30 257 PRO B N 1
ATOM 5940 C CA . PRO C 1 257 ? -37.967 27.088 22.637 1.00 118.71 257 PRO B CA 1
ATOM 5941 C C . PRO C 1 257 ? -39.271 27.854 22.826 1.00 122.65 257 PRO B C 1
ATOM 5942 O O . PRO C 1 257 ? -39.936 28.177 21.843 1.00 126.71 257 PRO B O 1
ATOM 5946 N N . MET C 1 258 ? -39.629 28.142 24.072 1.00 128.59 258 MET B N 1
ATOM 5947 C CA . MET C 1 258 ? -40.877 28.841 24.357 1.00 135.49 258 MET B CA 1
ATOM 5948 C C . MET C 1 258 ? -40.645 30.311 24.685 1.00 130.51 258 MET B C 1
ATOM 5949 O O . MET C 1 258 ? -39.557 30.698 25.111 1.00 130.67 258 MET B O 1
ATOM 5954 N N . VAL C 1 259 ? -41.675 31.125 24.478 1.00 127.54 259 VAL B N 1
ATOM 5955 C CA . VAL C 1 259 ? -41.599 32.549 24.782 1.00 136.49 259 VAL B CA 1
ATOM 5956 C C . VAL C 1 259 ? -42.729 32.959 25.723 1.00 151.21 259 VAL B C 1
ATOM 5957 O O . VAL C 1 259 ? -42.614 33.941 26.457 1.00 161.18 259 VAL B O 1
ATOM 5961 N N . ASN C 1 260 ? -43.818 32.197 25.694 1.00 151.91 260 ASN B N 1
ATOM 5962 C CA . ASN C 1 260 ? -44.961 32.447 26.564 1.00 148.46 260 ASN B CA 1
ATOM 5963 C C . ASN C 1 260 ? -45.242 31.247 27.458 1.00 149.52 260 ASN B C 1
ATOM 5964 O O . ASN C 1 260 ? -45.474 30.141 26.971 1.00 146.88 260 ASN B O 1
ATOM 5969 N N . PHE C 1 261 ? -45.222 31.474 28.767 1.00 148.37 261 PHE B N 1
ATOM 5970 C CA . PHE C 1 261 ? -45.373 30.393 29.732 1.00 135.14 261 PHE B CA 1
ATOM 5971 C C . PHE C 1 261 ? -46.647 30.542 30.544 1.00 139.37 261 PHE B C 1
ATOM 5972 O O . PHE C 1 261 ? -47.136 31.652 30.753 1.00 159.02 261 PHE B O 1
ATOM 5980 N N . SER C 1 262 ? -47.181 29.415 31.003 1.00 132.24 262 SER B N 1
ATOM 5981 C CA . SER C 1 262 ? -48.370 29.421 31.843 1.00 145.41 262 SER B CA 1
ATOM 5982 C C . SER C 1 262 ? -48.054 30.054 33.194 1.00 154.09 262 SER B C 1
ATOM 5983 O O . SER C 1 262 ? -46.909 30.039 33.644 1.00 156.91 262 SER B O 1
ATOM 5986 N N . GLU C 1 263 ? -49.071 30.620 33.836 1.00 160.41 263 GLU B N 1
ATOM 5987 C CA . GLU C 1 263 ? -48.893 31.227 35.150 1.00 167.73 263 GLU B CA 1
ATOM 5988 C C . GLU C 1 263 ? -48.694 30.151 36.210 1.00 166.35 263 GLU B C 1
ATOM 5989 O O . GLU C 1 263 ? -48.076 30.392 37.246 1.00 174.92 263 GLU B O 1
ATOM 5995 N N . ALA C 1 264 ? -49.220 28.962 35.938 1.00 153.81 264 ALA B N 1
ATOM 5996 C CA . ALA C 1 264 ? -49.085 27.835 36.853 1.00 138.68 264 ALA B CA 1
ATOM 5997 C C . ALA C 1 264 ? -47.690 27.224 36.777 1.00 133.91 264 ALA B C 1
ATOM 5998 O O . ALA C 1 264 ? -47.186 26.690 37.764 1.00 132.51 264 ALA B O 1
ATOM 6000 N N . VAL C 1 265 ? -47.071 27.302 35.603 1.00 141.64 265 VAL B N 1
ATOM 6001 C CA . VAL C 1 265 ? -45.732 26.751 35.416 1.00 140.17 265 VAL B CA 1
ATOM 6002 C C . VAL C 1 265 ? -44.661 27.775 35.782 1.00 128.32 265 VAL B C 1
ATOM 6003 O O . VAL C 1 265 ? -43.533 27.413 36.111 1.00 121.88 265 VAL B O 1
ATOM 6007 N N . SER C 1 266 ? -45.023 29.054 35.735 1.00 126.66 266 SER B N 1
ATOM 6008 C CA . SER C 1 266 ? -44.097 30.119 36.096 1.00 125.42 266 SER B CA 1
ATOM 6009 C C . SER C 1 266 ? -44.131 30.330 37.602 1.00 140.98 266 SER B C 1
ATOM 6010 O O . SER C 1 266 ? -43.343 31.097 38.156 1.00 138.99 266 SER B O 1
ATOM 6013 N N . ASN C 1 267 ? -45.056 29.636 38.257 1.00 141.89 267 ASN B N 1
ATOM 6014 C CA . ASN C 1 267 ? -45.199 29.706 39.704 1.00 129.25 267 ASN B CA 1
ATOM 6015 C C . ASN C 1 267 ? -44.338 28.652 40.394 1.00 127.15 267 ASN B C 1
ATOM 6016 O O . ASN C 1 267 ? -44.269 28.593 41.621 1.00 131.18 267 ASN B O 1
ATOM 6021 N N . LEU C 1 268 ? -43.681 27.820 39.594 1.00 124.44 268 LEU B N 1
ATOM 6022 C CA . LEU C 1 268 ? -42.803 26.782 40.121 1.00 129.52 268 LEU B CA 1
ATOM 6023 C C . LEU C 1 268 ? -41.337 27.139 39.900 1.00 122.93 268 LEU B C 1
ATOM 6024 O O . LEU C 1 268 ? -40.445 26.334 40.169 1.00 118.75 268 LEU B O 1
ATOM 6029 N N . GLY C 1 269 ? -41.098 28.350 39.408 1.00 120.64 269 GLY B N 1
ATOM 6030 C CA . GLY C 1 269 ? -39.748 28.820 39.163 1.00 122.88 269 GLY B CA 1
ATOM 6031 C C . GLY C 1 269 ? -39.194 28.370 37.825 1.00 123.06 269 GLY B C 1
ATOM 6032 O O . GLY C 1 269 ? -37.982 28.387 37.610 1.00 121.57 269 GLY B O 1
ATOM 6033 N N . LEU C 1 270 ? -40.084 27.965 36.923 1.00 122.96 270 LEU B N 1
ATOM 6034 C CA . LEU C 1 270 ? -39.681 27.529 35.590 1.00 117.06 270 LEU B CA 1
ATOM 6035 C C . LEU C 1 270 ? -39.579 28.722 34.645 1.00 117.68 270 LEU B C 1
ATOM 6036 O O . LEU C 1 270 ? -40.586 29.333 34.291 1.00 115.88 270 LEU B O 1
ATOM 6041 N N . VAL C 1 271 ? -38.355 29.045 34.240 1.00 127.98 271 VAL B N 1
ATOM 6042 C CA . VAL C 1 271 ? -38.097 30.239 33.437 1.00 135.89 271 VAL B CA 1
ATOM 6043 C C . VAL C 1 271 ? -38.149 29.968 31.935 1.00 136.68 271 VAL B C 1
ATOM 6044 O O . VAL C 1 271 ? -38.793 30.701 31.187 1.00 146.82 271 VAL B O 1
ATOM 6048 N N . ALA C 1 272 ? -37.466 28.917 31.497 1.00 136.12 272 ALA B N 1
ATOM 6049 C CA . ALA C 1 272 ? -37.396 28.591 30.077 1.00 133.03 272 ALA B CA 1
ATOM 6050 C C . ALA C 1 272 ? -38.173 27.318 29.746 1.00 137.76 272 ALA B C 1
ATOM 6051 O O . ALA C 1 272 ? -38.465 26.511 30.629 1.00 110.03 272 ALA B O 1
ATOM 6053 N N . GLY C 1 273 ? -38.502 27.143 28.470 1.00 138.49 273 GLY B N 1
ATOM 6054 C CA . GLY C 1 273 ? -39.282 25.997 28.035 1.00 138.32 273 GLY B CA 1
ATOM 6055 C C . GLY C 1 273 ? -38.865 25.439 26.687 1.00 135.19 273 GLY B C 1
ATOM 6056 O O . GLY C 1 273 ? -38.115 26.075 25.945 1.00 130.73 273 GLY B O 1
ATOM 6057 N N . ILE C 1 274 ? -39.356 24.242 26.373 1.00 131.58 274 ILE B N 1
ATOM 6058 C CA . ILE C 1 274 ? -39.044 23.569 25.115 1.00 128.75 274 ILE B CA 1
ATOM 6059 C C . ILE C 1 274 ? -40.262 22.844 24.545 1.00 128.62 274 ILE B C 1
ATOM 6060 O O . ILE C 1 274 ? -40.889 22.037 25.229 1.00 132.00 274 ILE B O 1
ATOM 6065 N N . LEU C 1 275 ? -40.589 23.137 23.289 1.00 130.44 275 LEU B N 1
ATOM 6066 C CA . LEU C 1 275 ? -41.679 22.456 22.594 1.00 135.81 275 LEU B CA 1
ATOM 6067 C C . LEU C 1 275 ? -41.136 21.502 21.533 1.00 135.79 275 LEU B C 1
ATOM 6068 O O . LEU C 1 275 ? -40.409 21.917 20.630 1.00 129.02 275 LEU B O 1
ATOM 6073 N N . ALA C 1 276 ? -41.489 20.225 21.644 1.00 125.91 276 ALA B N 1
ATOM 6074 C CA . ALA C 1 276 ? -41.005 19.215 20.706 1.00 129.18 276 ALA B CA 1
ATOM 6075 C C . ALA C 1 276 ? -42.149 18.465 20.027 1.00 136.88 276 ALA B C 1
ATOM 6076 O O . ALA C 1 276 ? -43.227 18.301 20.600 1.00 133.59 276 ALA B O 1
ATOM 6078 N N . THR C 1 277 ? -41.903 18.008 18.802 1.00 144.23 277 THR B N 1
ATOM 6079 C CA . THR C 1 277 ? -42.916 17.298 18.030 1.00 150.77 277 THR B CA 1
ATOM 6080 C C . THR C 1 277 ? -42.431 15.910 17.624 1.00 150.25 277 THR B C 1
ATOM 6081 O O . THR C 1 277 ? -41.336 15.759 17.083 1.00 145.20 277 THR B O 1
ATOM 6085 N N . SER C 1 278 ? -43.251 14.897 17.888 1.00 157.65 278 SER B N 1
ATOM 6086 C CA . SER C 1 278 ? -42.907 13.525 17.532 1.00 158.90 278 SER B CA 1
ATOM 6087 C C . SER C 1 278 ? -43.179 13.259 16.058 1.00 172.72 278 SER B C 1
ATOM 6088 O O . SER C 1 278 ? -43.714 14.113 15.350 1.00 183.12 278 SER B O 1
ATOM 6091 N N . VAL C 1 279 ? -42.810 12.067 15.603 1.00 172.82 279 VAL B N 1
ATOM 6092 C CA . VAL C 1 279 ? -43.085 11.653 14.234 1.00 178.36 279 VAL B CA 1
ATOM 6093 C C . VAL C 1 279 ? -44.574 11.358 14.088 1.00 192.79 279 VAL B C 1
ATOM 6094 O O . VAL C 1 279 ? -45.121 11.387 12.986 1.00 200.99 279 VAL B O 1
ATOM 6098 N N . ASP C 1 280 ? -45.223 11.084 15.216 1.00 193.98 280 ASP B N 1
ATOM 6099 C CA . ASP C 1 280 ? -46.637 10.727 15.231 1.00 194.40 280 ASP B CA 1
ATOM 6100 C C . ASP C 1 280 ? -47.515 11.947 15.486 1.00 187.32 280 ASP B C 1
ATOM 6101 O O . ASP C 1 280 ? -48.643 11.818 15.963 1.00 190.11 280 ASP B O 1
ATOM 6106 N N . ARG C 1 281 ? -46.980 13.126 15.177 1.00 182.46 281 ARG B N 1
ATOM 6107 C CA . ARG C 1 281 ? -47.690 14.395 15.344 1.00 187.93 281 ARG B CA 1
ATOM 6108 C C . ARG C 1 281 ? -48.081 14.701 16.794 1.00 185.13 281 ARG B C 1
ATOM 6109 O O . ARG C 1 281 ? -48.884 15.599 17.045 1.00 192.66 281 ARG B O 1
ATOM 6117 N N . ARG C 1 282 ? -47.512 13.961 17.741 1.00 175.80 282 ARG B N 1
ATOM 6118 C CA . ARG C 1 282 ? -47.763 14.215 19.156 1.00 180.10 282 ARG B CA 1
ATOM 6119 C C . ARG C 1 282 ? -46.799 15.263 19.697 1.00 175.77 282 ARG B C 1
ATOM 6120 O O . ARG C 1 282 ? -45.606 15.236 19.395 1.00 177.82 282 ARG B O 1
ATOM 6128 N N . HIS C 1 283 ? -47.320 16.178 20.506 1.00 172.05 283 HIS B N 1
ATOM 6129 C CA . HIS C 1 283 ? -46.500 17.233 21.089 1.00 171.41 283 HIS B CA 1
ATOM 6130 C C . HIS C 1 283 ? -46.274 17.013 22.582 1.00 164.06 283 HIS B C 1
ATOM 6131 O O . HIS C 1 283 ? -47.027 16.291 23.237 1.00 161.56 283 HIS B O 1
ATOM 6138 N N . VAL C 1 284 ? -45.228 17.640 23.111 1.00 155.57 284 VAL B N 1
ATOM 6139 C CA . VAL C 1 284 ? -44.919 17.567 24.534 1.00 155.89 284 VAL B CA 1
ATOM 6140 C C . VAL C 1 284 ? -44.192 18.837 24.979 1.00 147.60 284 VAL B C 1
ATOM 6141 O O . VAL C 1 284 ? -43.359 19.377 24.250 1.00 143.06 284 VAL B O 1
ATOM 6145 N N . GLN C 1 285 ? -44.528 19.323 26.170 1.00 138.09 285 GLN B N 1
ATOM 6146 C CA . GLN C 1 285 ? -43.918 20.538 26.692 1.00 137.50 285 GLN B CA 1
ATOM 6147 C C . GLN C 1 285 ? -42.910 20.232 27.792 1.00 142.08 285 GLN B C 1
ATOM 6148 O O . GLN C 1 285 ? -43.213 19.507 28.740 1.00 146.66 285 GLN B O 1
ATOM 6154 N N . LEU C 1 286 ? -41.709 20.784 27.657 1.00 134.17 286 LEU B N 1
ATOM 6155 C CA . LEU C 1 286 ? -40.668 20.607 28.661 1.00 124.34 286 LEU B CA 1
ATOM 6156 C C . LEU C 1 286 ? -40.234 21.952 29.233 1.00 125.35 286 LEU B C 1
ATOM 6157 O O . LEU C 1 286 ? -40.081 22.927 28.497 1.00 130.26 286 LEU B O 1
ATOM 6162 N N . PHE C 1 287 ? -40.037 21.998 30.547 1.00 115.01 287 PHE B N 1
ATOM 6163 C CA . PHE C 1 287 ? -39.684 23.240 31.223 1.00 110.80 287 PHE B CA 1
ATOM 6164 C C . PHE C 1 287 ? -38.444 23.069 32.097 1.00 113.43 287 PHE B C 1
ATOM 6165 O O . PHE C 1 287 ? -38.079 21.953 32.469 1.00 106.70 287 PHE B O 1
ATOM 6173 N N . ALA C 1 288 ? -37.803 24.186 32.425 1.00 108.01 288 ALA B N 1
ATOM 6174 C CA . ALA C 1 288 ? -36.636 24.177 33.299 1.00 105.37 288 ALA B CA 1
ATOM 6175 C C . ALA C 1 288 ? -36.558 25.474 34.094 1.00 118.04 288 ALA B C 1
ATOM 6176 O O . ALA C 1 288 ? -37.209 26.462 33.753 1.00 113.74 288 ALA B O 1
ATOM 6178 N N . ASP C 1 289 ? -35.759 25.470 35.156 1.00 124.14 289 ASP B N 1
ATOM 6179 C CA . ASP C 1 289 ? -35.600 26.658 35.983 1.00 132.07 289 ASP B CA 1
ATOM 6180 C C . ASP C 1 289 ? -34.436 27.521 35.504 1.00 137.18 289 ASP B C 1
ATOM 6181 O O . ASP C 1 289 ? -34.105 28.530 36.124 1.00 151.30 289 ASP B O 1
ATOM 6186 N N . SER C 1 290 ? -33.822 27.119 34.396 1.00 128.02 290 SER B N 1
ATOM 6187 C CA . SER C 1 290 ? -32.671 27.837 33.865 1.00 124.20 290 SER B CA 1
ATOM 6188 C C . SER C 1 290 ? -32.739 27.989 32.350 1.00 128.37 290 SER B C 1
ATOM 6189 O O . SER C 1 290 ? -33.341 27.168 31.657 1.00 123.91 290 SER B O 1
ATOM 6192 N N . LYS C 1 291 ? -32.115 29.046 31.844 1.00 130.76 291 LYS B N 1
ATOM 6193 C CA . LYS C 1 291 ? -32.052 29.283 30.408 1.00 143.99 291 LYS B CA 1
ATOM 6194 C C . LYS C 1 291 ? -30.965 28.418 29.785 1.00 132.64 291 LYS B C 1
ATOM 6195 O O . LYS C 1 291 ? -31.123 27.906 28.678 1.00 133.28 291 LYS B O 1
ATOM 6201 N N . LYS C 1 292 ? -29.862 28.259 30.509 1.00 116.78 292 LYS B N 1
ATOM 6202 C CA . LYS C 1 292 ? -28.725 27.478 30.034 1.00 117.18 292 LYS B CA 1
ATOM 6203 C C . LYS C 1 292 ? -29.089 26.012 29.831 1.00 112.20 292 LYS B C 1
ATOM 6204 O O . LYS C 1 292 ? -28.556 25.351 28.938 1.00 110.32 292 LYS B O 1
ATOM 6210 N N . VAL C 1 293 ? -29.995 25.509 30.664 1.00 108.53 293 VAL B N 1
ATOM 6211 C CA . VAL C 1 293 ? -30.399 24.109 30.602 1.00 110.01 293 VAL B CA 1
ATOM 6212 C C . VAL C 1 293 ? -31.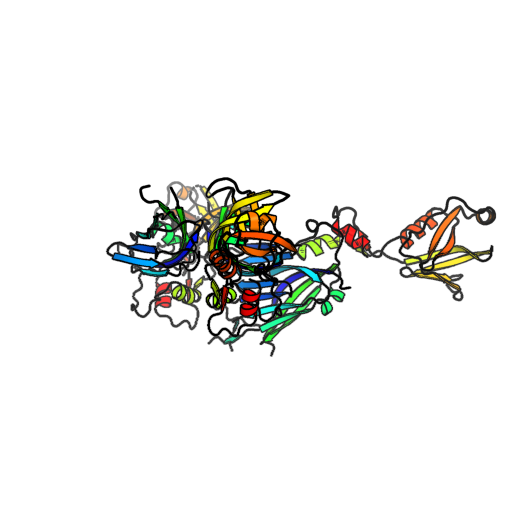156 23.790 29.314 1.00 120.49 293 VAL B C 1
ATOM 6213 O O . VAL C 1 293 ? -30.880 22.785 28.656 1.00 133.67 293 VAL B O 1
ATOM 6217 N N . CYS C 1 294 ? -32.101 24.650 28.951 1.00 113.55 294 CYS B N 1
ATOM 6218 C CA . CYS C 1 294 ? -32.890 24.438 27.742 1.00 118.90 294 CYS B CA 1
ATOM 6219 C C . CYS C 1 294 ? -32.047 24.569 26.474 1.00 123.53 294 CYS B C 1
ATOM 6220 O O . CYS C 1 294 ? -32.232 23.815 25.518 1.00 115.65 294 CYS B O 1
ATOM 6223 N N . GLN C 1 295 ? -31.121 25.523 26.473 1.00 124.52 295 GLN B N 1
ATOM 6224 C CA . GLN C 1 295 ? -30.206 25.697 25.351 1.00 120.83 295 GLN B CA 1
ATOM 6225 C C . GLN C 1 295 ? -29.339 24.457 25.173 1.00 115.08 295 GLN B C 1
ATOM 6226 O O . GLN C 1 295 ? -28.996 24.082 24.053 1.00 135.90 295 GLN B O 1
ATOM 6232 N N . LYS C 1 296 ? -28.990 23.825 26.288 1.00 105.94 296 LYS B N 1
ATOM 6233 C CA . LYS C 1 296 ? -28.209 22.597 26.262 1.00 102.58 296 LYS B CA 1
ATOM 6234 C C . LYS C 1 296 ? -29.024 21.453 25.669 1.00 102.08 296 LYS B C 1
ATOM 6235 O O . LYS C 1 296 ? -28.507 20.638 24.906 1.00 106.37 296 LYS B O 1
ATOM 6241 N N . TRP C 1 297 ? -30.304 21.400 26.020 1.00 101.09 297 TRP B N 1
ATOM 6242 C CA . TRP C 1 297 ? -31.184 20.353 25.516 1.00 102.67 297 TRP B CA 1
ATOM 6243 C C . TRP C 1 297 ? -31.513 20.535 24.038 1.00 118.13 297 TRP B C 1
ATOM 6244 O O . TRP C 1 297 ? -31.478 19.573 23.272 1.00 122.17 297 TRP B O 1
ATOM 6255 N N . LEU C 1 298 ? -31.827 21.765 23.642 1.00 126.53 298 LEU B N 1
ATOM 6256 C CA . LEU C 1 298 ? -32.149 22.065 22.248 1.00 128.58 298 LEU B CA 1
ATOM 6257 C C . LEU C 1 298 ? -30.983 21.752 21.320 1.00 133.43 298 LEU B C 1
ATOM 6258 O O . LEU C 1 298 ? -31.169 21.199 20.239 1.00 145.64 298 LEU B O 1
ATOM 6263 N N . GLN C 1 299 ? -29.779 22.107 21.756 1.00 121.32 299 GLN B N 1
ATOM 6264 C CA . GLN C 1 299 ? -28.581 21.932 20.946 1.00 114.77 299 GLN B CA 1
ATOM 6265 C C . GLN C 1 299 ? -28.293 20.462 20.654 1.00 118.10 299 GLN B C 1
ATOM 6266 O O . GLN C 1 299 ? -27.648 20.137 19.660 1.00 164.47 299 GLN B O 1
ATOM 6272 N N . VAL C 1 300 ? -28.778 19.572 21.514 1.00 109.71 300 VAL B N 1
ATOM 6273 C CA . VAL C 1 300 ? -28.493 18.149 21.360 1.00 119.27 300 VAL B CA 1
ATOM 6274 C C . VAL C 1 300 ? -29.669 17.370 20.762 1.00 128.08 300 VAL B C 1
ATOM 6275 O O . VAL C 1 300 ? -29.479 16.312 20.163 1.00 144.57 300 VAL B O 1
ATOM 6279 N N . MET C 1 301 ? -30.880 17.897 20.908 1.00 108.81 301 MET B N 1
ATOM 6280 C CA . MET C 1 301 ? -32.054 17.219 20.365 1.00 134.47 301 MET B CA 1
ATOM 6281 C C . MET C 1 301 ? -32.403 17.738 18.969 1.00 137.10 301 MET B C 1
ATOM 6282 O O . MET C 1 301 ? -33.283 17.200 18.295 1.00 136.72 301 MET B O 1
ATOM 6287 N N . ASN C 1 302 ? -31.698 18.781 18.540 1.00 133.77 302 ASN B N 1
ATOM 6288 C CA . ASN C 1 302 ? -31.870 19.326 17.199 1.00 121.49 302 ASN B CA 1
ATOM 6289 C C . ASN C 1 302 ? -30.665 19.029 16.319 1.00 132.42 302 ASN B C 1
ATOM 6290 O O . ASN C 1 302 ? -30.695 19.254 15.107 1.00 128.16 302 ASN B O 1
ATOM 6295 N N . SER C 1 303 ? -29.605 18.523 16.941 1.00 121.31 303 SER B N 1
ATOM 6296 C CA . SER C 1 303 ? -28.387 18.173 16.221 1.00 131.10 303 SER B CA 1
ATOM 6297 C C . SER C 1 303 ? -28.595 16.955 15.330 1.00 124.59 303 SER B C 1
ATOM 6298 O O . SER C 1 303 ? -29.435 16.099 15.611 1.00 122.38 303 SER B O 1
ATOM 6301 N N . ARG C 1 304 ? -27.824 16.888 14.252 1.00 128.34 304 ARG B N 1
ATOM 6302 C CA . ARG C 1 304 ? -27.870 15.748 13.347 1.00 135.70 304 ARG B CA 1
ATOM 6303 C C . ARG C 1 304 ? -26.770 14.758 13.701 1.00 140.54 304 ARG B C 1
ATOM 6304 O O . ARG C 1 304 ? -25.913 15.047 14.535 1.00 141.02 304 ARG B O 1
ATOM 6312 N N . SER C 1 305 ? -26.800 13.592 13.064 1.00 123.91 305 SER B N 1
ATOM 6313 C CA . SER C 1 305 ? -25.809 12.550 13.315 1.00 118.78 305 SER B CA 1
ATOM 6314 C C . SER C 1 305 ? -24.397 13.008 12.966 1.00 114.95 305 SER B C 1
ATOM 6315 O O . SER C 1 305 ? -23.419 12.503 13.515 1.00 117.94 305 SER B O 1
ATOM 6318 N N . PHE C 1 306 ? -24.296 13.967 12.053 1.00 115.57 306 PHE B N 1
ATOM 6319 C CA . PHE C 1 306 ? -22.998 14.494 11.649 1.00 119.08 306 PHE B CA 1
ATOM 6320 C C . PHE C 1 306 ? -22.987 16.018 11.612 1.00 125.03 306 PHE B C 1
ATOM 6321 O O . PHE C 1 306 ? -23.966 16.650 11.215 1.00 125.41 306 PHE B O 1
ATOM 6329 N N . ALA C 1 307 ? -21.875 16.602 12.046 1.00 128.21 307 ALA B N 1
ATOM 6330 C CA . ALA C 1 307 ? -21.700 18.049 12.004 1.00 108.01 307 ALA B CA 1
ATOM 6331 C C . ALA C 1 307 ? -20.520 18.408 11.114 1.00 107.34 307 ALA B C 1
ATOM 6332 O O . ALA C 1 307 ? -19.722 17.545 10.749 1.00 119.50 307 ALA B O 1
ATOM 6334 N N . LEU C 1 308 ? -20.409 19.685 10.770 1.00 111.78 308 LEU B N 1
ATOM 6335 C CA . LEU C 1 308 ? -19.376 20.123 9.845 1.00 122.00 308 LEU B CA 1
ATOM 6336 C C . LEU C 1 308 ? -18.433 21.131 10.478 1.00 127.15 308 LEU B C 1
ATOM 6337 O O . LEU C 1 308 ? -18.863 22.059 11.162 1.00 142.48 308 LEU B O 1
ATOM 6342 N N . ASP C 1 309 ? -17.140 20.935 10.243 1.00 124.86 309 ASP B N 1
ATOM 6343 C CA . ASP C 1 309 ? -16.128 21.898 10.651 1.00 145.94 309 ASP B CA 1
ATOM 6344 C C . ASP C 1 309 ? -16.426 23.242 9.988 1.00 161.49 309 ASP B C 1
ATOM 6345 O O . ASP C 1 309 ? -17.036 23.284 8.913 1.00 170.61 309 ASP B O 1
ATOM 6350 N N . ARG C 1 310 ? -16.019 24.333 10.634 1.00 160.62 310 ARG B N 1
ATOM 6351 C CA . ARG C 1 310 ? -16.343 25.665 10.141 1.00 165.80 310 ARG B CA 1
ATOM 6352 C C . ARG C 1 310 ? -15.413 26.073 9.008 1.00 168.80 310 ARG B C 1
ATOM 6353 O O . ARG C 1 310 ? -15.725 26.971 8.225 1.00 156.18 310 ARG B O 1
ATOM 6361 N N . GLY C 1 311 ? -14.265 25.410 8.928 1.00 173.94 311 GLY B N 1
ATOM 6362 C CA . GLY C 1 311 ? -13.272 25.734 7.923 1.00 176.32 311 GLY B CA 1
ATOM 6363 C C . GLY C 1 311 ? -13.320 24.795 6.736 1.00 179.64 311 GLY B C 1
ATOM 6364 O O . GLY C 1 311 ? -12.304 24.228 6.338 1.00 179.08 311 GLY B O 1
ATOM 6365 N N . THR C 1 312 ? -14.509 24.634 6.169 1.00 181.32 312 THR B N 1
ATOM 6366 C CA . THR C 1 312 ? -14.704 23.718 5.055 1.00 178.45 312 THR B CA 1
ATOM 6367 C C . THR C 1 312 ? -14.862 24.474 3.741 1.00 184.23 312 THR B C 1
ATOM 6368 O O . THR C 1 312 ? -14.112 24.239 2.794 1.00 187.74 312 THR B O 1
ATOM 6372 N N . GLU C 1 313 ? -15.843 25.374 3.693 1.00 187.11 313 GLU B N 1
ATOM 6373 C CA . GLU C 1 313 ? -16.160 26.130 2.482 1.00 193.31 313 GLU B CA 1
ATOM 6374 C C . GLU C 1 313 ? -16.459 25.209 1.298 1.00 185.59 313 GLU B C 1
ATOM 6375 O O . GLU C 1 313 ? -16.089 25.497 0.159 1.00 186.54 313 GLU B O 1
ATOM 6381 N N . LYS C 1 314 ? -17.142 24.105 1.583 1.00 175.01 314 LYS B N 1
ATOM 6382 C CA . LYS C 1 314 ? -17.513 23.130 0.564 1.00 158.93 314 LYS B CA 1
ATOM 6383 C C . LYS C 1 314 ? -19.015 22.885 0.577 1.00 151.17 314 LYS B C 1
ATOM 6384 O O . LYS C 1 314 ? -19.590 22.568 1.616 1.00 161.06 314 LYS B O 1
ATOM 6390 N N . LEU C 1 315 ? -19.646 23.026 -0.583 1.00 144.73 315 LEU B N 1
ATOM 6391 C CA . LEU C 1 315 ? -21.088 22.829 -0.691 1.00 148.02 315 LEU B CA 1
ATOM 6392 C C . LEU C 1 315 ? -21.481 21.364 -0.531 1.00 138.82 315 LEU B C 1
ATOM 6393 O O . LEU C 1 315 ? -22.515 21.053 0.058 1.00 135.39 315 LEU B O 1
ATOM 6398 N N . TRP C 1 316 ? -20.650 20.468 -1.053 1.00 137.35 316 TRP B N 1
ATOM 6399 C CA . TRP C 1 316 ? -20.990 19.051 -1.081 1.00 137.31 316 TRP B CA 1
ATOM 6400 C C . TRP C 1 316 ? -20.955 18.424 0.307 1.00 142.88 316 TRP B C 1
ATOM 6401 O O . TRP C 1 316 ? -21.735 17.519 0.607 1.00 148.72 316 TRP B O 1
ATOM 6412 N N . LEU C 1 317 ? -20.057 18.916 1.155 1.00 142.66 317 LEU B N 1
ATOM 6413 C CA . LEU C 1 317 ? -19.952 18.424 2.525 1.00 141.06 317 LEU B CA 1
ATOM 6414 C C . LEU C 1 317 ? -21.161 18.841 3.359 1.00 137.42 317 LEU B C 1
ATOM 6415 O O . LEU C 1 317 ? -21.556 18.139 4.290 1.00 129.70 317 LEU B O 1
ATOM 6420 N N . GLN C 1 318 ? -21.745 19.986 3.017 1.00 135.93 318 GLN B N 1
ATOM 6421 C CA . GLN C 1 318 ? -22.944 20.467 3.694 1.00 122.42 318 GLN B CA 1
ATOM 6422 C C . GLN C 1 318 ? -24.168 19.670 3.249 1.00 116.26 318 GLN B C 1
ATOM 6423 O O . GLN C 1 318 ? -25.030 19.340 4.058 1.00 122.09 318 GLN B O 1
ATOM 6429 N N . GLU C 1 319 ? -24.234 19.364 1.958 1.00 116.61 319 GLU B N 1
ATOM 6430 C CA . GLU C 1 319 ? -25.319 18.555 1.411 1.00 128.36 319 GLU B CA 1
ATOM 6431 C C . GLU C 1 319 ? -25.306 17.143 1.986 1.00 125.22 319 GLU B C 1
ATOM 6432 O O . GLU C 1 319 ? -26.356 16.575 2.290 1.00 128.03 319 GLU B O 1
ATOM 6438 N N . TYR C 1 320 ? -24.109 16.583 2.129 1.00 116.50 320 TYR B N 1
ATOM 6439 C CA . TYR C 1 320 ? -23.940 15.249 2.694 1.00 121.98 320 TYR B CA 1
ATOM 6440 C C . TYR C 1 320 ? -24.398 15.189 4.151 1.00 13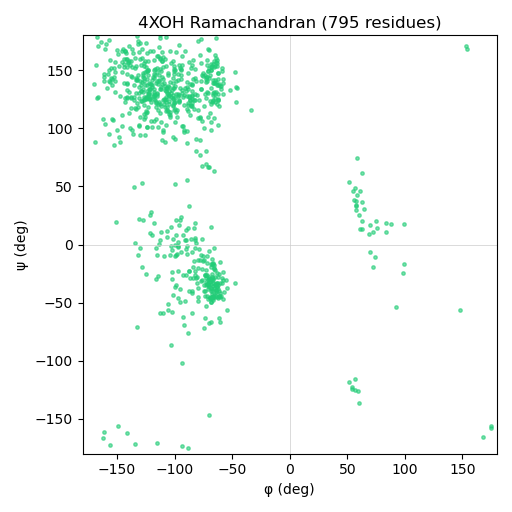4.52 320 TYR B C 1
ATOM 6441 O O . TYR C 1 320 ? -25.076 14.244 4.555 1.00 141.59 320 TYR B O 1
ATOM 6450 N N . VAL C 1 321 ? -24.021 16.198 4.933 1.00 108.29 321 VAL B N 1
ATOM 6451 C CA . VAL C 1 321 ? -24.460 16.304 6.322 1.00 115.25 321 VAL B CA 1
ATOM 6452 C C . VAL C 1 321 ? -25.980 16.429 6.391 1.00 120.19 321 VAL B C 1
ATOM 6453 O O . VAL C 1 321 ? -26.632 15.765 7.199 1.00 113.35 321 VAL B O 1
ATOM 6457 N N . ASN C 1 322 ? -26.534 17.272 5.522 1.00 133.05 322 ASN B N 1
ATOM 6458 C CA . ASN C 1 322 ? -27.977 17.480 5.439 1.00 115.96 322 ASN B CA 1
ATOM 6459 C C . ASN C 1 322 ? -28.729 16.244 4.949 1.00 115.49 322 ASN B C 1
ATOM 6460 O O . ASN C 1 322 ? -29.947 16.153 5.087 1.00 142.19 322 ASN B O 1
ATOM 6465 N N . PHE C 1 323 ? -27.998 15.302 4.364 1.00 114.14 323 PHE B N 1
ATOM 6466 C CA . PHE C 1 323 ? -28.592 14.066 3.872 1.00 121.34 323 PHE B CA 1
ATOM 6467 C C . PHE C 1 323 ? -28.637 13.013 4.977 1.00 130.74 323 PHE B C 1
ATOM 6468 O O . PHE C 1 323 ? -29.446 12.085 4.932 1.00 139.78 323 PHE B O 1
ATOM 6476 N N . MET C 1 324 ? -27.764 13.165 5.969 1.00 121.64 324 MET B N 1
ATOM 6477 C CA . MET C 1 324 ? -27.685 12.216 7.074 1.00 115.26 324 MET B CA 1
ATOM 6478 C C . MET C 1 324 ? -28.259 12.817 8.357 1.00 117.67 324 MET B C 1
ATOM 6479 O O . MET C 1 324 ? -29.470 12.999 8.488 1.00 111.36 324 MET B O 1
#

Sequence (802 aa):
GHMAPLPLGRRFYIHLNSILNISISEVHSPIKIIVNTPTQNMQLPWQAVNGNNRLDHDFAFHVDDNFKVSFMFLDIPIEIKKVSGTATLNLGNVKDSCFGKAFNVEIPIISRGFRTLGNLTLTCLYIPELSVPEQELPFTLEQATMDLRHVRSNYLYNEGYLYRLIRRRFVVLRSKQLNFYAEKGGQYLDTFQLSKTVVSIPMVNFSEAVSNLGLVAGILATSVDRRHVQLFADSKKVCQKWLQVMNSRSFALDRGTEKLWLQEYVNFMPLPLGRFYIHLNSILNISISEVHSPIKIIVNTPTQNMQLPWQAVNGNNRLDHDFAFHVDDNFKVSFMFLDIPIEDIKKVSGTATLNLGNVKDSCFGKAFNVEIPIISRTLGNLTLTCLYIPELSVPEQELPFTLEQATMDLRHVRSNYLYNEGYLYRLEDSSIRRRFVVLRSKQLNFYAEKGGQYLDTFQLSKTVVSIPMVNFSEAVSNLGLVAGILATSVDRRHVQLFADSKKVCQKWLQVMNSRSFALDRGTEKLWLQEYVNFMPLPLGRFYIHLNSILNISISEVHSPIKIIVNTPTQNMQLPWQAVNGNNRLDHDFAFHVDDNFKVSFMFLDIPIEDVIKKVSGTATLNLGNVKDSCFGKAFNVEIPIISRRTLGNLTLTCLYIPELSVPEQELPFTLEQATMDLRHVRSNYLYNEGYLYRLEDSSIRRRFVVLRSKQLNFYAEKGGQYLDTFQLSKTVVSIPMVNFSEAVSNLGLVAGILATSVDRRHVQLFADSKKVCQKWLQVMNSRSFALDRGTEKLWLQEYVNFM